Protein AF-A0A450TCJ0-F1 (afdb_monomer)

Secondary structure (DSSP, 8-state):
-HHHHHHHHHHHHHHHHHHHHTT-HHHHHHHHTTTTTT--HHHHHHHHHHHHHHHHHHHHHHHHHHHHHHHHHHHH-TT-HHHHHHHTTTTTTT--HHHHHHHHHHHHHHHHHHHHHHHHHHHHHHHHHHHHHTT-HHHHHHHTTTTTTT--HHHHHHHHHHHHHHHHHHHHHHHHHHHHHHHHHHHH-TT-HHHHHHHTTTTTTT--HHHHHHHHHHHHHHHHHHHHHHHHHHHHHHHHHHHHHTT-HHHHHHHHTTTTTT--HHHHHHHHHHHHHHHHHHHHHHHHHHHHHHHHHHHHHTT-HHHHHHHHTTTTTT--HHHHHHHHHHHHHHHHHHHHHHHHHHHHHHHHHHHHHTT-HHHHHHHHTTTTTT--HHHHHHHHHHHHHHHHHHHHHHHHHHHHHHHHHHHHHTT-HHHHHHHHTTTTTT--HHHHHHHHHHHHHHHHHHHHHHHHHHHHHHHHHHHHHTT-HHHHHHHTTTTTTTS-HHHHHHHHHHHHHHHHHHHHHHHHHHHHHHHHHHHHHTT-HHHHHHHHTTTTTTS-HHHHHHHHHHHHHHHHHHHSPPPPPPPP-------------------------SSS-------------------PPP-----------------S--EEEETTEEEE----S--HHHHHHHHHTT--S---GGGTTTS--S------PPPHHHHHHHHHHHHHHTTT-GGGTTT-EE------TT-SEEEEEEE-TTS-EEEEEEETTGGG-----------

Sequence (767 aa):
AEYQQKLREYGLAFGEALAKTWPDVNKVRNQCREKSQGLTDADITAIEQPIIAKVKAEYEKKLREYGSAFGEALAKTWSDVGEARKQCQQKSQGLTDADITAIEKPLIEEAKVAYEKKLRAYELAFGEALAKIWPDVNEARKQCRQKSQGLTDADITAIEQPIIAKVKAEYEKKLREYGSAFGEALAKTWSDVGEARKQCQQKSQGLTDADITAIEQPIIAKVKAEYEKNLREYGSAFGEALAKTWPDVGEARKQCQQKSQGLTDADITAIEQPIIAKVKAEYEKNLREYGSAFRQAMAKTWPNINEARNQCRQKSQGLTDADITAIEKPLIEEAKVAYEKKLRAYELAFGEALAKIWPDVNEARKQCRQKSQGLTDADITTIEQSIIAKVKAEYEKNLREYGSAFRQALAKTWPNVNEARNQCRQKSQGLTDADITAIEKLIIAEVKAAYKQKLGEYESVFHRALAKTWPDVDEARNQCQQESQGLMNADITAIEKPVMAKAEMAYEQKLDEYKSAFRQALEKNWPDMDVARNRCWQKSQGLGDPDIATVEKAVSTEIEKEIIPPPPLPRPDPRKKKWVKIGIGIGSLLLVAVVIDVIDAVLEEKPVTVTEELELDLLEPVPITEPISAPEPITPKCEESYCMTVDDLTFSFKWLDDSMAEVEKAYEAISVGNRHPREIASKLTDRGMKWRLPTLKEFRKIAAKALEQYKHEPHKVAGKCFYISGYAKRRDALPCAYVDKNGKVTRKEIDRQDAVYLVFAHDNDNT

Organism: NCBI:txid2126338

Structure (mmCIF, N/CA/C/O backbone):
data_AF-A0A450TCJ0-F1
#
_entry.id   AF-A0A450TCJ0-F1
#
loop_
_atom_site.group_PDB
_atom_site.id
_atom_site.type_symbol
_atom_site.label_atom_id
_atom_site.label_alt_id
_atom_site.label_comp_id
_atom_site.label_asym_id
_atom_site.label_entity_id
_atom_site.label_seq_id
_atom_site.pdbx_PDB_ins_code
_atom_site.Cartn_x
_atom_site.Cartn_y
_atom_site.Cartn_z
_atom_site.occupancy
_atom_site.B_iso_or_equiv
_atom_site.auth_seq_id
_atom_site.auth_comp_id
_atom_site.auth_asym_id
_atom_site.auth_atom_id
_atom_site.pdbx_PDB_model_num
ATOM 1 N N . ALA A 1 1 ? -92.611 -13.576 138.244 1.00 74.12 1 ALA A N 1
ATOM 2 C CA . ALA A 1 1 ? -91.397 -14.364 137.940 1.00 74.12 1 ALA A CA 1
ATOM 3 C C . ALA A 1 1 ? -91.576 -15.188 136.663 1.00 74.12 1 ALA A C 1
ATOM 5 O O . ALA A 1 1 ? -90.807 -14.987 135.734 1.00 74.12 1 ALA A O 1
ATOM 6 N N . GLU A 1 2 ? -92.624 -16.013 136.565 1.00 77.88 2 GLU A N 1
ATOM 7 C CA . GLU A 1 2 ? -92.918 -16.844 135.378 1.00 77.88 2 GLU A CA 1
ATOM 8 C C . GLU A 1 2 ? -93.046 -16.048 134.063 1.00 77.88 2 GLU A C 1
ATOM 10 O O . GLU A 1 2 ? -92.457 -16.428 133.057 1.00 77.88 2 GLU A O 1
ATOM 15 N N . TYR A 1 3 ? -93.717 -14.889 134.071 1.00 82.12 3 TYR A N 1
ATOM 16 C CA . TYR A 1 3 ? -93.829 -14.016 132.886 1.00 82.12 3 TYR A CA 1
ATOM 17 C C . TYR A 1 3 ? -92.460 -13.546 132.351 1.00 82.12 3 TYR A C 1
ATOM 19 O O . TYR A 1 3 ? -92.189 -13.584 131.155 1.00 82.12 3 TYR A O 1
ATOM 27 N N . GLN A 1 4 ? -91.547 -13.178 133.256 1.00 81.38 4 GLN A N 1
ATOM 28 C CA . GLN A 1 4 ? -90.178 -12.758 132.922 1.00 81.38 4 GLN A CA 1
ATOM 29 C C . GLN A 1 4 ? -89.292 -13.926 132.464 1.00 81.38 4 GLN A C 1
ATOM 31 O O . GLN A 1 4 ? -88.305 -13.733 131.755 1.00 81.38 4 GLN A O 1
ATOM 36 N N . GLN A 1 5 ? -89.615 -15.153 132.875 1.00 82.81 5 GLN A N 1
ATOM 37 C CA . GLN A 1 5 ? -88.963 -16.350 132.357 1.00 82.81 5 GLN A CA 1
ATOM 38 C C . GLN A 1 5 ? -89.412 -16.633 130.917 1.00 82.81 5 GLN A C 1
ATOM 40 O O . GLN A 1 5 ? -88.555 -16.788 130.052 1.00 82.81 5 GLN A O 1
ATOM 45 N N . LYS A 1 6 ? -90.720 -16.562 130.630 1.00 82.19 6 LYS A N 1
ATOM 46 C CA . LYS A 1 6 ? -91.256 -16.713 129.266 1.00 82.19 6 LYS A CA 1
ATOM 47 C C . LYS A 1 6 ? -90.704 -15.681 128.281 1.00 82.19 6 LYS A C 1
ATOM 49 O O . LYS A 1 6 ? -90.358 -16.042 127.163 1.00 82.19 6 LYS A O 1
ATOM 54 N N . LEU A 1 7 ? -90.550 -14.422 128.697 1.00 82.94 7 LEU A N 1
ATOM 55 C CA . LEU A 1 7 ? -89.921 -13.380 127.872 1.00 82.94 7 LEU A CA 1
ATOM 56 C C . LEU A 1 7 ? -88.472 -13.725 127.490 1.00 82.94 7 LEU A C 1
ATOM 58 O O . LEU A 1 7 ? -88.063 -13.523 126.347 1.00 82.94 7 LEU A O 1
ATOM 62 N N . ARG A 1 8 ? -87.699 -14.286 128.428 1.00 83.81 8 ARG A N 1
ATOM 63 C CA . ARG A 1 8 ? -86.318 -14.724 128.171 1.00 83.81 8 ARG A CA 1
ATOM 64 C C . ARG A 1 8 ? -86.261 -15.954 127.273 1.00 83.81 8 ARG A C 1
ATOM 66 O O . ARG A 1 8 ? -85.450 -15.978 126.353 1.00 83.81 8 ARG A O 1
ATOM 73 N N . GLU A 1 9 ? -87.129 -16.935 127.501 1.00 84.06 9 GLU A N 1
ATOM 74 C CA . GLU A 1 9 ? -87.239 -18.132 126.657 1.00 84.06 9 GLU A CA 1
ATOM 75 C C . GLU A 1 9 ? -87.673 -17.779 125.226 1.00 84.06 9 GLU A C 1
ATOM 77 O O . GLU A 1 9 ? -87.115 -18.316 124.266 1.00 84.06 9 GLU A O 1
ATOM 82 N N . TYR A 1 10 ? -88.603 -16.829 125.073 1.00 87.75 10 TYR A N 1
ATOM 83 C CA . TYR A 1 10 ? -89.002 -16.285 123.776 1.00 87.75 10 TYR A CA 1
ATOM 84 C C . TYR A 1 10 ? -87.847 -15.553 123.093 1.00 87.75 10 TYR A C 1
ATOM 86 O O . TYR A 1 10 ? -87.517 -15.882 121.959 1.00 87.75 10 TYR A O 1
ATOM 94 N N . GLY A 1 11 ? -87.191 -14.611 123.779 1.00 83.56 11 GLY A N 1
ATOM 95 C CA . GLY A 1 11 ? -86.062 -13.865 123.218 1.00 83.56 11 GLY A CA 1
ATOM 96 C C . GLY A 1 11 ? -84.910 -14.773 122.783 1.00 83.56 11 GLY A C 1
ATOM 97 O O . GLY A 1 11 ? -84.335 -14.572 121.716 1.00 83.56 11 GLY A O 1
ATOM 98 N N . LEU A 1 12 ? -84.607 -15.816 123.559 1.00 84.75 12 LEU A N 1
ATOM 99 C CA . LEU A 1 12 ? -83.553 -16.773 123.228 1.00 84.75 12 LEU A CA 1
ATOM 100 C C . LEU A 1 12 ? -83.934 -17.627 122.009 1.00 84.75 12 LEU A C 1
ATOM 102 O O . LEU A 1 12 ? -83.155 -17.717 121.063 1.00 84.75 12 LEU A O 1
ATOM 106 N N . ALA A 1 13 ? -85.162 -18.155 121.966 1.00 82.50 13 ALA A N 1
ATOM 107 C CA . ALA A 1 13 ? -85.660 -18.907 120.813 1.00 82.50 13 ALA A CA 1
ATOM 108 C C . ALA A 1 13 ? -85.763 -18.046 119.541 1.00 82.50 13 ALA A C 1
ATOM 110 O O . ALA A 1 13 ? -85.417 -18.511 118.455 1.00 82.50 13 ALA A O 1
ATOM 111 N N . PHE A 1 14 ? -86.207 -16.795 119.676 1.00 87.31 14 PHE A N 1
ATOM 112 C CA . PHE A 1 14 ? -86.309 -15.834 118.584 1.00 87.31 14 PHE A CA 1
ATOM 113 C C . PHE A 1 14 ? -84.926 -15.455 118.056 1.00 87.31 14 PHE A C 1
ATOM 115 O O . PHE A 1 14 ? -84.716 -15.481 116.851 1.00 87.31 14 PHE A O 1
ATOM 122 N N . GLY A 1 15 ? -83.954 -15.183 118.932 1.00 81.62 15 GLY A N 1
ATOM 123 C CA . GLY A 1 15 ? -82.574 -14.911 118.531 1.00 81.62 15 GLY A CA 1
ATOM 124 C C . GLY A 1 15 ? -81.908 -16.090 117.823 1.00 81.62 15 GLY A C 1
ATOM 125 O O . GLY A 1 15 ? -81.270 -15.895 116.790 1.00 81.62 15 GLY A O 1
ATOM 126 N N . GLU A 1 16 ? -82.098 -17.315 118.318 1.00 82.69 16 GLU A N 1
ATOM 127 C CA . GLU A 1 16 ? -81.556 -18.527 117.690 1.00 82.69 16 GLU A CA 1
ATOM 128 C C . GLU A 1 16 ? -82.182 -18.825 116.324 1.00 82.69 16 GLU A C 1
ATOM 130 O O . GLU A 1 16 ? -81.475 -19.203 115.387 1.00 82.69 16 GLU A O 1
ATOM 135 N N . ALA A 1 17 ? -83.500 -18.666 116.195 1.00 82.25 17 ALA A N 1
ATOM 136 C CA . ALA A 1 17 ? -84.194 -18.860 114.929 1.00 82.25 17 ALA A CA 1
ATOM 137 C C . ALA A 1 17 ? -83.852 -17.735 113.937 1.00 82.25 17 ALA A C 1
ATOM 139 O O . ALA A 1 17 ? -83.542 -18.013 112.779 1.00 82.25 17 ALA A O 1
ATOM 140 N N . LEU A 1 18 ? -83.786 -16.485 114.404 1.00 83.31 18 LEU A N 1
ATOM 141 C CA . LEU A 1 18 ? -83.399 -15.332 113.595 1.00 83.31 18 LEU A CA 1
ATOM 142 C C . LEU A 1 18 ? -81.971 -15.448 113.076 1.00 83.31 18 LEU A C 1
ATOM 144 O O . LEU A 1 18 ? -81.745 -15.201 111.899 1.00 83.31 18 LEU A O 1
ATOM 148 N N . ALA A 1 19 ? -81.025 -15.908 113.895 1.00 79.00 19 ALA A N 1
ATOM 149 C CA . ALA A 1 19 ? -79.657 -16.161 113.452 1.00 79.00 19 ALA A CA 1
ATOM 150 C C . ALA A 1 19 ? -79.562 -17.241 112.353 1.00 79.00 19 ALA A C 1
ATOM 152 O O . ALA A 1 19 ? -78.611 -17.233 111.574 1.00 79.00 19 ALA A O 1
ATOM 153 N N . LYS A 1 20 ? -80.537 -18.161 112.268 1.00 80.25 20 LYS A N 1
ATOM 154 C CA . LYS A 1 20 ? -80.575 -19.241 111.266 1.00 80.25 20 LYS A CA 1
ATOM 155 C C . LYS A 1 20 ? -81.308 -18.869 109.981 1.00 80.25 20 LYS A C 1
ATOM 157 O O . LYS A 1 20 ? -80.990 -19.427 108.936 1.00 80.25 20 LYS A O 1
ATOM 162 N N . THR A 1 21 ? -82.305 -17.990 110.050 1.00 78.44 21 THR A N 1
ATOM 163 C CA . THR A 1 21 ? -83.163 -17.667 108.897 1.00 78.44 21 THR A CA 1
ATOM 164 C C . THR A 1 21 ? -83.177 -16.184 108.535 1.00 78.44 21 THR A C 1
ATOM 166 O O . THR A 1 21 ? -84.047 -15.754 107.781 1.00 78.44 21 THR A O 1
ATOM 169 N N . TRP A 1 22 ? -82.231 -15.391 109.047 1.00 79.62 22 TRP A N 1
ATOM 170 C CA . TRP A 1 22 ? -82.000 -14.020 108.593 1.00 79.62 22 TRP A CA 1
ATOM 171 C C . TRP A 1 22 ? -81.776 -13.985 107.068 1.00 79.62 22 TRP A C 1
ATOM 173 O O . TRP A 1 22 ? -81.073 -14.857 106.553 1.00 79.62 22 TRP A O 1
ATOM 183 N N . PRO A 1 23 ? -82.335 -13.007 106.328 1.00 78.25 23 PRO A N 1
ATOM 184 C CA . PRO A 1 23 ? -83.068 -11.815 106.782 1.00 78.25 23 PRO A CA 1
ATOM 185 C C . PRO A 1 23 ? -84.587 -11.982 106.980 1.00 78.25 23 PRO A C 1
ATOM 187 O O . PRO A 1 23 ? -85.284 -10.989 107.184 1.00 78.25 23 PRO A O 1
ATOM 190 N N . ASP A 1 24 ? -85.135 -13.200 106.945 1.00 83.38 24 ASP A N 1
ATOM 191 C CA . ASP A 1 24 ? -86.586 -13.436 106.998 1.00 83.38 24 ASP A CA 1
ATOM 192 C C . ASP A 1 24 ? -87.146 -13.389 108.435 1.00 83.38 24 ASP A C 1
ATOM 194 O O . ASP A 1 24 ? -87.534 -14.393 109.038 1.00 83.38 24 ASP A O 1
ATOM 198 N N . VAL A 1 25 ? -87.180 -12.179 109.001 1.00 82.25 25 VAL A N 1
ATOM 199 C CA . VAL A 1 25 ? -87.687 -11.903 110.358 1.00 82.25 25 VAL A CA 1
ATOM 200 C C . VAL A 1 25 ? -89.139 -12.361 110.524 1.00 82.25 25 VAL A C 1
ATOM 202 O O . VAL A 1 25 ? -89.526 -12.849 111.584 1.00 82.25 25 VAL A O 1
ATOM 205 N N . ASN A 1 26 ? -89.952 -12.239 109.471 1.00 80.75 26 ASN A N 1
ATOM 206 C CA . ASN A 1 26 ? -91.366 -12.610 109.507 1.00 80.75 26 ASN A CA 1
ATOM 207 C C . ASN A 1 26 ? -91.546 -14.126 109.632 1.00 80.75 26 ASN A C 1
ATOM 209 O O . ASN A 1 26 ? -92.386 -14.583 110.408 1.00 80.75 26 ASN A O 1
ATOM 213 N N . LYS A 1 27 ? -90.727 -14.918 108.933 1.00 82.94 27 LYS A N 1
ATOM 214 C CA . LYS A 1 27 ? -90.703 -16.376 109.092 1.00 82.94 27 LYS A CA 1
ATOM 215 C C . LYS A 1 27 ? -90.308 -16.795 110.505 1.00 82.94 27 LYS A C 1
ATOM 217 O O . LYS A 1 27 ? -90.926 -17.706 111.048 1.00 82.94 27 LYS A O 1
ATOM 222 N N . VAL A 1 28 ? -89.358 -16.100 111.127 1.00 82.50 28 VAL A N 1
ATOM 223 C CA . VAL A 1 28 ? -88.941 -16.360 112.517 1.00 82.50 28 VAL A CA 1
ATOM 224 C C . VAL A 1 28 ? -90.054 -16.032 113.499 1.00 82.50 28 VAL A C 1
ATOM 226 O O . VAL A 1 28 ? -90.383 -16.855 114.349 1.00 82.50 28 VAL A O 1
ATOM 229 N N . ARG A 1 29 ? -90.685 -14.861 113.350 1.00 82.62 29 ARG A N 1
ATOM 230 C CA . ARG A 1 29 ? -91.859 -14.474 114.147 1.00 82.62 29 ARG A CA 1
ATOM 231 C C . ARG A 1 29 ? -92.952 -15.532 114.069 1.00 82.62 29 ARG A C 1
ATOM 233 O O . ARG A 1 29 ? -93.510 -15.922 115.090 1.00 82.62 29 ARG A O 1
ATOM 240 N N . ASN A 1 30 ? -93.208 -16.049 112.868 1.00 79.81 30 ASN A N 1
ATOM 241 C CA . ASN A 1 30 ? -94.182 -17.116 112.658 1.00 79.81 30 ASN A CA 1
ATOM 242 C C . ASN A 1 30 ? -93.765 -18.437 113.331 1.00 79.81 30 ASN A C 1
ATOM 244 O O . ASN A 1 30 ? -94.622 -19.120 113.885 1.00 79.81 30 ASN A O 1
ATOM 248 N N . GLN A 1 31 ? -92.474 -18.783 113.333 1.00 80.44 31 GLN A N 1
ATOM 249 C CA . GLN A 1 31 ? -91.944 -19.987 113.991 1.00 80.44 31 GLN A CA 1
ATOM 250 C C . GLN A 1 31 ? -91.944 -19.893 115.524 1.00 80.44 31 GLN A C 1
ATOM 252 O O . GLN A 1 31 ? -92.122 -20.899 116.205 1.00 80.44 31 GLN A O 1
ATOM 257 N N . CYS A 1 32 ? -91.765 -18.697 116.083 1.00 82.44 32 CYS A N 1
ATOM 258 C CA . CYS A 1 32 ? -91.733 -18.483 117.531 1.00 82.44 32 CYS A CA 1
ATOM 259 C C . CYS A 1 32 ? -93.114 -18.167 118.135 1.00 82.44 32 CYS A C 1
ATOM 261 O O . CYS A 1 32 ? -93.224 -18.016 119.352 1.00 82.44 32 CYS A O 1
ATOM 263 N N . ARG A 1 33 ? -94.171 -18.128 117.313 1.00 78.25 33 ARG A N 1
ATOM 264 C CA . ARG A 1 33 ? -95.539 -17.724 117.681 1.00 78.25 33 ARG A CA 1
ATOM 265 C C . ARG A 1 33 ? -96.191 -18.579 118.774 1.00 78.25 33 ARG A C 1
ATOM 267 O O . ARG A 1 33 ? -97.016 -18.089 119.536 1.00 78.25 33 ARG A O 1
ATOM 274 N N . GLU A 1 34 ? -95.828 -19.855 118.877 1.00 71.69 34 GLU A N 1
ATOM 275 C CA . GLU A 1 34 ? -96.308 -20.731 119.959 1.00 71.69 34 GLU A CA 1
ATOM 276 C C . GLU A 1 34 ? -95.661 -20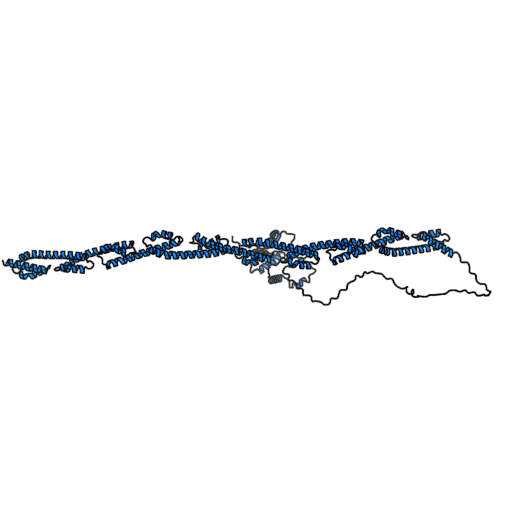.379 121.306 1.00 71.69 34 GLU A C 1
ATOM 278 O O . GLU A 1 34 ? -96.309 -20.427 122.348 1.00 71.69 34 GLU A O 1
ATOM 283 N N . LYS A 1 35 ? -94.396 -19.939 121.288 1.00 73.12 35 LYS A N 1
ATOM 284 C CA . LYS A 1 35 ? -93.641 -19.542 122.487 1.00 73.12 35 LYS A CA 1
ATOM 285 C C . LYS A 1 35 ? -93.983 -18.134 122.974 1.00 73.12 35 LYS A C 1
ATOM 287 O O . LYS A 1 35 ? -93.657 -17.795 124.108 1.00 73.12 35 LYS A O 1
ATOM 292 N N . SER A 1 36 ? -94.651 -17.324 122.151 1.00 75.06 36 SER A N 1
ATOM 293 C CA . SER A 1 36 ? -95.144 -16.001 122.540 1.00 75.06 36 SER A CA 1
ATOM 294 C C . SER A 1 36 ? -96.514 -16.034 123.229 1.00 75.06 36 SER A C 1
ATOM 296 O O . SER A 1 36 ? -97.018 -14.987 123.635 1.00 75.06 36 SER A O 1
ATOM 298 N N . GLN A 1 37 ? -97.141 -17.212 123.374 1.00 75.31 37 GLN A N 1
ATOM 299 C CA . GLN A 1 37 ? -98.466 -17.343 123.984 1.00 75.31 37 GLN A CA 1
ATOM 300 C C . GLN A 1 37 ? -98.471 -16.865 125.446 1.00 75.31 37 GLN A C 1
ATOM 302 O O . GLN A 1 37 ? -97.831 -17.439 126.335 1.00 75.31 37 GLN A O 1
ATOM 307 N N . GLY A 1 38 ? -99.247 -15.805 125.684 1.00 76.75 38 GLY A N 1
ATOM 308 C CA . GLY A 1 38 ? -99.369 -15.142 126.980 1.00 76.75 38 GLY A CA 1
ATOM 309 C C . GLY A 1 38 ? -98.425 -13.955 127.188 1.00 76.75 38 GLY A C 1
ATOM 310 O O . GLY A 1 38 ? -98.365 -13.477 128.313 1.00 76.75 38 GLY A O 1
ATOM 311 N N . LEU A 1 39 ? -97.711 -13.487 126.156 1.00 82.88 39 LEU A N 1
ATOM 312 C CA . LEU A 1 39 ? -96.930 -12.241 126.155 1.00 82.88 39 LEU A CA 1
ATOM 313 C C . LEU A 1 39 ? -97.672 -11.136 125.384 1.00 82.88 39 LEU A C 1
ATOM 315 O O . LEU A 1 39 ? -98.437 -11.435 124.467 1.00 82.88 39 LEU A O 1
ATOM 319 N N . THR A 1 40 ? -97.449 -9.866 125.733 1.00 83.00 40 THR A N 1
ATOM 320 C CA . THR A 1 40 ? -98.007 -8.734 124.969 1.00 83.00 40 THR A CA 1
ATOM 321 C C . THR A 1 40 ? -97.152 -8.401 123.742 1.00 83.00 40 THR A C 1
ATOM 323 O O . THR A 1 40 ? -95.929 -8.541 123.773 1.00 83.00 40 THR A O 1
ATOM 326 N N . ASP A 1 41 ? -97.773 -7.899 122.669 1.00 79.75 41 ASP A N 1
ATOM 327 C CA . ASP A 1 41 ? -97.065 -7.486 121.442 1.00 79.75 41 ASP A CA 1
ATOM 328 C C . ASP A 1 41 ? -96.017 -6.389 121.698 1.00 79.75 41 ASP A C 1
ATOM 330 O O . ASP A 1 41 ? -94.980 -6.338 121.030 1.00 79.75 41 ASP A O 1
ATOM 334 N N . ALA A 1 42 ? -96.264 -5.526 122.690 1.00 78.81 42 ALA A N 1
ATOM 335 C CA . ALA A 1 42 ? -95.323 -4.496 123.117 1.00 78.81 42 ALA A CA 1
ATOM 336 C C . ALA A 1 42 ? -94.053 -5.111 123.728 1.00 78.81 42 ALA A C 1
ATOM 338 O O . ALA A 1 42 ? -92.947 -4.719 123.355 1.00 78.81 42 ALA A O 1
ATOM 339 N N . ASP A 1 43 ? -94.203 -6.112 124.601 1.00 80.62 43 ASP A N 1
ATOM 340 C CA . ASP A 1 43 ? -93.073 -6.803 125.232 1.00 80.62 43 ASP A CA 1
ATOM 341 C C . ASP A 1 43 ? -92.296 -7.667 124.228 1.00 80.62 43 ASP A C 1
ATOM 343 O O . ASP A 1 43 ? -91.065 -7.690 124.241 1.00 80.62 43 ASP A O 1
ATOM 347 N N . ILE A 1 44 ? -93.009 -8.332 123.312 1.00 82.56 44 ILE A N 1
ATOM 348 C CA . ILE A 1 44 ? -92.417 -9.071 122.190 1.00 82.56 44 ILE A CA 1
ATOM 349 C C . ILE A 1 44 ? -91.574 -8.117 121.341 1.00 82.56 44 ILE A C 1
ATOM 351 O O . ILE A 1 44 ? -90.390 -8.364 121.134 1.00 82.56 44 ILE A O 1
ATOM 355 N N . THR A 1 45 ? -92.133 -6.980 120.921 1.00 83.38 45 THR A N 1
ATOM 356 C CA . THR A 1 45 ? -91.417 -5.992 120.099 1.00 83.38 45 THR A CA 1
ATOM 357 C C . THR A 1 45 ? -90.199 -5.416 120.825 1.00 83.38 45 THR A C 1
ATOM 359 O O . THR A 1 45 ? -89.135 -5.279 120.217 1.00 83.38 45 THR A O 1
ATOM 362 N N . ALA A 1 46 ? -90.322 -5.115 122.123 1.00 82.31 46 ALA A N 1
ATOM 363 C CA . ALA A 1 46 ? -89.225 -4.597 122.941 1.00 82.31 46 ALA A CA 1
ATOM 364 C C . ALA A 1 46 ? -88.047 -5.582 123.059 1.00 82.31 46 ALA A C 1
ATOM 366 O O . ALA A 1 46 ? -86.904 -5.148 123.196 1.00 82.31 46 ALA A O 1
ATOM 367 N N . ILE A 1 47 ? -88.307 -6.891 122.964 1.00 84.56 47 ILE A N 1
ATOM 368 C CA . ILE A 1 47 ? -87.283 -7.945 122.958 1.00 84.56 47 ILE A CA 1
ATOM 369 C C . ILE A 1 47 ? -86.758 -8.218 121.548 1.00 84.56 47 ILE A C 1
ATOM 371 O O . ILE A 1 47 ? -85.553 -8.364 121.351 1.00 84.56 47 ILE A O 1
ATOM 375 N N . GLU A 1 48 ? -87.634 -8.265 120.549 1.00 84.50 48 GLU A N 1
ATOM 376 C CA . GLU A 1 48 ? -87.259 -8.563 119.171 1.00 84.50 48 GLU A CA 1
ATOM 377 C C . GLU A 1 48 ? -86.388 -7.476 118.555 1.00 84.50 48 GLU A C 1
ATOM 379 O O . GLU A 1 48 ? -85.410 -7.808 117.901 1.00 84.50 48 GLU A O 1
ATOM 384 N N . GLN A 1 49 ? -86.699 -6.192 118.750 1.00 83.81 49 GLN A N 1
ATOM 385 C CA . GLN A 1 49 ? -85.958 -5.087 118.130 1.00 83.81 49 GLN A CA 1
ATOM 386 C C . GLN A 1 49 ? -84.454 -5.080 118.453 1.00 83.81 49 GLN A C 1
ATOM 388 O O . GLN A 1 49 ? -83.658 -5.028 117.513 1.00 83.81 49 GLN A O 1
ATOM 393 N N . PRO A 1 50 ? -84.010 -5.179 119.723 1.00 82.56 50 PRO A N 1
ATOM 394 C CA . PRO A 1 50 ? -82.583 -5.255 120.025 1.00 82.56 50 PRO A CA 1
ATOM 395 C C . PRO A 1 50 ? -81.936 -6.540 119.488 1.00 82.56 50 PRO A C 1
ATOM 397 O O . PRO A 1 50 ? -80.775 -6.507 119.081 1.00 82.56 50 PRO A O 1
ATOM 400 N N . ILE A 1 51 ? -82.674 -7.654 119.418 1.00 83.06 51 ILE A N 1
ATOM 401 C CA . ILE A 1 51 ? -82.185 -8.912 118.833 1.00 83.06 51 ILE A CA 1
ATOM 402 C C . ILE A 1 51 ? -82.053 -8.792 117.307 1.00 83.06 51 ILE A C 1
ATOM 404 O O . ILE A 1 51 ? -81.017 -9.154 116.761 1.00 83.06 51 ILE A O 1
ATOM 408 N N . ILE A 1 52 ? -83.049 -8.222 116.626 1.00 83.00 52 ILE A N 1
ATOM 409 C CA . ILE A 1 52 ? -83.043 -7.915 115.190 1.00 83.00 52 ILE A CA 1
ATOM 410 C C . ILE A 1 52 ? -81.890 -6.977 114.866 1.00 83.00 52 ILE A C 1
ATOM 412 O O . ILE A 1 52 ? -81.128 -7.258 113.950 1.00 83.00 52 ILE A O 1
ATOM 416 N N . ALA A 1 53 ? -81.720 -5.892 115.624 1.00 81.75 53 ALA A N 1
ATOM 417 C CA . ALA A 1 53 ? -80.626 -4.949 115.424 1.00 81.75 53 ALA A CA 1
ATOM 418 C C . ALA A 1 53 ? -79.258 -5.623 115.607 1.00 81.75 53 ALA A C 1
ATOM 420 O O . ALA A 1 53 ? -78.353 -5.394 114.805 1.00 81.75 53 ALA A O 1
ATOM 421 N N . LYS A 1 54 ? -79.117 -6.498 116.613 1.00 83.75 54 LYS A N 1
ATOM 422 C CA . LYS A 1 54 ? -77.885 -7.255 116.855 1.00 83.75 54 LYS A CA 1
ATOM 423 C C . LYS A 1 54 ? -77.589 -8.260 115.734 1.00 83.75 54 LYS A C 1
ATOM 425 O O . LYS A 1 54 ? -76.485 -8.243 115.199 1.00 83.75 54 LYS A O 1
ATOM 430 N N . VAL A 1 55 ? -78.564 -9.085 115.340 1.00 82.56 55 VAL A N 1
ATOM 431 C CA . VAL A 1 55 ? -78.405 -10.076 114.257 1.00 82.56 55 VAL A CA 1
ATOM 432 C C . VAL A 1 55 ? -78.172 -9.385 112.910 1.00 82.56 55 VAL A C 1
ATOM 434 O O . VAL A 1 55 ? -77.294 -9.798 112.157 1.00 82.56 55 VAL A O 1
ATOM 437 N N . LYS A 1 56 ? -78.871 -8.276 112.633 1.00 84.44 56 LYS A N 1
ATOM 438 C CA . LYS A 1 56 ? -78.639 -7.431 111.454 1.00 84.44 56 LYS A CA 1
ATOM 439 C C . LYS A 1 56 ? -77.218 -6.877 111.422 1.00 84.44 56 LYS A C 1
ATOM 441 O O . LYS A 1 56 ? -76.560 -6.979 110.394 1.00 84.44 56 LYS A O 1
ATOM 446 N N . ALA A 1 57 ? -76.732 -6.322 112.533 1.00 81.94 57 ALA A N 1
ATOM 447 C CA . ALA A 1 57 ? -75.379 -5.777 112.610 1.00 81.94 57 ALA A CA 1
ATOM 448 C C . ALA A 1 57 ? -74.307 -6.865 112.422 1.00 81.94 57 ALA A C 1
ATOM 450 O O . ALA A 1 57 ? -73.308 -6.625 111.743 1.00 81.94 57 ALA A O 1
ATOM 451 N N . GLU A 1 58 ? -74.515 -8.068 112.971 1.00 83.31 58 GLU A N 1
ATOM 452 C CA . GLU A 1 58 ? -73.634 -9.220 112.738 1.00 83.31 58 GLU A CA 1
ATOM 453 C C . GLU A 1 58 ? -73.669 -9.690 111.273 1.00 83.31 58 GLU A C 1
ATOM 455 O O . GLU A 1 58 ? -72.617 -9.978 110.700 1.00 83.31 58 GLU A O 1
ATOM 460 N N . TYR A 1 59 ? -74.841 -9.701 110.631 1.00 85.12 59 TYR A N 1
ATOM 461 C CA . TYR A 1 59 ? -74.991 -10.042 109.213 1.00 85.12 59 TYR A CA 1
ATOM 462 C C . TYR A 1 59 ? -74.335 -9.008 108.284 1.00 85.12 59 TYR A C 1
ATOM 464 O O . TYR A 1 59 ? -73.561 -9.364 107.399 1.00 85.12 59 TYR A O 1
ATOM 472 N N . GLU A 1 60 ? -74.561 -7.714 108.518 1.00 85.62 60 GLU A N 1
ATOM 473 C CA . GLU A 1 60 ? -73.919 -6.621 107.773 1.00 85.62 60 GLU A CA 1
ATOM 474 C C . GLU A 1 60 ? -72.399 -6.586 107.988 1.00 85.62 60 GLU A C 1
ATOM 476 O O . GLU A 1 60 ? -71.640 -6.210 107.091 1.00 85.62 60 GLU A O 1
ATOM 481 N N . LYS A 1 61 ? -71.927 -6.982 109.177 1.00 86.81 61 LYS A N 1
ATOM 482 C CA . LYS A 1 61 ? -70.499 -7.175 109.442 1.00 86.81 61 LYS A CA 1
ATOM 483 C C . LYS A 1 61 ? -69.941 -8.314 108.584 1.00 86.81 61 LYS A C 1
ATOM 485 O O . LYS A 1 61 ? -68.943 -8.095 107.904 1.00 86.81 61 LYS A O 1
ATOM 490 N N . LYS A 1 62 ? -70.616 -9.468 108.530 1.00 84.62 62 LYS A N 1
ATOM 491 C CA . LYS A 1 62 ? -70.225 -10.595 107.663 1.00 84.62 62 LYS A CA 1
ATOM 492 C C . LYS A 1 62 ? -70.248 -10.239 106.176 1.00 84.62 62 LYS A C 1
ATOM 494 O O . LYS A 1 62 ? -69.320 -10.604 105.466 1.00 84.62 62 LYS A O 1
ATOM 499 N N . LEU A 1 63 ? -71.247 -9.485 105.708 1.00 84.00 63 LEU A N 1
ATOM 500 C CA . LEU A 1 63 ? -71.302 -8.997 104.322 1.00 84.00 63 LEU A CA 1
ATOM 501 C C . LEU A 1 63 ? -70.099 -8.111 103.975 1.00 84.00 63 LEU A C 1
ATOM 503 O O . LEU A 1 63 ? -69.509 -8.271 102.910 1.00 84.00 63 LEU A O 1
ATOM 507 N N . ARG A 1 64 ? -69.694 -7.208 104.879 1.00 84.75 64 ARG A N 1
ATOM 508 C CA . ARG A 1 64 ? -68.493 -6.376 104.690 1.00 84.75 64 ARG A CA 1
ATOM 509 C C . ARG A 1 64 ? -67.204 -7.193 104.726 1.00 84.75 64 ARG A C 1
ATOM 511 O O . ARG A 1 64 ? -66.333 -6.976 103.890 1.00 84.75 64 ARG A O 1
ATOM 518 N N . GLU A 1 65 ? -67.087 -8.139 105.655 1.00 85.75 65 GLU A N 1
ATOM 519 C CA . GLU A 1 65 ? -65.935 -9.046 105.740 1.00 85.75 65 GLU A CA 1
ATOM 520 C C . GLU A 1 65 ? -65.815 -9.933 104.494 1.00 85.75 65 GLU A C 1
ATOM 522 O O . GLU A 1 65 ? -64.708 -10.143 103.994 1.00 85.75 65 GLU A O 1
ATOM 527 N N . TYR A 1 66 ? -66.946 -10.407 103.964 1.00 89.38 66 TYR A N 1
ATOM 528 C CA . TYR A 1 66 ? -67.015 -11.139 102.706 1.00 89.38 66 TYR A CA 1
ATOM 529 C C . TYR A 1 66 ? -66.637 -10.250 101.520 1.00 89.38 66 TYR A C 1
ATOM 531 O O . TYR A 1 66 ? -65.742 -10.619 100.770 1.00 89.38 66 TYR A O 1
ATOM 539 N N . GLY A 1 67 ? -67.237 -9.064 101.379 1.00 84.75 67 GLY A N 1
ATOM 540 C CA . GLY A 1 67 ? -66.917 -8.129 100.296 1.00 84.75 67 GLY A CA 1
ATOM 541 C C . GLY A 1 67 ? -65.444 -7.712 100.284 1.00 84.75 67 GLY A C 1
ATOM 542 O O . GLY A 1 67 ? -64.822 -7.701 99.227 1.00 84.75 67 GLY A O 1
ATOM 543 N N . SER A 1 68 ? -64.852 -7.457 101.457 1.00 84.94 68 SER A N 1
ATOM 544 C CA . SER A 1 68 ? -63.419 -7.160 101.585 1.00 84.94 68 SER A CA 1
ATOM 545 C C . SER A 1 68 ? -62.554 -8.357 101.188 1.00 84.94 68 SER A C 1
ATOM 547 O O . SER A 1 68 ? -61.604 -8.204 100.426 1.00 84.94 68 SER A O 1
ATOM 549 N N . ALA A 1 69 ? -62.888 -9.560 101.669 1.00 84.12 69 ALA A N 1
ATOM 550 C CA . ALA A 1 69 ? -62.138 -10.769 101.339 1.00 84.12 69 ALA A CA 1
ATOM 551 C C . ALA A 1 69 ? -62.248 -11.132 99.853 1.00 84.12 69 ALA A C 1
ATOM 553 O O . ALA A 1 69 ? -61.252 -11.510 99.242 1.00 84.12 69 ALA A O 1
ATOM 554 N N . PHE A 1 70 ? -63.439 -10.980 99.272 1.00 87.12 70 PHE A N 1
ATOM 555 C CA . PHE A 1 70 ? -63.693 -11.226 97.862 1.00 87.12 70 PHE A CA 1
ATOM 556 C C . PHE A 1 70 ? -62.975 -10.202 96.989 1.00 87.12 70 PHE A C 1
ATOM 558 O O . PHE A 1 70 ? -62.292 -10.600 96.054 1.00 87.12 70 PHE A O 1
ATOM 565 N N . GLY A 1 71 ? -63.027 -8.912 97.333 1.00 82.56 71 GLY A N 1
ATOM 566 C CA . GLY A 1 71 ? -62.253 -7.872 96.651 1.00 82.56 71 GLY A CA 1
ATOM 567 C C . GLY A 1 71 ? -60.743 -8.141 96.687 1.00 82.56 71 GLY A C 1
ATOM 568 O O . GLY A 1 71 ? -60.076 -8.044 95.659 1.00 82.56 71 GLY A O 1
ATOM 569 N N . GLU A 1 72 ? -60.200 -8.564 97.833 1.00 83.38 72 GLU A N 1
ATOM 570 C CA . GLU A 1 72 ? -58.787 -8.951 97.954 1.00 83.38 72 GLU A CA 1
ATOM 571 C C . GLU A 1 72 ? -58.432 -10.210 97.148 1.00 83.38 72 GLU A C 1
ATOM 573 O O . GLU A 1 72 ? -57.376 -10.257 96.511 1.00 83.38 72 GLU A O 1
ATOM 578 N N . ALA A 1 73 ? -59.286 -11.237 97.168 1.00 83.62 73 ALA A N 1
ATOM 579 C CA . ALA A 1 73 ? -59.080 -12.466 96.403 1.00 83.62 73 ALA A CA 1
ATOM 580 C C . ALA A 1 73 ? -59.157 -12.196 94.894 1.00 83.62 73 ALA A C 1
ATOM 582 O O . ALA A 1 73 ? -58.304 -12.650 94.130 1.00 83.62 73 ALA A O 1
ATOM 583 N N . LEU A 1 74 ? -60.118 -11.378 94.472 1.00 83.31 74 LEU A N 1
ATOM 584 C CA . LEU A 1 74 ? -60.328 -10.968 93.090 1.00 83.31 74 LEU A CA 1
ATOM 585 C C . LEU A 1 74 ? -59.182 -10.088 92.572 1.00 83.31 74 LEU A C 1
ATOM 587 O O . LEU A 1 74 ? -58.737 -10.263 91.441 1.00 83.31 74 LEU A O 1
ATOM 591 N N . ALA A 1 75 ? -58.618 -9.217 93.414 1.00 77.75 75 ALA A N 1
ATOM 592 C CA . ALA A 1 75 ? -57.414 -8.456 93.081 1.00 77.75 75 ALA A CA 1
ATOM 593 C C . ALA A 1 75 ? -56.183 -9.355 92.845 1.00 77.75 75 ALA A C 1
ATOM 595 O O . ALA A 1 75 ? -55.286 -8.983 92.086 1.00 77.75 75 ALA A O 1
ATOM 596 N N . LYS A 1 76 ? -56.136 -10.538 93.476 1.00 78.19 76 LYS A N 1
ATOM 597 C CA . LYS A 1 76 ? -55.066 -11.535 93.296 1.00 78.19 76 LYS A CA 1
ATOM 598 C C . LYS A 1 76 ? -55.322 -12.496 92.136 1.00 78.19 76 LYS A C 1
ATOM 600 O O . LYS A 1 76 ? -54.369 -12.949 91.513 1.00 78.19 76 LYS A O 1
ATOM 605 N N . THR A 1 77 ? -56.584 -12.821 91.868 1.00 75.69 77 THR A N 1
ATOM 606 C CA . THR A 1 77 ? -56.997 -13.902 90.956 1.00 75.69 77 THR A CA 1
ATOM 607 C C . THR A 1 77 ? -58.067 -13.439 89.970 1.00 75.69 77 THR A C 1
ATOM 609 O O . THR A 1 77 ? -59.026 -14.148 89.696 1.00 75.69 77 THR A O 1
ATOM 612 N N . TRP A 1 78 ? -57.900 -12.238 89.405 1.00 77.19 78 TRP A N 1
ATOM 613 C CA . TRP A 1 78 ? -58.866 -11.650 88.466 1.00 77.19 78 TRP A CA 1
ATOM 614 C C . TRP A 1 78 ? -59.235 -12.589 87.309 1.00 77.19 78 TRP A C 1
ATOM 616 O O . TRP A 1 78 ? -60.393 -12.663 86.904 1.00 77.19 78 TRP A O 1
ATOM 626 N N . SER A 1 79 ? -58.254 -13.340 86.808 1.00 69.00 79 SER A N 1
ATOM 627 C CA . SER A 1 79 ? -58.435 -14.299 85.719 1.00 69.00 79 SER A CA 1
ATOM 628 C C . SER A 1 79 ? -59.380 -15.457 86.057 1.00 69.00 79 SER A C 1
ATOM 630 O O . SER A 1 79 ? -59.792 -16.173 85.149 1.00 69.00 79 SER A O 1
ATOM 632 N N . ASP A 1 80 ? -59.711 -15.661 87.335 1.00 79.12 80 ASP A N 1
ATOM 633 C CA . ASP A 1 80 ? -60.621 -16.703 87.797 1.00 79.12 80 ASP A CA 1
ATOM 634 C C . ASP A 1 80 ? -61.501 -16.196 88.954 1.00 79.12 80 ASP A C 1
ATOM 636 O O . ASP A 1 80 ? -61.279 -16.464 90.137 1.00 79.12 80 ASP A O 1
ATOM 640 N N . VAL A 1 81 ? -62.560 -15.466 88.590 1.00 80.81 81 VAL A N 1
ATOM 641 C CA . VAL A 1 81 ? -63.613 -15.015 89.519 1.00 80.81 81 VAL A CA 1
ATOM 642 C C . VAL A 1 81 ? -64.220 -16.196 90.298 1.00 80.81 81 VAL A C 1
ATOM 644 O O . VAL A 1 81 ? -64.636 -16.041 91.448 1.00 80.81 81 VAL A O 1
ATOM 647 N N . GLY A 1 82 ? -64.255 -17.390 89.693 1.00 80.50 82 GLY A N 1
ATOM 648 C CA . GLY A 1 82 ? -64.721 -18.615 90.338 1.00 80.50 82 GLY A CA 1
ATOM 649 C C . GLY A 1 82 ? -63.796 -19.074 91.466 1.00 80.50 82 GLY A C 1
ATOM 650 O O . GLY A 1 82 ? -64.274 -19.507 92.514 1.00 80.50 82 GLY A O 1
ATOM 651 N N . GLU A 1 83 ? -62.486 -18.931 91.295 1.00 80.38 83 GLU A N 1
ATOM 652 C CA . GLU A 1 83 ? -61.485 -19.215 92.325 1.00 80.38 83 GLU A CA 1
ATOM 653 C C . GLU A 1 83 ? -61.507 -18.173 93.451 1.00 80.38 83 GLU A C 1
ATOM 655 O O . GLU A 1 83 ? -61.505 -18.546 94.626 1.00 80.38 83 GLU A O 1
ATOM 660 N N . ALA A 1 84 ? -61.659 -16.883 93.130 1.00 81.94 84 ALA A N 1
ATOM 661 C CA . ALA A 1 84 ? -61.870 -15.837 94.138 1.00 81.94 84 ALA A CA 1
ATOM 662 C C . ALA A 1 84 ? -63.121 -16.115 94.998 1.00 81.94 84 ALA A C 1
ATOM 664 O O . ALA A 1 84 ? -63.096 -15.966 96.227 1.00 81.94 84 ALA A O 1
ATOM 665 N N . ARG A 1 85 ? -64.200 -16.602 94.365 1.00 81.88 85 ARG A N 1
ATOM 666 C CA . ARG A 1 85 ? -65.416 -17.073 95.048 1.00 81.88 85 ARG A CA 1
ATOM 667 C C . ARG A 1 85 ? -65.145 -18.259 95.967 1.00 81.88 85 ARG A C 1
ATOM 669 O O . ARG A 1 85 ? -65.559 -18.226 97.126 1.00 81.88 85 ARG A O 1
ATOM 676 N N . LYS A 1 86 ? -64.434 -19.286 95.487 1.00 81.88 86 LYS A N 1
ATOM 677 C CA . LYS A 1 86 ? -64.070 -20.472 96.286 1.00 81.88 86 LYS A CA 1
ATOM 678 C C . LYS A 1 86 ? -63.225 -20.107 97.507 1.00 81.88 86 LYS A C 1
ATOM 680 O O . LYS A 1 86 ? -63.508 -20.585 98.603 1.00 81.88 86 LYS A O 1
ATOM 685 N N . GLN A 1 87 ? -62.250 -19.210 97.357 1.00 79.69 87 GLN A N 1
ATOM 686 C CA . GLN A 1 87 ? -61.403 -18.746 98.465 1.00 79.69 87 GLN A CA 1
ATOM 687 C C . GLN A 1 87 ? -62.200 -18.021 99.558 1.00 79.69 87 GLN A C 1
ATOM 689 O O . GLN A 1 87 ? -61.825 -18.049 100.731 1.00 79.69 87 GLN A O 1
ATOM 694 N N . CYS A 1 88 ? -63.335 -17.418 99.198 1.00 83.94 88 CYS A N 1
ATOM 695 C CA . CYS A 1 88 ? -64.206 -16.700 100.126 1.00 83.94 88 CYS A CA 1
ATOM 696 C C . CYS A 1 88 ? -65.415 -17.524 100.600 1.00 83.94 88 CYS A C 1
ATOM 698 O O . CYS A 1 88 ? -66.203 -17.036 101.411 1.00 83.94 88 CYS A O 1
ATOM 700 N N . GLN A 1 89 ? -65.545 -18.780 100.162 1.00 81.00 89 GLN A N 1
ATOM 701 C CA . GLN A 1 89 ? -66.712 -19.633 100.413 1.00 81.00 89 GLN A CA 1
ATOM 702 C C . GLN A 1 89 ? -66.934 -19.949 101.903 1.00 81.00 89 GLN A C 1
ATOM 704 O O . GLN A 1 89 ? -68.063 -20.145 102.344 1.00 81.00 89 GLN A O 1
ATOM 709 N N . GLN A 1 90 ? -65.874 -19.966 102.717 1.00 76.31 90 GLN A N 1
ATOM 710 C CA . GLN A 1 90 ? -66.012 -20.110 104.173 1.00 76.31 90 GLN A CA 1
ATOM 711 C C . GLN A 1 90 ? -66.608 -18.853 104.826 1.00 76.31 90 GLN A C 1
ATOM 713 O O . GLN A 1 90 ? -67.344 -18.953 105.803 1.00 76.31 90 GLN A O 1
ATOM 718 N N . LYS A 1 91 ? -66.326 -17.668 104.271 1.00 81.31 91 LYS A N 1
ATOM 719 C CA . LYS A 1 91 ? -66.807 -16.376 104.787 1.00 81.31 91 LYS A CA 1
ATOM 720 C C . LYS A 1 91 ? -68.218 -16.030 104.309 1.00 81.31 91 LYS A C 1
ATOM 722 O O . LYS A 1 91 ? -68.857 -15.177 104.914 1.00 81.31 91 LYS A O 1
ATOM 727 N N . SER A 1 92 ? -68.719 -16.704 103.273 1.00 80.06 92 SER A N 1
ATOM 728 C CA . SER A 1 92 ? -70.106 -16.572 102.817 1.00 80.06 92 SER A CA 1
ATOM 729 C C . SER A 1 92 ? -71.105 -17.415 103.619 1.00 80.06 92 SER A C 1
ATOM 731 O O . SER A 1 92 ? -72.311 -17.301 103.403 1.00 80.06 92 SER A O 1
ATOM 733 N N . GLN A 1 93 ? -70.643 -18.250 104.561 1.00 79.94 93 GLN A N 1
ATOM 734 C CA . GLN A 1 93 ? -71.521 -19.098 105.370 1.00 79.94 93 GLN A CA 1
ATOM 735 C C . GLN A 1 93 ? -72.508 -18.263 106.204 1.00 79.94 93 GLN A C 1
ATOM 737 O O . GLN A 1 93 ? -72.132 -17.522 107.120 1.00 79.94 93 GLN A O 1
ATOM 742 N N . GLY A 1 94 ? -73.797 -18.432 105.898 1.00 74.69 94 GLY A N 1
ATOM 743 C CA . GLY A 1 94 ? -74.895 -17.701 106.527 1.00 74.69 94 GLY A CA 1
ATOM 744 C C . GLY A 1 94 ? -75.275 -16.393 105.830 1.00 74.69 94 GLY A C 1
ATOM 745 O O . GLY A 1 94 ? -76.040 -15.642 106.419 1.00 74.69 94 GLY A O 1
ATOM 746 N N . LEU A 1 95 ? -74.758 -16.120 104.624 1.00 84.62 95 LEU A N 1
ATOM 747 C CA . LEU A 1 95 ? -75.219 -15.060 103.717 1.00 84.62 95 LEU A CA 1
ATOM 748 C C . LEU A 1 95 ? -76.125 -15.644 102.621 1.00 84.62 95 LEU A C 1
ATOM 750 O O . LEU A 1 95 ? -76.016 -16.825 102.292 1.00 84.62 95 LEU A O 1
ATOM 754 N N . THR A 1 96 ? -77.009 -14.827 102.042 1.00 82.00 96 THR A N 1
ATOM 755 C CA . THR A 1 96 ? -77.828 -15.240 100.889 1.00 82.00 96 THR A CA 1
ATOM 756 C C . THR A 1 96 ? -77.094 -15.020 99.560 1.00 82.00 96 THR A C 1
ATOM 758 O O . THR A 1 96 ? -76.336 -14.060 99.414 1.00 82.00 96 THR A O 1
ATOM 761 N N . ASP A 1 97 ? -77.358 -15.865 98.555 1.00 81.69 97 ASP A N 1
ATOM 762 C CA . ASP A 1 97 ? -76.752 -15.745 97.214 1.00 81.69 97 ASP A CA 1
ATOM 763 C C . ASP A 1 97 ? -77.075 -14.408 96.526 1.00 81.69 97 ASP A C 1
ATOM 765 O O . ASP A 1 97 ? -76.264 -13.879 95.760 1.00 81.69 97 ASP A O 1
ATOM 769 N N . ALA A 1 98 ? -78.251 -13.839 96.810 1.00 79.38 98 ALA A N 1
ATOM 770 C CA . ALA A 1 98 ? -78.668 -12.545 96.279 1.00 79.38 98 ALA A CA 1
ATOM 771 C C . ALA A 1 98 ? -77.805 -11.401 96.836 1.00 79.38 98 ALA A C 1
ATOM 773 O O . ALA A 1 98 ? -77.339 -10.559 96.067 1.00 79.38 98 ALA A O 1
ATOM 774 N N . ASP A 1 99 ? -77.540 -11.406 98.147 1.00 81.44 99 ASP A N 1
ATOM 775 C CA . ASP A 1 99 ? -76.704 -10.392 98.801 1.00 81.44 99 ASP A CA 1
ATOM 776 C C . ASP A 1 99 ? -75.229 -10.531 98.401 1.00 81.44 99 ASP A C 1
ATOM 778 O O . ASP A 1 99 ? -74.556 -9.531 98.150 1.00 81.44 99 ASP A O 1
ATOM 782 N N . ILE A 1 100 ? -74.742 -11.771 98.273 1.00 84.00 100 ILE A N 1
ATOM 783 C CA . ILE A 1 100 ? -73.408 -12.072 97.739 1.00 84.00 100 ILE A CA 1
ATOM 784 C C . ILE A 1 100 ? -73.272 -11.485 96.330 1.00 84.00 100 ILE A C 1
ATOM 786 O O . ILE A 1 100 ? -72.390 -10.665 96.087 1.00 84.00 100 ILE A O 1
ATOM 790 N N . THR A 1 101 ? -74.200 -11.808 95.425 1.00 84.12 101 THR A N 1
ATOM 791 C CA . THR A 1 101 ? -74.168 -11.321 94.037 1.00 84.12 101 THR A CA 1
ATOM 792 C C . THR A 1 101 ? -74.228 -9.791 93.959 1.00 84.12 101 THR A C 1
ATOM 794 O O . THR A 1 101 ? -73.542 -9.185 93.132 1.00 84.12 101 THR A O 1
ATOM 797 N N . ALA A 1 102 ? -75.028 -9.149 94.818 1.00 83.12 102 ALA A N 1
ATOM 798 C CA . ALA A 1 102 ? -75.152 -7.694 94.871 1.00 83.12 102 ALA A CA 1
ATOM 799 C C . ALA A 1 102 ? -73.842 -6.996 95.282 1.00 83.12 102 ALA A C 1
ATOM 801 O O . ALA A 1 102 ? -73.562 -5.904 94.786 1.00 83.12 102 ALA A O 1
ATOM 802 N N . ILE A 1 103 ? -73.029 -7.630 96.135 1.00 85.56 103 ILE A N 1
ATOM 803 C CA . ILE A 1 103 ? -71.708 -7.133 96.551 1.00 85.56 103 ILE A CA 1
ATOM 804 C C . ILE A 1 103 ? -70.628 -7.463 95.518 1.00 85.56 103 ILE A C 1
ATOM 806 O O . ILE A 1 103 ? -69.783 -6.623 95.217 1.00 85.56 103 ILE A O 1
ATOM 810 N N . GLU A 1 104 ? -70.644 -8.667 94.949 1.00 87.12 104 GLU A N 1
ATOM 811 C CA . GLU A 1 104 ? -69.627 -9.099 93.990 1.00 87.12 104 GLU A CA 1
ATOM 812 C C . GLU A 1 104 ? -69.698 -8.326 92.675 1.00 87.12 104 GLU A C 1
ATOM 814 O O . GLU A 1 104 ? -68.661 -7.987 92.118 1.00 87.12 104 GLU A O 1
ATOM 819 N N . LYS A 1 105 ? -70.900 -8.026 92.170 1.00 85.38 105 LYS A N 1
ATOM 820 C CA . LYS A 1 105 ? -71.085 -7.363 90.871 1.00 85.38 105 LYS A CA 1
ATOM 821 C C . LYS A 1 105 ? -70.296 -6.046 90.725 1.00 85.38 105 LYS A C 1
ATOM 823 O O . LYS A 1 105 ? -69.568 -5.932 89.740 1.00 85.38 105 LYS A O 1
ATOM 828 N N . PRO A 1 106 ? -70.395 -5.058 91.640 1.00 82.69 106 PRO A N 1
ATOM 829 C CA . PRO A 1 106 ? -69.600 -3.834 91.535 1.00 82.69 106 PRO A CA 1
ATOM 830 C C . PRO A 1 106 ? -68.094 -4.086 91.698 1.00 82.69 106 PRO A C 1
ATOM 832 O O . PRO A 1 106 ? -67.310 -3.451 91.000 1.00 82.69 106 PRO A O 1
ATOM 835 N N . LEU A 1 107 ? -67.687 -5.043 92.543 1.00 83.75 107 LEU A N 1
ATOM 836 C CA . LEU A 1 107 ? -66.275 -5.404 92.731 1.00 83.75 107 LEU A CA 1
ATOM 837 C C . LEU A 1 107 ? -65.677 -6.078 91.486 1.00 83.75 107 LEU A C 1
ATOM 839 O O . LEU A 1 107 ? -64.530 -5.817 91.130 1.00 83.75 107 LEU A O 1
ATOM 843 N N . ILE A 1 108 ? -66.464 -6.908 90.794 1.00 83.81 108 ILE A N 1
ATOM 844 C CA . ILE A 1 108 ? -66.101 -7.514 89.510 1.00 83.81 108 ILE A CA 1
ATOM 845 C C . ILE A 1 108 ? -65.949 -6.438 88.442 1.00 83.81 108 ILE A C 1
ATOM 847 O O . ILE A 1 108 ? -64.952 -6.439 87.728 1.00 83.81 108 ILE A O 1
ATOM 851 N N . GLU A 1 109 ? -66.882 -5.493 88.344 1.00 83.62 109 GLU A N 1
ATOM 852 C CA . GLU A 1 109 ? -66.779 -4.428 87.342 1.00 83.62 109 GLU A CA 1
ATOM 853 C C . GLU A 1 109 ? -65.575 -3.505 87.609 1.00 83.62 109 GLU A C 1
ATOM 855 O O . GLU A 1 109 ? -64.839 -3.159 86.685 1.00 83.62 109 GLU A O 1
ATOM 860 N N . GLU A 1 110 ? -65.306 -3.166 88.873 1.00 83.62 110 GLU A N 1
ATOM 861 C CA . GLU A 1 110 ? -64.135 -2.371 89.261 1.00 83.62 110 GLU A CA 1
ATOM 862 C C . GLU A 1 110 ? -62.817 -3.092 88.934 1.00 83.62 110 GLU A C 1
ATOM 864 O O . GLU A 1 110 ? -61.912 -2.510 88.323 1.00 83.62 110 GLU A O 1
ATOM 869 N N . ALA A 1 111 ? -62.716 -4.378 89.274 1.00 82.38 111 ALA A N 1
ATOM 870 C CA . ALA A 1 111 ? -61.529 -5.173 88.987 1.00 82.38 111 ALA A CA 1
ATOM 871 C C . ALA A 1 111 ? -61.345 -5.429 87.475 1.00 82.38 111 ALA A C 1
ATOM 873 O O . ALA A 1 111 ? -60.206 -5.422 86.998 1.00 82.38 111 ALA A O 1
ATOM 874 N N . LYS A 1 112 ? -62.433 -5.515 86.695 1.00 84.12 112 LYS A N 1
ATOM 875 C CA . LYS A 1 112 ? -62.394 -5.562 85.223 1.00 84.12 112 LYS A CA 1
ATOM 876 C C . LYS A 1 112 ? -61.790 -4.302 84.629 1.00 84.12 112 LYS A C 1
ATOM 878 O O . LYS A 1 112 ? -60.857 -4.389 83.833 1.00 84.12 112 LYS A O 1
ATOM 883 N N . VAL A 1 113 ? -62.274 -3.131 85.045 1.00 83.31 113 VAL A N 1
ATOM 884 C CA . VAL A 1 113 ? -61.751 -1.840 84.574 1.00 83.31 113 VAL A CA 1
ATOM 885 C C . VAL A 1 113 ? -60.272 -1.691 84.943 1.00 83.31 113 VAL A C 1
ATOM 887 O O . VAL A 1 113 ? -59.465 -1.234 84.127 1.00 83.31 113 VAL A O 1
ATOM 890 N N . ALA A 1 114 ? -59.880 -2.120 86.147 1.00 82.81 114 ALA A N 1
ATOM 891 C CA . ALA A 1 114 ? -58.482 -2.121 86.568 1.00 82.81 114 ALA A CA 1
ATOM 892 C C . ALA A 1 114 ? -57.612 -3.065 85.714 1.00 82.81 114 ALA A C 1
ATOM 894 O O . ALA A 1 114 ? -56.488 -2.699 85.354 1.00 82.81 114 ALA A O 1
ATOM 895 N N . TYR A 1 115 ? -58.124 -4.245 85.357 1.00 84.94 115 TYR A N 1
ATOM 896 C CA . TYR A 1 115 ? -57.438 -5.207 84.495 1.00 84.94 115 TYR A CA 1
ATOM 897 C C . TYR A 1 115 ? -57.278 -4.691 83.060 1.00 84.94 115 TYR A C 1
ATOM 899 O O . TYR A 1 115 ? -56.162 -4.659 82.545 1.00 84.94 115 TYR A O 1
ATOM 907 N N . GLU A 1 116 ? -58.347 -4.184 82.440 1.00 86.12 116 GLU A N 1
ATOM 908 C CA . GLU A 1 116 ? -58.305 -3.592 81.093 1.00 86.12 116 GLU A CA 1
ATOM 909 C C . GLU A 1 116 ? -57.330 -2.406 81.016 1.00 86.12 116 GLU A C 1
ATOM 911 O O . GLU A 1 116 ? -56.601 -2.242 80.034 1.00 86.12 116 GLU A O 1
ATOM 916 N N . LYS A 1 117 ? -57.251 -1.594 82.080 1.00 87.25 117 LYS A N 1
ATOM 917 C CA . LYS A 1 117 ? -56.278 -0.499 82.175 1.00 87.25 117 LYS A CA 1
ATOM 918 C C . LYS A 1 117 ? -54.833 -1.009 82.186 1.00 87.25 117 LYS A C 1
ATOM 920 O O . LYS A 1 117 ? -53.982 -0.402 81.534 1.00 87.25 117 LYS A O 1
ATOM 925 N N . LYS A 1 118 ? -54.543 -2.110 82.892 1.00 86.25 118 LYS A N 1
ATOM 926 C CA . LYS A 1 118 ? -53.215 -2.756 82.866 1.00 86.25 118 LYS A CA 1
ATOM 927 C C . LYS A 1 118 ? -52.898 -3.324 81.486 1.00 86.25 118 LYS A C 1
ATOM 929 O O . LYS A 1 118 ? -51.787 -3.138 81.001 1.00 86.25 118 LYS A O 1
ATOM 934 N N . LEU A 1 119 ? -53.891 -3.933 80.844 1.00 86.81 119 LEU A N 1
ATOM 935 C CA . LEU A 1 119 ? -53.793 -4.512 79.507 1.00 86.81 119 LEU A CA 1
ATOM 936 C C . LEU A 1 119 ? -53.372 -3.454 78.470 1.00 86.81 119 LEU A C 1
ATOM 938 O O . LEU A 1 119 ? -52.373 -3.631 77.778 1.00 86.81 119 LEU A O 1
ATOM 942 N N . ARG A 1 120 ? -54.036 -2.288 78.465 1.00 86.62 120 ARG A N 1
ATOM 943 C CA . ARG A 1 120 ? -53.665 -1.144 77.606 1.00 86.62 120 ARG A CA 1
ATOM 944 C C . ARG A 1 120 ? -52.304 -0.540 77.953 1.00 86.62 120 ARG A C 1
ATOM 946 O O . ARG A 1 120 ? -51.559 -0.130 77.067 1.00 86.62 120 ARG A O 1
ATOM 953 N N . ALA A 1 121 ? -51.967 -0.458 79.242 1.00 86.31 121 ALA A N 1
ATOM 954 C CA . ALA A 1 121 ? -50.665 0.051 79.672 1.00 86.31 121 ALA A CA 1
ATOM 955 C C . ALA A 1 121 ? -49.513 -0.865 79.225 1.00 86.31 121 ALA A C 1
ATOM 957 O O . ALA A 1 121 ? -48.421 -0.371 78.929 1.00 86.31 121 ALA A O 1
ATOM 958 N N . TYR A 1 122 ? -49.757 -2.177 79.179 1.00 90.81 122 TYR A N 1
ATOM 959 C CA . TYR A 1 122 ? -48.834 -3.159 78.629 1.00 90.81 122 TYR A CA 1
ATOM 960 C C . TYR A 1 122 ? -48.758 -3.074 77.100 1.00 90.81 122 TYR A C 1
ATOM 962 O O . TYR A 1 122 ? -47.653 -2.965 76.581 1.00 90.81 122 TYR A O 1
ATOM 970 N N . GLU A 1 123 ? -49.896 -3.028 76.399 1.00 90.19 123 GLU A N 1
ATOM 971 C CA . GLU A 1 123 ? -49.982 -2.854 74.938 1.00 90.19 123 GLU A CA 1
ATOM 972 C C . GLU A 1 123 ? -49.128 -1.675 74.451 1.00 90.19 123 GLU A C 1
ATOM 974 O O . GLU A 1 123 ? -48.262 -1.836 73.589 1.00 90.19 123 GLU A O 1
ATOM 979 N N . LEU A 1 124 ? -49.312 -0.501 75.066 1.00 88.19 124 LEU A N 1
ATOM 980 C CA . LEU A 1 124 ? -48.564 0.705 74.719 1.00 88.19 124 LEU A CA 1
ATOM 981 C C . LEU A 1 124 ? -47.063 0.540 74.993 1.00 88.19 124 LEU A C 1
ATOM 983 O O . LEU A 1 124 ? -46.237 0.846 74.138 1.00 88.19 124 LEU A O 1
ATOM 987 N N . ALA A 1 125 ? -46.703 0.028 76.173 1.00 87.38 125 ALA A N 1
ATOM 988 C CA . ALA A 1 125 ? -45.305 -0.126 76.562 1.00 87.38 125 ALA A CA 1
ATOM 989 C C . ALA A 1 125 ? -44.565 -1.149 75.693 1.00 87.38 125 ALA A C 1
ATOM 991 O O . ALA A 1 125 ? -43.425 -0.906 75.301 1.00 87.38 125 ALA A O 1
ATOM 992 N N . PHE A 1 126 ? -45.215 -2.271 75.380 1.00 90.56 126 PHE A N 1
ATOM 993 C CA . PHE A 1 126 ? -44.655 -3.308 74.527 1.00 90.56 126 PHE A CA 1
ATOM 994 C C . PHE A 1 126 ? -44.498 -2.810 73.091 1.00 90.56 126 PHE A C 1
ATOM 996 O O . PHE A 1 126 ? -43.436 -3.005 72.507 1.00 90.56 126 PHE A O 1
ATOM 1003 N N . GLY A 1 127 ? -45.492 -2.097 72.549 1.00 86.88 127 GLY A N 1
ATOM 1004 C CA . GLY A 1 127 ? -45.386 -1.458 71.236 1.00 86.88 127 GLY A CA 1
ATOM 1005 C C . GLY A 1 127 ? -44.235 -0.454 71.150 1.00 86.88 127 GLY A C 1
ATOM 1006 O O . GLY A 1 127 ? -43.446 -0.505 70.208 1.00 86.88 127 GLY A O 1
ATOM 1007 N N . GLU A 1 128 ? -44.085 0.415 72.154 1.00 87.25 128 GLU A N 1
ATOM 1008 C CA . GLU A 1 128 ? -42.987 1.389 72.218 1.00 87.25 128 GLU A CA 1
ATOM 1009 C C . GLU A 1 128 ? -41.610 0.733 72.378 1.00 87.25 128 GLU A C 1
ATOM 1011 O O . GLU A 1 128 ? -40.645 1.170 71.747 1.00 87.25 128 GLU A O 1
ATOM 1016 N N . ALA A 1 129 ? -41.501 -0.298 73.221 1.00 87.06 129 ALA A N 1
ATOM 1017 C CA . ALA A 1 129 ? -40.260 -1.039 73.404 1.00 87.06 129 ALA A CA 1
ATOM 1018 C C . ALA A 1 129 ? -39.890 -1.773 72.112 1.00 87.06 129 ALA A C 1
ATOM 1020 O O . ALA A 1 129 ? -38.793 -1.592 71.589 1.00 87.06 129 ALA A O 1
ATOM 1021 N N . LEU A 1 130 ? -40.827 -2.528 71.537 1.00 87.94 130 LEU A N 1
ATOM 1022 C CA . LEU A 1 130 ? -40.585 -3.310 70.332 1.00 87.94 130 LEU A CA 1
ATOM 1023 C C . LEU A 1 130 ? -40.213 -2.428 69.135 1.00 87.94 130 LEU A C 1
ATOM 1025 O O . LEU A 1 130 ? -39.305 -2.780 68.391 1.00 87.94 130 LEU A O 1
ATOM 1029 N N . ALA A 1 131 ? -40.825 -1.251 68.984 1.00 84.00 131 ALA A N 1
ATOM 1030 C CA . ALA A 1 131 ? -40.453 -0.297 67.938 1.00 84.00 131 ALA A CA 1
ATOM 1031 C C . ALA A 1 131 ? -39.003 0.220 68.059 1.00 84.00 131 ALA A C 1
ATOM 1033 O O . ALA A 1 131 ? -38.416 0.624 67.057 1.00 84.00 131 ALA A O 1
ATOM 1034 N N . LYS A 1 132 ? -38.415 0.213 69.266 1.00 83.25 132 LYS A N 1
ATOM 1035 C CA . LYS A 1 132 ? -37.035 0.669 69.511 1.00 83.25 132 LYS A CA 1
ATOM 1036 C C . LYS A 1 132 ? -35.987 -0.422 69.330 1.00 83.25 132 LYS A C 1
ATOM 1038 O O . LYS A 1 132 ? -34.870 -0.105 68.938 1.00 83.25 132 LYS A O 1
ATOM 1043 N N . ILE A 1 133 ? -36.321 -1.666 69.667 1.00 84.06 133 ILE A N 1
ATOM 1044 C CA . ILE A 1 133 ? -35.356 -2.777 69.731 1.00 84.06 133 ILE A CA 1
ATOM 1045 C C . ILE A 1 133 ? -35.703 -3.946 68.807 1.00 84.06 133 ILE A C 1
ATOM 1047 O O . ILE A 1 133 ? -35.145 -5.031 68.949 1.00 84.06 133 ILE A O 1
ATOM 1051 N N . TRP A 1 134 ? -36.602 -3.742 67.841 1.00 83.69 134 TRP A N 1
ATOM 1052 C CA . TRP A 1 134 ? -36.842 -4.712 66.774 1.00 83.69 134 TRP A CA 1
ATOM 1053 C C . TRP A 1 134 ? -35.514 -5.125 66.109 1.00 83.69 134 TRP A C 1
ATOM 1055 O O . TRP A 1 134 ? -34.701 -4.246 65.809 1.00 83.69 134 TRP A O 1
ATOM 1065 N N . PRO A 1 135 ? -35.279 -6.424 65.839 1.00 83.56 135 PRO A N 1
ATOM 1066 C CA . PRO A 1 135 ? -36.206 -7.562 65.944 1.00 83.56 135 PRO A CA 1
ATOM 1067 C C . PRO A 1 135 ? -36.237 -8.311 67.293 1.00 83.56 135 PRO A C 1
ATOM 1069 O O . PRO A 1 135 ? -36.817 -9.396 67.366 1.00 83.56 135 PRO A O 1
ATOM 1072 N N . ASP A 1 136 ? -35.655 -7.779 68.372 1.00 87.19 136 ASP A N 1
ATOM 1073 C CA . ASP A 1 136 ? -35.558 -8.486 69.658 1.00 87.19 136 ASP A CA 1
ATOM 1074 C C . ASP A 1 136 ? -36.854 -8.417 70.493 1.00 87.19 136 ASP A C 1
ATOM 1076 O O . ASP A 1 136 ? -37.003 -7.662 71.459 1.00 87.19 136 ASP A O 1
ATOM 1080 N N . VAL A 1 137 ? -37.821 -9.260 70.118 1.00 86.31 137 VAL A N 1
ATOM 1081 C CA . VAL A 1 137 ? -39.107 -9.417 70.820 1.00 86.31 137 VAL A CA 1
ATOM 1082 C C . VAL A 1 137 ? -38.913 -9.819 72.287 1.00 86.31 137 VAL A C 1
ATOM 1084 O O . VAL A 1 137 ? -39.680 -9.402 73.158 1.00 86.31 137 VAL A O 1
ATOM 1087 N N . ASN A 1 138 ? -37.889 -10.620 72.589 1.00 86.00 138 ASN A N 1
ATOM 1088 C CA . ASN A 1 138 ? -37.661 -11.134 73.938 1.00 86.00 138 ASN A CA 1
ATOM 1089 C C . ASN A 1 138 ? -37.121 -10.051 74.875 1.00 86.00 138 ASN A C 1
ATOM 1091 O O . ASN A 1 138 ? -37.534 -9.985 76.037 1.00 86.00 138 ASN A O 1
ATOM 1095 N N . GLU A 1 139 ? -36.253 -9.174 74.380 1.00 86.06 139 GLU A N 1
ATOM 1096 C CA . GLU A 1 139 ? -35.789 -8.023 75.150 1.00 86.06 139 GLU A CA 1
ATOM 1097 C C . GLU A 1 139 ? -36.916 -6.986 75.333 1.00 86.06 139 GLU A C 1
ATOM 1099 O O . GLU A 1 139 ? -37.059 -6.434 76.425 1.00 86.06 139 GLU A O 1
ATOM 1104 N N . ALA A 1 140 ? -37.820 -6.809 74.356 1.00 86.94 140 ALA A N 1
ATOM 1105 C CA . ALA A 1 140 ? -39.002 -5.943 74.506 1.00 86.94 140 ALA A CA 1
ATOM 1106 C C . ALA A 1 140 ? -39.962 -6.472 75.578 1.00 86.94 140 ALA A C 1
ATOM 1108 O O . ALA A 1 140 ? -40.414 -5.726 76.456 1.00 86.94 140 ALA A O 1
ATOM 1109 N N . ARG A 1 141 ? -40.189 -7.792 75.581 1.00 87.25 141 ARG A N 1
ATOM 1110 C CA . ARG A 1 141 ? -40.906 -8.495 76.654 1.00 87.25 141 ARG A CA 1
ATOM 1111 C C . ARG A 1 141 ? -40.255 -8.260 78.008 1.00 87.25 141 ARG A C 1
ATOM 1113 O O . ARG A 1 141 ? -40.942 -7.950 78.978 1.00 87.25 141 ARG A O 1
ATOM 1120 N N . LYS A 1 142 ? -38.929 -8.388 78.087 1.00 85.38 142 LYS A N 1
ATOM 1121 C CA . LYS A 1 142 ? -38.160 -8.208 79.323 1.00 85.38 142 LYS A CA 1
ATOM 1122 C C . LYS A 1 142 ? -38.280 -6.787 79.876 1.00 85.38 142 LYS A C 1
ATOM 1124 O O . LYS A 1 142 ? -38.522 -6.646 81.073 1.00 85.38 142 LYS A O 1
ATOM 1129 N N . GLN A 1 143 ? -38.199 -5.764 79.023 1.00 84.25 143 GLN A N 1
ATOM 1130 C CA . GLN A 1 143 ? -38.389 -4.357 79.408 1.00 84.25 143 GLN A CA 1
ATOM 1131 C C . GLN A 1 143 ? -39.807 -4.073 79.926 1.00 84.25 143 GLN A C 1
ATOM 1133 O O . GLN A 1 143 ? -39.998 -3.203 80.774 1.00 84.25 143 GLN A O 1
ATOM 1138 N N . CYS A 1 144 ? -40.797 -4.850 79.480 1.00 86.88 144 CYS A N 1
ATOM 1139 C CA . CYS A 1 144 ? -42.199 -4.683 79.862 1.00 86.88 144 CYS A CA 1
ATOM 1140 C C . CYS A 1 144 ? -42.679 -5.645 80.967 1.00 86.88 144 CYS A C 1
ATOM 1142 O O . CYS A 1 144 ? -43.841 -5.566 81.368 1.00 86.88 144 CYS A O 1
ATOM 1144 N N . ARG A 1 145 ? -41.800 -6.497 81.527 1.00 82.00 145 ARG A N 1
ATOM 1145 C CA . ARG A 1 145 ? -42.143 -7.522 82.545 1.00 82.00 145 ARG A CA 1
ATOM 1146 C C . ARG A 1 145 ? -42.859 -6.985 83.781 1.00 82.00 145 ARG A C 1
ATOM 1148 O O . ARG A 1 145 ? -43.669 -7.688 84.370 1.00 82.00 145 ARG A O 1
ATOM 1155 N N . GLN A 1 146 ? -42.555 -5.761 84.209 1.00 77.94 146 GLN A N 1
ATOM 1156 C CA . GLN A 1 146 ? -43.227 -5.161 85.368 1.00 77.94 146 GLN A CA 1
ATOM 1157 C C . GLN A 1 146 ? -44.686 -4.799 85.060 1.00 77.94 146 GLN A C 1
ATOM 1159 O O . GLN A 1 146 ? -45.540 -4.892 85.934 1.00 77.94 146 GLN A O 1
ATOM 1164 N N . LYS A 1 147 ? -44.989 -4.426 83.811 1.00 81.50 147 LYS A N 1
ATOM 1165 C CA . LYS A 1 147 ? -46.337 -4.035 83.373 1.00 81.50 147 LYS A CA 1
ATOM 1166 C C . LYS A 1 147 ? -47.221 -5.231 83.015 1.00 81.50 147 LYS A C 1
ATOM 1168 O O . LYS A 1 147 ? -48.436 -5.082 83.002 1.00 81.50 147 LYS A O 1
ATOM 1173 N N . SER A 1 148 ? -46.632 -6.405 82.777 1.00 80.12 148 SER A N 1
ATOM 1174 C CA . SER A 1 148 ? -47.366 -7.657 82.560 1.00 80.12 148 SER A CA 1
ATOM 1175 C C . SER A 1 148 ? -47.764 -8.376 83.856 1.00 80.12 148 SER A C 1
ATOM 1177 O O . SER A 1 148 ? -48.463 -9.384 83.802 1.00 80.12 148 SER A O 1
ATOM 1179 N N . GLN A 1 149 ? -47.329 -7.894 85.029 1.00 81.19 149 GLN A N 1
ATOM 1180 C CA . GLN A 1 149 ? -47.653 -8.530 86.308 1.00 81.19 149 GLN A CA 1
ATOM 1181 C C . GLN A 1 149 ? -49.165 -8.520 86.577 1.00 81.19 149 GLN A C 1
ATOM 1183 O O . GLN A 1 149 ? -49.795 -7.467 86.712 1.00 81.19 149 GLN A O 1
ATOM 1188 N N . GLY A 1 150 ? -49.730 -9.722 86.699 1.00 76.31 150 GLY A N 1
ATOM 1189 C CA . GLY A 1 150 ? -51.156 -9.938 86.927 1.00 76.31 150 GLY A CA 1
ATOM 1190 C C . GLY A 1 150 ? -52.008 -9.982 85.658 1.00 76.31 150 GLY A C 1
ATOM 1191 O O . GLY A 1 150 ? -53.222 -9.987 85.800 1.00 76.31 150 GLY A O 1
ATOM 1192 N N . LEU A 1 151 ? -51.405 -10.005 84.462 1.00 83.56 151 LEU A N 1
ATOM 1193 C CA . LEU A 1 151 ? -52.065 -10.373 83.202 1.00 83.56 151 LEU A CA 1
ATOM 1194 C C . LEU A 1 151 ? -51.883 -11.873 82.925 1.00 83.56 151 LEU A C 1
ATOM 1196 O O . LEU A 1 151 ? -50.917 -12.475 83.396 1.00 83.56 151 LEU A O 1
ATOM 1200 N N . THR A 1 152 ? -52.788 -12.470 82.151 1.00 82.62 152 THR A N 1
ATOM 1201 C CA . THR A 1 152 ? -52.633 -13.858 81.688 1.00 82.62 152 THR A CA 1
ATOM 1202 C C . THR A 1 152 ? -51.731 -13.942 80.453 1.00 82.62 152 THR A C 1
ATOM 1204 O O . THR A 1 152 ? -51.717 -13.034 79.620 1.00 82.62 152 THR A O 1
ATOM 1207 N N . ASP A 1 153 ? -51.014 -15.058 80.286 1.00 82.50 153 ASP A N 1
ATOM 1208 C CA . ASP A 1 153 ? -50.164 -15.293 79.106 1.00 82.50 153 ASP A CA 1
ATOM 1209 C C . ASP A 1 153 ? -50.963 -15.296 77.791 1.00 82.50 153 ASP A C 1
ATOM 1211 O O . ASP A 1 153 ? -50.451 -14.891 76.744 1.00 82.50 153 ASP A O 1
ATOM 1215 N N . ALA A 1 154 ? -52.231 -15.721 77.841 1.00 81.94 154 ALA A N 1
ATOM 1216 C CA . ALA A 1 154 ? -53.131 -15.714 76.691 1.00 81.94 154 ALA A CA 1
ATOM 1217 C C . ALA A 1 154 ? -53.446 -14.282 76.230 1.00 81.94 154 ALA A C 1
ATOM 1219 O O . ALA A 1 154 ? -53.331 -13.984 75.041 1.00 81.94 154 ALA A O 1
ATOM 1220 N N . ASP A 1 155 ? -53.766 -13.387 77.170 1.00 83.62 155 ASP A N 1
ATOM 1221 C CA . ASP A 1 155 ? -54.042 -11.979 76.871 1.00 83.62 155 ASP A CA 1
ATOM 1222 C C . ASP A 1 155 ? -52.786 -11.246 76.392 1.00 83.62 155 ASP A C 1
ATOM 1224 O O . ASP A 1 155 ? -52.838 -10.495 75.418 1.00 83.62 155 ASP A O 1
ATOM 1228 N N . ILE A 1 156 ? -51.639 -11.508 77.030 1.00 85.69 156 ILE A N 1
ATOM 1229 C CA . ILE A 1 156 ? -50.339 -10.981 76.596 1.00 85.69 156 ILE A CA 1
ATOM 1230 C C . ILE A 1 156 ? -50.079 -11.393 75.145 1.00 85.69 156 ILE A C 1
ATOM 1232 O O . ILE A 1 156 ? -49.824 -10.541 74.297 1.00 85.69 156 ILE A O 1
ATOM 1236 N N . THR A 1 157 ? -50.228 -12.679 74.824 1.00 85.50 157 THR A N 1
ATOM 1237 C CA . THR A 1 157 ? -50.001 -13.185 73.464 1.00 85.50 157 THR A CA 1
ATOM 1238 C C . THR A 1 157 ? -50.960 -12.554 72.450 1.00 85.50 157 THR A C 1
ATOM 1240 O O . THR A 1 157 ? -50.534 -12.181 71.355 1.00 85.50 157 THR A O 1
ATOM 1243 N N . ALA A 1 158 ? -52.242 -12.401 72.803 1.00 85.25 158 ALA A N 1
ATOM 1244 C CA . ALA A 1 158 ? -53.253 -11.799 71.932 1.00 85.25 158 ALA A CA 1
ATOM 1245 C C . ALA A 1 158 ? -52.950 -10.327 71.589 1.00 85.25 158 ALA A C 1
ATOM 1247 O O . ALA A 1 158 ? -53.259 -9.884 70.484 1.00 85.25 158 ALA A O 1
ATOM 1248 N N . ILE A 1 159 ? -52.308 -9.592 72.503 1.00 87.94 159 ILE A N 1
ATOM 1249 C CA . ILE A 1 159 ? -51.863 -8.205 72.300 1.00 87.94 159 ILE A CA 1
ATOM 1250 C C . ILE A 1 159 ? -50.550 -8.138 71.518 1.00 87.94 159 ILE A C 1
ATOM 1252 O O . ILE A 1 159 ? -50.397 -7.321 70.610 1.00 87.94 159 ILE A O 1
ATOM 1256 N N . GLU A 1 160 ? -49.579 -8.984 71.861 1.00 89.75 160 GLU A N 1
ATOM 1257 C CA . GLU A 1 160 ? -48.243 -8.929 71.271 1.00 89.75 160 GLU A CA 1
ATOM 1258 C C . GLU A 1 160 ? -48.254 -9.264 69.776 1.00 89.75 160 GLU A C 1
ATOM 1260 O O . GLU A 1 160 ? -47.566 -8.602 69.005 1.00 89.75 160 GLU A O 1
ATOM 1265 N N . GLN A 1 161 ? -49.031 -10.262 69.344 1.00 88.69 161 GLN A N 1
ATOM 1266 C CA . GLN A 1 161 ? -49.058 -10.718 67.947 1.00 88.69 161 GLN A CA 1
ATOM 1267 C C . GLN A 1 161 ? -49.400 -9.616 66.924 1.00 88.69 161 GLN A C 1
ATOM 1269 O O . GLN A 1 161 ? -48.620 -9.429 65.985 1.00 88.69 161 GLN A O 1
ATOM 1274 N N . PRO A 1 162 ? -50.502 -8.850 67.063 1.00 86.75 162 PRO A N 1
ATOM 1275 C CA . PRO A 1 162 ? -50.806 -7.767 66.130 1.00 86.75 162 PRO A CA 1
ATOM 1276 C C . PRO A 1 162 ? -49.760 -6.642 66.168 1.00 86.75 162 PRO A C 1
ATOM 1278 O O . PRO A 1 162 ? -49.453 -6.068 65.121 1.00 86.75 162 PRO A O 1
ATOM 1281 N N . ILE A 1 163 ? -49.158 -6.359 67.330 1.00 88.06 163 ILE A N 1
ATOM 1282 C CA . ILE A 1 163 ? -48.069 -5.376 67.455 1.00 88.06 163 ILE A CA 1
ATOM 1283 C C . ILE A 1 163 ? -46.817 -5.862 66.718 1.00 88.06 163 ILE A C 1
ATOM 1285 O O . ILE A 1 163 ? -46.258 -5.120 65.913 1.00 88.06 163 ILE A O 1
ATOM 1289 N N . ILE A 1 164 ? -46.403 -7.111 66.950 1.00 87.38 164 ILE A N 1
ATOM 1290 C CA . ILE A 1 164 ? -45.265 -7.750 66.277 1.00 87.38 164 ILE A CA 1
ATOM 1291 C C . ILE A 1 164 ? -45.476 -7.725 64.765 1.00 87.38 164 ILE A C 1
ATOM 1293 O O . ILE A 1 164 ? -44.577 -7.317 64.036 1.00 87.38 164 ILE A O 1
ATOM 1297 N N . ALA A 1 165 ? -46.664 -8.104 64.284 1.00 87.12 165 ALA A N 1
ATOM 1298 C CA . ALA A 1 165 ? -46.985 -8.085 62.861 1.00 87.12 165 ALA A CA 1
ATOM 1299 C C . ALA A 1 165 ? -46.891 -6.669 62.267 1.00 87.12 165 ALA A C 1
ATOM 1301 O O . ALA A 1 165 ? -46.315 -6.493 61.191 1.00 87.12 165 ALA A O 1
ATOM 1302 N N . LYS A 1 166 ? -47.402 -5.655 62.978 1.00 88.88 166 LYS A N 1
ATOM 1303 C CA . LYS A 1 166 ? -47.341 -4.256 62.541 1.00 88.88 166 LYS A CA 1
ATOM 1304 C C . LYS A 1 166 ? -45.903 -3.727 62.492 1.00 88.88 166 LYS A C 1
ATOM 1306 O O . LYS A 1 166 ? -45.496 -3.198 61.460 1.00 88.88 166 LYS A O 1
ATOM 1311 N N . VAL A 1 167 ? -45.124 -3.909 63.564 1.00 86.56 167 VAL A N 1
ATOM 1312 C CA . VAL A 1 167 ? -43.720 -3.458 63.635 1.00 86.56 167 VAL A CA 1
ATOM 1313 C C . VAL A 1 167 ? -42.863 -4.187 62.597 1.00 86.56 167 VAL A C 1
ATOM 1315 O O . VAL A 1 167 ? -42.078 -3.551 61.895 1.00 86.56 167 VAL A O 1
ATOM 1318 N N . LYS A 1 168 ? -43.070 -5.499 62.416 1.00 87.88 168 LYS A N 1
ATOM 1319 C CA . LYS A 1 168 ? -42.410 -6.287 61.367 1.00 87.88 168 LYS A CA 1
ATOM 1320 C C . LYS A 1 168 ? -42.703 -5.741 59.970 1.00 87.88 168 LYS A C 1
ATOM 1322 O O . LYS A 1 168 ? -41.775 -5.561 59.187 1.00 87.88 168 LYS A O 1
ATOM 1327 N N . ALA A 1 169 ? -43.966 -5.450 59.657 1.00 85.50 169 ALA A N 1
ATOM 1328 C CA . ALA A 1 169 ? -44.351 -4.927 58.347 1.00 85.50 169 ALA A CA 1
ATOM 1329 C C . ALA A 1 169 ? -43.740 -3.541 58.067 1.00 85.50 169 ALA A C 1
ATOM 1331 O O . ALA A 1 169 ? -43.290 -3.277 56.950 1.00 85.50 169 ALA A O 1
ATOM 1332 N N . GLU A 1 170 ? -43.682 -2.662 59.073 1.00 87.00 170 GLU A N 1
ATOM 1333 C CA . GLU A 1 170 ? -43.008 -1.362 58.962 1.00 87.00 170 GLU A CA 1
ATOM 1334 C C . GLU A 1 170 ? -41.491 -1.518 58.763 1.00 87.00 170 GLU A C 1
ATOM 1336 O O . GLU A 1 170 ? -40.904 -0.818 57.935 1.00 87.00 170 GLU A O 1
ATOM 1341 N N . TYR A 1 171 ? -40.862 -2.474 59.452 1.00 87.31 171 TYR A N 1
ATOM 1342 C CA . TYR A 1 171 ? -39.445 -2.794 59.280 1.00 87.31 171 TYR A CA 1
ATOM 1343 C C . TYR A 1 171 ? -39.135 -3.340 57.877 1.00 87.31 171 TYR A C 1
ATOM 1345 O O . TYR A 1 171 ? -38.242 -2.841 57.195 1.00 87.31 171 TYR A O 1
ATOM 1353 N N . GLU A 1 172 ? -39.920 -4.302 57.384 1.00 88.56 172 GLU A N 1
ATOM 1354 C CA . GLU A 1 172 ? -39.789 -4.849 56.025 1.00 88.56 172 GLU A CA 1
ATOM 1355 C C . GLU A 1 172 ? -40.036 -3.793 54.938 1.00 88.56 172 GLU A C 1
ATOM 1357 O O . GLU A 1 172 ? -39.433 -3.832 53.859 1.00 88.56 172 GLU A O 1
ATOM 1362 N N . LYS A 1 173 ? -40.923 -2.827 55.200 1.00 89.50 173 LYS A N 1
ATOM 1363 C CA . LYS A 1 173 ? -41.116 -1.670 54.323 1.00 89.50 173 LYS A CA 1
ATOM 1364 C C . LYS A 1 173 ? -39.850 -0.808 54.271 1.00 89.50 173 LYS A C 1
ATOM 1366 O O . LYS A 1 173 ? -39.387 -0.519 53.169 1.00 89.50 173 LYS A O 1
ATOM 1371 N N . LYS A 1 174 ? -39.251 -0.476 55.421 1.00 88.88 174 LYS A N 1
ATOM 1372 C CA . LYS A 1 174 ? -37.984 0.277 55.483 1.00 88.88 174 LYS A CA 1
ATOM 1373 C C . LYS A 1 174 ? -36.837 -0.450 54.782 1.00 88.88 174 LYS A C 1
ATOM 1375 O O . LYS A 1 174 ? -36.102 0.181 54.031 1.00 88.88 174 LYS A O 1
ATOM 1380 N N . LEU A 1 175 ? -36.722 -1.769 54.959 1.00 87.38 175 LEU A N 1
ATOM 1381 C CA . LEU A 1 175 ? -35.729 -2.590 54.256 1.00 87.38 175 LEU A CA 1
ATOM 1382 C C . LEU A 1 175 ? -35.860 -2.461 52.730 1.00 87.38 175 LEU A C 1
ATOM 1384 O O . LEU A 1 175 ? -34.865 -2.249 52.038 1.00 87.38 175 LEU A O 1
ATOM 1388 N N . ARG A 1 176 ? -37.087 -2.528 52.193 1.00 87.50 176 ARG A N 1
ATOM 1389 C CA . ARG A 1 176 ? -37.337 -2.352 50.750 1.00 87.50 176 ARG A CA 1
ATOM 1390 C C . ARG A 1 176 ? -37.029 -0.938 50.264 1.00 87.50 176 ARG A C 1
ATOM 1392 O O . ARG A 1 176 ? -36.410 -0.783 49.214 1.00 87.50 176 ARG A O 1
ATOM 1399 N N . GLU A 1 177 ? -37.437 0.082 51.015 1.00 88.75 177 GLU A N 1
ATOM 1400 C CA . GLU A 1 177 ? -37.161 1.486 50.681 1.00 88.75 177 GLU A CA 1
ATOM 1401 C C . GLU A 1 177 ? -35.660 1.796 50.693 1.00 88.75 177 GLU A C 1
ATOM 1403 O O . GLU A 1 177 ? -35.172 2.505 49.809 1.00 88.75 177 GLU A O 1
ATOM 1408 N N . TYR A 1 178 ? -34.929 1.239 51.662 1.00 92.25 178 TYR A N 1
ATOM 1409 C CA . TYR A 1 178 ? -33.477 1.316 51.728 1.00 92.25 178 TYR A CA 1
ATOM 1410 C C . TYR A 1 178 ? -32.828 0.599 50.541 1.00 92.25 178 TYR A C 1
ATOM 1412 O O . TYR A 1 178 ? -32.041 1.217 49.831 1.00 92.25 178 TYR A O 1
ATOM 1420 N N . GLY A 1 179 ? -33.204 -0.655 50.264 1.00 88.75 179 GLY A N 1
ATOM 1421 C CA . GLY A 1 179 ? -32.661 -1.416 49.136 1.00 88.75 179 GLY A CA 1
ATOM 1422 C C . GLY A 1 179 ? -32.882 -0.727 47.786 1.00 88.75 179 GLY A C 1
ATOM 1423 O O . GLY A 1 179 ? -31.955 -0.635 46.985 1.00 88.75 179 GLY A O 1
ATOM 1424 N N . SER A 1 180 ? -34.075 -0.166 47.550 1.00 88.06 180 SER A N 1
ATOM 1425 C CA . SER A 1 180 ? -34.359 0.602 46.328 1.00 88.06 180 SER A CA 1
ATOM 1426 C C . SER A 1 180 ? -33.489 1.858 46.230 1.00 88.06 180 SER A C 1
ATOM 1428 O O . SER A 1 180 ? -32.885 2.107 45.191 1.00 88.06 180 SER A O 1
ATOM 1430 N N . ALA A 1 181 ? -33.383 2.629 47.318 1.00 88.25 181 ALA A N 1
ATOM 1431 C CA . ALA A 1 181 ? -32.585 3.853 47.340 1.00 88.25 181 ALA A CA 1
ATOM 1432 C C . ALA A 1 181 ? -31.087 3.575 47.162 1.00 88.25 181 ALA A C 1
ATOM 1434 O O . ALA A 1 181 ? -30.417 4.282 46.414 1.00 88.25 181 ALA A O 1
ATOM 1435 N N . PHE A 1 182 ? -30.579 2.527 47.813 1.00 90.25 182 PHE A N 1
ATOM 1436 C CA . PHE A 1 182 ? -29.189 2.112 47.698 1.00 90.25 182 PHE A CA 1
ATOM 1437 C C . PHE A 1 182 ? -28.869 1.631 46.283 1.00 90.25 182 PHE A C 1
ATOM 1439 O O . PHE A 1 182 ? -27.855 2.039 45.728 1.00 90.25 182 PHE A O 1
ATOM 1446 N N . GLY A 1 183 ? -29.751 0.841 45.661 1.00 86.88 183 GLY A N 1
ATOM 1447 C CA . GLY A 1 183 ? -29.598 0.436 44.262 1.00 86.88 183 GLY A CA 1
ATOM 1448 C C . GLY A 1 183 ? -29.555 1.621 43.297 1.00 86.88 183 GLY A C 1
ATOM 1449 O O . GLY A 1 183 ? -28.687 1.667 42.429 1.00 86.88 183 GLY A O 1
ATOM 1450 N N . GLU A 1 184 ? -30.433 2.610 43.477 1.00 86.25 184 GLU A N 1
ATOM 1451 C CA . GLU A 1 184 ? -30.433 3.835 42.666 1.00 86.25 184 GLU A CA 1
ATOM 1452 C C . GLU A 1 184 ? -29.184 4.700 42.883 1.00 86.25 184 GLU A C 1
ATOM 1454 O O . GLU A 1 184 ? -28.630 5.228 41.918 1.00 86.25 184 GLU A O 1
ATOM 1459 N N . ALA A 1 185 ? -28.735 4.859 44.131 1.00 87.12 185 ALA A N 1
ATOM 1460 C CA . ALA A 1 185 ? -27.524 5.612 44.451 1.00 87.12 185 ALA A CA 1
ATOM 1461 C C . ALA A 1 185 ? -26.282 4.915 43.879 1.00 87.12 185 ALA A C 1
ATOM 1463 O O . ALA A 1 185 ? -25.471 5.540 43.199 1.00 87.12 185 ALA A O 1
ATOM 1464 N N . LEU A 1 186 ? -26.182 3.599 44.066 1.00 86.19 186 LEU A N 1
ATOM 1465 C CA . LEU A 1 186 ? -25.063 2.796 43.590 1.00 86.19 186 LEU A CA 1
ATOM 1466 C C . LEU A 1 186 ? -24.993 2.736 42.059 1.00 86.19 186 LEU A C 1
ATOM 1468 O O . LEU A 1 186 ? -23.900 2.742 41.505 1.00 86.19 186 LEU A O 1
ATOM 1472 N N . ALA A 1 187 ? -26.132 2.745 41.363 1.00 82.31 187 ALA A N 1
ATOM 1473 C CA . ALA A 1 187 ? -26.159 2.858 39.904 1.00 82.31 187 ALA A CA 1
ATOM 1474 C C . ALA A 1 187 ? -25.602 4.204 39.399 1.00 82.31 187 ALA A C 1
ATOM 1476 O O . ALA A 1 187 ? -25.073 4.270 38.292 1.00 82.31 187 ALA A O 1
ATOM 1477 N N . LYS A 1 188 ? -25.692 5.275 40.201 1.00 81.62 188 LYS A N 1
ATOM 1478 C CA . LYS A 1 188 ? -25.131 6.596 39.867 1.00 81.62 188 LYS A CA 1
ATOM 1479 C C . LYS A 1 188 ? -23.655 6.719 40.227 1.00 81.62 188 LYS A C 1
ATOM 1481 O O . LYS A 1 188 ? -22.916 7.397 39.522 1.00 81.62 188 LYS A O 1
ATOM 1486 N N . THR A 1 189 ? -23.234 6.100 41.327 1.00 78.31 189 THR A N 1
ATOM 1487 C CA . THR A 1 189 ? -21.879 6.224 41.880 1.00 78.31 189 THR A CA 1
ATOM 1488 C C . THR A 1 189 ? -21.236 4.854 42.053 1.00 78.31 189 THR A C 1
ATOM 1490 O O . THR A 1 189 ? -20.740 4.528 43.129 1.00 78.31 189 THR A O 1
ATOM 1493 N N . TRP A 1 190 ? -21.254 4.032 40.999 1.00 78.00 190 TRP A N 1
ATOM 1494 C CA . TRP A 1 190 ? -20.750 2.654 41.053 1.00 78.00 190 TRP A CA 1
ATOM 1495 C C . TRP A 1 190 ? -19.316 2.565 41.598 1.00 78.00 190 TRP A C 1
ATOM 1497 O O . TRP A 1 190 ? -18.982 1.654 42.354 1.00 78.00 190 TRP A O 1
ATOM 1507 N N . SER A 1 191 ? -18.483 3.551 41.267 1.00 72.19 191 SER A N 1
ATOM 1508 C CA . SER A 1 191 ? -17.096 3.637 41.723 1.00 72.19 191 SER A CA 1
ATOM 1509 C C . SER A 1 191 ? -16.937 3.867 43.234 1.00 72.19 191 SER A C 1
ATOM 1511 O O . SER A 1 191 ? -15.829 3.712 43.740 1.00 72.19 191 SER A O 1
ATOM 1513 N N . ASP A 1 192 ? -18.001 4.232 43.960 1.00 82.38 192 ASP A N 1
ATOM 1514 C CA . ASP A 1 192 ? -17.955 4.528 45.394 1.00 82.38 192 ASP A CA 1
ATOM 1515 C C . ASP A 1 192 ? -19.200 4.008 46.143 1.00 82.38 192 ASP A C 1
ATOM 1517 O O . ASP A 1 192 ? -20.192 4.708 46.374 1.00 82.38 192 ASP A O 1
ATOM 1521 N N . VAL A 1 193 ? -19.118 2.745 46.576 1.00 83.31 193 VAL A N 1
ATOM 1522 C CA . VAL A 1 193 ? -20.116 2.094 47.446 1.00 83.31 193 VAL A CA 1
ATOM 1523 C C . VAL A 1 193 ? -20.291 2.858 48.768 1.00 83.31 193 VAL A C 1
ATOM 1525 O O . VAL A 1 193 ? -21.385 2.888 49.336 1.00 83.31 193 VAL A O 1
ATOM 1528 N N . GLY A 1 194 ? -19.223 3.490 49.266 1.00 83.56 194 GLY A N 1
ATOM 1529 C CA . GLY A 1 194 ? -19.249 4.281 50.493 1.00 83.56 194 GLY A CA 1
ATOM 1530 C C . GLY A 1 194 ? -20.091 5.546 50.343 1.00 83.56 194 GLY A C 1
ATOM 1531 O O . GLY A 1 194 ? -20.853 5.888 51.247 1.00 83.56 194 GLY A O 1
ATOM 1532 N N . GLU A 1 195 ? -20.015 6.204 49.191 1.00 83.75 195 GLU A N 1
ATOM 1533 C CA . GLU A 1 195 ? -20.833 7.374 48.870 1.00 83.75 195 GLU A CA 1
ATOM 1534 C C . GLU A 1 195 ? -22.309 7.004 48.672 1.00 83.75 195 GLU A C 1
ATOM 1536 O O . GLU A 1 195 ? -23.185 7.665 49.234 1.00 83.75 195 GLU A O 1
ATOM 1541 N N . ALA A 1 196 ? -22.606 5.887 47.995 1.00 86.00 196 ALA A N 1
ATOM 1542 C CA . ALA A 1 196 ? -23.976 5.368 47.893 1.00 86.00 196 ALA A CA 1
ATOM 1543 C C . ALA A 1 196 ? -24.579 5.055 49.279 1.00 86.00 196 ALA A C 1
ATOM 1545 O O . ALA A 1 196 ? -25.740 5.381 49.555 1.00 86.00 196 ALA A O 1
ATOM 1546 N N . ARG A 1 197 ? -23.766 4.496 50.191 1.00 84.94 197 ARG A N 1
ATOM 1547 C CA . ARG A 1 197 ? -24.133 4.290 51.601 1.00 84.94 197 ARG A CA 1
ATOM 1548 C C . ARG A 1 197 ? -24.427 5.602 52.323 1.00 84.94 197 ARG A C 1
ATOM 1550 O O . ARG A 1 197 ? -25.458 5.696 52.986 1.00 84.94 197 ARG A O 1
ATOM 1557 N N . LYS A 1 198 ? -23.569 6.619 52.183 1.00 85.75 198 LYS A N 1
ATOM 1558 C CA . LYS A 1 198 ? -23.783 7.945 52.796 1.00 85.75 198 LYS A CA 1
ATOM 1559 C C . LYS A 1 198 ? -25.075 8.596 52.306 1.00 85.75 198 LYS A C 1
ATOM 1561 O O . LYS A 1 198 ? -25.848 9.093 53.121 1.00 85.75 198 LYS A O 1
ATOM 1566 N N . GLN A 1 199 ? -25.357 8.529 51.004 1.00 83.12 199 GLN A N 1
ATOM 1567 C CA . GLN A 1 199 ? -26.596 9.064 50.424 1.00 83.12 199 GLN A CA 1
ATOM 1568 C C . GLN A 1 199 ? -27.852 8.381 50.985 1.00 83.12 199 GLN A C 1
ATOM 1570 O O . GLN A 1 199 ? -28.907 9.005 51.091 1.00 83.12 199 GLN A O 1
ATOM 1575 N N . CYS A 1 200 ? -27.736 7.118 51.402 1.00 86.44 200 CYS A N 1
ATOM 1576 C CA . CYS A 1 200 ? -28.841 6.333 51.951 1.00 86.44 200 CYS A CA 1
ATOM 1577 C C . CYS A 1 200 ? -28.859 6.263 53.487 1.00 86.44 200 CYS A C 1
ATOM 1579 O O . CYS A 1 200 ? -29.752 5.628 54.051 1.00 86.44 200 CYS A O 1
ATOM 1581 N N . GLN A 1 201 ? -27.938 6.943 54.177 1.00 85.06 201 GLN A N 1
ATOM 1582 C CA . GLN A 1 201 ? -27.757 6.846 55.631 1.00 85.06 201 GLN A CA 1
ATOM 1583 C C . GLN A 1 201 ? -28.993 7.294 56.432 1.00 85.06 201 GLN A C 1
ATOM 1585 O O . GLN A 1 201 ? -29.258 6.791 57.521 1.00 85.06 201 GLN A O 1
ATOM 1590 N N . GLN A 1 202 ? -29.795 8.218 55.895 1.00 81.50 202 GLN A N 1
ATOM 1591 C CA . GLN A 1 202 ? -31.060 8.613 56.529 1.00 81.50 202 GLN A CA 1
ATOM 1592 C C . GLN A 1 202 ? -32.112 7.494 56.472 1.00 81.50 202 GLN A C 1
ATOM 1594 O O . GLN A 1 202 ? -32.893 7.336 57.406 1.00 81.50 202 GLN A O 1
ATOM 1599 N N . LYS A 1 203 ? -32.117 6.690 55.401 1.00 83.62 203 LYS A N 1
ATOM 1600 C CA . LYS A 1 203 ? -33.073 5.589 55.200 1.00 83.62 203 LYS A CA 1
ATOM 1601 C C . LYS A 1 203 ? -32.677 4.306 55.932 1.00 83.62 203 LYS A C 1
ATOM 1603 O O . LYS A 1 203 ? -33.527 3.443 56.120 1.00 83.62 203 LYS A O 1
ATOM 1608 N N . SER A 1 204 ? -31.424 4.190 56.375 1.00 83.31 204 SER A N 1
ATOM 1609 C CA . SER A 1 204 ? -30.956 3.065 57.190 1.00 83.31 204 SER A CA 1
ATOM 1610 C C . SER A 1 204 ? -31.251 3.222 58.688 1.00 83.31 204 SER A C 1
ATOM 1612 O O . SER A 1 204 ? -30.984 2.306 59.463 1.00 83.31 204 SER A O 1
ATOM 1614 N N . GLN A 1 205 ? -31.807 4.362 59.124 1.00 83.62 205 GLN A N 1
ATOM 1615 C CA . GLN A 1 205 ? -32.119 4.600 60.534 1.00 83.62 205 GLN A CA 1
ATOM 1616 C C . GLN A 1 205 ? -33.146 3.590 61.073 1.00 83.62 205 GLN A C 1
ATOM 1618 O O . GLN A 1 205 ? -34.302 3.534 60.639 1.00 83.62 205 GLN A O 1
ATOM 1623 N N . GLY A 1 206 ? -32.716 2.824 62.078 1.00 79.75 206 GLY A N 1
ATOM 1624 C CA . GLY A 1 206 ? -33.518 1.781 62.713 1.00 79.75 206 GLY A CA 1
ATOM 1625 C C . GLY A 1 206 ? -33.475 0.430 62.000 1.00 79.75 206 GLY A C 1
ATOM 1626 O O . GLY A 1 206 ? -34.299 -0.409 62.334 1.00 79.75 206 GLY A O 1
ATOM 1627 N N . LEU A 1 207 ? -32.563 0.225 61.042 1.00 86.44 207 LEU A N 1
ATOM 1628 C CA . LEU A 1 207 ? -32.194 -1.090 60.507 1.00 86.44 207 LEU A CA 1
ATOM 1629 C C . LEU A 1 207 ? -30.915 -1.593 61.189 1.00 86.44 207 LEU A C 1
ATOM 1631 O O . LEU A 1 207 ? -30.097 -0.791 61.642 1.00 86.44 207 LEU A O 1
ATOM 1635 N N . THR A 1 208 ? -30.725 -2.910 61.248 1.00 84.81 208 THR A N 1
ATOM 1636 C CA . THR A 1 208 ? -29.471 -3.498 61.742 1.00 84.81 208 THR A CA 1
ATOM 1637 C C . THR A 1 208 ? -28.403 -3.543 60.644 1.00 84.81 208 THR A C 1
ATOM 1639 O O . THR A 1 208 ? -28.720 -3.723 59.467 1.00 84.81 208 THR A O 1
ATOM 1642 N N . ASP A 1 209 ? -27.122 -3.448 61.018 1.00 85.31 209 ASP A N 1
ATOM 1643 C CA . ASP A 1 209 ? -25.999 -3.546 60.067 1.00 85.31 209 ASP A CA 1
ATOM 1644 C C . ASP A 1 209 ? -25.973 -4.888 59.316 1.00 85.31 209 ASP A C 1
ATOM 1646 O O . ASP A 1 209 ? -25.566 -4.956 58.151 1.00 85.31 209 ASP A O 1
ATOM 1650 N N . ALA A 1 210 ? -26.434 -5.961 59.968 1.00 83.88 210 ALA A N 1
ATOM 1651 C CA . ALA A 1 210 ? -26.543 -7.286 59.367 1.00 83.88 210 ALA A CA 1
ATOM 1652 C C . ALA A 1 210 ? -27.585 -7.307 58.237 1.00 83.88 210 ALA A C 1
ATOM 1654 O O . ALA A 1 210 ? -27.290 -7.797 57.146 1.00 83.88 210 ALA A O 1
ATOM 1655 N N . ASP A 1 211 ? -28.765 -6.723 58.467 1.00 85.75 211 ASP A N 1
ATOM 1656 C CA . ASP A 1 211 ? -29.829 -6.655 57.461 1.00 85.75 211 ASP A CA 1
ATOM 1657 C C . ASP A 1 211 ? -29.463 -5.715 56.307 1.00 85.75 211 ASP A C 1
ATOM 1659 O O . ASP A 1 211 ? -29.711 -6.033 55.143 1.00 85.75 211 ASP A O 1
ATOM 1663 N N . ILE A 1 212 ? -28.816 -4.585 56.617 1.00 86.88 212 ILE A N 1
ATOM 1664 C CA . ILE A 1 212 ? -28.259 -3.670 55.614 1.00 86.88 212 ILE A CA 1
ATOM 1665 C C . ILE A 1 212 ? -27.290 -4.434 54.709 1.00 86.88 212 ILE A C 1
ATOM 1667 O O . ILE A 1 212 ? -27.467 -4.458 53.492 1.00 86.88 212 ILE A O 1
ATOM 1671 N N . THR A 1 213 ? -26.321 -5.138 55.299 1.00 87.12 213 THR A N 1
ATOM 1672 C CA . THR A 1 213 ? -25.328 -5.908 54.539 1.00 87.12 213 THR A CA 1
ATOM 1673 C C . THR A 1 213 ? -25.988 -6.995 53.685 1.00 87.12 213 THR A C 1
ATOM 1675 O O . THR A 1 213 ? -25.616 -7.171 52.523 1.00 87.12 213 THR A O 1
ATOM 1678 N N . ALA A 1 214 ? -26.988 -7.703 54.222 1.00 87.31 214 ALA A N 1
ATOM 1679 C CA . ALA A 1 214 ? -27.717 -8.743 53.496 1.00 87.31 214 ALA A CA 1
ATOM 1680 C C . ALA A 1 214 ? -28.465 -8.204 52.260 1.00 87.31 214 ALA A C 1
ATOM 1682 O O . ALA A 1 214 ? -28.589 -8.918 51.264 1.00 87.31 214 ALA A O 1
ATOM 1683 N N . ILE A 1 215 ? -28.925 -6.949 52.298 1.00 89.19 215 ILE A N 1
ATOM 1684 C CA . ILE A 1 215 ? -29.582 -6.276 51.167 1.00 89.19 215 ILE A CA 1
ATOM 1685 C C . ILE A 1 215 ? -28.568 -5.714 50.169 1.00 89.19 215 ILE A C 1
ATOM 1687 O O . ILE A 1 215 ? -28.763 -5.831 48.960 1.00 89.19 215 ILE A O 1
ATOM 1691 N N . GLU A 1 216 ? -27.485 -5.105 50.646 1.00 90.50 216 GLU A N 1
ATOM 1692 C CA . GLU A 1 216 ? -26.511 -4.444 49.779 1.00 90.50 216 GLU A CA 1
ATOM 1693 C C . GLU A 1 216 ? -25.724 -5.430 48.916 1.00 90.50 216 GLU A C 1
ATOM 1695 O O . GLU A 1 216 ? -25.523 -5.163 47.736 1.00 90.50 216 GLU A O 1
ATOM 1700 N N . GLN A 1 217 ? -25.298 -6.575 49.459 1.00 89.44 217 GLN A N 1
ATOM 1701 C CA . GLN A 1 217 ? -24.472 -7.549 48.728 1.00 89.44 217 GLN A CA 1
ATOM 1702 C C . GLN A 1 217 ? -25.066 -7.996 47.377 1.00 89.44 217 GLN A C 1
ATOM 1704 O O . GLN A 1 217 ? -24.368 -7.889 46.364 1.00 89.44 217 GLN A O 1
ATOM 1709 N N . PRO A 1 218 ? -26.334 -8.452 47.290 1.00 87.56 218 PRO A N 1
ATOM 1710 C CA . PRO A 1 218 ? -26.923 -8.822 46.004 1.00 87.56 218 PRO A CA 1
ATOM 1711 C C . PRO A 1 218 ? -27.094 -7.624 45.058 1.00 87.56 218 PRO A C 1
ATOM 1713 O O . PRO A 1 218 ? -26.965 -7.790 43.844 1.00 87.56 218 PRO A O 1
ATOM 1716 N N . ILE A 1 219 ? -27.336 -6.415 45.582 1.00 88.88 219 ILE A N 1
ATOM 1717 C CA . ILE A 1 219 ? -27.421 -5.187 44.777 1.00 88.88 219 ILE A CA 1
ATOM 1718 C C . ILE A 1 219 ? -26.045 -4.836 44.200 1.00 88.88 219 ILE A C 1
ATOM 1720 O O . ILE A 1 219 ? -25.932 -4.629 42.994 1.00 88.88 219 ILE A O 1
ATOM 1724 N N . ILE A 1 220 ? -24.996 -4.842 45.027 1.00 86.56 220 ILE A N 1
ATOM 1725 C CA . ILE A 1 220 ? -23.606 -4.608 44.615 1.00 86.56 220 ILE A CA 1
ATOM 1726 C C . ILE A 1 220 ? -23.208 -5.615 43.539 1.00 86.56 220 ILE A C 1
ATOM 1728 O O . ILE A 1 220 ? -22.698 -5.216 42.497 1.00 86.56 220 ILE A O 1
ATOM 1732 N N . ALA A 1 221 ? -23.476 -6.907 43.746 1.00 86.75 221 ALA A N 1
ATOM 1733 C CA . ALA A 1 221 ? -23.158 -7.941 42.764 1.00 86.75 221 ALA A CA 1
ATOM 1734 C C . ALA A 1 221 ? -23.876 -7.710 41.423 1.00 86.75 221 ALA A C 1
ATOM 1736 O O . ALA A 1 221 ? -23.262 -7.850 40.364 1.00 86.75 221 ALA A O 1
ATOM 1737 N N . LYS A 1 222 ? -25.157 -7.318 41.460 1.00 88.88 222 LYS A N 1
ATOM 1738 C CA . LYS A 1 222 ? -25.943 -7.033 40.255 1.00 88.88 222 LYS A CA 1
ATOM 1739 C C . LYS A 1 222 ? -25.412 -5.813 39.498 1.00 88.88 222 LYS A C 1
ATOM 1741 O O . LYS A 1 222 ? -25.163 -5.923 38.300 1.00 88.88 222 LYS A O 1
ATOM 1746 N N . VAL A 1 223 ? -25.205 -4.685 40.183 1.00 86.19 223 VAL A N 1
ATOM 1747 C CA . VAL A 1 223 ? -24.701 -3.453 39.549 1.00 86.19 223 VAL A CA 1
ATOM 1748 C C . VAL A 1 223 ? -23.263 -3.653 39.049 1.00 86.19 223 VAL A C 1
ATOM 1750 O O . VAL A 1 223 ? -22.942 -3.208 37.951 1.00 86.19 223 VAL A O 1
ATOM 1753 N N . LYS A 1 224 ? -22.429 -4.432 39.760 1.00 87.19 224 LYS A N 1
ATOM 1754 C CA . LYS A 1 224 ? -21.089 -4.829 39.290 1.00 87.19 224 LYS A CA 1
ATOM 1755 C C . LYS A 1 224 ? -21.133 -5.560 37.961 1.00 87.19 224 LYS A C 1
ATOM 1757 O O . LYS A 1 224 ? -20.395 -5.217 37.044 1.00 87.19 224 LYS A O 1
ATOM 1762 N N . ALA A 1 225 ? -21.978 -6.585 37.872 1.00 85.75 225 ALA A N 1
ATOM 1763 C CA . ALA A 1 225 ? -22.083 -7.404 36.674 1.00 85.75 225 ALA A CA 1
ATOM 1764 C C . ALA A 1 225 ? -22.560 -6.576 35.469 1.00 85.75 225 ALA A C 1
ATOM 1766 O O . ALA A 1 225 ? -22.077 -6.773 34.354 1.00 85.75 225 ALA A O 1
ATOM 1767 N N . GLU A 1 226 ? -23.476 -5.631 35.695 1.00 87.56 226 GLU A N 1
ATOM 1768 C CA . GLU A 1 226 ? -23.953 -4.699 34.671 1.00 87.56 226 GLU A CA 1
ATOM 1769 C C . GLU A 1 226 ? -22.859 -3.707 34.246 1.00 87.56 226 GLU A C 1
ATOM 1771 O O . GLU A 1 226 ? -22.640 -3.508 33.052 1.00 87.56 226 GLU A O 1
ATOM 1776 N N . TYR A 1 227 ? -22.077 -3.186 35.195 1.00 86.31 227 TYR A N 1
ATOM 1777 C CA . TYR A 1 227 ? -20.920 -2.338 34.906 1.00 86.31 227 TYR A CA 1
ATOM 1778 C C . TYR A 1 227 ? -19.850 -3.060 34.071 1.00 86.31 227 TYR A C 1
ATOM 1780 O O . TYR A 1 227 ? -19.410 -2.562 33.037 1.00 86.31 227 TYR A O 1
ATOM 1788 N N . GLU A 1 228 ? -19.465 -4.277 34.465 1.00 89.12 228 GLU A N 1
ATOM 1789 C CA . GLU A 1 228 ? -18.499 -5.108 33.730 1.00 89.12 228 GLU A CA 1
ATOM 1790 C C . GLU A 1 228 ? -18.999 -5.509 32.336 1.00 89.12 228 GLU A C 1
ATOM 1792 O O . GLU A 1 228 ? -18.211 -5.719 31.406 1.00 89.12 228 GLU A O 1
ATOM 1797 N N . LYS A 1 229 ? -20.318 -5.648 32.174 1.00 89.31 229 LYS A N 1
ATOM 1798 C CA . LYS A 1 229 ? -20.940 -5.841 30.866 1.00 89.31 229 LYS A CA 1
ATOM 1799 C C . LYS A 1 229 ? -20.787 -4.580 30.009 1.00 89.31 229 LYS A C 1
ATOM 1801 O O . LYS A 1 229 ? -20.295 -4.699 28.889 1.00 89.31 229 LYS A O 1
ATOM 1806 N N . ASN A 1 230 ? -21.093 -3.398 30.547 1.00 89.38 230 ASN A N 1
ATOM 1807 C CA . ASN A 1 230 ? -20.949 -2.123 29.833 1.00 89.38 230 ASN A CA 1
ATOM 1808 C C . ASN A 1 230 ? -19.493 -1.851 29.420 1.00 89.38 230 ASN A C 1
ATOM 1810 O O . ASN A 1 230 ? -19.247 -1.468 28.279 1.00 89.38 230 ASN A O 1
ATOM 1814 N N . LEU A 1 231 ? -18.516 -2.139 30.291 1.00 89.50 231 LEU A N 1
ATOM 1815 C CA . LEU A 1 231 ? -17.085 -2.044 29.963 1.00 89.50 231 LEU A CA 1
ATOM 1816 C C . LEU A 1 231 ? -16.714 -2.906 28.744 1.00 89.50 231 LEU A C 1
ATOM 1818 O O . LEU A 1 231 ? -16.022 -2.446 27.834 1.00 89.50 231 LEU A O 1
ATOM 1822 N N . ARG A 1 232 ? -17.190 -4.159 28.696 1.00 90.44 232 ARG A N 1
ATOM 1823 C CA . ARG A 1 232 ? -16.933 -5.070 27.567 1.00 90.44 232 ARG A CA 1
ATOM 1824 C C . ARG A 1 232 ? -17.619 -4.617 26.285 1.00 90.44 232 ARG A C 1
ATOM 1826 O O . ARG A 1 232 ? -17.001 -4.657 25.222 1.00 90.44 232 ARG A O 1
ATOM 1833 N N . GLU A 1 233 ? -18.873 -4.186 26.375 1.00 91.00 233 GLU A N 1
ATOM 1834 C CA . GLU A 1 233 ? -19.631 -3.695 25.221 1.00 91.00 233 GLU A CA 1
ATOM 1835 C C . GLU A 1 233 ? -19.023 -2.415 24.641 1.00 91.00 233 GLU A C 1
ATOM 1837 O O . GLU A 1 233 ? -18.936 -2.290 23.416 1.00 91.00 233 GLU A O 1
ATOM 1842 N N . TYR A 1 234 ? -18.550 -1.506 25.502 1.00 94.56 234 TYR A N 1
ATOM 1843 C CA . TYR A 1 234 ? -17.797 -0.324 25.092 1.00 94.56 234 TYR A CA 1
ATOM 1844 C C . TYR A 1 234 ? -16.490 -0.713 24.400 1.00 94.56 234 TYR A C 1
ATOM 1846 O O . TYR A 1 234 ? -16.259 -0.292 23.271 1.00 94.56 234 TYR A O 1
ATOM 1854 N N . GLY A 1 235 ? -15.670 -1.566 25.025 1.00 93.19 235 GLY A N 1
ATOM 1855 C CA . GLY A 1 235 ? -14.395 -1.997 24.450 1.00 93.19 235 GLY A CA 1
ATOM 1856 C C . GLY A 1 235 ? -14.542 -2.667 23.083 1.00 93.19 235 GLY A C 1
ATOM 1857 O O . GLY A 1 235 ? -13.793 -2.349 22.161 1.00 93.19 235 GLY A O 1
ATOM 1858 N N . SER A 1 236 ? -15.541 -3.540 22.914 1.00 92.06 236 SER A N 1
ATOM 1859 C CA . SER A 1 236 ? -15.822 -4.171 21.617 1.00 92.06 236 SER A CA 1
ATOM 1860 C C . SER A 1 236 ? -16.241 -3.143 20.566 1.00 92.06 236 SER A C 1
ATOM 1862 O O . SER A 1 236 ? -15.691 -3.128 19.467 1.00 92.06 236 SER A O 1
ATOM 1864 N N . ALA A 1 237 ? -17.178 -2.251 20.907 1.00 92.62 237 ALA A N 1
ATOM 1865 C CA . ALA A 1 237 ? -17.669 -1.236 19.979 1.00 92.62 237 ALA A CA 1
ATOM 1866 C C . ALA A 1 237 ? -16.575 -0.239 19.578 1.00 92.62 237 ALA A C 1
ATOM 1868 O O . ALA A 1 237 ? -16.445 0.085 18.400 1.00 92.62 237 ALA A O 1
ATOM 1869 N N . PHE A 1 238 ? -15.761 0.198 20.542 1.00 94.81 238 PHE A N 1
ATOM 1870 C CA . PHE A 1 238 ? -14.645 1.100 20.297 1.00 94.81 238 PHE A CA 1
ATOM 1871 C C . PHE A 1 238 ? -13.589 0.451 19.402 1.00 94.81 238 PHE A C 1
ATOM 1873 O O . PHE A 1 238 ? -13.135 1.085 18.456 1.00 94.81 238 PHE A O 1
ATOM 1880 N N . GLY A 1 239 ? -13.241 -0.820 19.634 1.00 92.12 239 GLY A N 1
ATOM 1881 C CA . GLY A 1 239 ? -12.316 -1.549 18.764 1.00 92.12 239 GLY A CA 1
ATOM 1882 C C . GLY A 1 239 ? -12.813 -1.672 17.323 1.00 92.12 239 GLY A C 1
ATOM 1883 O O . GLY A 1 239 ? -12.046 -1.443 16.390 1.00 92.12 239 GLY A O 1
ATOM 1884 N N . GLU A 1 240 ? -14.099 -1.973 17.132 1.00 91.56 240 GLU A N 1
ATOM 1885 C CA . GLU A 1 240 ? -14.714 -2.044 15.801 1.00 91.56 240 GLU A CA 1
ATOM 1886 C C . GLU A 1 240 ? -14.788 -0.682 15.102 1.00 91.56 240 GLU A C 1
ATOM 1888 O O . GLU A 1 240 ? -14.520 -0.595 13.902 1.00 91.56 240 GLU A O 1
ATOM 1893 N N . ALA A 1 241 ? -15.156 0.378 15.829 1.00 91.75 241 ALA A N 1
ATOM 1894 C CA . ALA A 1 241 ? -15.200 1.735 15.293 1.00 91.75 241 ALA A CA 1
ATOM 1895 C C . ALA A 1 241 ? -13.793 2.213 14.917 1.00 91.75 241 ALA A C 1
ATOM 1897 O O . ALA A 1 241 ? -13.571 2.668 13.796 1.00 91.75 241 ALA A O 1
ATOM 1898 N N . LEU A 1 242 ? -12.819 2.008 15.808 1.00 92.75 242 LEU A N 1
ATOM 1899 C CA . LEU A 1 242 ? -11.437 2.414 15.593 1.00 92.75 242 LEU A CA 1
ATOM 1900 C C . LEU A 1 242 ? -10.803 1.689 14.405 1.00 92.75 242 LEU A C 1
ATOM 1902 O O . LEU A 1 242 ? -10.103 2.322 13.625 1.00 92.75 242 LEU A O 1
ATOM 1906 N N . ALA A 1 243 ? -11.083 0.398 14.207 1.00 88.88 243 ALA A N 1
ATOM 1907 C CA . ALA A 1 243 ? -10.603 -0.335 13.034 1.00 88.88 243 ALA A CA 1
ATOM 1908 C C . ALA A 1 243 ? -11.121 0.244 11.700 1.00 88.88 243 ALA A C 1
ATOM 1910 O O . ALA A 1 243 ? -10.478 0.063 10.669 1.00 88.88 243 ALA A O 1
ATOM 1911 N N . LYS A 1 244 ? -12.267 0.940 11.708 1.00 87.19 244 LYS A N 1
ATOM 1912 C CA . LYS A 1 244 ? -12.856 1.577 10.518 1.00 87.19 244 LYS A CA 1
ATOM 1913 C C . LYS A 1 244 ? -12.391 3.014 10.314 1.00 87.19 244 LYS A C 1
ATOM 1915 O O . LYS A 1 244 ? -12.291 3.447 9.171 1.00 87.19 244 LYS A O 1
ATOM 1920 N N . THR A 1 245 ? -12.168 3.757 11.396 1.00 89.44 245 THR A N 1
ATOM 1921 C CA . THR A 1 245 ? -11.867 5.196 11.340 1.00 89.44 245 THR A CA 1
ATOM 1922 C C . THR A 1 245 ? -10.400 5.521 11.578 1.00 89.44 245 THR A C 1
ATOM 1924 O O . THR A 1 245 ? -10.041 6.696 11.551 1.00 89.44 245 THR A O 1
ATOM 1927 N N . TRP A 1 246 ? -9.544 4.523 11.828 1.00 89.31 246 TRP A N 1
ATOM 1928 C CA . TRP A 1 246 ? -8.117 4.742 12.056 1.00 89.31 246 TRP A CA 1
ATOM 1929 C C . TRP A 1 246 ? -7.502 5.616 10.945 1.00 89.31 246 TRP A C 1
ATOM 1931 O O . TRP A 1 246 ? -7.755 5.355 9.767 1.00 89.31 246 TRP A O 1
ATOM 1941 N N . PRO A 1 247 ? -6.678 6.628 11.283 1.00 87.31 247 PRO A N 1
ATOM 1942 C CA . PRO A 1 247 ? -6.134 6.960 12.609 1.00 87.31 247 PRO A CA 1
ATOM 1943 C C . PRO A 1 247 ? -6.995 7.883 13.494 1.00 87.31 247 PRO A C 1
ATOM 1945 O O . PRO A 1 247 ? -6.524 8.326 14.544 1.00 87.31 247 PRO A O 1
ATOM 1948 N N . ASP A 1 248 ? -8.239 8.186 13.121 1.00 91.62 248 ASP A N 1
ATOM 1949 C CA . ASP A 1 248 ? -9.105 9.096 13.877 1.00 91.62 248 ASP A CA 1
ATOM 1950 C C . ASP A 1 248 ? -9.755 8.412 15.096 1.00 91.62 248 ASP A C 1
ATOM 1952 O O . ASP A 1 248 ? -10.859 7.857 15.049 1.00 91.62 248 ASP A O 1
ATOM 1956 N N . VAL A 1 249 ? -9.042 8.477 16.224 1.00 90.69 249 VAL A N 1
ATOM 1957 C CA . VAL A 1 249 ? -9.518 8.027 17.543 1.00 90.69 249 VAL A CA 1
ATOM 1958 C C . VAL A 1 249 ? -10.714 8.858 18.027 1.00 90.69 249 VAL A C 1
ATOM 1960 O O . VAL A 1 249 ? -11.591 8.337 18.718 1.00 90.69 249 VAL A O 1
ATOM 1963 N N . GLY A 1 250 ? -10.764 10.148 17.681 1.00 90.50 250 GLY A N 1
ATOM 1964 C CA . GLY A 1 250 ? -11.833 11.049 18.108 1.00 90.50 250 GLY A CA 1
ATOM 1965 C C . GLY A 1 250 ? -13.175 10.672 17.487 1.00 90.50 250 GLY A C 1
ATOM 1966 O O . GLY A 1 250 ? -14.192 10.651 18.180 1.00 90.50 250 GLY A O 1
ATOM 1967 N N . GLU A 1 251 ? -13.169 10.313 16.206 1.00 90.56 251 GLU A N 1
ATOM 1968 C CA . GLU A 1 251 ? -14.353 9.830 15.498 1.00 90.56 251 GLU A CA 1
ATOM 1969 C C . GLU A 1 251 ? -14.823 8.464 16.023 1.00 90.56 251 GLU A C 1
ATOM 1971 O O . GLU A 1 251 ? -16.014 8.285 16.285 1.00 90.56 251 GLU A O 1
ATOM 1976 N N . ALA A 1 252 ? -13.900 7.536 16.309 1.00 92.25 252 ALA A N 1
ATOM 1977 C CA . ALA A 1 252 ? -14.240 6.259 16.949 1.00 92.25 252 ALA A CA 1
ATOM 1978 C C . ALA A 1 252 ? -14.928 6.458 18.314 1.00 92.25 252 ALA A C 1
ATOM 1980 O O . ALA A 1 252 ? -15.933 5.804 18.615 1.00 92.25 252 ALA A O 1
ATOM 1981 N N . ARG A 1 253 ? -14.428 7.404 19.125 1.00 91.38 253 ARG A N 1
ATOM 1982 C CA . ARG A 1 253 ? -15.047 7.781 20.407 1.00 91.38 253 ARG A CA 1
ATOM 1983 C C . ARG A 1 253 ? -16.449 8.352 20.222 1.00 91.38 253 ARG A C 1
ATOM 1985 O O . ARG A 1 253 ? -17.360 7.941 20.937 1.00 91.38 253 ARG A O 1
ATOM 1992 N N . LYS A 1 254 ? -16.650 9.258 19.256 1.00 90.31 254 LYS A N 1
ATOM 1993 C CA . LYS A 1 254 ? -17.979 9.826 18.957 1.00 90.31 254 LYS A CA 1
ATOM 1994 C C . LYS A 1 254 ? -18.990 8.739 18.597 1.00 90.31 254 LYS A C 1
ATOM 1996 O O . LYS A 1 254 ? -20.100 8.749 19.123 1.00 90.31 254 LYS A O 1
ATOM 2001 N N . GLN A 1 255 ? -18.597 7.763 17.777 1.00 89.56 255 GLN A N 1
ATOM 2002 C CA . GLN A 1 255 ? -19.466 6.640 17.399 1.00 89.56 255 GLN A CA 1
ATOM 2003 C C . GLN A 1 255 ? -19.847 5.748 18.591 1.00 89.56 255 GLN A C 1
ATOM 2005 O O . GLN A 1 255 ? -20.905 5.119 18.579 1.00 89.56 255 GLN A O 1
ATOM 2010 N N . CYS A 1 256 ? -19.023 5.721 19.642 1.00 90.94 256 CYS A N 1
ATOM 2011 C CA . CYS A 1 256 ? -19.234 4.889 20.827 1.00 90.94 256 CYS A CA 1
ATOM 2012 C C . CYS A 1 256 ? -19.770 5.654 22.047 1.00 90.94 256 CYS A C 1
ATOM 2014 O O . CYS A 1 256 ? -19.990 5.042 23.092 1.00 90.94 256 CYS A O 1
ATOM 2016 N N . GLN A 1 257 ? -20.041 6.957 21.927 1.00 89.38 257 GLN A N 1
ATOM 2017 C CA . GLN A 1 257 ? -20.394 7.830 23.054 1.00 89.38 257 GLN A CA 1
ATOM 2018 C C . GLN A 1 257 ? -21.667 7.394 23.803 1.00 89.38 257 GLN A C 1
ATOM 2020 O O . GLN A 1 257 ? -21.793 7.605 25.006 1.00 89.38 257 GLN A O 1
ATOM 2025 N N . GLN A 1 258 ? -22.621 6.751 23.124 1.00 85.25 258 GLN A N 1
ATOM 2026 C CA . GLN A 1 258 ? -23.808 6.200 23.793 1.00 85.25 258 GLN A CA 1
ATOM 2027 C C . GLN A 1 258 ? -23.465 5.007 24.697 1.00 85.25 258 GLN A C 1
ATOM 2029 O O . GLN A 1 258 ? -24.081 4.837 25.744 1.00 85.25 258 GLN A O 1
ATOM 2034 N N . LYS A 1 259 ? -22.464 4.201 24.322 1.00 85.69 259 LYS A N 1
ATOM 2035 C CA . LYS A 1 259 ? -22.039 3.008 25.070 1.00 85.69 259 LYS A CA 1
ATOM 2036 C C . LYS A 1 259 ? -21.074 3.321 26.212 1.00 85.69 259 LYS A C 1
ATOM 2038 O O . LYS A 1 259 ? -20.847 2.461 27.052 1.00 85.69 259 LYS A O 1
ATOM 2043 N N . SER A 1 260 ? -20.521 4.533 26.261 1.00 84.75 260 SER A N 1
ATOM 2044 C CA . SER A 1 260 ? -19.705 4.995 27.387 1.00 84.75 260 SER A CA 1
ATOM 2045 C C . SER A 1 260 ? -20.538 5.557 28.545 1.00 84.75 260 SER A C 1
ATOM 2047 O O . SER A 1 260 ? -19.971 5.956 29.560 1.00 84.75 260 SER A O 1
ATOM 2049 N N . GLN A 1 261 ? -21.871 5.622 28.418 1.00 84.12 261 GLN A N 1
ATOM 2050 C CA . GLN A 1 261 ? -22.737 6.130 29.483 1.00 84.12 261 GLN A CA 1
ATOM 2051 C C . GLN A 1 261 ? -22.587 5.293 30.759 1.00 84.12 261 GLN A C 1
ATOM 2053 O O . GLN A 1 261 ? -22.760 4.076 30.751 1.00 84.12 261 GLN A O 1
ATOM 2058 N N . GLY A 1 262 ? -22.270 5.970 31.864 1.00 81.12 262 GLY A N 1
ATOM 2059 C CA . GLY A 1 262 ? -22.057 5.346 33.168 1.00 81.12 262 GLY A CA 1
ATOM 2060 C C . GLY A 1 262 ? -20.635 4.842 33.418 1.00 81.12 262 GLY A C 1
ATOM 2061 O O . GLY A 1 262 ? -20.364 4.441 34.542 1.00 81.12 262 GLY A O 1
ATOM 2062 N N . LEU A 1 263 ? -19.728 4.893 32.434 1.00 86.44 263 LEU A N 1
ATOM 2063 C CA . LEU A 1 263 ? -18.305 4.595 32.626 1.00 86.44 263 LEU A CA 1
ATOM 2064 C C . LEU A 1 263 ? -17.538 5.849 33.059 1.00 86.44 263 LEU A C 1
ATOM 2066 O O . LEU A 1 263 ? -17.881 6.964 32.664 1.00 86.44 263 LEU A O 1
ATOM 2070 N N . THR A 1 264 ? -16.477 5.669 33.845 1.00 86.69 264 THR A N 1
ATOM 2071 C CA . THR A 1 264 ? -15.569 6.772 34.188 1.00 86.69 264 THR A CA 1
ATOM 2072 C C . THR A 1 264 ? -14.538 7.007 33.080 1.00 86.69 264 THR A C 1
ATOM 2074 O O . THR A 1 264 ? -14.155 6.076 32.370 1.00 86.69 264 THR A O 1
ATOM 2077 N N . ASP A 1 265 ? -14.016 8.232 32.963 1.00 87.00 265 ASP A N 1
ATOM 2078 C CA . ASP A 1 265 ? -12.951 8.556 31.997 1.00 87.00 265 ASP A CA 1
ATOM 2079 C C . ASP A 1 265 ? -11.688 7.699 32.199 1.00 87.00 265 ASP A C 1
ATOM 2081 O O . ASP A 1 265 ? -10.983 7.373 31.238 1.00 87.00 265 ASP A O 1
ATOM 2085 N N . ALA A 1 266 ? -11.407 7.306 33.446 1.00 87.19 266 ALA A N 1
ATOM 2086 C CA . ALA A 1 266 ? -10.290 6.428 33.781 1.00 87.19 266 ALA A CA 1
ATOM 2087 C C . ALA A 1 266 ? -10.495 5.016 33.212 1.00 87.19 266 ALA A C 1
ATOM 2089 O O . ALA A 1 266 ? -9.576 4.464 32.606 1.00 87.19 266 ALA A O 1
ATOM 2090 N N . ASP A 1 267 ? -11.704 4.464 33.341 1.00 88.44 267 ASP A N 1
ATOM 2091 C CA . ASP A 1 267 ? -12.044 3.143 32.805 1.00 88.44 267 ASP A CA 1
ATOM 2092 C C . ASP A 1 267 ? -12.070 3.139 31.274 1.00 88.44 267 ASP A C 1
ATOM 2094 O O . ASP A 1 267 ? -11.528 2.228 30.644 1.00 88.44 267 ASP A O 1
ATOM 2098 N N . ILE A 1 268 ? -12.629 4.195 30.672 1.00 90.56 268 ILE A N 1
ATOM 2099 C CA . ILE A 1 268 ? -12.587 4.417 29.222 1.00 90.56 268 ILE A CA 1
ATOM 2100 C C . ILE A 1 268 ? -11.130 4.417 28.753 1.00 90.56 268 ILE A C 1
ATOM 2102 O O . ILE A 1 268 ? -10.763 3.651 27.864 1.00 90.56 268 ILE A O 1
ATOM 2106 N N . THR A 1 269 ? -10.269 5.204 29.400 1.00 91.00 269 THR A N 1
ATOM 2107 C CA . THR A 1 269 ? -8.846 5.279 29.046 1.00 91.00 269 THR A CA 1
ATOM 2108 C C . THR A 1 269 ? -8.146 3.924 29.193 1.00 91.00 269 THR A C 1
ATOM 2110 O O . THR A 1 269 ? -7.380 3.534 28.309 1.00 91.00 269 THR A O 1
ATOM 2113 N N . ALA A 1 270 ? -8.417 3.183 30.272 1.00 91.38 270 ALA A N 1
ATOM 2114 C CA . ALA A 1 270 ? -7.829 1.867 30.516 1.00 91.38 270 ALA A CA 1
ATOM 2115 C C . ALA A 1 270 ? -8.220 0.829 29.447 1.00 91.38 270 ALA A C 1
ATOM 2117 O O . ALA A 1 270 ? -7.404 -0.028 29.105 1.00 91.38 270 ALA A O 1
ATOM 2118 N N . ILE A 1 271 ? -9.433 0.922 28.891 1.00 92.88 271 ILE A N 1
ATOM 2119 C CA . ILE A 1 271 ? -9.899 0.059 27.797 1.00 92.88 271 ILE A CA 1
ATOM 2120 C C . ILE A 1 271 ? -9.321 0.495 26.446 1.00 92.88 271 ILE A C 1
ATOM 2122 O O . ILE A 1 271 ? -8.885 -0.343 25.656 1.00 92.88 271 ILE A O 1
ATOM 2126 N N . GLU A 1 272 ? -9.319 1.794 26.155 1.00 95.00 272 GLU A N 1
ATOM 2127 C CA . GLU A 1 272 ? -8.952 2.298 24.832 1.00 95.00 272 GLU A CA 1
ATOM 2128 C C . GLU A 1 272 ? -7.463 2.149 24.524 1.00 95.00 272 GLU A C 1
ATOM 2130 O O . GLU A 1 272 ? -7.114 1.784 23.405 1.00 95.00 272 GLU A O 1
ATOM 2135 N N . GLN A 1 273 ? -6.578 2.401 25.493 1.00 94.00 273 GLN A N 1
ATOM 2136 C CA . GLN A 1 273 ? -5.123 2.355 25.287 1.00 94.00 273 GLN A CA 1
ATOM 2137 C C . GLN A 1 273 ? -4.617 1.035 24.671 1.00 94.00 273 GLN A C 1
ATOM 2139 O O . GLN A 1 273 ? -3.938 1.088 23.640 1.00 94.00 273 GLN A O 1
ATOM 2144 N N . PRO A 1 274 ? -4.940 -0.157 25.218 1.00 92.94 274 PRO A N 1
ATOM 2145 C CA . PRO A 1 274 ? -4.501 -1.415 24.616 1.00 92.94 274 PRO A CA 1
ATOM 2146 C C . PRO A 1 274 ? -5.129 -1.666 23.235 1.00 92.94 274 PRO A C 1
ATOM 2148 O O . PRO A 1 274 ? -4.475 -2.249 22.369 1.00 92.94 274 PRO A O 1
ATOM 2151 N N . ILE A 1 275 ? -6.362 -1.204 22.997 1.00 93.81 275 ILE A N 1
ATOM 2152 C CA . ILE A 1 275 ? -7.036 -1.322 21.694 1.00 93.81 275 ILE A CA 1
ATOM 2153 C C . ILE A 1 275 ? -6.345 -0.435 20.652 1.00 93.81 275 ILE A C 1
ATOM 2155 O O . ILE A 1 275 ? -6.007 -0.919 19.573 1.00 93.81 275 ILE A O 1
ATOM 2159 N N . ILE A 1 276 ? -6.065 0.827 20.992 1.00 93.00 276 ILE A N 1
ATOM 2160 C CA . ILE A 1 276 ? -5.324 1.775 20.150 1.00 93.00 276 ILE A CA 1
ATOM 2161 C C . ILE A 1 276 ? -3.952 1.205 19.799 1.00 93.00 276 ILE A C 1
ATOM 2163 O O . ILE A 1 276 ? -3.579 1.191 18.628 1.00 93.00 276 ILE A O 1
ATOM 2167 N N . ALA A 1 277 ? -3.211 0.692 20.786 1.00 92.44 277 ALA A N 1
ATOM 2168 C CA . ALA A 1 277 ? -1.899 0.096 20.554 1.00 92.44 277 ALA A CA 1
ATOM 2169 C C . ALA A 1 277 ? -1.971 -1.100 19.589 1.00 92.44 277 ALA A C 1
ATOM 2171 O O . ALA A 1 277 ? -1.141 -1.212 18.684 1.00 92.44 277 ALA A O 1
ATOM 2172 N N . LYS A 1 278 ? -2.983 -1.965 19.742 1.00 93.31 278 LYS A N 1
ATOM 2173 C CA . LYS A 1 278 ? -3.196 -3.123 18.866 1.00 93.31 278 LYS A CA 1
ATOM 2174 C C . LYS A 1 278 ? -3.546 -2.706 17.433 1.00 93.31 278 LYS A C 1
ATOM 2176 O O . LYS A 1 278 ? -2.893 -3.179 16.506 1.00 93.31 278 LYS A O 1
ATOM 2181 N N . VAL A 1 279 ? -4.524 -1.812 17.252 1.00 91.88 279 VAL A N 1
ATOM 2182 C CA . VAL A 1 279 ? -4.948 -1.325 15.924 1.00 91.88 279 VAL A CA 1
ATOM 2183 C C . VAL A 1 279 ? -3.804 -0.584 15.230 1.00 91.88 279 VAL A C 1
ATOM 2185 O O . VAL A 1 279 ? -3.535 -0.836 14.058 1.00 91.88 279 VAL A O 1
ATOM 2188 N N . LYS A 1 280 ? -3.055 0.249 15.963 1.00 92.38 280 LYS A N 1
ATOM 2189 C CA . LYS A 1 280 ? -1.859 0.923 15.443 1.00 92.38 280 LYS A CA 1
ATOM 2190 C C . LYS A 1 280 ? -0.807 -0.069 14.942 1.00 92.38 280 LYS A C 1
ATOM 2192 O O . LYS A 1 280 ? -0.287 0.101 13.843 1.00 92.38 280 LYS A O 1
ATOM 2197 N N . ALA A 1 281 ? -0.491 -1.099 15.728 1.00 90.69 281 ALA A N 1
ATOM 2198 C CA . ALA A 1 281 ? 0.506 -2.096 15.345 1.00 90.69 281 ALA A CA 1
ATOM 2199 C C . ALA A 1 281 ? 0.088 -2.886 14.090 1.00 90.69 281 ALA A C 1
ATOM 2201 O O . ALA A 1 281 ? 0.924 -3.186 13.235 1.00 90.69 281 ALA A O 1
ATOM 2202 N N . GLU A 1 282 ? -1.203 -3.201 13.961 1.00 91.88 282 GLU A N 1
ATOM 2203 C CA . GLU A 1 282 ? -1.764 -3.855 12.776 1.00 91.88 282 GLU A CA 1
ATOM 2204 C C . GLU A 1 282 ? -1.732 -2.933 11.548 1.00 91.88 282 GLU A C 1
ATOM 2206 O O . GLU A 1 282 ? -1.303 -3.352 10.473 1.00 91.88 282 GLU A O 1
ATOM 2211 N N . TYR A 1 283 ? -2.044 -1.648 11.723 1.00 90.75 283 TYR A N 1
ATOM 2212 C CA . TYR A 1 283 ? -1.912 -0.634 10.678 1.00 90.75 283 TYR A CA 1
ATOM 2213 C C . TYR A 1 283 ? -0.470 -0.499 10.162 1.00 90.75 283 TYR A C 1
ATOM 2215 O O . TYR A 1 283 ? -0.212 -0.571 8.962 1.00 90.75 283 TYR A O 1
ATOM 2223 N N . GLU A 1 284 ? 0.507 -0.376 11.066 1.00 91.81 284 GLU A N 1
ATOM 2224 C CA . GLU A 1 284 ? 1.934 -0.294 10.719 1.00 91.81 284 GLU A CA 1
ATOM 2225 C C . GLU A 1 284 ? 2.453 -1.569 10.038 1.00 91.81 284 GLU A C 1
ATOM 2227 O O . GLU A 1 284 ? 3.360 -1.527 9.198 1.00 91.81 284 GLU A O 1
ATOM 2232 N N . LYS A 1 285 ? 1.896 -2.730 10.393 1.00 91.88 285 LYS A N 1
ATOM 2233 C CA . LYS A 1 285 ? 2.160 -3.985 9.688 1.00 91.88 285 LYS A CA 1
ATOM 2234 C C . LYS A 1 285 ? 1.620 -3.919 8.255 1.00 91.88 285 LYS A C 1
ATOM 2236 O O . LYS A 1 285 ? 2.386 -4.204 7.334 1.00 91.88 285 LYS A O 1
ATOM 2241 N N . ASN A 1 286 ? 0.380 -3.470 8.058 1.00 91.94 286 ASN A N 1
ATOM 2242 C CA . ASN A 1 286 ? -0.227 -3.333 6.729 1.00 91.94 286 ASN A CA 1
ATOM 2243 C C . ASN A 1 286 ? 0.550 -2.351 5.838 1.00 91.94 286 ASN A C 1
ATOM 2245 O O . ASN A 1 286 ? 0.827 -2.672 4.684 1.00 91.94 286 ASN A O 1
ATOM 2249 N N . LEU A 1 287 ? 1.011 -1.216 6.382 1.00 92.38 287 LEU A N 1
ATOM 2250 C CA . LEU A 1 287 ? 1.883 -0.273 5.664 1.00 92.38 287 LEU A CA 1
ATOM 2251 C C . LEU A 1 287 ? 3.164 -0.951 5.146 1.00 92.38 287 LEU A C 1
ATOM 2253 O O . LEU A 1 287 ? 3.539 -0.793 3.982 1.00 92.38 287 LEU A O 1
ATOM 2257 N N . ARG A 1 288 ? 3.838 -1.744 5.991 1.00 92.62 288 ARG A N 1
ATOM 2258 C CA . ARG A 1 288 ? 5.064 -2.466 5.603 1.00 92.62 288 ARG A CA 1
ATOM 2259 C C . ARG A 1 288 ? 4.799 -3.545 4.559 1.00 92.62 288 ARG A C 1
ATOM 2261 O O . ARG A 1 288 ? 5.576 -3.685 3.613 1.00 92.62 288 ARG A O 1
ATOM 2268 N N . GLU A 1 289 ? 3.720 -4.304 4.719 1.00 92.94 289 GLU A N 1
ATOM 2269 C CA . GLU A 1 289 ? 3.339 -5.351 3.771 1.00 92.94 289 GLU A CA 1
ATOM 2270 C C . GLU A 1 289 ? 2.941 -4.780 2.409 1.00 92.94 289 GLU A C 1
ATOM 2272 O O . GLU A 1 289 ? 3.340 -5.342 1.384 1.00 92.94 289 GLU A O 1
ATOM 2277 N N . TYR A 1 290 ? 2.220 -3.653 2.396 1.00 96.19 290 TYR A N 1
ATOM 2278 C CA . TYR A 1 290 ? 1.905 -2.907 1.183 1.00 96.19 290 TYR A CA 1
ATOM 2279 C C . TYR A 1 290 ? 3.181 -2.419 0.498 1.00 96.19 290 TYR A C 1
ATOM 2281 O O . TYR A 1 290 ? 3.407 -2.748 -0.663 1.00 96.19 290 TYR A O 1
ATOM 2289 N N . GLY A 1 291 ? 4.070 -1.725 1.219 1.00 94.31 291 GLY A N 1
ATOM 2290 C CA . GLY A 1 291 ? 5.323 -1.222 0.649 1.00 94.31 291 GLY A CA 1
ATOM 2291 C C . GLY A 1 291 ? 6.224 -2.324 0.083 1.00 94.31 291 GLY A C 1
ATOM 2292 O O . GLY A 1 291 ? 6.807 -2.161 -0.990 1.00 94.31 291 GLY A O 1
ATOM 2293 N N . SER A 1 292 ? 6.303 -3.477 0.755 1.00 93.00 292 SER A N 1
ATOM 2294 C CA . SER A 1 292 ? 7.046 -4.641 0.254 1.00 93.00 292 SER A CA 1
ATOM 2295 C C . SER A 1 292 ? 6.421 -5.221 -1.019 1.00 93.00 292 SER A C 1
ATOM 2297 O O . SER A 1 292 ? 7.132 -5.470 -1.995 1.00 93.00 292 SER A O 1
ATOM 2299 N N . ALA A 1 293 ? 5.096 -5.399 -1.039 1.00 93.69 293 ALA A N 1
ATOM 2300 C CA . ALA A 1 293 ? 4.385 -5.917 -2.204 1.00 93.69 293 ALA A CA 1
ATOM 2301 C C . ALA A 1 293 ? 4.469 -4.961 -3.398 1.00 93.69 293 ALA A C 1
ATOM 2303 O O . ALA A 1 293 ? 4.785 -5.399 -4.502 1.00 93.69 293 ALA A O 1
ATOM 2304 N N . PHE A 1 294 ? 4.286 -3.662 -3.161 1.00 95.81 294 PHE A N 1
ATOM 2305 C CA . PHE A 1 294 ? 4.370 -2.636 -4.192 1.00 95.81 294 PHE A CA 1
ATOM 2306 C C . PHE A 1 294 ? 5.764 -2.589 -4.814 1.00 95.81 294 PHE A C 1
ATOM 2308 O O . PHE A 1 294 ? 5.891 -2.606 -6.034 1.00 95.81 294 PHE A O 1
ATOM 2315 N N . ARG A 1 295 ? 6.827 -2.653 -4.000 1.00 94.69 295 ARG A N 1
ATOM 2316 C CA . ARG A 1 295 ? 8.206 -2.753 -4.503 1.00 94.69 295 ARG A CA 1
ATOM 2317 C C . ARG A 1 295 ? 8.409 -3.975 -5.407 1.00 94.69 295 ARG A C 1
ATOM 2319 O O . ARG A 1 295 ? 9.036 -3.862 -6.457 1.00 94.69 295 ARG A O 1
ATOM 2326 N N . GLN A 1 296 ? 7.889 -5.138 -5.013 1.00 92.56 296 GLN A N 1
ATOM 2327 C CA . GLN A 1 296 ? 7.998 -6.362 -5.817 1.00 92.56 296 GLN A CA 1
ATOM 2328 C C . GLN A 1 296 ? 7.197 -6.281 -7.120 1.00 92.56 296 GLN A C 1
ATOM 2330 O O . GLN A 1 296 ? 7.682 -6.739 -8.154 1.00 92.56 296 GLN A O 1
ATOM 2335 N N . ALA A 1 297 ? 5.993 -5.708 -7.079 1.00 92.94 297 ALA A N 1
ATOM 2336 C CA . ALA A 1 297 ? 5.164 -5.501 -8.261 1.00 92.94 297 ALA A CA 1
ATOM 2337 C C . ALA A 1 297 ? 5.849 -4.532 -9.236 1.00 92.94 297 ALA A C 1
ATOM 2339 O O . ALA A 1 297 ? 6.038 -4.860 -10.403 1.00 92.94 297 ALA A O 1
ATOM 2340 N N . MET A 1 298 ? 6.366 -3.412 -8.726 1.00 92.56 298 MET A N 1
ATOM 2341 C CA . MET A 1 298 ? 7.138 -2.434 -9.494 1.00 92.56 298 MET A CA 1
ATOM 2342 C C . MET A 1 298 ? 8.359 -3.054 -10.173 1.00 92.56 298 MET A C 1
ATOM 2344 O O . MET A 1 298 ? 8.588 -2.814 -11.353 1.00 92.56 298 MET A O 1
ATOM 2348 N N . ALA A 1 299 ? 9.107 -3.919 -9.484 1.00 88.62 299 ALA A N 1
ATOM 2349 C CA . ALA A 1 299 ? 10.243 -4.616 -10.088 1.00 88.62 299 ALA A CA 1
ATOM 2350 C C . ALA A 1 299 ? 9.859 -5.494 -11.299 1.00 88.62 299 ALA A C 1
ATOM 2352 O O . ALA A 1 299 ? 10.718 -5.779 -12.134 1.00 88.62 299 ALA A O 1
ATOM 2353 N N . LYS A 1 300 ? 8.594 -5.926 -11.394 1.00 87.94 300 LYS A N 1
ATOM 2354 C CA . LYS A 1 300 ? 8.074 -6.762 -12.486 1.00 87.94 300 LYS A CA 1
ATOM 2355 C C . LYS A 1 300 ? 7.393 -5.961 -13.590 1.00 87.94 300 LYS A C 1
ATOM 2357 O O . LYS A 1 300 ? 7.511 -6.336 -14.750 1.00 87.94 300 LYS A O 1
ATOM 2362 N N . THR A 1 301 ? 6.649 -4.916 -13.234 1.00 89.50 301 THR A N 1
ATOM 2363 C CA . THR A 1 301 ? 5.715 -4.245 -14.153 1.00 89.50 301 THR A CA 1
ATOM 2364 C C . THR A 1 301 ? 6.146 -2.841 -14.539 1.00 89.50 301 THR A C 1
ATOM 2366 O O . THR A 1 301 ? 5.452 -2.199 -15.326 1.00 89.50 301 THR A O 1
ATOM 2369 N N . TRP A 1 302 ? 7.260 -2.335 -14.002 1.00 90.00 302 TRP A N 1
ATOM 2370 C CA . TRP A 1 302 ? 7.783 -1.029 -14.385 1.00 90.00 302 TRP A CA 1
ATOM 2371 C C . TRP A 1 302 ? 7.967 -0.934 -15.911 1.00 90.00 302 TRP A C 1
ATOM 2373 O O . TRP A 1 302 ? 8.494 -1.874 -16.511 1.00 90.00 302 TRP A O 1
ATOM 2383 N N . PRO A 1 303 ? 7.568 0.184 -16.551 1.00 88.94 303 PRO A N 1
ATOM 2384 C CA . PRO A 1 303 ? 7.119 1.460 -15.968 1.00 88.94 303 PRO A CA 1
ATOM 2385 C C . PRO A 1 303 ? 5.618 1.582 -15.648 1.00 88.94 303 PRO A C 1
ATOM 2387 O O . PRO A 1 303 ? 5.150 2.665 -15.298 1.00 88.94 303 PRO A O 1
ATOM 2390 N N . ASN A 1 304 ? 4.835 0.505 -15.734 1.00 91.56 304 ASN A N 1
ATOM 2391 C CA . ASN A 1 304 ? 3.395 0.547 -15.485 1.00 91.56 304 ASN A CA 1
ATOM 2392 C C . ASN A 1 304 ? 3.062 0.542 -13.977 1.00 91.56 304 ASN A C 1
ATOM 2394 O O . ASN A 1 304 ? 2.838 -0.505 -13.360 1.00 91.56 304 ASN A O 1
ATOM 2398 N N . ILE A 1 305 ? 3.004 1.743 -13.394 1.00 91.81 305 ILE A N 1
ATOM 2399 C CA . ILE A 1 305 ? 2.654 1.974 -11.981 1.00 91.81 305 ILE A CA 1
ATOM 2400 C C . ILE A 1 305 ? 1.226 1.508 -11.667 1.00 91.81 305 ILE A C 1
ATOM 2402 O O . ILE A 1 305 ? 0.985 0.943 -10.603 1.00 91.81 305 ILE A O 1
ATOM 2406 N N . ASN A 1 306 ? 0.274 1.714 -12.582 1.00 91.81 306 ASN A N 1
ATOM 2407 C CA . ASN A 1 306 ? -1.123 1.337 -12.351 1.00 91.81 306 ASN A CA 1
ATOM 2408 C C . ASN A 1 306 ? -1.287 -0.182 -12.250 1.00 91.81 306 ASN A C 1
ATOM 2410 O O . ASN A 1 306 ? -2.026 -0.660 -11.395 1.00 91.81 306 ASN A O 1
ATOM 2414 N N . GLU A 1 307 ? -0.548 -0.941 -13.058 1.00 91.38 307 GLU A N 1
ATOM 2415 C CA . GLU A 1 307 ? -0.514 -2.398 -12.945 1.00 91.38 307 GLU A CA 1
ATOM 2416 C C . GLU A 1 307 ? 0.096 -2.847 -11.606 1.00 91.38 307 GLU A C 1
ATOM 2418 O O . GLU A 1 307 ? -0.468 -3.707 -10.928 1.00 91.38 307 GLU A O 1
ATOM 2423 N N . ALA A 1 308 ? 1.180 -2.203 -11.150 1.00 92.56 308 ALA A N 1
ATOM 2424 C CA . ALA A 1 308 ? 1.755 -2.486 -9.832 1.00 92.56 308 ALA A CA 1
ATOM 2425 C C . ALA A 1 308 ? 0.763 -2.201 -8.687 1.00 92.56 308 ALA A C 1
ATOM 2427 O O . ALA A 1 308 ? 0.640 -3.000 -7.753 1.00 92.56 308 ALA A O 1
ATOM 2428 N N . ARG A 1 309 ? 0.012 -1.093 -8.781 1.00 92.75 309 ARG A N 1
ATOM 2429 C CA . ARG A 1 309 ? -1.071 -0.747 -7.845 1.00 92.75 309 ARG A CA 1
ATOM 2430 C C . ARG A 1 309 ? -2.183 -1.790 -7.863 1.00 92.75 309 ARG A C 1
ATOM 2432 O O . ARG A 1 309 ? -2.597 -2.253 -6.802 1.00 92.75 309 ARG A O 1
ATOM 2439 N N . ASN A 1 310 ? -2.629 -2.209 -9.047 1.00 91.12 310 ASN A N 1
ATOM 2440 C CA . ASN A 1 310 ? -3.675 -3.220 -9.203 1.00 91.12 310 ASN A CA 1
ATOM 2441 C C . ASN A 1 310 ? -3.285 -4.546 -8.536 1.00 91.12 310 ASN A C 1
ATOM 2443 O O . ASN A 1 310 ? -4.098 -5.128 -7.815 1.00 91.12 310 ASN A O 1
ATOM 2447 N N . GLN A 1 311 ? -2.029 -4.977 -8.682 1.00 90.69 311 GLN A N 1
ATOM 2448 C CA . GLN A 1 311 ? -1.506 -6.183 -8.027 1.00 90.69 311 GLN A CA 1
ATOM 2449 C C . GLN A 1 311 ? -1.460 -6.068 -6.495 1.00 90.69 311 GLN A C 1
ATOM 2451 O O . GLN A 1 311 ? -1.528 -7.079 -5.796 1.00 90.69 311 GLN A O 1
ATOM 2456 N N . CYS A 1 312 ? -1.388 -4.847 -5.958 1.00 92.69 312 CYS A N 1
ATOM 2457 C CA . CYS A 1 312 ? -1.308 -4.588 -4.520 1.00 92.69 312 CYS A CA 1
ATOM 2458 C C . CYS A 1 312 ? -2.645 -4.173 -3.885 1.00 92.69 312 CYS A C 1
ATOM 2460 O O . CYS A 1 312 ? -2.704 -3.991 -2.669 1.00 92.69 312 CYS A O 1
ATOM 2462 N N . ARG A 1 313 ? -3.732 -4.083 -4.664 1.00 89.19 313 ARG A N 1
ATOM 2463 C CA . ARG A 1 313 ? -5.038 -3.558 -4.223 1.00 89.19 313 ARG A CA 1
ATOM 2464 C C . ARG A 1 313 ? -5.653 -4.302 -3.035 1.00 89.19 313 ARG A C 1
ATOM 2466 O O . ARG A 1 313 ? -6.363 -3.712 -2.232 1.00 89.19 313 ARG A O 1
ATOM 2473 N N . GLN A 1 314 ? -5.393 -5.602 -2.893 1.00 85.88 314 GLN A N 1
ATOM 2474 C CA . GLN A 1 314 ? -5.864 -6.350 -1.719 1.00 85.88 314 GLN A CA 1
ATOM 2475 C C . GLN A 1 314 ? -5.126 -5.933 -0.441 1.00 85.88 314 GLN A C 1
ATOM 2477 O O . GLN A 1 314 ? -5.726 -5.882 0.626 1.00 85.88 314 GLN A O 1
ATOM 2482 N N . LYS A 1 315 ? -3.839 -5.587 -0.550 1.00 87.94 315 LYS A N 1
ATOM 2483 C CA . LYS A 1 315 ? -2.999 -5.179 0.584 1.00 87.94 315 LYS A CA 1
ATOM 2484 C C . LYS A 1 315 ? -3.149 -3.706 0.959 1.00 87.94 315 LYS A C 1
ATOM 2486 O O . LYS A 1 315 ? -2.625 -3.299 1.987 1.00 87.94 315 LYS A O 1
ATOM 2491 N N . SER A 1 316 ? -3.849 -2.918 0.144 1.00 86.62 316 SER A N 1
ATOM 2492 C CA . SER A 1 316 ? -4.200 -1.536 0.473 1.00 86.62 316 SER A CA 1
ATOM 2493 C C . SER A 1 316 ? -5.474 -1.427 1.317 1.00 86.62 316 SER A C 1
ATOM 2495 O O . SER A 1 316 ? -5.846 -0.324 1.709 1.00 86.62 316 SER A O 1
ATOM 2497 N N . GLN A 1 317 ? -6.172 -2.540 1.589 1.00 86.62 317 GLN A N 1
ATOM 2498 C CA . GLN A 1 317 ? -7.376 -2.525 2.418 1.00 86.62 317 GLN A CA 1
ATOM 2499 C C . GLN A 1 317 ? -7.055 -2.008 3.824 1.00 86.62 317 GLN A C 1
ATOM 2501 O O . GLN A 1 317 ? -6.195 -2.545 4.519 1.00 86.62 317 GLN A O 1
ATOM 2506 N N . GLY A 1 318 ? -7.764 -0.955 4.229 1.00 84.94 318 GLY A N 1
ATOM 2507 C CA . GLY A 1 318 ? -7.576 -0.309 5.524 1.00 84.94 318 GLY A CA 1
ATOM 2508 C C . GLY A 1 318 ? -6.431 0.700 5.579 1.00 84.94 318 GLY A C 1
ATOM 2509 O O . GLY A 1 318 ? -6.184 1.203 6.663 1.00 84.94 318 GLY A O 1
ATOM 2510 N N . LEU A 1 319 ? -5.752 1.011 4.466 1.00 90.94 319 LEU A N 1
ATOM 2511 C CA . LEU A 1 319 ? -4.806 2.130 4.365 1.00 90.94 319 LEU A CA 1
ATOM 2512 C C . LEU A 1 319 ? -5.481 3.350 3.730 1.00 90.94 319 LEU A C 1
ATOM 2514 O O . LEU A 1 319 ? -6.367 3.203 2.887 1.00 90.94 319 LEU A O 1
ATOM 2518 N N . THR A 1 320 ? -5.042 4.553 4.100 1.00 89.56 320 THR A N 1
ATOM 2519 C CA . THR A 1 320 ? -5.510 5.784 3.446 1.00 89.56 320 THR A CA 1
ATOM 2520 C C . THR A 1 320 ? -4.751 6.050 2.143 1.00 89.56 320 THR A C 1
ATOM 2522 O O . THR A 1 320 ? -3.585 5.672 2.002 1.00 89.56 320 THR A O 1
ATOM 2525 N N . ASP A 1 321 ? -5.369 6.770 1.202 1.00 90.00 321 ASP A N 1
ATOM 2526 C CA . ASP A 1 321 ? -4.711 7.177 -0.052 1.00 90.00 321 ASP A CA 1
ATOM 2527 C C . ASP A 1 321 ? -3.455 8.030 0.194 1.00 90.00 321 ASP A C 1
ATOM 2529 O O . ASP A 1 321 ? -2.479 7.950 -0.559 1.00 90.00 321 ASP A O 1
ATOM 2533 N N . ALA A 1 322 ? -3.453 8.828 1.267 1.00 89.38 322 ALA A N 1
ATOM 2534 C CA . ALA A 1 322 ? -2.304 9.635 1.664 1.00 89.38 322 ALA A CA 1
ATOM 2535 C C . ALA A 1 322 ? -1.119 8.754 2.091 1.00 89.38 322 ALA A C 1
ATOM 2537 O O . ALA A 1 322 ? 0.009 8.987 1.652 1.00 89.38 322 ALA A O 1
ATOM 2538 N N . ASP A 1 323 ? -1.377 7.712 2.885 1.00 91.56 323 ASP A N 1
ATOM 2539 C CA . ASP A 1 323 ? -0.346 6.775 3.338 1.00 91.56 323 ASP A CA 1
ATOM 2540 C C . ASP A 1 323 ? 0.184 5.907 2.195 1.00 91.56 323 ASP A C 1
ATOM 2542 O O . ASP A 1 323 ? 1.397 5.720 2.062 1.00 91.56 323 ASP A O 1
ATOM 2546 N N . ILE A 1 324 ? -0.710 5.440 1.318 1.00 92.75 324 ILE A N 1
ATOM 2547 C CA . ILE A 1 324 ? -0.341 4.744 0.081 1.00 92.75 324 ILE A CA 1
ATOM 2548 C C . ILE A 1 324 ? 0.587 5.636 -0.749 1.00 92.75 324 ILE A C 1
ATOM 2550 O O . ILE A 1 324 ? 1.687 5.222 -1.107 1.00 92.75 324 ILE A O 1
ATOM 2554 N N . THR A 1 325 ? 0.201 6.892 -0.979 1.00 93.00 325 THR A N 1
ATOM 2555 C CA . THR A 1 325 ? 1.006 7.852 -1.750 1.00 93.00 325 THR A CA 1
ATOM 2556 C C . THR A 1 325 ? 2.372 8.105 -1.106 1.00 93.00 325 THR A C 1
ATOM 2558 O O . THR A 1 325 ? 3.385 8.168 -1.810 1.00 93.00 325 THR A O 1
ATOM 2561 N N . ALA A 1 326 ? 2.428 8.225 0.224 1.00 93.56 326 ALA A N 1
ATOM 2562 C CA . ALA A 1 326 ? 3.670 8.431 0.965 1.00 93.56 326 ALA A CA 1
ATOM 2563 C C . ALA A 1 326 ? 4.643 7.246 0.826 1.00 93.56 326 ALA A C 1
ATOM 2565 O O . ALA A 1 326 ? 5.854 7.463 0.743 1.00 93.56 326 ALA A O 1
ATOM 2566 N N . ILE A 1 327 ? 4.128 6.014 0.748 1.00 94.75 327 ILE A N 1
ATOM 2567 C CA . ILE A 1 327 ? 4.922 4.800 0.503 1.00 94.75 327 ILE A CA 1
ATOM 2568 C C . ILE A 1 327 ? 5.349 4.694 -0.964 1.00 94.75 327 ILE A C 1
ATOM 2570 O O . ILE A 1 327 ? 6.504 4.382 -1.255 1.00 94.75 327 ILE A O 1
ATOM 2574 N N . GLU A 1 328 ? 4.430 4.926 -1.898 1.00 96.00 328 GLU A N 1
ATOM 2575 C CA . GLU A 1 328 ? 4.674 4.715 -3.326 1.00 96.00 328 GLU A CA 1
ATOM 2576 C C . GLU A 1 328 ? 5.690 5.700 -3.897 1.00 96.00 328 GLU A C 1
ATOM 2578 O O . GLU A 1 328 ? 6.551 5.298 -4.675 1.00 96.00 328 GLU A O 1
ATOM 2583 N N . LYS A 1 329 ? 5.622 6.977 -3.503 1.00 95.25 329 LYS A N 1
ATOM 2584 C CA . LYS A 1 329 ? 6.469 8.042 -4.058 1.00 95.25 329 LYS A CA 1
ATOM 2585 C C . LYS A 1 329 ? 7.975 7.715 -4.035 1.00 95.25 329 LYS A C 1
ATOM 2587 O O . LYS A 1 329 ? 8.587 7.777 -5.102 1.00 95.25 329 LYS A O 1
ATOM 2592 N N . PRO A 1 330 ? 8.601 7.357 -2.895 1.00 94.25 330 PRO A N 1
ATOM 2593 C CA . PRO A 1 330 ? 10.021 7.004 -2.883 1.00 94.25 330 PRO A CA 1
ATOM 2594 C C . PRO A 1 330 ? 10.326 5.713 -3.658 1.00 94.25 330 PRO A C 1
ATOM 2596 O O . PRO A 1 330 ? 11.386 5.619 -4.271 1.00 94.25 330 PRO A O 1
ATOM 2599 N N . LEU A 1 331 ? 9.409 4.738 -3.679 1.00 94.44 331 LEU A N 1
ATOM 2600 C CA . LEU A 1 331 ? 9.595 3.474 -4.404 1.00 94.44 331 LEU A CA 1
ATOM 2601 C C . LEU A 1 331 ? 9.518 3.655 -5.927 1.00 94.44 331 LEU A C 1
ATOM 2603 O O . LEU A 1 331 ? 10.252 3.001 -6.663 1.00 94.44 331 LEU A O 1
ATOM 2607 N N . ILE A 1 332 ? 8.649 4.552 -6.399 1.00 93.62 332 ILE A N 1
ATOM 2608 C CA . ILE A 1 332 ? 8.565 4.956 -7.807 1.00 93.62 332 ILE A CA 1
ATOM 2609 C C . ILE A 1 332 ? 9.872 5.623 -8.238 1.00 93.62 332 ILE A C 1
ATOM 2611 O O . ILE A 1 332 ? 10.406 5.277 -9.289 1.00 93.62 332 ILE A O 1
ATOM 2615 N N . GLU A 1 333 ? 10.416 6.531 -7.424 1.00 92.88 333 GLU A N 1
ATOM 2616 C CA . GLU A 1 333 ? 11.683 7.199 -7.742 1.00 92.88 333 GLU A CA 1
ATOM 2617 C C . GLU A 1 333 ? 12.862 6.209 -7.748 1.00 92.88 333 GLU A C 1
ATOM 2619 O O . GLU A 1 333 ? 13.680 6.225 -8.665 1.00 92.88 333 GLU A O 1
ATOM 2624 N N . GLU A 1 334 ? 12.912 5.280 -6.785 1.00 92.88 334 GLU A N 1
ATOM 2625 C CA . GLU A 1 334 ? 13.903 4.194 -6.758 1.00 92.88 334 GLU A CA 1
ATOM 2626 C C . GLU A 1 334 ? 13.827 3.326 -8.029 1.00 92.88 334 GLU A C 1
ATOM 2628 O O . GLU A 1 334 ? 14.849 3.070 -8.676 1.00 92.88 334 GLU A O 1
ATOM 2633 N N . ALA A 1 335 ? 12.617 2.911 -8.428 1.00 92.19 335 ALA A N 1
ATOM 2634 C CA . ALA A 1 335 ? 12.393 2.115 -9.634 1.00 92.19 335 ALA A CA 1
ATOM 2635 C C . ALA A 1 335 ? 12.786 2.875 -10.910 1.00 92.19 335 ALA A C 1
ATOM 2637 O O . ALA A 1 335 ? 13.427 2.304 -11.796 1.00 92.19 335 ALA A O 1
ATOM 2638 N N . LYS A 1 336 ? 12.477 4.174 -10.975 1.00 92.12 336 LYS A N 1
ATOM 2639 C CA . LYS A 1 336 ? 12.859 5.053 -12.081 1.00 92.12 336 LYS A CA 1
ATOM 2640 C C . LYS A 1 336 ? 14.373 5.150 -12.235 1.00 92.12 336 LYS A C 1
ATOM 2642 O O . LYS A 1 336 ? 14.883 4.908 -13.327 1.00 92.12 336 LYS A O 1
ATOM 2647 N N . VAL A 1 337 ? 15.104 5.420 -11.152 1.00 92.88 337 VAL A N 1
ATOM 2648 C CA . VAL A 1 337 ? 16.576 5.492 -11.176 1.00 92.88 337 VAL A CA 1
ATOM 2649 C C . VAL A 1 337 ? 17.187 4.154 -11.608 1.00 92.88 337 VAL A C 1
ATOM 2651 O O . VAL A 1 337 ? 18.120 4.119 -12.417 1.00 92.88 337 VAL A O 1
ATOM 2654 N N . ALA A 1 338 ? 16.654 3.033 -11.113 1.00 91.44 338 ALA A N 1
ATOM 2655 C CA . ALA A 1 338 ? 17.105 1.703 -11.518 1.00 91.44 338 ALA A CA 1
ATOM 2656 C C . ALA A 1 338 ? 16.856 1.434 -13.014 1.00 91.44 338 ALA A C 1
ATOM 2658 O O . ALA A 1 338 ? 17.716 0.865 -13.692 1.00 91.44 338 ALA A O 1
ATOM 2659 N N . TYR A 1 339 ? 15.709 1.870 -13.536 1.00 92.62 339 TYR A N 1
ATOM 2660 C CA . TYR A 1 339 ? 15.355 1.746 -14.946 1.00 92.62 339 TYR A CA 1
ATOM 2661 C C . TYR A 1 339 ? 16.238 2.607 -15.854 1.00 92.62 339 TYR A C 1
ATOM 2663 O O . TYR A 1 339 ? 16.797 2.098 -16.823 1.00 92.62 339 TYR A O 1
ATOM 2671 N N . GLU A 1 340 ? 16.462 3.874 -15.503 1.00 93.19 340 GLU A N 1
ATOM 2672 C CA . GLU A 1 340 ? 17.366 4.770 -16.238 1.00 93.19 340 GLU A CA 1
ATOM 2673 C C . GLU A 1 340 ? 18.795 4.217 -16.299 1.00 93.19 340 GLU A C 1
ATOM 2675 O O . GLU A 1 340 ? 19.461 4.286 -17.335 1.00 93.19 340 GLU A O 1
ATOM 2680 N N . LYS A 1 341 ? 19.268 3.598 -15.210 1.00 93.44 341 LYS A N 1
ATOM 2681 C CA . LYS A 1 341 ? 20.567 2.918 -15.193 1.00 93.44 341 LYS A CA 1
ATOM 2682 C C . LYS A 1 341 ? 20.613 1.748 -16.183 1.00 93.44 341 LYS A C 1
ATOM 2684 O O . LYS A 1 341 ? 21.631 1.578 -16.856 1.00 93.44 341 LYS A O 1
ATOM 2689 N N . LYS A 1 342 ? 19.540 0.955 -16.290 1.00 93.06 342 LYS A N 1
ATOM 2690 C CA . LYS A 1 342 ? 19.440 -0.132 -17.280 1.00 93.06 342 LYS A CA 1
ATOM 2691 C C . LYS A 1 342 ? 19.399 0.404 -18.709 1.00 93.06 342 LYS A C 1
ATOM 2693 O O . LYS A 1 342 ? 20.117 -0.132 -19.548 1.00 93.06 342 LYS A O 1
ATOM 2698 N N . LEU A 1 343 ? 18.641 1.474 -18.966 1.00 93.25 343 LEU A N 1
ATOM 2699 C CA . LEU A 1 343 ? 18.600 2.133 -20.276 1.00 93.25 343 LEU A CA 1
ATOM 2700 C C . LEU A 1 343 ? 20.002 2.554 -20.723 1.00 93.25 343 LEU A C 1
ATOM 2702 O O . LEU A 1 343 ? 20.429 2.175 -21.808 1.00 93.25 343 LEU A O 1
ATOM 2706 N N . ARG A 1 344 ? 20.765 3.238 -19.859 1.00 93.69 344 ARG A N 1
ATOM 2707 C CA . ARG A 1 344 ? 22.151 3.640 -20.166 1.00 93.69 344 ARG A CA 1
ATOM 2708 C C . ARG A 1 344 ? 23.081 2.449 -20.393 1.00 93.69 344 ARG A C 1
ATOM 2710 O O . ARG A 1 344 ? 23.936 2.489 -21.271 1.00 93.69 344 ARG A O 1
ATOM 2717 N N . ALA A 1 345 ? 22.934 1.386 -19.600 1.00 93.56 345 ALA A N 1
ATOM 2718 C CA . ALA A 1 345 ? 23.738 0.176 -19.761 1.00 93.56 345 ALA A CA 1
ATOM 2719 C C . ALA A 1 345 ? 23.444 -0.545 -21.088 1.00 93.56 345 ALA A C 1
ATOM 2721 O O . ALA A 1 345 ? 24.360 -1.110 -21.689 1.00 93.56 345 ALA A O 1
ATOM 2722 N N . TYR A 1 346 ? 22.185 -0.526 -21.531 1.00 96.38 346 TYR A N 1
ATOM 2723 C CA . TYR A 1 346 ? 21.777 -1.040 -22.832 1.00 96.38 346 TYR A CA 1
ATOM 2724 C C . TYR A 1 346 ? 22.269 -0.141 -23.973 1.00 96.38 346 TYR A C 1
ATOM 2726 O O . TYR A 1 346 ? 22.883 -0.658 -24.899 1.00 96.38 346 TYR A O 1
ATOM 2734 N N . GLU A 1 347 ? 22.094 1.182 -23.871 1.00 95.75 347 GLU A N 1
ATOM 2735 C CA . GLU A 1 347 ? 22.590 2.171 -24.840 1.00 95.75 347 GLU A CA 1
ATOM 2736 C C . GLU A 1 347 ? 24.091 1.989 -25.106 1.00 95.75 347 GLU A C 1
ATOM 2738 O O . GLU A 1 347 ? 24.504 1.827 -26.254 1.00 95.75 347 GLU A O 1
ATOM 2743 N N . LEU A 1 348 ? 24.905 1.919 -24.047 1.00 95.19 348 LEU A N 1
ATOM 2744 C CA . LEU A 1 348 ? 26.348 1.709 -24.172 1.00 95.19 348 LEU A CA 1
ATOM 2745 C C . LEU A 1 348 ? 26.672 0.370 -24.850 1.00 95.19 348 LEU A C 1
ATOM 2747 O O . LEU A 1 348 ? 27.449 0.327 -25.799 1.00 95.19 348 LEU A O 1
ATOM 2751 N N . ALA A 1 349 ? 26.048 -0.719 -24.393 1.00 94.62 349 ALA A N 1
ATOM 2752 C CA . ALA A 1 349 ? 26.320 -2.054 -24.919 1.00 94.62 349 ALA A CA 1
ATOM 2753 C C . ALA A 1 349 ? 25.907 -2.214 -26.384 1.00 94.62 349 ALA A C 1
ATOM 2755 O O . ALA A 1 349 ? 26.633 -2.829 -27.163 1.00 94.62 349 ALA A O 1
ATOM 2756 N N . PHE A 1 350 ? 24.750 -1.663 -26.752 1.00 96.81 350 PHE A N 1
ATOM 2757 C CA . PHE A 1 350 ? 24.252 -1.701 -28.118 1.00 96.81 350 PHE A CA 1
ATOM 2758 C C . PHE A 1 350 ? 25.119 -0.843 -29.038 1.00 96.81 350 PHE A C 1
ATOM 2760 O O . PHE A 1 350 ? 25.451 -1.289 -30.131 1.00 96.81 350 PHE A O 1
ATOM 2767 N N . GLY A 1 351 ? 25.554 0.337 -28.582 1.00 94.31 351 GLY A N 1
ATOM 2768 C CA . GLY A 1 351 ? 26.493 1.185 -29.317 1.00 94.31 351 GLY A CA 1
ATOM 2769 C C . GLY A 1 351 ? 27.831 0.499 -29.585 1.00 94.31 351 GLY A C 1
ATOM 2770 O O . GLY A 1 351 ? 28.288 0.481 -30.726 1.00 94.31 351 GLY A O 1
ATOM 2771 N N . GLU A 1 352 ? 28.428 -0.116 -28.562 1.00 94.06 352 GLU A N 1
ATOM 2772 C CA . GLU A 1 352 ? 29.684 -0.866 -28.686 1.00 94.06 352 GLU A CA 1
ATOM 2773 C C . GLU A 1 352 ? 29.548 -2.081 -29.611 1.00 94.06 352 GLU A C 1
ATOM 2775 O O . GLU A 1 352 ? 30.396 -2.293 -30.481 1.00 94.06 352 GLU A O 1
ATOM 2780 N N . ALA A 1 353 ? 28.478 -2.868 -29.448 1.00 93.88 353 ALA A N 1
ATOM 2781 C CA . ALA A 1 353 ? 28.211 -4.013 -30.307 1.00 93.88 353 ALA A CA 1
ATOM 2782 C C . ALA A 1 353 ? 28.036 -3.552 -31.757 1.00 93.88 353 ALA A C 1
ATOM 2784 O O . ALA A 1 353 ? 28.756 -4.017 -32.636 1.00 93.88 353 ALA A O 1
ATOM 2785 N N . LEU A 1 354 ? 27.152 -2.583 -32.002 1.00 94.62 354 LEU A N 1
ATOM 2786 C CA . LEU A 1 354 ? 26.841 -2.115 -33.347 1.00 94.62 354 LEU A CA 1
ATOM 2787 C C . LEU A 1 354 ? 28.056 -1.498 -34.051 1.00 94.62 354 LEU A C 1
ATOM 2789 O O . LEU A 1 354 ? 28.260 -1.770 -35.228 1.00 94.62 354 LEU A O 1
ATOM 2793 N N . ALA A 1 355 ? 28.901 -0.739 -33.347 1.00 91.56 355 ALA A N 1
ATOM 2794 C CA . ALA A 1 355 ? 30.131 -0.189 -33.920 1.00 91.56 355 ALA A CA 1
ATOM 2795 C C . ALA A 1 355 ? 31.111 -1.278 -34.399 1.00 91.56 355 ALA A C 1
ATOM 2797 O O . ALA A 1 355 ? 31.886 -1.044 -35.324 1.00 91.56 355 ALA A O 1
ATOM 2798 N N . LYS A 1 356 ? 31.077 -2.472 -33.793 1.00 90.31 356 LYS A N 1
ATOM 2799 C CA . LYS A 1 356 ? 31.964 -3.591 -34.1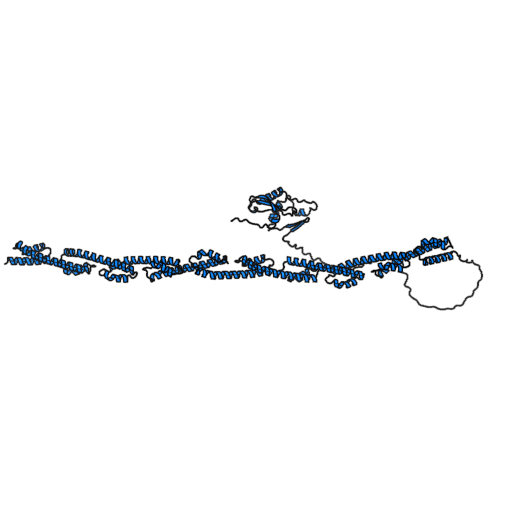39 1.00 90.31 356 LYS A CA 1
ATOM 2800 C C . LYS A 1 356 ? 31.478 -4.408 -35.338 1.00 90.31 356 LYS A C 1
ATOM 2802 O O . LYS A 1 356 ? 32.308 -4.943 -36.068 1.00 90.31 356 LYS A O 1
ATOM 2807 N N . ILE A 1 357 ? 30.164 -4.559 -35.501 1.00 91.94 357 ILE A N 1
ATOM 2808 C CA . ILE A 1 357 ? 29.559 -5.471 -36.491 1.00 91.94 357 ILE A CA 1
ATOM 2809 C C . ILE A 1 357 ? 28.650 -4.762 -37.497 1.00 91.94 357 ILE A C 1
ATOM 2811 O O . ILE A 1 357 ? 27.853 -5.409 -38.173 1.00 91.94 357 ILE A O 1
ATOM 2815 N N . TRP A 1 358 ? 28.750 -3.437 -37.602 1.00 92.12 358 TRP A N 1
ATOM 2816 C CA . TRP A 1 358 ? 28.024 -2.672 -38.609 1.00 92.12 358 TRP A CA 1
ATOM 2817 C C . TRP A 1 358 ? 28.260 -3.262 -40.013 1.00 92.12 358 TRP A C 1
ATOM 2819 O O . TRP A 1 358 ? 29.409 -3.555 -40.353 1.00 92.12 358 TRP A O 1
ATOM 2829 N N . PRO A 1 359 ? 27.213 -3.427 -40.846 1.00 90.25 359 PRO A N 1
ATOM 2830 C CA . PRO A 1 359 ? 25.831 -2.950 -40.684 1.00 90.25 359 PRO A CA 1
ATOM 2831 C C . PRO A 1 359 ? 24.836 -3.935 -40.033 1.00 90.25 359 PRO A C 1
ATOM 2833 O O . PRO A 1 359 ? 23.627 -3.701 -40.104 1.00 90.25 359 PRO A O 1
ATOM 2836 N N . ASP A 1 360 ? 25.281 -5.024 -39.397 1.00 92.75 360 ASP A N 1
ATOM 2837 C CA . ASP A 1 360 ? 24.379 -6.051 -38.851 1.00 92.75 360 ASP A CA 1
ATOM 2838 C C . ASP A 1 360 ? 23.735 -5.646 -37.510 1.00 92.75 360 ASP A C 1
ATOM 2840 O O . ASP A 1 360 ? 24.158 -6.017 -36.410 1.00 92.75 360 ASP A O 1
ATOM 2844 N N . VAL A 1 361 ? 22.646 -4.881 -37.609 1.00 93.75 361 VAL A N 1
ATOM 2845 C CA . VAL A 1 361 ? 21.830 -4.448 -36.465 1.00 93.75 361 VAL A CA 1
ATOM 2846 C C . VAL A 1 361 ? 21.232 -5.636 -35.702 1.00 93.75 361 VAL A C 1
ATOM 2848 O O . VAL A 1 361 ? 21.109 -5.588 -34.477 1.00 93.75 361 VAL A O 1
ATOM 2851 N N . ASN A 1 362 ? 20.846 -6.711 -36.394 1.00 94.06 362 ASN A N 1
ATOM 2852 C CA . ASN A 1 362 ? 20.145 -7.833 -35.768 1.00 94.06 362 ASN A CA 1
ATOM 2853 C C . ASN A 1 362 ? 21.081 -8.674 -34.900 1.00 94.06 362 ASN A C 1
ATOM 2855 O O . ASN A 1 362 ? 20.691 -9.096 -33.806 1.00 94.06 362 ASN A O 1
ATOM 2859 N N . GLU A 1 363 ? 22.320 -8.876 -35.340 1.00 93.19 363 GLU A N 1
ATOM 2860 C CA . GLU A 1 363 ? 23.331 -9.538 -34.523 1.00 93.19 363 GLU A CA 1
ATOM 2861 C C . GLU A 1 363 ? 23.740 -8.656 -33.325 1.00 93.19 363 GLU A C 1
ATOM 2863 O O . GLU A 1 363 ? 23.866 -9.168 -32.209 1.00 93.19 363 GLU A O 1
ATOM 2868 N N . ALA A 1 364 ? 23.799 -7.323 -33.476 1.00 93.38 364 ALA A N 1
ATOM 2869 C CA . ALA A 1 364 ? 24.046 -6.407 -32.351 1.00 93.38 364 ALA A CA 1
ATOM 2870 C C . ALA A 1 364 ? 22.923 -6.473 -31.304 1.00 93.38 364 ALA A C 1
ATOM 2872 O O . ALA A 1 364 ? 23.180 -6.573 -30.097 1.00 93.38 364 ALA A O 1
ATOM 2873 N N . ARG A 1 365 ? 21.664 -6.523 -31.763 1.00 93.44 365 ARG A N 1
ATOM 2874 C CA . ARG A 1 365 ? 20.495 -6.772 -30.907 1.00 93.44 365 ARG A CA 1
ATOM 2875 C C . ARG A 1 365 ? 20.618 -8.095 -30.168 1.00 93.44 365 ARG A C 1
ATOM 2877 O O . ARG A 1 365 ? 20.388 -8.144 -28.961 1.00 93.44 365 ARG A O 1
ATOM 2884 N N . LYS A 1 366 ? 20.991 -9.170 -30.870 1.00 92.56 366 LYS A N 1
ATOM 2885 C CA . LYS A 1 366 ? 21.153 -10.512 -30.294 1.00 92.56 366 LYS A CA 1
ATOM 2886 C C . LYS A 1 366 ? 22.196 -10.527 -29.175 1.00 92.56 366 LYS A C 1
ATOM 2888 O O . LYS A 1 366 ? 21.909 -11.083 -28.115 1.00 92.56 366 LYS A O 1
ATOM 2893 N N . GLN A 1 367 ? 23.334 -9.857 -29.365 1.00 91.69 367 GLN A N 1
ATOM 2894 C CA . GLN A 1 367 ? 24.378 -9.719 -28.342 1.00 91.69 367 GLN A CA 1
ATOM 2895 C C . GLN A 1 367 ? 23.903 -8.932 -27.109 1.00 91.69 367 GLN A C 1
ATOM 2897 O O . GLN A 1 367 ? 24.349 -9.199 -25.993 1.00 91.69 367 GLN A O 1
ATOM 2902 N N . CYS A 1 368 ? 22.946 -8.015 -27.277 1.00 92.88 368 CYS A N 1
ATOM 2903 C CA . CYS A 1 368 ? 22.445 -7.158 -26.199 1.00 92.88 368 CYS A CA 1
ATOM 2904 C C . CYS A 1 368 ? 21.145 -7.648 -25.531 1.00 92.88 368 CYS A C 1
ATOM 2906 O O . CYS A 1 368 ? 20.683 -7.009 -24.584 1.00 92.88 368 CYS A O 1
ATOM 2908 N N . ARG A 1 369 ? 20.579 -8.796 -25.942 1.00 89.25 369 ARG A N 1
ATOM 2909 C CA . ARG A 1 369 ? 19.287 -9.321 -25.434 1.00 89.25 369 ARG A CA 1
ATOM 2910 C C . ARG A 1 369 ? 19.206 -9.476 -23.916 1.00 89.25 369 ARG A C 1
ATOM 2912 O O . ARG A 1 369 ? 18.138 -9.329 -23.337 1.00 89.25 369 ARG A O 1
ATOM 2919 N N . GLN A 1 370 ? 20.312 -9.804 -23.250 1.00 86.06 370 GLN A N 1
ATOM 2920 C CA . GLN A 1 370 ? 20.312 -9.924 -21.787 1.00 86.06 370 GLN A CA 1
ATOM 2921 C C . GLN A 1 370 ? 20.197 -8.555 -21.105 1.00 86.06 370 GLN A C 1
ATOM 2923 O O . GLN A 1 370 ? 19.538 -8.429 -20.077 1.00 86.06 370 GLN A O 1
ATOM 2928 N N . LYS A 1 371 ? 20.801 -7.515 -21.692 1.00 87.75 371 LYS A N 1
ATOM 2929 C CA . LYS A 1 371 ? 20.791 -6.152 -21.145 1.00 87.75 371 LYS A CA 1
ATOM 2930 C C . LYS A 1 371 ? 19.475 -5.416 -21.406 1.00 87.75 371 LYS A C 1
ATOM 2932 O O . LYS A 1 371 ? 19.186 -4.460 -20.696 1.00 87.75 371 LYS A O 1
ATOM 2937 N N . SER A 1 372 ? 18.668 -5.879 -22.363 1.00 86.25 372 SER A N 1
ATOM 2938 C CA . SER A 1 372 ? 17.323 -5.352 -22.611 1.00 86.25 372 SER A CA 1
ATOM 2939 C C . SER A 1 372 ? 16.252 -5.908 -21.662 1.00 86.25 372 SER A C 1
ATOM 2941 O O . SER A 1 372 ? 15.109 -5.461 -21.704 1.00 86.25 372 SER A O 1
ATOM 2943 N N . GLN A 1 373 ? 16.584 -6.869 -20.788 1.00 88.19 373 GLN A N 1
ATOM 2944 C CA . GLN A 1 373 ? 15.610 -7.469 -19.872 1.00 88.19 373 GLN A CA 1
ATOM 2945 C C . GLN A 1 373 ? 15.041 -6.446 -18.873 1.00 88.19 373 GLN A C 1
ATOM 2947 O O . GLN A 1 373 ? 15.740 -5.906 -18.002 1.00 88.19 373 GLN A O 1
ATOM 2952 N N . GLY A 1 374 ? 13.727 -6.233 -18.969 1.00 85.75 374 GLY A N 1
ATOM 2953 C CA . GLY A 1 374 ? 12.989 -5.266 -18.157 1.00 85.75 374 GLY A CA 1
ATOM 2954 C C . GLY A 1 374 ? 13.073 -3.827 -18.670 1.00 85.75 374 GLY A C 1
ATOM 2955 O O . GLY A 1 374 ? 12.853 -2.919 -17.877 1.00 85.75 374 GLY A O 1
ATOM 2956 N N . LEU A 1 375 ? 13.427 -3.625 -19.943 1.00 91.81 375 LEU A N 1
ATOM 2957 C CA . LEU A 1 375 ? 13.207 -2.385 -20.690 1.00 91.81 375 LEU A CA 1
ATOM 2958 C C . LEU A 1 375 ? 11.964 -2.531 -21.576 1.00 91.81 375 LEU A C 1
ATOM 2960 O O . LEU A 1 375 ? 11.618 -3.644 -21.970 1.00 91.81 375 LEU A O 1
ATOM 2964 N N . THR A 1 376 ? 11.294 -1.422 -21.888 1.00 91.25 376 THR A N 1
ATOM 2965 C CA . THR A 1 376 ? 10.175 -1.432 -22.840 1.00 91.25 376 THR A CA 1
ATOM 2966 C C . THR A 1 376 ? 10.677 -1.435 -24.283 1.00 91.25 376 THR A C 1
ATOM 2968 O O . THR A 1 376 ? 11.699 -0.819 -24.594 1.00 91.25 376 THR A O 1
ATOM 2971 N N . ASP A 1 377 ? 9.929 -2.070 -25.188 1.00 91.44 377 ASP A N 1
ATOM 2972 C CA . ASP A 1 377 ? 10.270 -2.104 -26.618 1.00 91.44 377 ASP A CA 1
ATOM 2973 C C . ASP A 1 377 ? 10.318 -0.702 -27.245 1.00 91.44 377 ASP A C 1
ATOM 2975 O O . ASP A 1 377 ? 11.123 -0.446 -28.141 1.00 91.44 377 ASP A O 1
ATOM 2979 N N . ALA A 1 378 ? 9.496 0.231 -26.750 1.00 90.31 378 ALA A N 1
ATOM 2980 C CA . ALA A 1 378 ? 9.485 1.619 -27.205 1.00 90.31 378 ALA A CA 1
ATOM 2981 C C . ALA A 1 378 ? 10.791 2.354 -26.853 1.00 90.31 378 ALA A C 1
ATOM 2983 O O . ALA A 1 378 ? 11.382 3.016 -27.714 1.00 90.31 378 ALA A O 1
ATOM 2984 N N . ASP A 1 379 ? 11.276 2.199 -25.617 1.00 92.69 379 ASP A N 1
ATOM 2985 C CA . ASP A 1 379 ? 12.536 2.812 -25.185 1.00 92.69 379 ASP A CA 1
ATOM 2986 C C . ASP A 1 379 ? 13.737 2.170 -25.887 1.00 92.69 379 ASP A C 1
ATOM 2988 O O . ASP A 1 379 ? 14.629 2.881 -26.354 1.00 92.69 379 ASP A O 1
ATOM 2992 N N . ILE A 1 380 ? 13.731 0.836 -26.026 1.00 93.88 380 ILE A N 1
ATOM 2993 C CA . ILE A 1 380 ? 14.738 0.095 -26.797 1.00 93.88 380 ILE A CA 1
ATOM 2994 C C . ILE A 1 380 ? 14.793 0.637 -28.227 1.00 93.88 380 ILE A C 1
ATOM 2996 O O . ILE A 1 380 ? 15.853 1.059 -28.677 1.00 93.88 380 ILE A O 1
ATOM 3000 N N . THR A 1 381 ? 13.651 0.704 -28.915 1.00 92.94 381 THR A N 1
ATOM 3001 C CA . THR A 1 381 ? 13.572 1.182 -30.304 1.00 92.94 381 THR A CA 1
ATOM 3002 C C . THR A 1 381 ? 14.101 2.610 -30.439 1.00 92.94 381 THR A C 1
ATOM 3004 O O . THR A 1 381 ? 14.841 2.909 -31.375 1.00 92.94 381 THR A O 1
ATOM 3007 N N . THR A 1 382 ? 13.767 3.488 -29.491 1.00 94.69 382 THR A N 1
ATOM 3008 C CA . THR A 1 382 ? 14.228 4.885 -29.490 1.00 94.69 382 THR A CA 1
ATOM 3009 C C . THR A 1 382 ? 15.750 4.977 -29.340 1.00 94.69 382 THR A C 1
ATOM 3011 O O . THR A 1 382 ? 16.411 5.697 -30.095 1.00 94.69 382 THR A O 1
ATOM 3014 N N . ILE A 1 383 ? 16.323 4.218 -28.398 1.00 94.56 383 ILE A N 1
ATOM 3015 C CA . ILE A 1 383 ? 17.775 4.131 -28.188 1.00 94.56 383 ILE A CA 1
ATOM 3016 C C . ILE A 1 383 ? 18.467 3.578 -29.438 1.00 94.56 383 ILE A C 1
ATOM 3018 O O . ILE A 1 383 ? 19.427 4.173 -29.934 1.00 94.56 383 ILE A O 1
ATOM 3022 N N . GLU A 1 384 ? 17.962 2.467 -29.971 1.00 96.12 384 GLU A N 1
ATOM 3023 C CA . GLU A 1 384 ? 18.526 1.810 -31.144 1.00 96.12 384 GLU A CA 1
ATOM 3024 C C . GLU A 1 384 ? 18.527 2.738 -32.360 1.00 96.12 384 GLU A C 1
ATOM 3026 O O . GLU A 1 384 ? 19.558 2.868 -33.012 1.00 96.12 384 GLU A O 1
ATOM 3031 N N . GLN A 1 385 ? 17.421 3.432 -32.649 1.00 94.06 385 GLN A N 1
ATOM 3032 C CA . GLN A 1 385 ? 17.335 4.377 -33.769 1.00 94.06 385 GLN A CA 1
ATOM 3033 C C . GLN A 1 385 ? 18.372 5.502 -33.658 1.00 94.06 385 GLN A C 1
ATOM 3035 O O . GLN A 1 385 ? 19.045 5.821 -34.641 1.00 94.06 385 GLN A O 1
ATOM 3040 N N . SER A 1 386 ? 18.533 6.073 -32.461 1.00 95.25 386 SER A N 1
ATOM 3041 C CA . SER A 1 386 ? 19.524 7.122 -32.192 1.00 95.25 386 SER A CA 1
ATOM 3042 C C . SER A 1 386 ? 20.957 6.625 -32.417 1.00 95.25 386 SER A C 1
ATOM 3044 O O . SER A 1 386 ? 21.756 7.294 -33.078 1.00 95.25 386 SER A O 1
ATOM 3046 N N . ILE A 1 387 ? 21.285 5.426 -31.924 1.00 95.50 387 ILE A N 1
ATOM 3047 C CA . ILE A 1 387 ? 22.611 4.815 -32.091 1.00 95.50 387 ILE A CA 1
ATOM 3048 C C . ILE A 1 387 ? 22.865 4.432 -33.551 1.00 95.50 387 ILE A C 1
ATOM 3050 O O . ILE A 1 387 ? 23.926 4.757 -34.080 1.00 95.50 387 ILE A O 1
ATOM 3054 N N . ILE A 1 388 ? 21.899 3.794 -34.219 1.00 94.62 388 ILE A N 1
ATOM 3055 C CA . ILE A 1 388 ? 21.988 3.410 -35.634 1.00 94.62 388 ILE A CA 1
ATOM 3056 C C . ILE A 1 388 ? 22.272 4.642 -36.491 1.00 94.62 388 ILE A C 1
ATOM 3058 O O . ILE A 1 388 ? 23.167 4.599 -37.329 1.00 94.62 388 ILE A O 1
ATOM 3062 N N . ALA A 1 389 ? 21.567 5.754 -36.261 1.00 93.81 389 ALA A N 1
ATOM 3063 C CA . ALA A 1 389 ? 21.800 6.993 -36.997 1.00 93.81 389 ALA A CA 1
ATOM 3064 C C . ALA A 1 389 ? 23.230 7.530 -36.799 1.00 93.81 389 ALA A C 1
ATOM 3066 O O . ALA A 1 389 ? 23.879 7.908 -37.775 1.00 93.81 389 ALA A O 1
ATOM 3067 N N . LYS A 1 390 ? 23.744 7.518 -35.559 1.00 94.75 390 LYS A N 1
ATOM 3068 C CA . LYS A 1 390 ? 25.116 7.957 -35.245 1.00 94.75 390 LYS A CA 1
ATOM 3069 C C . LYS A 1 390 ? 26.175 7.058 -35.892 1.00 94.75 390 LYS A C 1
ATOM 3071 O O . LYS A 1 390 ? 27.075 7.572 -36.550 1.00 94.75 390 LYS A O 1
ATOM 3076 N N . VAL A 1 391 ? 26.060 5.736 -35.737 1.00 93.50 391 VAL A N 1
ATOM 3077 C CA . VAL A 1 391 ? 27.021 4.765 -36.296 1.00 93.50 391 VAL A CA 1
ATOM 3078 C C . VAL A 1 391 ? 26.992 4.795 -37.824 1.00 93.50 391 VAL A C 1
ATOM 3080 O O . VAL A 1 391 ? 28.048 4.837 -38.450 1.00 93.50 391 VAL A O 1
ATOM 3083 N N . LYS A 1 392 ? 25.801 4.871 -38.431 1.00 93.38 392 LYS A N 1
ATOM 3084 C CA . LYS A 1 392 ? 25.643 5.018 -39.882 1.00 93.38 392 LYS A CA 1
ATOM 3085 C C . LYS A 1 392 ? 26.331 6.277 -40.410 1.00 93.38 392 LYS A C 1
ATOM 3087 O O . LYS A 1 392 ? 27.036 6.202 -41.410 1.00 93.38 392 LYS A O 1
ATOM 3092 N N . ALA A 1 393 ? 26.146 7.418 -39.745 1.00 92.75 393 ALA A N 1
ATOM 3093 C CA . ALA A 1 393 ? 26.755 8.676 -40.170 1.00 92.75 393 ALA A CA 1
ATOM 3094 C C . ALA A 1 393 ? 28.292 8.626 -40.123 1.00 92.75 393 ALA A C 1
ATOM 3096 O O . ALA A 1 393 ? 28.945 9.103 -41.055 1.00 92.75 393 ALA A O 1
ATOM 3097 N N . GLU A 1 394 ? 28.871 8.022 -39.078 1.00 93.56 394 GLU A N 1
ATOM 3098 C CA . GLU A 1 394 ? 30.325 7.835 -38.985 1.00 93.56 394 GLU A CA 1
ATOM 3099 C C . GLU A 1 394 ? 30.831 6.845 -40.046 1.00 93.56 394 GLU A C 1
ATOM 3101 O O . GLU A 1 394 ? 31.836 7.107 -40.703 1.00 93.56 394 GLU A O 1
ATOM 3106 N N . TYR A 1 395 ? 30.099 5.756 -40.296 1.00 93.00 395 TYR A N 1
ATOM 3107 C CA . TYR A 1 395 ? 30.428 4.795 -41.350 1.00 93.00 395 TYR A CA 1
ATOM 3108 C C . TYR A 1 395 ? 30.434 5.438 -42.746 1.00 93.00 395 TYR A C 1
ATOM 3110 O O . TYR A 1 395 ? 31.397 5.301 -43.497 1.00 93.00 395 TYR A O 1
ATOM 3118 N N . GLU A 1 396 ? 29.392 6.201 -43.091 1.00 93.00 396 GLU A N 1
ATOM 3119 C CA . GLU A 1 396 ? 29.306 6.921 -44.368 1.00 93.00 396 GLU A CA 1
ATOM 3120 C C . GLU A 1 396 ? 30.415 7.969 -44.517 1.00 93.00 396 GLU A C 1
ATOM 3122 O O . GLU A 1 396 ? 30.940 8.185 -45.612 1.00 93.00 396 GLU A O 1
ATOM 3127 N N . LYS A 1 397 ? 30.791 8.633 -43.420 1.00 93.31 397 LYS A N 1
ATOM 3128 C CA . LYS A 1 397 ? 31.932 9.549 -43.393 1.00 93.31 397 LYS A CA 1
ATOM 3129 C C . LYS A 1 397 ? 33.238 8.805 -43.685 1.00 93.31 397 LYS A C 1
ATOM 3131 O O . LYS A 1 397 ? 33.954 9.234 -44.589 1.00 93.31 397 LYS A O 1
ATOM 3136 N N . ASN A 1 398 ? 33.497 7.676 -43.025 1.00 92.69 398 ASN A N 1
ATOM 3137 C CA . ASN A 1 398 ? 34.680 6.847 -43.280 1.00 92.69 398 ASN A CA 1
ATOM 3138 C C . ASN A 1 398 ? 34.718 6.341 -44.728 1.00 92.69 398 ASN A C 1
ATOM 3140 O O . ASN A 1 398 ? 35.766 6.384 -45.370 1.00 92.69 398 ASN A O 1
ATOM 3144 N N . LEU A 1 399 ? 33.569 5.946 -45.287 1.00 93.12 399 LEU A N 1
ATOM 3145 C CA . LEU A 1 399 ? 33.463 5.514 -46.681 1.00 93.12 399 LEU A CA 1
ATOM 3146 C C . LEU A 1 399 ? 33.819 6.650 -47.656 1.00 93.12 399 LEU A C 1
ATOM 3148 O O . LEU A 1 399 ? 34.553 6.432 -48.620 1.00 93.12 399 LEU A O 1
ATOM 3152 N N . ARG A 1 400 ? 33.371 7.886 -47.385 1.00 93.06 400 ARG A N 1
ATOM 3153 C CA . ARG A 1 400 ? 33.761 9.075 -48.168 1.00 93.06 400 ARG A CA 1
ATOM 3154 C C . ARG A 1 400 ? 35.252 9.388 -48.052 1.00 93.06 400 ARG A C 1
ATOM 3156 O O . ARG A 1 400 ? 35.887 9.707 -49.058 1.00 93.06 400 ARG A O 1
ATOM 3163 N N . GLU A 1 401 ? 35.816 9.307 -46.849 1.00 93.44 401 GLU A N 1
ATOM 3164 C CA . GLU A 1 401 ? 37.244 9.550 -46.611 1.00 93.44 401 GLU A CA 1
ATOM 3165 C C . GLU A 1 401 ? 38.125 8.508 -47.309 1.00 93.44 401 GLU A C 1
ATOM 3167 O O . GLU A 1 401 ? 39.126 8.871 -47.939 1.00 93.44 401 GLU A O 1
ATOM 3172 N N . TYR A 1 402 ? 37.724 7.234 -47.258 1.00 96.19 402 TYR A N 1
ATOM 3173 C CA . TYR A 1 402 ? 38.350 6.153 -48.008 1.00 96.19 402 TYR A CA 1
ATOM 3174 C C . TYR A 1 402 ? 38.256 6.403 -49.515 1.00 96.19 402 TYR A C 1
ATOM 3176 O O . TYR A 1 402 ? 39.283 6.410 -50.189 1.00 96.19 402 TYR A O 1
ATOM 3184 N N . GLY A 1 403 ? 37.062 6.701 -50.042 1.00 93.75 403 GLY A N 1
ATOM 3185 C CA . GLY A 1 403 ? 36.869 6.981 -51.466 1.00 93.75 403 GLY A CA 1
ATOM 3186 C C . GLY A 1 403 ? 37.713 8.160 -51.967 1.00 93.75 403 GLY A C 1
ATOM 3187 O O . GLY A 1 403 ? 38.329 8.083 -53.029 1.00 93.75 403 GLY A O 1
ATOM 3188 N N . SER A 1 404 ? 37.817 9.238 -51.185 1.00 93.75 404 SER A N 1
ATOM 3189 C CA . SER A 1 404 ? 38.688 10.377 -51.508 1.00 93.75 404 SER A CA 1
ATOM 3190 C C . SER A 1 404 ? 40.170 9.983 -51.532 1.00 93.75 404 SER A C 1
ATOM 3192 O O . SER A 1 404 ? 40.888 10.320 -52.476 1.00 93.75 404 SER A O 1
ATOM 3194 N N . ALA A 1 405 ? 40.630 9.220 -50.535 1.00 93.94 405 ALA A N 1
ATOM 3195 C CA . ALA A 1 405 ? 42.010 8.744 -50.475 1.00 93.94 405 ALA A CA 1
ATOM 3196 C C . ALA A 1 405 ? 42.344 7.783 -51.626 1.00 93.94 405 ALA A C 1
ATOM 3198 O O . ALA A 1 405 ? 43.374 7.949 -52.278 1.00 93.94 405 ALA A O 1
ATOM 3199 N N . PHE A 1 406 ? 41.449 6.837 -51.916 1.00 96.75 406 PHE A N 1
ATOM 3200 C CA . PHE A 1 406 ? 41.609 5.866 -52.992 1.00 96.75 406 PHE A CA 1
ATOM 3201 C C . PHE A 1 406 ? 41.658 6.544 -54.357 1.00 96.75 406 PHE A C 1
ATOM 3203 O O . PHE A 1 406 ? 42.541 6.250 -55.153 1.00 96.75 406 PHE A O 1
ATOM 3210 N N . ARG A 1 407 ? 40.790 7.532 -54.601 1.00 95.69 407 ARG A N 1
ATOM 3211 C CA . ARG A 1 407 ? 40.831 8.361 -55.813 1.00 95.69 407 ARG A CA 1
ATOM 3212 C C . ARG A 1 407 ? 42.179 9.058 -55.991 1.00 95.69 407 ARG A C 1
ATOM 3214 O O . ARG A 1 407 ? 42.727 9.047 -57.089 1.00 95.69 407 ARG A O 1
ATOM 3221 N N . GLN A 1 408 ? 42.720 9.649 -54.926 1.00 93.88 408 GLN A N 1
ATOM 3222 C CA . GLN A 1 408 ? 44.019 10.326 -54.975 1.00 93.88 408 GLN A CA 1
ATOM 3223 C C . GLN A 1 408 ? 45.180 9.353 -55.204 1.00 93.88 408 GLN A C 1
ATOM 3225 O O . GLN A 1 408 ? 46.095 9.675 -55.959 1.00 93.88 408 GLN A O 1
ATOM 3230 N N . ALA A 1 409 ? 45.155 8.184 -54.560 1.00 93.62 409 ALA A N 1
ATOM 3231 C CA . ALA A 1 409 ? 46.163 7.147 -54.754 1.00 93.62 409 ALA A CA 1
ATOM 3232 C C . ALA A 1 409 ? 46.106 6.599 -56.187 1.00 93.62 409 ALA A C 1
ATOM 3234 O O . ALA A 1 409 ? 47.116 6.586 -56.886 1.00 93.62 409 ALA A O 1
ATOM 3235 N N . LEU A 1 410 ? 44.905 6.270 -56.669 1.00 94.12 410 LEU A N 1
ATOM 3236 C CA . LEU A 1 410 ? 44.693 5.724 -58.004 1.00 94.12 410 LEU A CA 1
ATOM 3237 C C . LEU A 1 410 ? 45.082 6.711 -59.105 1.00 94.12 410 LEU A C 1
ATOM 3239 O O . LEU A 1 410 ? 45.702 6.305 -60.078 1.00 94.12 410 LEU A O 1
ATOM 3243 N N . ALA A 1 411 ? 44.803 8.007 -58.944 1.00 90.38 411 ALA A N 1
ATOM 3244 C CA . ALA A 1 411 ? 45.242 9.025 -59.899 1.00 90.38 411 ALA A CA 1
ATOM 3245 C C . ALA A 1 411 ? 46.776 9.108 -60.039 1.00 90.38 411 ALA A C 1
ATOM 3247 O O . ALA A 1 411 ? 47.267 9.529 -61.083 1.00 90.38 411 ALA A O 1
ATOM 3248 N N . LYS A 1 412 ? 47.535 8.714 -59.006 1.00 89.31 412 LYS A N 1
ATOM 3249 C CA . LYS A 1 412 ? 49.008 8.694 -59.028 1.00 89.31 412 LYS A CA 1
ATOM 3250 C C . LYS A 1 412 ? 49.580 7.390 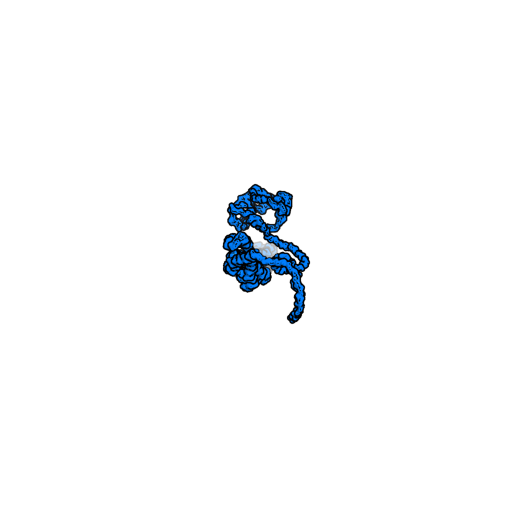-59.572 1.00 89.31 412 LYS A C 1
ATOM 3252 O O . LYS A 1 412 ? 50.660 7.408 -60.150 1.00 89.31 412 LYS A O 1
ATOM 3257 N N . THR A 1 413 ? 48.901 6.271 -59.338 1.00 90.88 413 THR A N 1
ATOM 3258 C CA . THR A 1 413 ? 49.422 4.930 -59.641 1.00 90.88 413 THR A CA 1
ATOM 3259 C C . THR A 1 413 ? 48.726 4.270 -60.822 1.00 90.88 413 THR A C 1
ATOM 3261 O O . THR A 1 413 ? 49.016 3.110 -61.108 1.00 90.88 413 THR A O 1
ATOM 3264 N N . TRP A 1 414 ? 47.797 4.962 -61.488 1.00 91.88 414 TRP A N 1
ATOM 3265 C CA . TRP A 1 414 ? 47.039 4.426 -62.615 1.00 91.88 414 TRP A CA 1
ATOM 3266 C C . TRP A 1 414 ? 47.974 3.819 -63.672 1.00 91.88 414 TRP A C 1
ATOM 3268 O O . TRP A 1 414 ? 48.952 4.475 -64.028 1.00 91.88 414 TRP A O 1
ATOM 3278 N N . PRO A 1 415 ? 47.693 2.599 -64.180 1.00 89.31 415 PRO A N 1
ATOM 3279 C CA . PRO A 1 415 ? 46.512 1.757 -63.958 1.00 89.31 415 PRO A CA 1
ATOM 3280 C C . PRO A 1 415 ? 46.648 0.731 -62.818 1.00 89.31 415 PRO A C 1
ATOM 3282 O O . PRO A 1 415 ? 45.819 -0.169 -62.698 1.00 89.31 415 PRO A O 1
ATOM 3285 N N . ASN A 1 416 ? 47.667 0.831 -61.960 1.00 92.25 416 ASN A N 1
ATOM 3286 C CA . ASN A 1 416 ? 47.884 -0.115 -60.867 1.00 92.25 416 ASN A CA 1
ATOM 3287 C C . ASN A 1 416 ? 46.906 0.121 -59.697 1.00 92.25 416 ASN A C 1
ATOM 3289 O O . ASN A 1 416 ? 47.197 0.837 -58.733 1.00 92.25 416 ASN A O 1
ATOM 3293 N N . VAL A 1 417 ? 45.736 -0.517 -59.792 1.00 93.31 417 VAL A N 1
ATOM 3294 C CA . VAL A 1 417 ? 44.663 -0.492 -58.784 1.00 93.31 417 VAL A CA 1
ATOM 3295 C C . VAL A 1 417 ? 45.105 -1.117 -57.457 1.00 93.31 417 VAL A C 1
ATOM 3297 O O . VAL A 1 417 ? 44.768 -0.604 -56.391 1.00 93.31 417 VAL A O 1
ATOM 3300 N N . ASN A 1 418 ? 45.886 -2.199 -57.507 1.00 93.38 418 ASN A N 1
ATOM 3301 C CA . ASN A 1 418 ? 46.332 -2.909 -56.306 1.00 93.38 418 ASN A CA 1
ATOM 3302 C C . ASN A 1 418 ? 47.262 -2.044 -55.448 1.00 93.38 418 ASN A C 1
ATOM 3304 O O . ASN A 1 418 ? 47.147 -2.045 -54.224 1.00 93.38 418 ASN A O 1
ATOM 3308 N N . GLU A 1 419 ? 48.135 -1.261 -56.083 1.00 92.06 419 GLU A N 1
ATOM 3309 C CA . GLU A 1 419 ? 48.996 -0.306 -55.386 1.00 92.06 419 GLU A CA 1
ATOM 3310 C C . GLU A 1 419 ? 48.175 0.798 -54.699 1.00 92.06 419 GLU A C 1
ATOM 3312 O O . GLU A 1 419 ? 48.368 1.066 -53.512 1.00 92.06 419 GLU A O 1
ATOM 3317 N N . ALA A 1 420 ? 47.181 1.372 -55.388 1.00 92.81 420 ALA A N 1
ATOM 3318 C CA . ALA A 1 420 ? 46.274 2.357 -54.793 1.00 92.81 420 ALA A CA 1
ATOM 3319 C C . ALA A 1 420 ? 45.494 1.790 -53.593 1.00 92.81 420 ALA A C 1
ATOM 3321 O O . ALA A 1 420 ? 45.353 2.454 -52.558 1.00 92.81 420 ALA A O 1
ATOM 3322 N N . ARG A 1 421 ? 45.025 0.540 -53.707 1.00 92.56 421 ARG A N 1
ATOM 3323 C CA . ARG A 1 421 ? 44.329 -0.176 -52.630 1.00 92.56 421 ARG A CA 1
ATOM 3324 C C . ARG A 1 421 ? 45.248 -0.390 -51.426 1.00 92.56 421 ARG A C 1
ATOM 3326 O O . ARG A 1 421 ? 44.847 -0.109 -50.297 1.00 92.56 421 ARG A O 1
ATOM 3333 N N . ASN A 1 422 ? 46.494 -0.810 -51.657 1.00 91.75 422 ASN A N 1
ATOM 3334 C CA . ASN A 1 422 ? 47.494 -0.993 -50.602 1.00 91.75 422 ASN A CA 1
ATOM 3335 C C . ASN A 1 422 ? 47.791 0.314 -49.854 1.00 91.75 422 ASN A C 1
ATOM 3337 O O . ASN A 1 422 ? 47.835 0.311 -48.622 1.00 91.75 422 ASN A O 1
ATOM 3341 N N . GLN A 1 423 ? 47.903 1.438 -50.568 1.00 91.56 423 GLN A N 1
ATOM 3342 C CA . GLN A 1 423 ? 48.115 2.761 -49.965 1.00 91.56 423 GLN A CA 1
ATOM 3343 C C . GLN A 1 423 ? 46.936 3.220 -49.089 1.00 91.56 423 GLN A C 1
ATOM 3345 O O . GLN A 1 423 ? 47.126 3.998 -48.154 1.00 91.56 423 GLN A O 1
ATOM 3350 N N . CYS A 1 424 ? 45.725 2.714 -49.341 1.00 93.00 424 CYS A N 1
ATOM 3351 C CA . CYS A 1 424 ? 44.514 3.103 -48.613 1.00 93.00 424 CYS A CA 1
ATOM 3352 C C . CYS A 1 424 ? 44.074 2.100 -47.535 1.00 93.00 424 CYS A C 1
ATOM 3354 O O . CYS A 1 424 ? 43.092 2.354 -46.837 1.00 93.00 424 CYS A O 1
ATOM 3356 N N . ARG A 1 425 ? 44.807 0.996 -47.337 1.00 88.69 425 ARG A N 1
ATOM 3357 C CA . ARG A 1 425 ? 44.424 -0.114 -46.442 1.00 88.69 425 ARG A CA 1
ATOM 3358 C C . ARG A 1 425 ? 44.232 0.285 -44.974 1.00 88.69 425 ARG A C 1
ATOM 3360 O O . ARG A 1 425 ? 43.476 -0.352 -44.253 1.00 88.69 425 ARG A O 1
ATOM 3367 N N . GLN A 1 426 ? 44.898 1.338 -44.502 1.00 85.94 426 GLN A N 1
ATOM 3368 C CA . GLN A 1 426 ? 44.670 1.842 -43.140 1.00 85.94 426 GLN A CA 1
ATOM 3369 C C . GLN A 1 426 ? 43.321 2.562 -43.004 1.00 85.94 426 GLN A C 1
ATOM 3371 O O . GLN A 1 426 ? 42.687 2.480 -41.959 1.00 85.94 426 GLN A O 1
ATOM 3376 N N . LYS A 1 427 ? 42.854 3.225 -44.069 1.00 87.19 427 LYS A N 1
ATOM 3377 C CA . LYS A 1 427 ? 41.581 3.961 -44.085 1.00 87.19 427 LYS A CA 1
ATOM 3378 C C . LYS A 1 427 ? 40.366 3.067 -44.331 1.00 87.19 427 LYS A C 1
ATOM 3380 O O . LYS A 1 427 ? 39.245 3.537 -44.209 1.00 87.19 427 LYS A O 1
ATOM 3385 N N . SER A 1 428 ? 40.579 1.796 -44.672 1.00 85.88 428 SER A N 1
ATOM 3386 C CA . SER A 1 428 ? 39.502 0.815 -44.825 1.00 85.88 428 SER A CA 1
ATOM 3387 C C . SER A 1 428 ? 39.090 0.156 -43.504 1.00 85.88 428 SER A C 1
ATOM 3389 O O . SER A 1 428 ? 38.189 -0.680 -43.496 1.00 85.88 428 SER A O 1
ATOM 3391 N N . GLN A 1 429 ? 39.741 0.487 -42.380 1.00 87.00 429 GLN A N 1
ATOM 3392 C CA . GLN A 1 429 ? 39.385 -0.069 -41.075 1.00 87.00 429 GLN A CA 1
ATOM 3393 C C . GLN A 1 429 ? 37.942 0.301 -40.702 1.00 87.00 429 GLN A C 1
ATOM 3395 O O . GLN A 1 429 ? 37.588 1.475 -40.647 1.00 87.00 429 GLN A O 1
ATOM 3400 N N . GLY A 1 430 ? 37.118 -0.716 -40.435 1.00 85.19 430 GLY A N 1
ATOM 3401 C CA . GLY A 1 430 ? 35.707 -0.545 -40.081 1.00 85.19 430 GLY A CA 1
ATOM 3402 C C . GLY A 1 430 ? 34.751 -0.394 -41.270 1.00 85.19 430 GLY A C 1
ATOM 3403 O O . GLY A 1 430 ? 33.570 -0.161 -41.039 1.00 85.19 430 GLY A O 1
ATOM 3404 N N . LEU A 1 431 ? 35.231 -0.535 -42.511 1.00 91.94 431 LEU A N 1
ATOM 3405 C CA . LEU A 1 431 ? 34.402 -0.630 -43.717 1.00 91.94 431 LEU A CA 1
ATOM 3406 C C . LEU A 1 431 ? 34.255 -2.093 -44.155 1.00 91.94 431 LEU A C 1
ATOM 3408 O O . LEU A 1 431 ? 35.151 -2.905 -43.923 1.00 91.94 431 LEU A O 1
ATOM 3412 N N . THR A 1 432 ? 33.135 -2.433 -44.794 1.00 91.50 432 THR A N 1
ATOM 3413 C CA . THR A 1 432 ? 32.943 -3.772 -45.369 1.00 91.50 432 THR A CA 1
ATOM 3414 C C . THR A 1 432 ? 33.618 -3.885 -46.736 1.00 91.50 432 THR A C 1
ATOM 3416 O O . THR A 1 432 ? 33.627 -2.931 -47.516 1.00 91.50 432 THR A O 1
ATOM 3419 N N . ASP A 1 433 ? 34.139 -5.071 -47.067 1.00 91.12 433 ASP A N 1
ATOM 3420 C CA . ASP A 1 433 ? 34.775 -5.323 -48.369 1.00 91.12 433 ASP A CA 1
ATOM 3421 C C . ASP A 1 433 ? 33.814 -5.091 -49.544 1.00 91.12 433 ASP A C 1
ATOM 3423 O O . ASP A 1 433 ? 34.233 -4.640 -50.611 1.00 91.12 433 ASP A O 1
ATOM 3427 N N . ALA A 1 434 ? 32.517 -5.352 -49.349 1.00 90.69 434 ALA A N 1
ATOM 3428 C CA . ALA A 1 434 ? 31.487 -5.108 -50.355 1.00 90.69 434 ALA A CA 1
ATOM 3429 C C . ALA A 1 434 ? 31.341 -3.609 -50.671 1.00 90.69 434 ALA A C 1
ATOM 3431 O O . ALA A 1 434 ? 31.363 -3.227 -51.843 1.00 90.69 434 ALA A O 1
ATOM 3432 N N . ASP A 1 435 ? 31.257 -2.758 -49.643 1.00 92.31 435 ASP A N 1
ATOM 3433 C CA . ASP A 1 435 ? 31.132 -1.306 -49.822 1.00 92.31 435 ASP A CA 1
ATOM 3434 C C . ASP A 1 435 ? 32.422 -0.687 -50.370 1.00 92.31 435 ASP A C 1
ATOM 3436 O O . ASP A 1 435 ? 32.367 0.181 -51.246 1.00 92.31 435 ASP A O 1
ATOM 3440 N N . ILE A 1 436 ? 33.584 -1.170 -49.910 1.00 93.44 436 ILE A N 1
ATOM 3441 C CA . ILE A 1 436 ? 34.894 -0.811 -50.468 1.00 93.44 436 ILE A CA 1
ATOM 3442 C C . ILE A 1 436 ? 34.929 -1.143 -51.962 1.00 93.44 436 ILE A C 1
ATOM 3444 O O . ILE A 1 436 ? 35.211 -0.277 -52.785 1.00 93.44 436 ILE A O 1
ATOM 3448 N N . THR A 1 437 ? 34.574 -2.371 -52.335 1.00 92.62 437 THR A N 1
ATOM 3449 C CA . THR A 1 437 ? 34.590 -2.808 -53.737 1.00 92.62 437 THR A CA 1
ATOM 3450 C C . THR A 1 437 ? 33.636 -1.973 -54.592 1.00 92.62 437 THR A C 1
ATOM 3452 O O . THR A 1 437 ? 33.977 -1.586 -55.713 1.00 92.62 437 THR A O 1
ATOM 3455 N N . ALA A 1 438 ? 32.449 -1.651 -54.069 1.00 93.25 438 ALA A N 1
ATOM 3456 C CA . ALA A 1 438 ? 31.474 -0.822 -54.765 1.00 93.25 438 ALA A CA 1
ATOM 3457 C C . ALA A 1 438 ? 32.010 0.596 -55.033 1.00 93.25 438 ALA A C 1
ATOM 3459 O O . ALA A 1 438 ? 31.921 1.077 -56.167 1.00 93.25 438 ALA A O 1
ATOM 3460 N N . ILE A 1 439 ? 32.607 1.254 -54.029 1.00 94.62 439 ILE A N 1
ATOM 3461 C CA . ILE A 1 439 ? 33.155 2.608 -54.201 1.00 94.62 439 ILE A CA 1
ATOM 3462 C C . ILE A 1 439 ? 34.420 2.617 -55.067 1.00 94.62 439 ILE A C 1
ATOM 3464 O O . ILE A 1 439 ? 34.571 3.498 -55.916 1.00 94.62 439 ILE A O 1
ATOM 3468 N N . GLU A 1 440 ? 35.294 1.617 -54.929 1.00 95.81 440 GLU A N 1
ATOM 3469 C CA . GLU A 1 440 ? 36.472 1.453 -55.782 1.00 95.81 440 GLU A CA 1
ATOM 3470 C C . GLU A 1 440 ? 36.067 1.287 -57.249 1.00 95.81 440 GLU A C 1
ATOM 3472 O O . GLU A 1 440 ? 36.635 1.958 -58.106 1.00 95.81 440 GLU A O 1
ATOM 3477 N N . LYS A 1 441 ? 35.053 0.464 -57.553 1.00 94.62 441 LYS A N 1
ATOM 3478 C CA . LYS A 1 441 ? 34.563 0.257 -58.927 1.00 94.62 441 LYS A CA 1
ATOM 3479 C C . LYS A 1 441 ? 34.104 1.565 -59.576 1.00 94.62 441 LYS A C 1
ATOM 3481 O O . LYS A 1 441 ? 34.439 1.818 -60.734 1.00 94.62 441 LYS A O 1
ATOM 3486 N N . LEU A 1 442 ? 33.376 2.402 -58.832 1.00 94.81 442 LEU A N 1
ATOM 3487 C CA . LEU A 1 442 ? 32.944 3.722 -59.303 1.00 94.81 442 LEU A CA 1
ATOM 3488 C C . LEU A 1 442 ? 34.142 4.644 -59.573 1.00 94.81 442 LEU A C 1
ATOM 3490 O O . LEU A 1 442 ? 34.214 5.268 -60.630 1.00 94.81 442 LEU A O 1
ATOM 3494 N N . ILE A 1 443 ? 35.109 4.689 -58.652 1.00 95.06 443 ILE A N 1
ATOM 3495 C CA . ILE A 1 443 ? 36.308 5.528 -58.783 1.00 95.06 443 ILE A CA 1
ATOM 3496 C C . ILE A 1 443 ? 37.210 5.048 -59.928 1.00 95.06 443 ILE A C 1
ATOM 3498 O O . ILE A 1 443 ? 37.721 5.873 -60.679 1.00 95.06 443 ILE A O 1
ATOM 3502 N N . ILE A 1 444 ? 37.390 3.737 -60.100 1.00 93.88 444 ILE A N 1
ATOM 3503 C CA . ILE A 1 444 ? 38.161 3.150 -61.204 1.00 93.88 444 ILE A CA 1
ATOM 3504 C C . ILE A 1 444 ? 37.542 3.546 -62.542 1.00 93.88 444 ILE A C 1
ATOM 3506 O O . ILE A 1 444 ? 38.269 3.961 -63.442 1.00 93.88 444 ILE A O 1
ATOM 3510 N N . ALA A 1 445 ? 36.216 3.448 -62.679 1.00 92.50 445 ALA A N 1
ATOM 3511 C CA . ALA A 1 445 ? 35.526 3.857 -63.899 1.00 92.50 445 ALA A CA 1
ATOM 3512 C C . ALA A 1 445 ? 35.737 5.351 -64.198 1.00 92.50 445 ALA A C 1
ATOM 3514 O O . ALA A 1 445 ? 36.038 5.710 -65.337 1.00 92.50 445 ALA A O 1
ATOM 3515 N N . GLU A 1 446 ? 35.648 6.203 -63.175 1.00 93.75 446 GLU A N 1
ATOM 3516 C CA . GLU A 1 446 ? 35.871 7.645 -63.297 1.00 93.75 446 GLU A CA 1
ATOM 3517 C C . GLU A 1 446 ? 37.319 7.988 -63.687 1.00 93.75 446 GLU A C 1
ATOM 3519 O O . GLU A 1 446 ? 37.542 8.707 -64.662 1.00 93.75 446 GLU A O 1
ATOM 3524 N N . VAL A 1 447 ? 38.313 7.438 -62.979 1.00 92.75 447 VAL A N 1
ATOM 3525 C CA . VAL A 1 447 ? 39.738 7.681 -63.265 1.00 92.75 447 VAL A CA 1
ATOM 3526 C C . VAL A 1 447 ? 40.118 7.128 -64.640 1.00 92.75 447 VAL A C 1
ATOM 3528 O O . VAL A 1 447 ? 40.819 7.804 -65.391 1.00 92.75 447 VAL A O 1
ATOM 3531 N N . LYS A 1 448 ? 39.598 5.955 -65.028 1.00 92.56 448 LYS A N 1
ATOM 3532 C CA . LYS A 1 448 ? 39.788 5.382 -66.370 1.00 92.56 448 LYS A CA 1
ATOM 3533 C C . LYS A 1 448 ? 39.221 6.290 -67.460 1.00 92.56 448 LYS A C 1
ATOM 3535 O O . LYS A 1 448 ? 39.863 6.459 -68.495 1.00 92.56 448 LYS A O 1
ATOM 3540 N N . ALA A 1 449 ? 38.033 6.860 -67.253 1.00 91.75 449 ALA A N 1
ATOM 3541 C CA . ALA A 1 449 ? 37.423 7.785 -68.206 1.00 91.75 449 ALA A CA 1
ATOM 3542 C C . ALA A 1 449 ? 38.254 9.070 -68.352 1.00 91.75 449 ALA A C 1
ATOM 3544 O O . ALA A 1 449 ? 38.564 9.463 -69.476 1.00 91.75 449 ALA A O 1
ATOM 3545 N N . ALA A 1 450 ? 38.694 9.661 -67.236 1.00 90.88 450 ALA A N 1
ATOM 3546 C CA . ALA A 1 450 ? 39.570 10.833 -67.244 1.00 90.88 450 ALA A CA 1
ATOM 3547 C C . ALA A 1 450 ? 40.925 10.546 -67.921 1.00 90.88 450 ALA A C 1
ATOM 3549 O O . ALA A 1 450 ? 41.428 11.369 -68.682 1.00 90.88 450 ALA A O 1
ATOM 3550 N N . TYR A 1 451 ? 41.499 9.360 -67.698 1.00 91.69 451 TYR A N 1
ATOM 3551 C CA . TYR A 1 451 ? 42.736 8.931 -68.353 1.00 91.69 451 TYR A CA 1
ATOM 3552 C C . TYR A 1 451 ? 42.565 8.778 -69.870 1.00 91.69 451 TYR A C 1
ATOM 3554 O O . TYR A 1 451 ? 43.366 9.303 -70.638 1.00 91.69 451 TYR A O 1
ATOM 3562 N N . LYS A 1 452 ? 41.482 8.126 -70.318 1.00 92.19 452 LYS A N 1
ATOM 3563 C CA . LYS A 1 452 ? 41.147 8.015 -71.749 1.00 92.19 452 LYS A CA 1
ATOM 3564 C C . LYS A 1 452 ? 40.951 9.380 -72.405 1.00 92.19 452 LYS A C 1
ATOM 3566 O O . LYS A 1 452 ? 41.390 9.574 -73.534 1.00 92.19 452 LYS A O 1
ATOM 3571 N N . GLN A 1 453 ? 40.316 10.319 -71.704 1.00 91.94 453 GLN A N 1
ATOM 3572 C CA . GLN A 1 453 ? 40.172 11.686 -72.191 1.00 91.94 453 GLN A CA 1
ATOM 3573 C C . GLN A 1 453 ? 41.543 12.345 -72.399 1.00 91.94 453 GLN A C 1
ATOM 3575 O O . GLN A 1 453 ? 41.794 12.870 -73.480 1.00 91.94 453 GLN A O 1
ATOM 3580 N N . LYS A 1 454 ? 42.451 12.246 -71.417 1.00 91.81 454 LYS A N 1
ATOM 3581 C CA . LYS A 1 454 ? 43.821 12.769 -71.545 1.00 91.81 454 LYS A CA 1
ATOM 3582 C C . LYS A 1 454 ? 44.599 12.136 -72.697 1.00 91.81 454 LYS A C 1
ATOM 3584 O O . LYS A 1 454 ? 45.309 12.847 -73.397 1.00 91.81 454 LYS A O 1
ATOM 3589 N N . LEU A 1 455 ? 44.448 10.828 -72.922 1.00 91.56 455 LEU A N 1
ATOM 3590 C CA . LEU A 1 455 ? 45.043 10.156 -74.082 1.00 91.56 455 LEU A CA 1
ATOM 3591 C C . LEU A 1 455 ? 44.545 10.764 -75.403 1.00 91.56 455 LEU A C 1
ATOM 3593 O O . LEU A 1 455 ? 45.354 11.049 -76.281 1.00 91.56 455 LEU A O 1
ATOM 3597 N N . GLY A 1 456 ? 43.239 11.020 -75.530 1.00 90.50 456 GLY A N 1
ATOM 3598 C CA . GLY A 1 456 ? 42.669 11.658 -76.723 1.00 90.50 456 GLY A CA 1
ATOM 3599 C C . GLY A 1 456 ? 43.099 13.121 -76.904 1.00 90.50 456 GLY A C 1
ATOM 3600 O O . GLY A 1 456 ? 43.335 13.570 -78.029 1.00 90.50 456 GLY A O 1
ATOM 3601 N N . GLU A 1 457 ? 43.240 13.868 -75.805 1.00 91.56 457 GLU A N 1
ATOM 3602 C CA . GLU A 1 457 ? 43.795 15.228 -75.815 1.00 91.56 457 GLU A CA 1
ATOM 3603 C C . GLU A 1 457 ? 45.257 15.218 -76.281 1.00 91.56 457 GLU A C 1
ATOM 3605 O O . GLU A 1 457 ? 45.607 15.969 -77.195 1.00 91.56 457 GLU A O 1
ATOM 3610 N N . TYR A 1 458 ? 46.079 14.316 -75.735 1.00 94.38 458 TYR A N 1
ATOM 3611 C CA . TYR A 1 458 ? 47.466 14.121 -76.151 1.00 94.38 458 TYR A CA 1
ATOM 3612 C C . TYR A 1 458 ? 47.566 13.735 -77.631 1.00 94.38 458 TYR A C 1
ATOM 3614 O O . TYR A 1 458 ? 48.289 14.394 -78.370 1.00 94.38 458 TYR A O 1
ATOM 3622 N N . GLU A 1 459 ? 46.793 12.752 -78.106 1.00 93.88 459 GLU A N 1
ATOM 3623 C CA . GLU A 1 459 ? 46.764 12.355 -79.524 1.00 93.88 459 GLU A CA 1
ATOM 3624 C C . GLU A 1 459 ? 46.447 13.542 -80.447 1.00 93.88 459 GLU A C 1
ATOM 3626 O O . GLU A 1 459 ? 47.068 13.710 -81.501 1.00 93.88 459 GLU A O 1
ATOM 3631 N N . SER A 1 460 ? 45.495 14.387 -80.043 1.00 91.88 460 SER A N 1
ATOM 3632 C CA . SER A 1 460 ? 45.070 15.564 -80.808 1.00 91.88 460 SER A CA 1
ATOM 3633 C C . SER A 1 460 ? 46.121 16.678 -80.817 1.00 91.88 460 SER A C 1
ATOM 3635 O O . SER A 1 460 ? 46.265 17.400 -81.809 1.00 91.88 460 SER A O 1
ATOM 3637 N N . VAL A 1 461 ? 46.843 16.873 -79.710 1.00 92.31 461 VAL A N 1
ATOM 3638 C CA . VAL A 1 461 ? 47.951 17.837 -79.631 1.00 92.31 461 VAL A CA 1
ATOM 3639 C C . VAL A 1 461 ? 49.159 17.312 -80.406 1.00 92.31 461 VAL A C 1
ATOM 3641 O O . VAL A 1 461 ? 49.690 18.050 -81.234 1.00 92.31 461 VAL A O 1
ATOM 3644 N N . PHE A 1 462 ? 49.495 16.029 -80.258 1.00 94.19 462 PHE A N 1
ATOM 3645 C CA . PHE A 1 462 ? 50.589 15.373 -80.966 1.00 94.19 462 PHE A CA 1
ATOM 3646 C C . PHE A 1 462 ? 50.388 15.381 -82.479 1.00 94.19 462 PHE A C 1
ATOM 3648 O O . PHE A 1 462 ? 51.284 15.816 -83.193 1.00 94.19 462 PHE A O 1
ATOM 3655 N N . HIS A 1 463 ? 49.196 15.045 -82.987 1.00 91.69 463 HIS A N 1
ATOM 3656 C CA . HIS A 1 463 ? 48.881 15.199 -84.415 1.00 91.69 463 HIS A CA 1
ATOM 3657 C C . HIS A 1 463 ? 49.151 16.621 -84.926 1.00 91.69 463 HIS A C 1
ATOM 3659 O O . HIS A 1 463 ? 49.699 16.798 -86.014 1.00 91.69 463 HIS A O 1
ATOM 3665 N N . ARG A 1 464 ? 48.753 17.648 -84.162 1.00 91.25 464 ARG A N 1
ATOM 3666 C CA . ARG A 1 464 ? 48.928 19.054 -84.560 1.00 91.25 464 ARG A CA 1
ATOM 3667 C C . ARG A 1 464 ? 50.382 19.507 -84.492 1.00 91.25 464 ARG A C 1
ATOM 3669 O O . ARG A 1 464 ? 50.782 20.299 -85.342 1.00 91.25 464 ARG A O 1
ATOM 3676 N N . ALA A 1 465 ? 51.135 19.060 -83.490 1.00 91.12 465 ALA A N 1
ATOM 3677 C CA . ALA A 1 465 ? 52.561 19.343 -83.368 1.00 91.12 465 ALA A CA 1
ATOM 3678 C C . ALA A 1 465 ? 53.330 18.658 -84.504 1.00 91.12 465 ALA A C 1
ATOM 3680 O O . ALA A 1 465 ? 54.031 19.322 -85.262 1.00 91.12 465 ALA A O 1
ATOM 3681 N N . LEU A 1 466 ? 53.065 17.368 -84.719 1.00 90.88 466 LEU A N 1
ATOM 3682 C CA . LEU A 1 466 ? 53.690 16.569 -85.764 1.00 90.88 466 LEU A CA 1
ATOM 3683 C C . LEU A 1 466 ? 53.420 17.137 -87.161 1.00 90.88 466 LEU A C 1
ATOM 3685 O O . LEU A 1 466 ? 54.346 17.288 -87.946 1.00 90.88 466 LEU A O 1
ATOM 3689 N N . ALA A 1 467 ? 52.187 17.558 -87.457 1.00 88.12 467 ALA A N 1
ATOM 3690 C CA . ALA A 1 467 ? 51.860 18.195 -88.736 1.00 88.12 467 ALA A CA 1
ATOM 3691 C C . ALA A 1 467 ? 52.638 19.501 -89.006 1.00 88.12 467 ALA A C 1
ATOM 3693 O O . ALA A 1 467 ? 52.734 19.917 -90.161 1.00 88.12 467 ALA A O 1
ATOM 3694 N N . LYS A 1 468 ? 53.162 20.168 -87.967 1.00 86.88 468 LYS A N 1
ATOM 3695 C CA . LYS A 1 468 ? 53.964 21.395 -88.095 1.00 86.88 468 LYS A CA 1
ATOM 3696 C C . LYS A 1 468 ? 55.459 21.124 -88.199 1.00 86.88 468 LYS A C 1
ATOM 3698 O O . LYS A 1 468 ? 56.146 21.902 -88.852 1.00 86.88 468 LYS A O 1
ATOM 3703 N N . THR A 1 469 ? 55.953 20.100 -87.512 1.00 87.75 469 THR A N 1
ATOM 3704 C CA . THR A 1 469 ? 57.394 19.871 -87.336 1.00 87.75 469 THR A CA 1
ATOM 3705 C C . THR A 1 469 ? 57.918 18.715 -88.175 1.00 87.75 469 THR A C 1
ATOM 3707 O O . THR A 1 469 ? 59.129 18.548 -88.248 1.00 87.75 469 THR A O 1
ATOM 3710 N N . TRP A 1 470 ? 57.045 17.936 -88.827 1.00 86.19 470 TRP A N 1
ATOM 3711 C CA . TRP A 1 470 ? 57.449 16.796 -89.650 1.00 86.19 470 TRP A CA 1
ATOM 3712 C C . TRP A 1 470 ? 58.545 17.179 -90.665 1.00 86.19 470 TRP A C 1
ATOM 3714 O O . TRP A 1 470 ? 58.388 18.185 -91.363 1.00 86.19 470 TRP A O 1
ATOM 3724 N N . PRO A 1 471 ? 59.629 16.387 -90.789 1.00 84.75 471 PRO A N 1
ATOM 3725 C CA . PRO A 1 471 ? 59.848 15.054 -90.202 1.00 84.75 471 PRO A CA 1
ATOM 3726 C C . PRO A 1 471 ? 60.430 15.022 -88.773 1.00 84.75 471 PRO A C 1
ATOM 3728 O O . PRO A 1 471 ? 60.750 13.945 -88.274 1.00 84.75 471 PRO A O 1
ATOM 3731 N N . ASP A 1 472 ? 60.563 16.159 -88.085 1.00 88.00 472 ASP A N 1
ATOM 3732 C CA . ASP A 1 472 ? 61.107 16.230 -86.723 1.00 88.00 472 ASP A CA 1
ATOM 3733 C C . ASP A 1 472 ? 60.071 15.801 -85.662 1.00 88.00 472 ASP A C 1
ATOM 3735 O O . ASP A 1 472 ? 59.270 16.592 -85.144 1.00 88.00 472 ASP A O 1
ATOM 3739 N N . VAL A 1 473 ? 60.069 14.496 -85.374 1.00 89.12 473 VAL A N 1
ATOM 3740 C CA . VAL A 1 473 ? 59.216 13.850 -84.364 1.00 89.12 473 VAL A CA 1
ATOM 3741 C C . VAL A 1 473 ? 59.588 14.284 -82.948 1.00 89.12 473 VAL A C 1
ATOM 3743 O O . VAL A 1 473 ? 58.705 14.426 -82.100 1.00 89.12 473 VAL A O 1
ATOM 3746 N N . ASP A 1 474 ? 60.874 14.489 -82.668 1.00 90.25 474 ASP A N 1
ATOM 3747 C CA . ASP A 1 474 ? 61.328 14.807 -81.315 1.00 90.25 474 ASP A CA 1
ATOM 3748 C C . ASP A 1 474 ? 60.911 16.231 -80.924 1.00 90.25 474 ASP A C 1
ATOM 3750 O O . ASP A 1 474 ? 60.473 16.454 -79.794 1.00 90.25 474 ASP A O 1
ATOM 3754 N N . GLU A 1 475 ? 60.908 17.171 -81.872 1.00 88.50 475 GLU A N 1
ATOM 3755 C CA . GLU A 1 475 ? 60.326 18.500 -81.670 1.00 88.50 475 GLU A CA 1
ATOM 3756 C C . GLU A 1 475 ? 58.804 18.434 -81.425 1.00 88.50 475 GLU A C 1
ATOM 3758 O O . GLU A 1 475 ? 58.292 19.108 -80.526 1.00 88.50 475 GLU A O 1
ATOM 3763 N N . ALA A 1 476 ? 58.069 17.562 -82.132 1.00 88.75 476 ALA A N 1
ATOM 3764 C CA . ALA A 1 476 ? 56.642 17.340 -81.862 1.00 88.75 476 ALA A CA 1
ATOM 3765 C C . ALA A 1 476 ? 56.402 16.774 -80.453 1.00 88.75 476 ALA A C 1
ATOM 3767 O O . ALA A 1 476 ? 55.486 17.213 -79.752 1.00 88.75 476 ALA A O 1
ATOM 3768 N N . ARG A 1 477 ? 57.239 15.824 -80.016 1.00 90.19 477 ARG A N 1
ATOM 3769 C CA . ARG A 1 477 ? 57.193 15.258 -78.659 1.00 90.19 477 ARG A CA 1
ATOM 3770 C C . ARG A 1 477 ? 57.472 16.310 -77.596 1.00 90.19 477 ARG A C 1
ATOM 3772 O O . ARG A 1 477 ? 56.731 16.383 -76.616 1.00 90.19 477 ARG A O 1
ATOM 3779 N N . ASN A 1 478 ? 58.490 17.146 -77.804 1.00 89.19 478 ASN A N 1
ATOM 3780 C CA . ASN A 1 478 ? 58.840 18.233 -76.889 1.00 89.19 478 ASN A CA 1
ATOM 3781 C C . ASN A 1 478 ? 57.683 19.232 -76.736 1.00 89.19 478 ASN A C 1
ATOM 3783 O O . ASN A 1 478 ? 57.374 19.649 -75.619 1.00 89.19 478 ASN A O 1
ATOM 3787 N N . GLN A 1 479 ? 56.979 19.554 -77.826 1.00 88.25 479 GLN A N 1
ATOM 3788 C CA . GLN A 1 479 ? 55.802 20.430 -77.787 1.00 88.25 479 GLN A CA 1
ATOM 3789 C C . GLN A 1 479 ? 54.609 19.827 -77.031 1.00 88.25 479 GLN A C 1
ATOM 3791 O O . GLN A 1 479 ? 53.781 20.583 -76.532 1.00 88.25 479 GLN A O 1
ATOM 3796 N N . CYS A 1 480 ? 54.538 18.498 -76.904 1.00 89.12 480 CYS A N 1
ATOM 3797 C CA . CYS A 1 480 ? 53.462 17.781 -76.205 1.00 89.12 480 CYS A CA 1
ATOM 3798 C C . CYS A 1 480 ? 53.854 17.325 -74.788 1.00 89.12 480 CYS A C 1
ATOM 3800 O O . CYS A 1 480 ? 53.154 16.516 -74.171 1.00 89.12 480 CYS A O 1
ATOM 3802 N N . GLN A 1 481 ? 54.995 17.790 -74.262 1.00 86.12 481 GLN A N 1
ATOM 3803 C CA . GLN A 1 481 ? 55.527 17.338 -72.974 1.00 86.12 481 GLN A CA 1
ATOM 3804 C C . GLN A 1 481 ? 54.624 17.715 -71.785 1.00 86.12 481 GLN A C 1
ATOM 3806 O O . GLN A 1 481 ? 54.687 17.081 -70.732 1.00 86.12 481 GLN A O 1
ATOM 3811 N N . GLN A 1 482 ? 53.788 18.749 -71.916 1.00 82.38 482 GLN A N 1
ATOM 3812 C CA . GLN A 1 482 ? 52.836 19.117 -70.864 1.00 82.38 482 GLN A CA 1
ATOM 3813 C C . GLN A 1 482 ? 51.640 18.159 -70.843 1.00 82.38 482 GLN A C 1
ATOM 3815 O O . GLN A 1 482 ? 51.225 17.709 -69.777 1.00 82.38 482 GLN A O 1
ATOM 3820 N N . GLU A 1 483 ? 51.125 17.794 -72.012 1.00 85.69 483 GLU A N 1
ATOM 3821 C CA . GLU A 1 483 ? 49.987 16.894 -72.187 1.00 85.69 483 GLU A CA 1
ATOM 3822 C C . GLU A 1 483 ? 50.347 15.431 -71.914 1.00 85.69 483 GLU A C 1
ATOM 3824 O O . GLU A 1 483 ? 49.476 14.641 -71.552 1.00 85.69 483 GLU A O 1
ATOM 3829 N N . SER A 1 484 ? 51.632 15.073 -72.012 1.00 84.38 484 SER A N 1
ATOM 3830 C CA . SER A 1 484 ? 52.127 13.755 -71.606 1.00 84.38 484 SER A CA 1
ATOM 3831 C C . SER A 1 484 ? 52.182 13.564 -70.083 1.00 84.38 484 SER A C 1
ATOM 3833 O O . SER A 1 484 ? 52.340 12.435 -69.609 1.00 84.38 484 SER A O 1
ATOM 3835 N N . GLN A 1 485 ? 52.023 14.629 -69.281 1.00 85.50 485 GLN A N 1
ATOM 3836 C CA . GLN A 1 485 ? 52.108 14.531 -67.822 1.00 85.50 485 GLN A CA 1
ATOM 3837 C C . GLN A 1 485 ? 50.993 13.649 -67.239 1.00 85.50 485 GLN A C 1
ATOM 3839 O O . GLN A 1 485 ? 49.802 13.982 -67.242 1.00 85.50 485 GLN A O 1
ATOM 3844 N N . GLY A 1 486 ? 51.411 12.525 -66.653 1.00 82.56 486 GLY A N 1
ATOM 3845 C CA . GLY A 1 486 ? 50.519 11.538 -66.045 1.00 82.56 486 GLY A CA 1
ATOM 3846 C C . GLY A 1 486 ? 49.965 10.500 -67.024 1.00 82.56 486 GLY A C 1
ATOM 3847 O O . GLY A 1 486 ? 49.087 9.738 -66.630 1.00 82.56 486 GLY A O 1
ATOM 3848 N N . LEU A 1 487 ? 50.464 10.459 -68.262 1.00 89.75 487 LEU A N 1
ATOM 3849 C CA . LEU A 1 487 ? 50.262 9.352 -69.194 1.00 89.75 487 LEU A CA 1
ATOM 3850 C C . LEU A 1 487 ? 51.438 8.370 -69.103 1.00 89.75 487 LEU A C 1
ATOM 3852 O O . LEU A 1 487 ? 52.573 8.758 -68.822 1.00 89.75 487 LEU A O 1
ATOM 3856 N N . MET A 1 488 ? 51.180 7.083 -69.325 1.00 88.31 488 MET A N 1
ATOM 3857 C CA . MET A 1 488 ? 52.243 6.084 -69.395 1.00 88.31 488 MET A CA 1
ATOM 3858 C C . MET A 1 488 ? 52.966 6.147 -70.738 1.00 88.31 488 MET A C 1
ATOM 3860 O O . MET A 1 488 ? 52.333 6.217 -71.788 1.00 88.31 488 MET A O 1
ATOM 3864 N N . ASN A 1 489 ? 54.295 6.010 -70.719 1.00 88.69 489 ASN A N 1
ATOM 3865 C CA . ASN A 1 489 ? 55.109 5.991 -71.941 1.00 88.69 489 ASN A CA 1
ATOM 3866 C C . ASN A 1 489 ? 54.674 4.901 -72.931 1.00 88.69 489 ASN A C 1
ATOM 3868 O O . ASN A 1 489 ? 54.767 5.108 -74.137 1.00 88.69 489 ASN A O 1
ATOM 3872 N N . ALA A 1 490 ? 54.194 3.753 -72.440 1.00 89.25 490 ALA A N 1
ATOM 3873 C CA . ALA A 1 490 ? 53.683 2.681 -73.292 1.00 89.25 490 ALA A CA 1
ATOM 3874 C C . ALA A 1 490 ? 52.443 3.127 -74.087 1.00 89.25 490 ALA A C 1
ATOM 3876 O O . ALA A 1 490 ? 52.397 2.923 -75.298 1.00 89.25 490 ALA A O 1
ATOM 3877 N N . ASP A 1 491 ? 51.492 3.798 -73.429 1.00 91.19 491 ASP A N 1
ATOM 3878 C CA . ASP A 1 491 ? 50.273 4.305 -74.070 1.00 91.19 491 ASP A CA 1
ATOM 3879 C C . ASP A 1 491 ? 50.577 5.473 -75.013 1.00 91.19 491 ASP A C 1
ATOM 3881 O O . ASP A 1 491 ? 50.056 5.519 -76.125 1.00 91.19 491 ASP A O 1
ATOM 3885 N N . ILE A 1 492 ? 51.479 6.376 -74.607 1.00 91.75 492 ILE A N 1
ATOM 3886 C CA . ILE A 1 492 ? 52.002 7.438 -75.477 1.00 91.75 492 ILE A CA 1
ATOM 3887 C C . ILE A 1 492 ? 52.599 6.817 -76.742 1.00 91.75 492 ILE A C 1
ATOM 3889 O O . ILE A 1 492 ? 52.200 7.174 -77.842 1.00 91.75 492 ILE A O 1
ATOM 3893 N N . THR A 1 493 ? 53.485 5.828 -76.603 1.00 89.94 493 THR A N 1
ATOM 3894 C CA . THR A 1 493 ? 54.119 5.151 -77.747 1.00 89.94 493 THR A CA 1
ATOM 3895 C C . THR A 1 493 ? 53.083 4.469 -78.647 1.00 89.94 493 THR A C 1
ATOM 3897 O O . THR A 1 493 ? 53.203 4.509 -79.874 1.00 89.94 493 THR A O 1
ATOM 3900 N N . ALA A 1 494 ? 52.053 3.855 -78.055 1.00 91.19 494 ALA A N 1
ATOM 3901 C CA . ALA A 1 494 ? 50.965 3.212 -78.785 1.00 91.19 494 ALA A CA 1
ATOM 3902 C C . ALA A 1 494 ? 50.117 4.211 -79.592 1.00 91.19 494 ALA A C 1
ATOM 3904 O O . ALA A 1 494 ? 49.616 3.842 -80.652 1.00 91.19 494 ALA A O 1
ATOM 3905 N N . ILE A 1 495 ? 49.998 5.461 -79.128 1.00 92.06 495 ILE A N 1
ATOM 3906 C CA . ILE A 1 495 ? 49.362 6.568 -79.856 1.00 92.06 495 ILE A CA 1
ATOM 3907 C C . ILE A 1 495 ? 50.310 7.151 -80.904 1.00 92.06 495 ILE A C 1
ATOM 3909 O O . ILE A 1 495 ? 49.934 7.292 -82.061 1.00 92.06 495 ILE A O 1
ATOM 3913 N N . GLU A 1 496 ? 51.547 7.479 -80.539 1.00 92.88 496 GLU A N 1
ATOM 3914 C CA . GLU A 1 496 ? 52.496 8.129 -81.444 1.00 92.88 496 GLU A CA 1
ATOM 3915 C C . GLU A 1 496 ? 52.765 7.276 -82.688 1.00 92.88 496 GLU A C 1
ATOM 3917 O O . GLU A 1 496 ? 52.782 7.801 -83.796 1.00 92.88 496 GLU A O 1
ATOM 3922 N N . LYS A 1 497 ? 52.939 5.956 -82.534 1.00 91.69 497 LYS A N 1
ATOM 3923 C CA . LYS A 1 497 ? 53.289 5.042 -83.634 1.00 91.69 497 LYS A CA 1
ATOM 3924 C C . LYS A 1 497 ? 52.324 5.109 -84.834 1.00 91.69 497 LYS A C 1
ATOM 3926 O O . LYS A 1 497 ? 52.805 5.337 -85.944 1.00 91.69 497 LYS A O 1
ATOM 3931 N N . PRO A 1 498 ? 50.997 4.926 -84.684 1.00 90.44 498 PRO A N 1
ATOM 3932 C CA . PRO A 1 498 ? 50.064 5.050 -85.803 1.00 90.44 498 PRO A CA 1
ATOM 3933 C C . PRO A 1 498 ? 49.951 6.485 -86.333 1.00 90.44 498 PRO A C 1
ATOM 3935 O O . PRO A 1 498 ? 49.708 6.662 -87.526 1.00 90.44 498 PRO A O 1
ATOM 3938 N N . VAL A 1 499 ? 50.130 7.504 -85.485 1.00 90.62 499 VAL A N 1
ATOM 3939 C CA . VAL A 1 499 ? 50.100 8.914 -85.909 1.00 90.62 499 VAL A CA 1
ATOM 3940 C C . VAL A 1 499 ? 51.307 9.251 -86.783 1.00 90.62 499 VAL A C 1
ATOM 3942 O O . VAL A 1 499 ? 51.139 9.827 -87.856 1.00 90.62 499 VAL A O 1
ATOM 3945 N N . MET A 1 500 ? 52.499 8.811 -86.379 1.00 89.62 500 MET A N 1
ATOM 3946 C CA . MET A 1 500 ? 53.725 8.923 -87.167 1.00 89.62 500 MET A CA 1
ATOM 3947 C C . MET A 1 500 ? 53.618 8.155 -88.479 1.00 89.62 500 MET A C 1
ATOM 3949 O O . MET A 1 500 ? 53.888 8.736 -89.518 1.00 89.62 500 MET A O 1
ATOM 3953 N N . ALA A 1 501 ? 53.139 6.906 -88.465 1.00 88.94 501 ALA A N 1
ATOM 3954 C CA . ALA A 1 501 ? 52.969 6.125 -89.693 1.00 88.94 501 ALA A CA 1
ATOM 3955 C C . ALA A 1 501 ? 52.011 6.804 -90.691 1.00 88.94 501 ALA A C 1
ATOM 3957 O O . ALA A 1 501 ? 52.250 6.804 -91.896 1.00 88.94 501 ALA A O 1
ATOM 3958 N N . LYS A 1 502 ? 50.925 7.426 -90.206 1.00 89.44 502 LYS A N 1
ATOM 3959 C CA . LYS A 1 502 ? 50.022 8.220 -91.057 1.00 89.44 502 LYS A CA 1
ATOM 3960 C C . LYS A 1 502 ? 50.690 9.484 -91.597 1.00 89.44 502 LYS A C 1
ATOM 3962 O O . LYS A 1 502 ? 50.469 9.819 -92.759 1.00 89.44 502 LYS A O 1
ATOM 3967 N N . ALA A 1 503 ? 51.465 10.187 -90.772 1.00 87.69 503 ALA A N 1
ATOM 3968 C CA . ALA A 1 503 ? 52.200 11.377 -91.190 1.00 87.69 503 ALA A CA 1
ATOM 3969 C C . ALA A 1 503 ? 53.282 11.039 -92.228 1.00 87.69 503 ALA A C 1
ATOM 3971 O O . ALA A 1 503 ? 53.396 11.744 -93.225 1.00 87.69 503 ALA A O 1
ATOM 3972 N N . GLU A 1 504 ? 53.992 9.927 -92.040 1.00 88.88 504 GLU A N 1
ATOM 3973 C CA . GLU A 1 504 ? 54.991 9.388 -92.963 1.00 88.88 504 GLU A CA 1
ATOM 3974 C C . GLU A 1 504 ? 54.367 9.047 -94.316 1.00 88.88 504 GLU A C 1
ATOM 3976 O O . GLU A 1 504 ? 54.790 9.603 -95.324 1.00 88.88 504 GLU A O 1
ATOM 3981 N N . MET A 1 505 ? 53.280 8.266 -94.345 1.00 86.75 505 MET A N 1
ATOM 3982 C CA . MET A 1 505 ? 52.559 7.977 -95.594 1.00 86.75 505 MET A CA 1
ATOM 3983 C C . MET A 1 505 ? 52.065 9.253 -96.295 1.00 86.75 505 MET A C 1
ATOM 3985 O O . MET A 1 505 ? 52.159 9.370 -97.515 1.00 86.75 505 MET A O 1
ATOM 3989 N N . ALA A 1 506 ? 51.539 10.229 -95.544 1.00 86.06 506 ALA A N 1
ATOM 3990 C CA . ALA A 1 506 ? 51.092 11.501 -96.114 1.00 86.06 506 ALA A CA 1
ATOM 3991 C C . ALA A 1 506 ? 52.262 12.338 -96.667 1.00 86.06 506 ALA A C 1
ATOM 3993 O O . ALA A 1 506 ? 52.098 13.060 -97.652 1.00 86.06 506 ALA A O 1
ATOM 3994 N N . TYR A 1 507 ? 53.437 12.247 -96.043 1.00 86.81 507 TYR A N 1
ATOM 3995 C CA . TYR A 1 507 ? 54.659 12.904 -96.492 1.00 86.81 507 TYR A CA 1
ATOM 3996 C C . TYR A 1 507 ? 55.238 12.246 -97.746 1.00 86.81 507 TYR A C 1
ATOM 3998 O O . TYR A 1 507 ? 55.539 12.947 -98.710 1.00 86.81 507 TYR A O 1
ATOM 4006 N N . GLU A 1 508 ? 55.321 10.915 -97.776 1.00 85.94 508 GLU A N 1
ATOM 4007 C CA . GLU A 1 508 ? 55.726 10.139 -98.954 1.00 85.94 508 GLU A CA 1
ATOM 4008 C C . GLU A 1 508 ? 54.806 10.419 -100.144 1.00 85.94 508 GLU A C 1
ATOM 4010 O O . GLU A 1 508 ? 55.283 10.714 -101.238 1.00 85.94 508 GLU A O 1
ATOM 4015 N N . GLN A 1 509 ? 53.487 10.452 -99.920 1.00 87.31 509 GLN A N 1
ATOM 4016 C CA . GLN A 1 509 ? 52.531 10.821 -100.961 1.00 87.31 509 GLN A CA 1
ATOM 4017 C C . GLN A 1 509 ? 52.808 12.232 -101.509 1.00 87.31 509 GLN A C 1
ATOM 4019 O O . GLN A 1 509 ? 52.801 12.435 -102.724 1.00 87.31 509 GLN A O 1
ATOM 4024 N N . LYS A 1 510 ? 53.091 13.215 -100.642 1.00 86.44 510 LYS A N 1
ATOM 4025 C CA . LYS A 1 510 ? 53.473 14.568 -101.082 1.00 86.44 510 LYS A CA 1
ATOM 4026 C C . LYS A 1 510 ? 54.799 14.585 -101.841 1.00 86.44 510 LYS A C 1
ATOM 4028 O O . LYS A 1 510 ? 54.912 15.320 -102.822 1.00 86.44 510 LYS A O 1
ATOM 4033 N N . LEU A 1 511 ? 55.786 13.794 -101.416 1.00 85.19 511 LEU A N 1
ATOM 4034 C CA . LEU A 1 511 ? 57.051 13.633 -102.135 1.00 85.19 511 LEU A CA 1
ATOM 4035 C C . LEU A 1 511 ? 56.816 13.064 -103.533 1.00 85.19 511 LEU A C 1
ATOM 4037 O O . LEU A 1 511 ? 57.379 13.589 -104.490 1.00 85.19 511 LEU A O 1
ATOM 4041 N N . ASP A 1 512 ? 55.951 12.062 -103.678 1.00 86.00 512 ASP A N 1
ATOM 4042 C CA . ASP A 1 512 ? 55.595 11.473 -104.971 1.00 86.00 512 ASP A CA 1
ATOM 4043 C C . ASP A 1 512 ? 54.803 12.443 -105.861 1.00 86.00 512 ASP A C 1
ATOM 4045 O O . ASP A 1 512 ? 55.059 12.541 -107.069 1.00 86.00 512 ASP A O 1
ATOM 4049 N N . GLU A 1 513 ? 53.880 13.216 -105.283 1.00 86.06 513 GLU A N 1
ATOM 4050 C CA . GLU A 1 513 ? 53.148 14.277 -105.982 1.00 86.06 513 GLU A CA 1
ATOM 4051 C C . GLU A 1 513 ? 54.088 15.391 -106.466 1.00 86.06 513 GLU A C 1
ATOM 4053 O O . GLU A 1 513 ? 53.947 15.874 -107.599 1.00 86.06 513 GLU A O 1
ATOM 4058 N N . TYR A 1 514 ? 55.061 15.783 -105.637 1.00 89.62 514 TYR A N 1
ATOM 4059 C CA . TYR A 1 514 ? 56.100 16.745 -105.993 1.00 89.62 514 TYR A CA 1
ATOM 4060 C C . TYR A 1 514 ? 57.036 16.175 -107.061 1.00 89.62 514 TYR A C 1
ATOM 4062 O O . TYR A 1 514 ? 57.228 16.821 -108.086 1.00 89.62 514 TYR A O 1
ATOM 4070 N N . LYS A 1 515 ? 57.536 14.946 -106.891 1.00 87.38 515 LYS A N 1
ATOM 4071 C CA . LYS A 1 515 ? 58.380 14.224 -107.856 1.00 87.38 515 LYS A CA 1
ATOM 4072 C C . LYS A 1 515 ? 57.722 14.146 -109.228 1.00 87.38 515 LYS A C 1
ATOM 4074 O O . LYS A 1 515 ? 58.347 14.476 -110.234 1.00 87.38 515 LYS A O 1
ATOM 4079 N N . SER A 1 516 ? 56.448 13.759 -109.268 1.00 84.69 516 SER A N 1
ATOM 4080 C CA . SER A 1 516 ? 55.666 13.652 -110.503 1.00 84.69 516 SER A CA 1
ATOM 4081 C C . SER A 1 516 ? 55.457 15.018 -111.159 1.00 84.69 516 SER A C 1
ATOM 4083 O O . SER A 1 516 ? 55.619 15.161 -112.370 1.00 84.69 516 SER A O 1
ATOM 4085 N N . ALA A 1 517 ? 55.134 16.046 -110.370 1.00 85.88 517 ALA A N 1
ATOM 4086 C CA . ALA A 1 517 ? 54.962 17.402 -110.879 1.00 85.88 517 ALA A CA 1
ATOM 4087 C C . ALA A 1 517 ? 56.277 18.021 -111.370 1.00 85.88 517 ALA A C 1
ATOM 4089 O O . ALA A 1 517 ? 56.285 18.679 -112.409 1.00 85.88 517 ALA A O 1
ATOM 4090 N N . PHE A 1 518 ? 57.373 17.797 -110.646 1.00 88.25 518 PHE A N 1
ATOM 4091 C CA . PHE A 1 518 ? 58.705 18.281 -110.987 1.00 88.25 518 PHE A CA 1
ATOM 4092 C C . PHE A 1 518 ? 59.221 17.601 -112.255 1.00 88.25 518 PHE A C 1
ATOM 4094 O O . PHE A 1 518 ? 59.696 18.290 -113.154 1.00 88.25 518 PHE A O 1
ATOM 4101 N N . ARG A 1 519 ? 59.009 16.284 -112.399 1.00 86.19 519 ARG A N 1
ATOM 4102 C CA . ARG A 1 519 ? 59.271 15.545 -113.645 1.00 86.19 519 ARG A CA 1
ATOM 4103 C C . ARG A 1 519 ? 58.515 16.152 -114.828 1.00 86.19 519 ARG A C 1
ATOM 4105 O O . ARG A 1 519 ? 59.146 16.523 -115.811 1.00 86.19 519 ARG A O 1
ATOM 4112 N N . GLN A 1 520 ? 57.199 16.350 -114.711 1.00 85.06 520 GLN A N 1
ATOM 4113 C CA . GLN A 1 520 ? 56.395 16.982 -115.770 1.00 85.06 520 GLN A CA 1
ATOM 4114 C C . GLN A 1 520 ? 56.861 18.409 -116.100 1.00 85.06 520 GLN A C 1
ATOM 4116 O O . GLN A 1 520 ? 56.837 18.840 -117.257 1.00 85.06 520 GLN A O 1
ATOM 4121 N N . ALA A 1 521 ? 57.264 19.180 -115.086 1.00 85.56 521 ALA A N 1
ATOM 4122 C CA . ALA A 1 521 ? 57.763 20.533 -115.280 1.00 85.56 521 ALA A CA 1
ATOM 4123 C C . ALA A 1 521 ? 59.134 20.548 -115.976 1.00 85.56 521 ALA A C 1
ATOM 4125 O O . ALA A 1 521 ? 59.356 21.416 -116.825 1.00 85.56 521 ALA A O 1
ATOM 4126 N N . LEU A 1 522 ? 60.011 19.587 -115.668 1.00 83.69 522 LEU A N 1
ATOM 4127 C CA . LEU A 1 522 ? 61.294 19.396 -116.341 1.00 83.69 522 LEU A CA 1
ATOM 4128 C C . LEU A 1 522 ? 61.123 18.907 -117.778 1.00 83.69 522 LEU A C 1
ATOM 4130 O O . LEU A 1 522 ? 61.682 19.528 -118.671 1.00 83.69 522 LEU A O 1
ATOM 4134 N N . GLU A 1 523 ? 60.296 17.893 -118.041 1.00 83.06 523 GLU A N 1
ATOM 4135 C CA . GLU A 1 523 ? 60.004 17.410 -119.405 1.00 83.06 523 GLU A CA 1
ATOM 4136 C C . GLU A 1 523 ? 59.543 18.543 -120.337 1.00 83.06 523 GLU A C 1
ATOM 4138 O O . GLU A 1 523 ? 59.866 18.566 -121.524 1.00 83.06 523 GLU A O 1
ATOM 4143 N N . LYS A 1 524 ? 58.813 19.525 -119.794 1.00 81.00 524 LYS A N 1
ATOM 4144 C CA . LYS A 1 524 ? 58.293 20.664 -120.556 1.00 81.00 524 LYS A CA 1
ATOM 4145 C C . LYS A 1 524 ? 59.302 21.799 -120.770 1.00 81.00 524 LYS A C 1
ATOM 4147 O O . LYS A 1 524 ? 59.143 22.546 -121.733 1.00 81.00 524 LYS 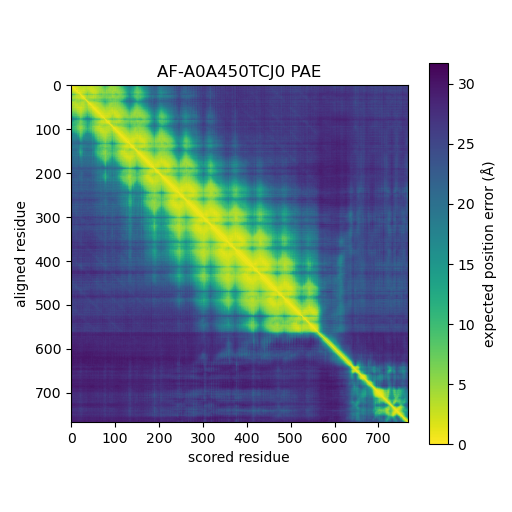A O 1
ATOM 4152 N N . ASN A 1 525 ? 60.269 21.993 -119.870 1.00 78.56 525 ASN A N 1
ATOM 4153 C CA . ASN A 1 525 ? 61.169 23.158 -119.898 1.00 78.56 525 ASN A CA 1
ATOM 4154 C C . ASN A 1 525 ? 62.657 22.788 -119.755 1.00 78.56 525 ASN A C 1
ATOM 4156 O O . ASN A 1 525 ? 63.463 23.638 -119.381 1.00 78.56 525 ASN A O 1
ATOM 4160 N N . TRP A 1 526 ? 63.034 21.540 -120.045 1.00 73.25 526 TRP A N 1
ATOM 4161 C CA . TRP A 1 526 ? 64.427 21.103 -120.026 1.00 73.25 526 TRP A CA 1
ATOM 4162 C C . TRP A 1 526 ? 65.277 21.986 -120.957 1.00 73.25 526 TRP A C 1
ATOM 4164 O O . TRP A 1 526 ? 64.860 22.223 -122.096 1.00 73.25 526 TRP A O 1
ATOM 4174 N N . PRO A 1 527 ? 66.461 22.471 -120.531 1.00 66.00 527 PRO A N 1
ATOM 4175 C CA . PRO A 1 527 ? 67.220 22.109 -119.324 1.00 66.00 527 PRO A CA 1
ATOM 4176 C C . PRO A 1 527 ? 67.066 23.061 -118.111 1.00 66.00 527 PRO A C 1
ATOM 4178 O O . PRO A 1 527 ? 67.901 23.033 -117.209 1.00 66.00 527 PRO A O 1
ATOM 4181 N N . ASP A 1 528 ? 66.048 23.924 -118.060 1.00 81.88 528 ASP A N 1
ATOM 4182 C CA . ASP A 1 528 ? 65.924 24.955 -117.016 1.00 81.88 528 ASP A CA 1
ATOM 4183 C C . ASP A 1 528 ? 65.289 24.411 -115.716 1.00 81.88 528 ASP A C 1
ATOM 4185 O O . ASP A 1 528 ? 64.064 24.399 -115.535 1.00 81.88 528 ASP A O 1
ATOM 4189 N N . MET A 1 529 ? 66.142 23.937 -114.799 1.00 78.19 529 MET A N 1
ATOM 4190 C CA . MET A 1 529 ? 65.718 23.399 -113.499 1.00 78.19 529 MET A CA 1
ATOM 4191 C C . MET A 1 529 ? 65.059 24.445 -112.594 1.00 78.19 529 MET A C 1
ATOM 4193 O O . MET A 1 529 ? 64.147 24.099 -111.841 1.00 78.19 529 MET A O 1
ATOM 4197 N N . ASP A 1 530 ? 65.459 25.715 -112.675 1.00 80.81 530 ASP A N 1
ATOM 4198 C CA . ASP A 1 530 ? 64.916 26.763 -111.807 1.00 80.81 530 ASP A CA 1
ATOM 4199 C C . ASP A 1 530 ? 63.471 27.109 -112.194 1.00 80.81 530 ASP A C 1
ATOM 4201 O O . ASP A 1 530 ? 62.622 27.343 -111.327 1.00 80.81 530 ASP A O 1
ATOM 4205 N N . VAL A 1 531 ? 63.137 27.060 -113.490 1.00 79.69 531 VAL A N 1
ATOM 4206 C CA . VAL A 1 531 ? 61.752 27.209 -113.968 1.00 79.69 531 VAL A CA 1
ATOM 4207 C C . VAL A 1 531 ? 60.875 26.029 -113.535 1.00 79.69 531 VAL A C 1
ATOM 4209 O O . VAL A 1 531 ? 59.719 26.240 -113.150 1.00 79.69 531 VAL A O 1
ATOM 4212 N N . ALA A 1 532 ? 61.401 24.800 -113.558 1.00 78.94 532 ALA A N 1
ATOM 4213 C CA . ALA A 1 532 ? 60.682 23.623 -113.070 1.00 78.94 532 ALA A CA 1
ATOM 4214 C C . ALA A 1 532 ? 60.453 23.682 -111.550 1.00 78.94 532 ALA A C 1
ATOM 4216 O O . ALA A 1 532 ? 59.323 23.491 -111.090 1.00 78.94 532 ALA A O 1
ATOM 4217 N N . ARG A 1 533 ? 61.484 24.064 -110.784 1.00 80.81 533 ARG A N 1
ATOM 4218 C CA . ARG A 1 533 ? 61.414 24.257 -109.328 1.00 80.81 533 ARG A CA 1
ATOM 4219 C C . ARG A 1 533 ? 60.383 25.322 -108.959 1.00 80.81 533 ARG A C 1
ATOM 4221 O O . ARG A 1 533 ? 59.499 25.058 -108.146 1.00 80.81 533 ARG A O 1
ATOM 4228 N N . ASN A 1 534 ? 60.411 26.482 -109.618 1.00 81.56 534 ASN A N 1
ATOM 4229 C CA . ASN A 1 534 ? 59.460 27.569 -109.361 1.00 81.56 534 ASN A CA 1
AT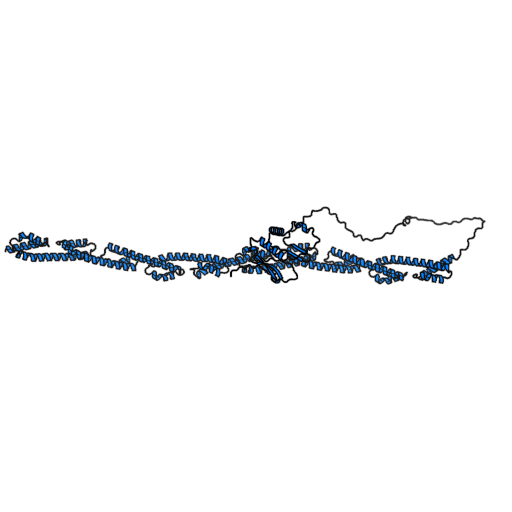OM 4230 C C . ASN A 1 534 ? 58.004 27.183 -109.669 1.00 81.56 534 ASN A C 1
ATOM 4232 O O . ASN A 1 534 ? 57.095 27.590 -108.946 1.00 81.56 534 ASN A O 1
ATOM 4236 N N . ARG A 1 535 ? 57.751 26.369 -110.706 1.00 78.25 535 ARG A N 1
ATOM 4237 C CA . ARG A 1 535 ? 56.390 25.880 -111.011 1.00 78.25 535 ARG A CA 1
ATOM 4238 C C . ARG A 1 535 ? 55.883 24.854 -110.002 1.00 78.25 535 ARG A C 1
ATOM 4240 O O . ARG A 1 535 ? 54.677 24.774 -109.777 1.00 78.25 535 ARG A O 1
ATOM 4247 N N . CYS A 1 536 ? 56.781 24.091 -109.394 1.00 81.56 536 CYS A N 1
ATOM 4248 C CA . CYS A 1 536 ? 56.443 23.072 -108.406 1.00 81.56 536 CYS A CA 1
ATOM 4249 C C . CYS A 1 536 ? 56.521 23.581 -106.963 1.00 81.56 536 CYS A C 1
ATOM 4251 O O . CYS A 1 536 ? 56.136 22.848 -106.056 1.00 81.56 536 CYS A O 1
ATOM 4253 N N . TRP A 1 537 ? 56.917 24.840 -106.750 1.00 79.44 537 TRP A N 1
ATOM 4254 C CA . TRP A 1 537 ? 57.067 25.456 -105.428 1.00 79.44 537 TRP A CA 1
ATOM 4255 C C . TRP A 1 537 ? 55.797 25.401 -104.566 1.00 79.44 537 TRP A C 1
ATOM 4257 O O . TRP A 1 537 ? 55.848 25.239 -103.352 1.00 79.44 537 TRP A O 1
ATOM 4267 N N . GLN A 1 538 ? 54.612 25.487 -105.177 1.00 74.00 538 GLN A N 1
ATOM 4268 C CA . GLN A 1 538 ? 53.362 25.322 -104.424 1.00 74.00 538 GLN A CA 1
ATOM 4269 C C . GLN A 1 538 ? 53.165 23.886 -103.915 1.00 74.00 538 GLN A C 1
ATOM 4271 O O . GLN A 1 538 ? 52.558 23.692 -102.867 1.00 74.00 538 GLN A O 1
ATOM 4276 N N . LYS A 1 539 ? 53.697 22.886 -104.628 1.00 79.38 539 LYS A N 1
ATOM 4277 C CA . LYS A 1 539 ? 53.635 21.470 -104.241 1.00 79.38 539 LYS A CA 1
ATOM 4278 C C . LYS A 1 539 ? 54.765 21.050 -103.300 1.00 79.38 539 LYS A C 1
ATOM 4280 O O . LYS A 1 539 ? 54.654 19.998 -102.687 1.00 79.38 539 LYS A O 1
ATOM 4285 N N . SER A 1 540 ? 55.813 21.863 -103.153 1.00 75.25 540 SER A N 1
ATOM 4286 C CA . SER A 1 540 ? 56.863 21.640 -102.154 1.00 75.25 540 SER A CA 1
ATOM 4287 C C . SER A 1 540 ? 56.497 22.154 -100.758 1.00 75.25 540 SER A C 1
ATOM 4289 O O . SER A 1 540 ? 57.263 21.960 -99.818 1.00 75.25 540 SER A O 1
ATOM 4291 N N . GLN A 1 541 ? 55.331 22.792 -100.581 1.00 76.69 541 GLN A N 1
ATOM 4292 C CA . GLN A 1 541 ? 54.894 23.273 -99.268 1.00 76.69 541 GLN A CA 1
ATOM 4293 C C . GLN A 1 541 ? 54.712 22.112 -98.273 1.00 76.69 541 GLN A C 1
ATOM 4295 O O . GLN A 1 541 ? 53.789 21.297 -98.380 1.00 76.69 541 GLN A O 1
ATOM 4300 N N . GLY A 1 542 ? 55.593 22.077 -97.270 1.00 73.25 542 GLY A N 1
ATOM 4301 C CA . GLY A 1 542 ? 55.641 21.037 -96.241 1.00 73.25 542 GLY A CA 1
ATOM 4302 C C . GLY A 1 542 ? 56.570 19.862 -96.560 1.00 73.25 542 GLY A C 1
ATOM 4303 O O . GLY A 1 542 ? 56.492 18.864 -95.855 1.00 73.25 542 GLY A O 1
ATOM 4304 N N . LEU A 1 543 ? 57.409 19.964 -97.597 1.00 83.00 543 LEU A N 1
ATOM 4305 C CA . LEU A 1 543 ? 58.558 19.084 -97.821 1.00 83.00 543 LEU A CA 1
ATOM 4306 C C . LEU A 1 543 ? 59.833 19.770 -97.316 1.00 83.00 543 LEU A C 1
ATOM 4308 O O . LEU A 1 543 ? 59.978 20.983 -97.463 1.00 83.00 543 LEU A O 1
ATOM 4312 N N . GLY A 1 544 ? 60.753 19.010 -96.724 1.00 82.38 544 GLY A N 1
ATOM 4313 C CA . GLY A 1 544 ? 62.054 19.537 -96.323 1.00 82.38 544 GLY A CA 1
ATOM 4314 C C . GLY A 1 544 ? 62.938 19.826 -97.538 1.00 82.38 544 GLY A C 1
ATOM 4315 O O . GLY A 1 544 ? 63.006 19.015 -98.462 1.00 82.38 544 GLY A O 1
ATOM 4316 N N . ASP A 1 545 ? 63.677 20.939 -97.518 1.00 82.44 545 ASP A N 1
ATOM 4317 C CA . ASP A 1 545 ? 64.662 21.285 -98.557 1.00 82.44 545 ASP A CA 1
ATOM 4318 C C . ASP A 1 545 ? 65.637 20.138 -98.916 1.00 82.44 545 ASP A C 1
ATOM 4320 O O . ASP A 1 545 ? 65.932 19.970 -100.103 1.00 82.44 545 ASP A O 1
ATOM 4324 N N . PRO A 1 546 ? 66.120 19.303 -97.964 1.00 83.19 546 PRO A N 1
ATOM 4325 C CA . PRO A 1 546 ? 66.981 18.163 -98.288 1.00 83.19 546 PRO A CA 1
ATOM 4326 C C . PRO A 1 546 ? 66.278 17.092 -99.131 1.00 83.19 546 PRO A C 1
ATOM 4328 O O . PRO A 1 546 ? 66.884 16.524 -100.045 1.00 83.19 546 PRO A O 1
ATOM 4331 N N . ASP A 1 547 ? 65.001 16.828 -98.854 1.00 83.94 547 ASP A N 1
ATOM 4332 C CA . ASP A 1 547 ? 64.218 15.810 -99.557 1.00 83.94 547 ASP A CA 1
ATOM 4333 C C . ASP A 1 547 ? 63.792 16.313 -100.933 1.00 83.94 547 ASP A C 1
ATOM 4335 O O . ASP A 1 547 ? 63.906 15.583 -101.917 1.00 83.94 547 ASP A O 1
ATOM 4339 N N . ILE A 1 548 ? 63.410 17.592 -101.025 1.00 85.75 548 ILE A N 1
ATOM 4340 C CA . ILE A 1 548 ? 63.189 18.285 -102.298 1.00 85.75 548 ILE A CA 1
ATOM 4341 C C . ILE A 1 548 ? 64.444 18.168 -103.163 1.00 85.75 548 ILE A C 1
ATOM 4343 O O . ILE A 1 548 ? 64.367 17.652 -104.274 1.00 85.75 548 ILE A O 1
ATOM 4347 N N . ALA A 1 549 ? 65.614 18.551 -102.644 1.00 84.56 549 ALA A N 1
ATOM 4348 C CA . ALA A 1 549 ? 66.872 18.468 -103.384 1.00 84.56 549 ALA A CA 1
ATOM 4349 C C . ALA A 1 549 ? 67.211 17.027 -103.808 1.00 84.56 549 ALA A C 1
ATOM 4351 O O . ALA A 1 549 ? 67.745 16.805 -104.898 1.00 84.56 549 ALA A O 1
ATOM 4352 N N . THR A 1 550 ? 66.884 16.040 -102.969 1.00 87.00 550 THR A N 1
ATOM 4353 C CA . THR A 1 550 ? 67.073 14.615 -103.274 1.00 87.00 550 THR A CA 1
ATOM 4354 C C . THR A 1 550 ? 66.163 14.163 -104.415 1.00 87.00 550 THR A C 1
ATOM 4356 O O . THR A 1 550 ? 66.642 13.538 -105.365 1.00 87.00 550 THR A O 1
ATOM 4359 N N . VAL A 1 551 ? 64.876 14.520 -104.368 1.00 86.88 551 VAL A N 1
ATOM 4360 C CA . VAL A 1 551 ? 63.901 14.237 -105.428 1.00 86.88 551 VAL A CA 1
ATOM 4361 C C . VAL A 1 551 ? 64.287 14.940 -106.726 1.00 86.88 551 VAL A C 1
ATOM 4363 O O . VAL A 1 551 ? 64.331 14.294 -107.770 1.00 86.88 551 VAL A O 1
ATOM 4366 N N . GLU A 1 552 ? 64.618 16.229 -106.677 1.00 87.88 552 GLU A N 1
ATOM 4367 C CA . GLU A 1 552 ? 65.012 17.008 -107.851 1.00 87.88 552 GLU A CA 1
ATOM 4368 C C . GLU A 1 552 ? 66.254 16.414 -108.520 1.00 87.88 552 GLU A C 1
ATOM 4370 O O . GLU A 1 552 ? 66.259 16.180 -109.727 1.00 87.88 552 GLU A O 1
ATOM 4375 N N . LYS A 1 553 ? 67.286 16.081 -107.734 1.00 86.56 553 LYS A N 1
ATOM 4376 C CA . LYS A 1 553 ? 68.499 15.422 -108.233 1.00 86.56 553 LYS A CA 1
ATOM 4377 C C . LYS A 1 553 ? 68.187 14.066 -108.864 1.00 86.56 553 LYS A C 1
ATOM 4379 O O . LYS A 1 553 ? 68.727 13.757 -109.929 1.00 86.56 553 LYS A O 1
ATOM 4384 N N . ALA A 1 554 ? 67.339 13.258 -108.225 1.00 85.38 554 ALA A N 1
ATOM 4385 C CA . ALA A 1 554 ? 66.948 11.949 -108.736 1.00 85.38 554 ALA A CA 1
ATOM 4386 C C . ALA A 1 554 ? 66.194 12.067 -110.070 1.00 85.38 554 ALA A C 1
ATOM 4388 O O . ALA A 1 554 ? 66.570 11.403 -111.033 1.00 85.38 554 ALA A O 1
ATOM 4389 N N . VAL A 1 555 ? 65.200 12.958 -110.151 1.00 86.31 555 VAL A N 1
ATOM 4390 C CA . VAL A 1 555 ? 64.403 13.191 -111.366 1.00 86.31 555 VAL A CA 1
ATOM 4391 C C . VAL A 1 555 ? 65.256 13.771 -112.495 1.00 86.31 555 VAL A C 1
ATOM 4393 O O . VAL A 1 555 ? 65.170 13.281 -113.618 1.00 86.31 555 VAL A O 1
ATOM 4396 N N . SER A 1 556 ? 66.121 14.753 -112.220 1.00 82.12 556 SER A N 1
ATOM 4397 C CA . SER A 1 556 ? 67.023 15.323 -113.232 1.00 82.12 556 SER A CA 1
ATOM 4398 C C . SER A 1 556 ? 67.991 14.280 -113.791 1.00 82.12 556 SER A C 1
ATOM 4400 O O . SER A 1 556 ? 68.186 14.219 -115.000 1.00 82.12 556 SER A O 1
ATOM 4402 N N . THR A 1 557 ? 68.540 13.410 -112.935 1.00 81.62 557 THR A N 1
ATOM 4403 C CA . THR A 1 557 ? 69.422 12.307 -113.364 1.00 81.62 557 THR A CA 1
ATOM 4404 C C . THR A 1 557 ? 68.675 11.276 -114.220 1.00 81.62 557 THR A C 1
ATOM 4406 O O . THR A 1 557 ? 69.255 10.663 -115.114 1.00 81.62 557 THR A O 1
ATOM 4409 N N . GLU A 1 558 ? 67.397 11.035 -113.927 1.00 83.12 558 GLU A N 1
ATOM 4410 C CA . GLU A 1 558 ? 66.555 10.086 -114.660 1.00 83.12 558 GLU A CA 1
ATOM 4411 C C . GLU A 1 558 ? 66.199 10.617 -116.057 1.00 83.12 558 GLU A C 1
ATOM 4413 O O . GLU A 1 558 ? 66.402 9.911 -117.042 1.00 83.12 558 GLU A O 1
ATOM 4418 N N . ILE A 1 559 ? 65.802 11.890 -116.157 1.00 78.19 559 ILE A N 1
ATOM 4419 C CA . ILE A 1 559 ? 65.537 12.569 -117.435 1.00 78.19 559 ILE A CA 1
ATOM 4420 C C . ILE A 1 559 ? 66.823 12.698 -118.272 1.00 78.19 559 ILE A C 1
ATOM 4422 O O . ILE A 1 559 ? 66.803 12.461 -119.479 1.00 78.19 559 ILE A O 1
ATOM 4426 N N . GLU A 1 560 ? 67.969 13.003 -117.655 1.00 73.88 560 GLU A N 1
ATOM 4427 C CA . GLU A 1 560 ? 69.264 13.067 -118.350 1.00 73.88 560 GLU A CA 1
ATOM 4428 C C . GLU A 1 560 ? 69.648 11.715 -118.981 1.00 73.88 560 GLU A C 1
ATOM 4430 O O . GLU A 1 560 ? 70.183 11.672 -120.091 1.00 73.88 560 GLU A O 1
ATOM 4435 N N . LYS A 1 561 ? 69.304 10.597 -118.327 1.00 72.12 561 LYS A N 1
ATOM 4436 C CA . LYS A 1 561 ? 69.479 9.245 -118.882 1.00 72.12 561 LYS A CA 1
ATOM 4437 C C . LYS A 1 561 ? 68.487 8.909 -119.999 1.00 72.12 561 LYS A C 1
ATOM 4439 O O . LYS A 1 561 ? 68.852 8.141 -120.883 1.00 72.12 561 LYS A O 1
ATOM 4444 N N . GLU A 1 562 ? 67.270 9.454 -119.981 1.00 69.62 562 GLU A N 1
ATOM 4445 C CA . GLU A 1 562 ? 66.274 9.244 -121.047 1.00 69.62 562 GLU A CA 1
ATOM 4446 C C . GLU A 1 562 ? 66.560 10.072 -122.315 1.00 69.62 562 GLU A C 1
ATOM 4448 O O . GLU A 1 562 ? 66.226 9.637 -123.417 1.00 69.62 562 GLU A O 1
ATOM 4453 N N . ILE A 1 563 ? 67.215 11.235 -122.191 1.00 63.19 563 ILE A N 1
ATOM 4454 C CA . ILE A 1 563 ? 67.521 12.132 -123.323 1.00 63.19 563 ILE A CA 1
ATOM 4455 C C . ILE A 1 563 ? 68.801 11.714 -124.078 1.00 63.19 563 ILE A C 1
ATOM 4457 O O . ILE A 1 563 ? 68.956 12.050 -125.255 1.00 63.19 563 ILE A O 1
ATOM 4461 N N . ILE A 1 564 ? 69.708 10.948 -123.458 1.00 51.09 564 ILE A N 1
ATOM 4462 C CA . ILE A 1 564 ? 70.913 10.415 -124.118 1.00 51.09 564 ILE A CA 1
ATOM 4463 C C . ILE A 1 564 ? 70.585 9.044 -124.749 1.00 51.09 564 ILE A C 1
ATOM 4465 O O . ILE A 1 564 ? 70.453 8.057 -124.023 1.00 51.09 564 ILE A O 1
ATOM 4469 N N . PRO A 1 565 ? 70.476 8.919 -126.088 1.00 43.34 565 PRO A N 1
ATOM 4470 C CA . PRO A 1 565 ? 70.168 7.638 -126.717 1.00 43.34 565 PRO A CA 1
ATOM 4471 C C . PRO A 1 565 ? 71.317 6.630 -126.525 1.00 43.34 565 PRO A C 1
ATOM 4473 O O . PRO A 1 565 ? 72.487 6.996 -126.683 1.00 43.34 565 PRO A O 1
ATOM 4476 N N . PRO A 1 566 ? 71.027 5.344 -126.249 1.00 47.25 566 PRO A N 1
ATOM 4477 C CA . PRO A 1 566 ? 72.052 4.307 -126.241 1.00 47.25 566 PRO A CA 1
ATOM 4478 C C . PRO A 1 566 ? 72.667 4.153 -127.648 1.00 47.25 566 PRO A C 1
ATOM 4480 O O . PRO A 1 566 ? 71.933 4.154 -128.642 1.00 47.25 566 PRO A O 1
ATOM 4483 N N . PRO A 1 567 ? 74.000 4.008 -127.775 1.00 41.16 567 PRO A N 1
ATOM 4484 C CA . PRO A 1 567 ? 74.645 3.815 -129.070 1.00 41.16 567 PRO A CA 1
ATOM 4485 C C . PRO A 1 567 ? 74.218 2.486 -129.738 1.00 41.16 567 PRO A C 1
ATOM 4487 O O . PRO A 1 567 ? 73.918 1.510 -129.046 1.00 41.16 567 PRO A O 1
ATOM 4490 N N . PRO A 1 568 ? 74.172 2.424 -131.084 1.00 39.94 568 PRO A N 1
ATOM 4491 C CA . PRO A 1 568 ? 73.433 1.400 -131.818 1.00 39.94 568 PRO A CA 1
ATOM 4492 C C . PRO A 1 568 ? 74.153 0.048 -131.900 1.00 39.94 568 PRO A C 1
ATOM 4494 O O . PRO A 1 568 ? 75.343 -0.031 -132.202 1.00 39.94 568 PRO A O 1
ATOM 4497 N N . LEU A 1 569 ? 73.385 -1.032 -131.726 1.00 40.81 569 LEU A N 1
ATOM 4498 C CA . LEU A 1 569 ? 73.794 -2.407 -132.026 1.00 40.81 569 LEU A CA 1
ATOM 4499 C C . LEU A 1 569 ? 74.005 -2.607 -133.546 1.00 40.81 569 LEU A C 1
ATOM 4501 O O . LEU A 1 569 ? 73.093 -2.312 -134.325 1.00 40.81 569 LEU A O 1
ATOM 4505 N N . PRO A 1 570 ? 75.146 -3.170 -133.991 1.00 40.22 570 PRO A N 1
ATOM 4506 C CA . PRO A 1 570 ? 75.370 -3.534 -135.388 1.00 40.22 570 PRO A CA 1
ATOM 4507 C C . PRO A 1 570 ? 74.770 -4.911 -135.742 1.00 40.22 570 PRO A C 1
ATOM 4509 O O . PRO A 1 570 ? 74.844 -5.871 -134.976 1.00 40.22 570 PRO A O 1
ATOM 4512 N N . ARG A 1 571 ? 74.179 -4.998 -136.942 1.00 37.69 571 ARG A N 1
ATOM 4513 C CA . ARG A 1 571 ? 73.700 -6.226 -137.617 1.00 37.69 571 ARG A CA 1
ATOM 4514 C C . ARG A 1 571 ? 74.854 -6.962 -138.352 1.00 37.69 571 ARG A C 1
ATOM 4516 O O . ARG A 1 571 ? 75.923 -6.382 -138.503 1.00 37.69 571 ARG A O 1
ATOM 4523 N N . PRO A 1 572 ? 74.666 -8.235 -138.771 1.00 44.53 572 PRO A N 1
ATOM 4524 C CA . PRO A 1 572 ? 75.699 -9.279 -138.815 1.00 44.53 572 PRO A CA 1
ATOM 4525 C C . PRO A 1 572 ? 76.479 -9.362 -140.138 1.00 44.53 572 PRO A C 1
ATOM 4527 O O . PRO A 1 572 ? 75.920 -9.092 -141.197 1.00 44.53 572 PRO A O 1
ATOM 4530 N N . ASP A 1 573 ? 77.720 -9.862 -140.080 1.00 35.06 573 ASP A N 1
ATOM 4531 C CA . ASP A 1 573 ? 78.518 -10.275 -141.250 1.00 35.06 573 ASP A CA 1
ATOM 4532 C C . ASP A 1 573 ? 79.125 -11.688 -141.015 1.00 35.06 573 ASP A C 1
ATOM 4534 O O . ASP A 1 573 ? 79.529 -11.998 -139.886 1.00 35.06 573 ASP A O 1
ATOM 4538 N N . PRO A 1 574 ? 79.148 -12.603 -142.013 1.00 44.72 574 PRO A N 1
ATOM 4539 C CA . PRO A 1 574 ? 79.428 -14.020 -141.832 1.00 44.72 574 PRO A CA 1
ATOM 4540 C C . PRO A 1 574 ? 80.874 -14.406 -142.203 1.00 44.72 574 PRO A C 1
ATOM 4542 O O . PRO A 1 574 ? 81.510 -13.786 -143.045 1.00 44.72 574 PRO A O 1
ATOM 4545 N N . ARG A 1 575 ? 81.295 -15.582 -141.705 1.00 34.34 575 ARG A N 1
ATOM 4546 C CA . ARG A 1 575 ? 82.433 -16.443 -142.135 1.00 34.34 575 ARG A CA 1
ATOM 4547 C C . ARG A 1 575 ? 83.714 -16.399 -141.278 1.00 34.34 575 ARG A C 1
ATOM 4549 O O . ARG A 1 575 ? 84.528 -15.495 -141.395 1.00 34.34 575 ARG A O 1
ATOM 4556 N N . LYS A 1 576 ? 83.935 -17.553 -140.613 1.00 36.50 576 LYS A N 1
ATOM 4557 C CA . LYS A 1 576 ? 85.181 -18.304 -140.266 1.00 36.50 576 LYS A CA 1
ATOM 4558 C C . LYS A 1 576 ? 85.212 -18.629 -138.759 1.00 36.50 576 LYS A C 1
ATOM 4560 O O . LYS A 1 576 ? 85.538 -17.783 -137.950 1.00 36.50 576 LYS A O 1
ATOM 4565 N N . LYS A 1 577 ? 84.684 -19.772 -138.294 1.00 33.22 577 LYS A N 1
ATOM 4566 C CA . LYS A 1 577 ? 85.293 -21.130 -138.247 1.00 33.22 577 LYS A CA 1
ATOM 4567 C C . LYS A 1 577 ? 86.777 -21.164 -137.827 1.00 33.22 577 LYS A C 1
ATOM 4569 O O . LYS A 1 577 ? 87.630 -21.057 -138.701 1.00 33.22 577 LYS A O 1
ATOM 4574 N N . LYS A 1 578 ? 87.041 -21.476 -136.548 1.00 34.25 578 LYS A N 1
ATOM 4575 C CA . LYS A 1 578 ? 87.845 -22.612 -136.000 1.00 34.25 578 LYS A CA 1
ATOM 4576 C C . LYS A 1 578 ? 88.285 -22.278 -134.560 1.00 34.25 578 LYS A C 1
ATOM 4578 O O . LYS A 1 578 ? 88.837 -21.217 -134.341 1.00 34.25 578 LYS A O 1
ATOM 4583 N N . TRP A 1 579 ? 87.803 -23.010 -133.550 1.00 33.69 579 TRP A N 1
ATOM 4584 C CA . TRP A 1 579 ? 88.359 -24.249 -132.955 1.00 33.69 579 TRP A CA 1
ATOM 4585 C C . TRP A 1 579 ? 89.631 -24.050 -132.111 1.00 33.69 579 TRP A C 1
ATOM 4587 O O . TRP A 1 579 ? 90.620 -23.562 -132.641 1.00 33.69 579 TRP A O 1
ATOM 4597 N N . VAL A 1 580 ? 89.552 -24.553 -130.860 1.00 34.59 580 VAL A N 1
ATOM 4598 C CA . VAL A 1 580 ? 90.566 -25.048 -129.876 1.00 34.59 580 VAL A CA 1
ATOM 4599 C C . VAL A 1 580 ? 90.207 -24.434 -128.504 1.00 34.59 580 VAL A C 1
ATOM 4601 O O . VAL A 1 580 ? 90.365 -23.238 -128.331 1.00 34.59 580 VAL A O 1
ATOM 4604 N N . LYS A 1 581 ? 89.477 -25.055 -127.563 1.00 38.72 581 LYS A N 1
ATOM 4605 C CA . LYS A 1 581 ? 89.572 -26.326 -126.803 1.00 38.72 581 LYS A CA 1
ATOM 4606 C C . LYS A 1 581 ? 90.770 -26.440 -125.826 1.00 38.72 581 LYS A C 1
ATOM 4608 O O . LYS A 1 581 ? 91.878 -26.724 -126.254 1.00 38.72 581 LYS A O 1
ATOM 4613 N N . ILE A 1 582 ? 90.400 -26.428 -124.533 1.00 36.56 582 ILE A N 1
ATOM 4614 C CA . ILE A 1 582 ? 90.887 -27.222 -123.374 1.00 36.56 582 ILE A CA 1
ATOM 4615 C C . ILE A 1 582 ? 91.844 -26.558 -122.362 1.00 36.56 582 ILE A C 1
ATOM 4617 O O . ILE A 1 582 ? 92.936 -26.123 -122.703 1.00 36.56 582 ILE A O 1
ATOM 4621 N N . GLY A 1 583 ? 91.419 -26.659 -121.089 1.00 32.38 583 GLY A N 1
ATOM 4622 C CA . GLY A 1 583 ? 92.210 -26.626 -119.845 1.00 32.38 583 GLY A CA 1
ATOM 4623 C C . GLY A 1 583 ? 91.435 -25.919 -118.720 1.00 32.38 583 GLY A C 1
ATOM 4624 O O . GLY A 1 583 ? 91.532 -24.708 -118.616 1.00 32.38 583 GLY A O 1
ATOM 4625 N N . ILE A 1 584 ? 90.419 -26.511 -118.074 1.00 35.91 584 ILE A N 1
ATOM 4626 C CA . ILE A 1 584 ? 90.435 -27.440 -116.912 1.00 35.91 584 ILE A CA 1
ATOM 4627 C C . ILE A 1 584 ? 91.296 -26.980 -115.718 1.00 35.91 584 ILE A C 1
ATOM 4629 O O . ILE A 1 584 ? 92.510 -26.868 -115.833 1.00 35.91 584 ILE A O 1
ATOM 4633 N N . GLY A 1 585 ? 90.630 -26.873 -114.558 1.00 30.05 585 GLY A N 1
ATOM 4634 C CA . GLY A 1 585 ? 91.176 -26.851 -113.191 1.00 30.05 585 GLY A CA 1
ATOM 4635 C C . GLY A 1 585 ? 90.146 -26.230 -112.229 1.00 30.05 585 GLY A C 1
ATOM 4636 O O . GLY A 1 585 ? 90.105 -25.014 -112.120 1.00 30.05 585 GLY A O 1
ATOM 4637 N N . ILE A 1 586 ? 89.100 -26.942 -111.777 1.00 34.31 586 ILE A N 1
ATOM 4638 C CA . ILE A 1 586 ? 89.042 -27.822 -110.577 1.00 34.31 586 ILE A CA 1
ATOM 4639 C C . ILE A 1 586 ? 89.405 -27.039 -109.299 1.00 34.31 586 ILE A C 1
ATOM 4641 O O . ILE A 1 586 ? 90.560 -26.688 -109.109 1.00 34.31 586 ILE A O 1
ATOM 4645 N N . GLY A 1 587 ? 88.427 -26.652 -108.474 1.00 32.72 587 GLY A N 1
ATOM 4646 C CA . GLY A 1 587 ? 87.964 -27.360 -107.258 1.00 32.72 587 GLY A CA 1
ATOM 4647 C C . GLY A 1 587 ? 87.409 -26.295 -106.286 1.00 32.72 587 GLY A C 1
ATOM 4648 O O . GLY A 1 587 ? 87.872 -25.162 -106.347 1.00 32.72 587 GLY A O 1
ATOM 4649 N N . SER A 1 588 ? 86.403 -26.477 -105.427 1.00 37.19 588 SER A N 1
ATOM 4650 C CA . SER A 1 588 ? 85.728 -27.641 -104.823 1.00 37.19 588 SER A CA 1
ATOM 4651 C C . SER A 1 588 ? 84.329 -27.138 -104.345 1.00 37.19 588 SER A C 1
ATOM 4653 O O . SER A 1 588 ? 84.227 -25.970 -103.984 1.00 37.19 588 SER A O 1
ATOM 4655 N N . LEU A 1 589 ? 83.171 -27.825 -104.440 1.00 36.09 589 LEU A N 1
ATOM 4656 C CA . LEU A 1 589 ? 82.732 -29.052 -103.729 1.00 36.09 589 LEU A CA 1
ATOM 4657 C C . LEU A 1 589 ? 83.094 -28.958 -102.225 1.00 36.09 589 LEU A C 1
ATOM 4659 O O . LEU A 1 589 ? 84.268 -28.944 -101.897 1.00 36.09 589 LEU A O 1
ATOM 4663 N N . LEU A 1 590 ? 82.189 -28.847 -101.247 1.00 36.53 590 LEU A N 1
ATOM 4664 C CA . LEU A 1 590 ? 81.027 -29.691 -100.952 1.00 36.53 590 LEU A CA 1
ATOM 4665 C C . LEU A 1 590 ? 80.326 -29.200 -99.660 1.00 36.53 590 LEU A C 1
ATOM 4667 O O . LEU A 1 590 ? 81.019 -28.730 -98.765 1.00 36.53 590 LEU A O 1
ATOM 4671 N N . LEU A 1 591 ? 79.025 -29.537 -99.549 1.00 34.50 591 LEU A N 1
ATOM 4672 C CA . LEU A 1 591 ? 78.322 -30.038 -98.337 1.00 34.50 591 LEU A CA 1
ATOM 4673 C C . LEU A 1 591 ? 78.089 -29.034 -97.180 1.00 34.50 591 LEU A C 1
ATOM 4675 O O . LEU A 1 591 ? 78.988 -28.307 -96.797 1.00 34.50 591 LEU A O 1
ATOM 4679 N N . VAL A 1 592 ? 76.927 -28.921 -96.521 1.00 36.19 592 VAL A N 1
ATOM 4680 C CA . VAL A 1 592 ? 75.810 -29.839 -96.191 1.00 36.19 592 VAL A CA 1
ATOM 4681 C C . VAL A 1 592 ? 74.570 -28.942 -95.947 1.00 36.19 592 VAL A C 1
ATOM 4683 O O . VAL A 1 592 ? 74.693 -27.934 -95.262 1.00 36.19 592 VAL A O 1
ATOM 4686 N N . ALA A 1 593 ? 73.447 -29.111 -96.656 1.00 32.19 593 ALA A N 1
ATOM 4687 C CA . ALA A 1 593 ? 72.233 -29.819 -96.201 1.00 32.19 593 ALA A CA 1
ATOM 4688 C C . ALA A 1 593 ? 71.639 -29.265 -94.877 1.00 32.19 593 ALA A C 1
ATOM 4690 O O . ALA A 1 593 ? 72.273 -29.342 -93.834 1.00 32.19 593 ALA A O 1
ATOM 4691 N N . VAL A 1 594 ? 70.467 -28.612 -94.902 1.00 34.50 594 VAL A N 1
ATOM 4692 C CA . VAL A 1 594 ? 69.119 -29.138 -94.526 1.00 34.50 594 VAL A CA 1
ATOM 4693 C C . VAL A 1 594 ? 68.568 -28.065 -93.562 1.00 34.50 594 VAL A C 1
ATOM 4695 O O . VAL A 1 594 ? 69.266 -27.690 -92.633 1.00 34.50 594 VAL A O 1
ATOM 4698 N N . VAL A 1 595 ? 67.468 -27.352 -93.810 1.00 36.22 595 VAL A N 1
ATOM 4699 C CA . VAL A 1 595 ? 66.074 -27.811 -93.829 1.00 36.22 595 VAL A CA 1
ATOM 4700 C C . VAL A 1 595 ? 65.248 -26.820 -94.660 1.00 36.22 595 VAL A C 1
ATOM 4702 O O . VAL A 1 595 ? 65.210 -25.625 -94.378 1.00 36.22 595 VAL A O 1
ATOM 4705 N N . ILE A 1 596 ? 64.590 -27.366 -95.677 1.00 42.62 596 ILE A N 1
ATOM 4706 C CA . ILE A 1 596 ? 63.343 -26.882 -96.271 1.00 42.62 596 ILE A CA 1
ATOM 4707 C C . ILE A 1 596 ? 62.248 -27.137 -95.228 1.00 42.62 596 ILE A C 1
ATOM 4709 O O . ILE A 1 596 ? 62.118 -28.294 -94.849 1.00 42.62 596 ILE A O 1
ATOM 4713 N N . ASP A 1 597 ? 61.555 -26.094 -94.742 1.00 36.69 597 ASP A N 1
ATOM 4714 C CA . ASP A 1 597 ? 60.184 -26.178 -94.169 1.00 36.69 597 ASP A CA 1
ATOM 4715 C C . ASP A 1 597 ? 59.576 -24.833 -93.693 1.00 36.69 597 ASP A C 1
ATOM 4717 O O . ASP A 1 597 ? 58.636 -24.813 -92.901 1.00 36.69 597 ASP A O 1
ATOM 4721 N N . VAL A 1 598 ? 60.039 -23.667 -94.164 1.00 39.97 598 VAL A N 1
ATOM 4722 C CA . VAL A 1 598 ? 59.373 -22.391 -93.833 1.00 39.97 598 VAL A CA 1
ATOM 4723 C C . VAL A 1 598 ? 59.354 -21.484 -95.060 1.00 39.97 598 VAL A C 1
ATOM 4725 O O . VAL A 1 598 ? 60.382 -21.312 -95.708 1.00 39.97 598 VAL A O 1
ATOM 4728 N N . ILE A 1 599 ? 58.197 -20.860 -95.300 1.00 36.22 599 ILE A N 1
ATOM 4729 C CA . ILE A 1 599 ? 57.833 -19.918 -96.378 1.00 36.22 599 ILE A CA 1
ATOM 4730 C C . ILE A 1 599 ? 57.100 -20.574 -97.564 1.00 36.22 599 ILE A C 1
ATOM 4732 O O . ILE A 1 599 ? 57.531 -20.475 -98.704 1.00 36.22 599 ILE A O 1
ATOM 4736 N N . ASP A 1 600 ? 55.940 -21.185 -97.293 1.00 36.72 600 ASP A N 1
ATOM 4737 C CA . ASP A 1 600 ? 54.878 -21.314 -98.312 1.00 36.72 600 ASP A CA 1
ATOM 4738 C C . ASP A 1 600 ? 53.447 -21.185 -97.737 1.00 36.72 600 ASP A C 1
ATOM 4740 O O . ASP A 1 600 ? 52.486 -21.733 -98.266 1.00 36.72 600 ASP A O 1
ATOM 4744 N N . ALA A 1 601 ? 53.267 -20.451 -96.630 1.00 37.66 601 ALA A N 1
ATOM 4745 C CA . ALA A 1 601 ? 51.941 -20.294 -96.020 1.00 37.66 601 ALA A CA 1
ATOM 4746 C C . ALA A 1 601 ? 51.756 -18.982 -95.242 1.00 37.66 601 ALA A C 1
ATOM 4748 O O . ALA A 1 601 ? 51.533 -19.039 -94.042 1.00 37.66 601 ALA A O 1
ATOM 4749 N N . VAL A 1 602 ? 51.825 -17.808 -95.887 1.00 36.69 602 VAL A N 1
ATOM 4750 C CA . VAL A 1 602 ? 51.175 -16.579 -95.371 1.00 36.69 602 VAL A CA 1
ATOM 4751 C C . VAL A 1 602 ? 50.886 -15.614 -96.528 1.00 36.69 602 VAL A C 1
ATOM 4753 O O . VAL A 1 602 ? 51.720 -14.775 -96.840 1.00 36.69 602 VAL A O 1
ATOM 4756 N N . LEU A 1 603 ? 49.712 -15.709 -97.154 1.00 40.25 603 LEU A N 1
ATOM 4757 C CA . LEU A 1 603 ? 49.016 -14.573 -97.782 1.00 40.25 603 LEU A CA 1
ATOM 4758 C C . LEU A 1 603 ? 47.543 -14.956 -97.989 1.00 40.25 603 LEU A C 1
ATOM 4760 O O . LEU A 1 603 ? 47.128 -15.289 -99.089 1.00 40.25 603 LEU A O 1
ATOM 4764 N N . GLU A 1 604 ? 46.775 -14.943 -96.904 1.00 44.91 604 GLU A N 1
ATOM 4765 C CA . GLU A 1 604 ? 45.337 -14.649 -96.883 1.00 44.91 604 GLU A CA 1
ATOM 4766 C C . GLU A 1 604 ? 44.892 -14.676 -95.419 1.00 44.91 604 GLU A C 1
ATOM 4768 O O . GLU A 1 604 ? 44.861 -15.743 -94.823 1.00 44.91 604 GLU A O 1
ATOM 4773 N N . GLU A 1 605 ? 44.589 -13.518 -94.822 1.00 35.50 605 GLU A N 1
ATOM 4774 C CA . GLU A 1 605 ? 43.399 -13.376 -93.976 1.00 35.50 605 GLU A CA 1
ATOM 4775 C C . GLU A 1 605 ? 43.099 -11.923 -93.575 1.00 35.50 605 GLU A C 1
ATOM 4777 O O . GLU A 1 605 ? 43.937 -11.024 -93.586 1.00 35.50 605 GLU A O 1
ATOM 4782 N N . LYS A 1 606 ? 41.805 -11.737 -93.325 1.00 35.53 606 LYS A N 1
ATOM 4783 C CA . LYS A 1 606 ? 40.989 -10.526 -93.198 1.00 35.53 606 LYS A CA 1
ATOM 4784 C C . LYS A 1 606 ? 41.211 -9.765 -91.876 1.00 35.53 606 LYS A C 1
ATOM 4786 O O . LYS A 1 606 ? 41.798 -10.306 -90.946 1.00 35.53 606 LYS A O 1
ATOM 4791 N N . PRO A 1 607 ? 40.715 -8.514 -91.763 1.00 37.97 607 PRO A N 1
ATOM 4792 C CA . PRO A 1 607 ? 40.967 -7.662 -90.602 1.00 37.97 607 PRO A CA 1
ATOM 4793 C C . PRO A 1 607 ? 40.242 -8.161 -89.346 1.00 37.97 607 PRO A C 1
ATOM 4795 O O . PRO A 1 607 ? 39.020 -8.304 -89.340 1.00 37.97 607 PRO A O 1
ATOM 4798 N N . VAL A 1 608 ? 41.001 -8.359 -88.267 1.00 33.50 608 VAL A N 1
ATOM 4799 C CA . VAL A 1 608 ? 40.480 -8.587 -86.914 1.00 33.50 608 VAL A CA 1
ATOM 4800 C C . VAL A 1 608 ? 40.379 -7.246 -86.188 1.00 33.50 608 VAL A C 1
ATOM 4802 O O . VAL A 1 608 ? 41.378 -6.600 -85.877 1.00 33.50 608 VAL A O 1
ATOM 4805 N N . THR A 1 609 ? 39.146 -6.828 -85.913 1.00 37.94 609 THR A N 1
ATOM 4806 C CA . THR A 1 609 ? 38.799 -5.863 -84.867 1.00 37.94 609 THR A CA 1
ATOM 4807 C C . THR A 1 609 ? 39.095 -6.480 -83.504 1.00 37.94 609 THR A C 1
ATOM 4809 O O . THR A 1 609 ? 38.439 -7.442 -83.112 1.00 37.94 609 THR A O 1
ATOM 4812 N N . VAL A 1 610 ? 40.060 -5.923 -82.773 1.00 32.31 610 VAL A N 1
ATOM 4813 C CA . VAL A 1 610 ? 40.294 -6.267 -81.365 1.00 32.31 610 VAL A CA 1
ATOM 4814 C C . VAL A 1 610 ? 39.428 -5.354 -80.498 1.00 32.31 610 VAL A C 1
ATOM 4816 O O . VAL A 1 610 ? 39.787 -4.219 -80.191 1.00 32.31 610 VAL A O 1
ATOM 4819 N N . THR A 1 611 ? 38.250 -5.852 -80.137 1.00 35.53 611 THR A N 1
ATOM 4820 C CA . THR A 1 611 ? 37.522 -5.460 -78.927 1.00 35.53 611 THR A CA 1
ATOM 4821 C C . THR A 1 611 ? 38.158 -6.213 -77.765 1.00 35.53 611 THR A C 1
ATOM 4823 O O . THR A 1 611 ? 37.945 -7.409 -77.613 1.00 35.53 611 THR A O 1
ATOM 4826 N N . GLU A 1 612 ? 38.964 -5.528 -76.958 1.00 34.31 612 GLU A N 1
ATOM 4827 C CA . GLU A 1 612 ? 39.394 -6.035 -75.652 1.00 34.31 612 GLU A CA 1
ATOM 4828 C C . GLU A 1 612 ? 38.244 -5.810 -74.653 1.00 34.31 612 GLU A C 1
ATOM 4830 O O . GLU A 1 612 ? 38.159 -4.795 -73.953 1.00 34.31 612 GLU A O 1
ATOM 4835 N N . GLU A 1 613 ? 37.290 -6.742 -74.649 1.00 34.12 613 GLU A N 1
ATOM 4836 C CA . GLU A 1 613 ? 36.447 -6.981 -73.483 1.00 34.12 613 GLU A CA 1
ATOM 4837 C C . GLU A 1 613 ? 37.315 -7.657 -72.418 1.00 34.12 613 GLU A C 1
ATOM 4839 O O . GLU A 1 613 ? 37.832 -8.754 -72.608 1.00 34.12 613 GLU A O 1
ATOM 4844 N N . LEU A 1 614 ? 37.500 -6.973 -71.289 1.00 34.94 614 LEU A N 1
ATOM 4845 C CA . LEU A 1 614 ? 37.922 -7.619 -70.054 1.00 34.94 614 LEU A CA 1
ATOM 4846 C C . LEU A 1 614 ? 36.786 -8.561 -69.631 1.00 34.94 614 LEU A C 1
ATOM 4848 O O . LEU A 1 614 ? 35.778 -8.099 -69.088 1.00 34.94 614 LEU A O 1
ATOM 4852 N N . GLU A 1 615 ? 36.957 -9.859 -69.875 1.00 33.88 615 GLU A N 1
ATOM 4853 C CA . GLU A 1 615 ? 36.214 -10.909 -69.183 1.00 33.88 615 GLU A CA 1
ATOM 4854 C C . GLU A 1 615 ? 36.469 -10.762 -67.676 1.00 33.88 615 GLU A C 1
ATOM 4856 O O . GLU A 1 615 ? 37.546 -11.042 -67.151 1.00 33.88 615 GLU A O 1
ATOM 4861 N N . LEU A 1 616 ? 35.462 -10.238 -66.977 1.00 33.69 616 LEU A N 1
ATOM 4862 C CA . LEU A 1 616 ? 35.260 -10.528 -65.568 1.00 33.69 616 LEU A CA 1
ATOM 4863 C C . LEU A 1 616 ? 34.769 -11.975 -65.500 1.00 33.69 616 LEU A C 1
ATOM 4865 O O . LEU A 1 616 ? 33.721 -12.270 -66.076 1.00 33.69 616 LEU A O 1
ATOM 4869 N N . ASP A 1 617 ? 35.472 -12.826 -64.755 1.00 31.30 617 ASP A N 1
ATOM 4870 C CA . ASP A 1 617 ? 34.956 -14.115 -64.296 1.00 31.30 617 ASP A CA 1
ATOM 4871 C C . ASP A 1 617 ? 33.608 -13.902 -63.585 1.00 31.30 617 ASP A C 1
ATOM 4873 O O . ASP A 1 617 ? 33.521 -13.527 -62.410 1.00 31.30 617 ASP A O 1
ATOM 4877 N N . LEU A 1 618 ? 32.531 -14.113 -64.335 1.00 35.19 618 LEU A N 1
ATOM 4878 C CA . LEU A 1 618 ? 31.201 -14.370 -63.820 1.00 35.19 618 LEU A CA 1
ATOM 4879 C C . LEU A 1 618 ? 31.211 -15.806 -63.303 1.00 35.19 618 LEU A C 1
ATOM 4881 O O . LEU A 1 618 ? 31.120 -16.758 -64.071 1.00 35.19 618 LEU A O 1
ATOM 4885 N N . LEU A 1 619 ? 31.314 -15.951 -61.983 1.00 36.00 619 LEU A N 1
ATOM 4886 C CA . LEU A 1 619 ? 30.914 -17.177 -61.304 1.00 36.00 619 LEU A CA 1
ATOM 4887 C C . LEU A 1 619 ? 29.465 -17.493 -61.694 1.00 36.00 619 LEU A C 1
ATOM 4889 O O . LEU A 1 619 ? 28.545 -16.738 -61.366 1.00 36.00 619 LEU A O 1
ATOM 4893 N N . GLU A 1 620 ? 29.276 -18.606 -62.399 1.00 35.44 620 GLU A N 1
ATOM 4894 C CA . GLU A 1 620 ? 27.960 -19.190 -62.628 1.00 35.44 620 GLU A CA 1
ATOM 4895 C C . GLU A 1 620 ? 27.252 -19.438 -61.282 1.00 35.44 620 GLU A C 1
ATOM 4897 O O . GLU A 1 620 ? 27.875 -19.896 -60.315 1.00 35.44 620 GLU A O 1
ATOM 4902 N N . PRO A 1 621 ? 25.943 -19.157 -61.180 1.00 37.09 621 PRO A N 1
ATOM 4903 C CA . PRO A 1 621 ? 25.170 -19.516 -60.006 1.00 37.09 621 PRO A CA 1
ATOM 4904 C C . PRO A 1 621 ? 25.015 -21.039 -59.932 1.00 37.09 621 PRO A C 1
ATOM 4906 O O . PRO A 1 621 ? 24.479 -21.679 -60.836 1.00 37.09 621 PRO A O 1
ATOM 4909 N N . VAL A 1 622 ? 25.451 -21.607 -58.809 1.00 38.31 622 VAL A N 1
ATOM 4910 C CA . VAL A 1 622 ? 25.177 -22.992 -58.411 1.00 38.31 622 VAL A CA 1
ATOM 4911 C C . VAL A 1 622 ? 23.662 -23.261 -58.486 1.00 38.31 622 VAL A C 1
ATOM 4913 O O . VAL A 1 622 ? 22.888 -22.499 -57.898 1.00 38.31 622 VAL A O 1
ATOM 4916 N N . PRO A 1 623 ? 23.206 -24.342 -59.148 1.00 40.66 623 PRO A N 1
ATOM 4917 C CA . PRO A 1 623 ? 21.801 -24.714 -59.150 1.00 40.66 623 PRO A CA 1
ATOM 4918 C C . PRO A 1 623 ? 21.451 -25.338 -57.796 1.00 40.66 623 PRO A C 1
ATOM 4920 O O . PRO A 1 623 ? 21.848 -26.463 -57.497 1.00 40.66 623 PRO A O 1
ATOM 4923 N N . ILE A 1 624 ? 20.698 -24.613 -56.967 1.00 39.25 624 ILE A N 1
ATOM 4924 C CA . ILE A 1 624 ? 20.023 -25.211 -55.813 1.00 39.25 624 ILE A CA 1
ATOM 4925 C C . ILE A 1 624 ? 18.663 -25.721 -56.284 1.00 39.25 624 ILE A C 1
ATOM 4927 O O . ILE A 1 624 ? 17.747 -24.960 -56.591 1.00 39.25 624 ILE A O 1
ATOM 4931 N N . THR A 1 625 ? 18.578 -27.041 -56.359 1.00 33.66 625 THR A N 1
ATOM 4932 C CA . THR A 1 625 ? 17.363 -27.842 -56.464 1.00 33.66 625 THR A CA 1
ATOM 4933 C C . THR A 1 625 ? 16.470 -27.703 -55.224 1.00 33.66 625 THR A C 1
ATOM 4935 O O . THR A 1 625 ? 16.948 -27.735 -54.095 1.00 33.66 625 THR A O 1
ATOM 4938 N N . GLU A 1 626 ? 15.168 -27.675 -55.514 1.00 38.12 626 GLU A N 1
ATOM 4939 C CA . GLU A 1 626 ? 13.975 -27.911 -54.683 1.00 38.12 626 GLU A CA 1
ATOM 4940 C C . GLU A 1 626 ? 13.320 -26.750 -53.894 1.00 38.12 626 GLU A C 1
ATOM 4942 O O . GLU A 1 626 ? 13.958 -26.064 -53.093 1.00 38.12 626 GLU A O 1
ATOM 4947 N N . PRO A 1 627 ? 11.994 -26.547 -54.088 1.00 35.91 627 PRO A N 1
ATOM 4948 C CA . PRO A 1 627 ? 11.218 -25.528 -53.402 1.00 35.91 627 PRO A CA 1
ATOM 4949 C C . PRO A 1 627 ? 10.767 -26.048 -52.035 1.00 35.91 627 PRO A C 1
ATOM 4951 O O . PRO A 1 627 ? 9.898 -26.913 -51.933 1.00 35.91 627 PRO A O 1
ATOM 4954 N N . ILE A 1 628 ? 11.302 -25.472 -50.963 1.00 33.28 628 ILE A N 1
ATOM 4955 C CA . ILE A 1 628 ? 10.669 -25.586 -49.650 1.00 33.28 628 ILE A CA 1
ATOM 4956 C C . ILE A 1 628 ? 9.469 -24.638 -49.654 1.00 33.28 628 ILE A C 1
ATOM 4958 O O . ILE A 1 628 ? 9.611 -23.432 -49.862 1.00 33.28 628 ILE A O 1
ATOM 4962 N N . SER A 1 629 ? 8.281 -25.217 -49.479 1.00 36.34 629 SER A N 1
ATOM 4963 C CA . SER A 1 629 ? 7.002 -24.524 -49.368 1.00 36.34 629 SER A CA 1
ATOM 4964 C C . SER A 1 629 ? 7.092 -23.298 -48.462 1.00 36.34 629 SER A C 1
ATOM 4966 O O . SER A 1 629 ? 7.568 -23.372 -47.329 1.00 36.34 629 SER A O 1
ATOM 4968 N N . ALA A 1 630 ? 6.585 -22.178 -48.974 1.00 32.81 630 ALA A N 1
ATOM 4969 C CA . ALA A 1 630 ? 6.337 -20.979 -48.196 1.00 32.81 630 ALA A CA 1
ATOM 4970 C C . ALA A 1 630 ? 5.500 -21.330 -46.951 1.00 32.81 630 ALA A C 1
ATOM 4972 O O . ALA A 1 630 ? 4.441 -21.946 -47.100 1.00 32.81 630 ALA A O 1
ATOM 4973 N N . PRO A 1 631 ? 5.909 -20.932 -45.735 1.00 35.44 631 PRO A N 1
ATOM 4974 C CA . PRO A 1 631 ? 4.946 -20.787 -44.665 1.00 35.44 631 PRO A CA 1
ATOM 4975 C C . PRO A 1 631 ? 4.011 -19.638 -45.052 1.00 35.44 631 PRO A C 1
ATOM 4977 O O . PRO A 1 631 ? 4.456 -18.563 -45.460 1.00 35.44 631 PRO A O 1
ATOM 4980 N N . GLU A 1 632 ? 2.711 -19.908 -44.975 1.00 38.31 632 GLU A N 1
ATOM 4981 C CA . GLU A 1 632 ? 1.643 -18.928 -45.144 1.00 38.31 632 GLU A CA 1
ATOM 4982 C C . GLU A 1 632 ? 1.967 -17.625 -44.393 1.00 38.31 632 GLU A C 1
ATOM 4984 O O . GLU A 1 632 ? 2.521 -17.671 -43.287 1.00 38.31 632 GLU A O 1
ATOM 4989 N N . PRO A 1 633 ? 1.608 -16.448 -44.934 1.00 28.09 633 PRO A N 1
ATOM 4990 C CA . PRO A 1 633 ? 1.691 -15.219 -44.170 1.00 28.09 633 PRO A CA 1
ATOM 4991 C C . PRO A 1 633 ? 0.702 -15.308 -43.004 1.00 28.09 633 PRO A C 1
ATOM 4993 O O . PRO A 1 633 ? -0.496 -15.078 -43.160 1.00 28.09 633 PRO A O 1
ATOM 4996 N N . ILE A 1 634 ? 1.215 -15.607 -41.811 1.00 32.06 634 ILE A N 1
ATOM 4997 C CA . ILE A 1 634 ? 0.530 -15.270 -40.568 1.00 32.06 634 ILE A CA 1
ATOM 4998 C C . ILE A 1 634 ? 0.519 -13.743 -40.515 1.00 32.06 634 ILE A C 1
ATOM 5000 O O . ILE A 1 634 ? 1.491 -13.099 -40.126 1.00 32.06 634 ILE A O 1
ATOM 5004 N N . THR A 1 635 ? -0.588 -13.159 -40.962 1.00 26.28 635 THR A N 1
ATOM 5005 C CA . THR A 1 635 ? -0.931 -11.768 -40.688 1.00 26.28 635 THR A CA 1
ATOM 5006 C C . THR A 1 635 ? -0.917 -11.563 -39.173 1.00 26.28 635 THR A C 1
ATOM 5008 O O . THR A 1 635 ? -1.685 -12.240 -38.478 1.00 26.28 635 THR A O 1
ATOM 5011 N N . PRO A 1 636 ? -0.109 -10.641 -38.625 1.00 25.78 636 PRO A N 1
ATOM 5012 C CA . PRO A 1 636 ? -0.355 -10.176 -37.278 1.00 25.78 636 PRO A CA 1
ATOM 5013 C C . PRO A 1 636 ? -1.717 -9.479 -37.283 1.00 25.78 636 PRO A C 1
ATOM 5015 O O . PRO A 1 636 ? -1.969 -8.584 -38.092 1.00 25.78 636 PRO A O 1
ATOM 5018 N N . LYS A 1 637 ? -2.614 -9.908 -36.391 1.00 27.62 637 LYS A N 1
ATOM 5019 C CA . LYS A 1 637 ? -3.749 -9.084 -35.976 1.00 27.62 637 LYS A CA 1
ATOM 5020 C C . LYS A 1 637 ? -3.167 -7.784 -35.415 1.00 27.62 637 LYS A C 1
ATOM 5022 O O . LYS A 1 637 ? -2.673 -7.767 -34.294 1.00 27.62 637 LYS A O 1
ATOM 5027 N N . CYS A 1 638 ? -3.177 -6.721 -36.214 1.00 24.55 638 CYS A N 1
ATOM 5028 C CA . CYS A 1 638 ? -3.036 -5.366 -35.705 1.00 24.55 638 CYS A CA 1
ATOM 5029 C C . CYS A 1 638 ? -4.320 -5.028 -34.951 1.00 24.55 638 CYS A C 1
ATOM 5031 O O . CYS A 1 638 ? -5.356 -4.764 -35.562 1.00 24.55 638 CYS A O 1
ATOM 5033 N N . GLU A 1 639 ? -4.244 -5.053 -33.628 1.00 33.06 639 GLU A N 1
ATOM 5034 C CA . GLU A 1 639 ? -5.178 -4.317 -32.791 1.00 33.06 639 GLU A CA 1
ATOM 5035 C C . GLU A 1 639 ? -4.861 -2.815 -32.918 1.00 33.06 639 GLU A C 1
ATOM 5037 O O . GLU A 1 639 ? -3.758 -2.351 -32.640 1.00 33.06 639 GLU A O 1
ATOM 5042 N N . GLU A 1 640 ? -5.865 -2.098 -33.426 1.00 43.72 640 GLU A N 1
ATOM 5043 C CA . GLU A 1 640 ? -6.195 -0.697 -33.146 1.00 43.72 640 GLU A CA 1
ATOM 5044 C C . GLU A 1 640 ? -5.224 0.414 -33.578 1.00 43.72 640 GLU A C 1
ATOM 5046 O O . GLU A 1 640 ? -4.634 1.135 -32.777 1.00 43.72 640 GLU A O 1
ATOM 5051 N N . SER A 1 641 ? -5.176 0.675 -34.885 1.00 31.66 641 SER A N 1
ATOM 5052 C CA . SER A 1 641 ? -5.425 2.018 -35.452 1.00 31.66 641 SER A CA 1
ATOM 5053 C C . SER A 1 641 ? -5.289 1.988 -36.976 1.0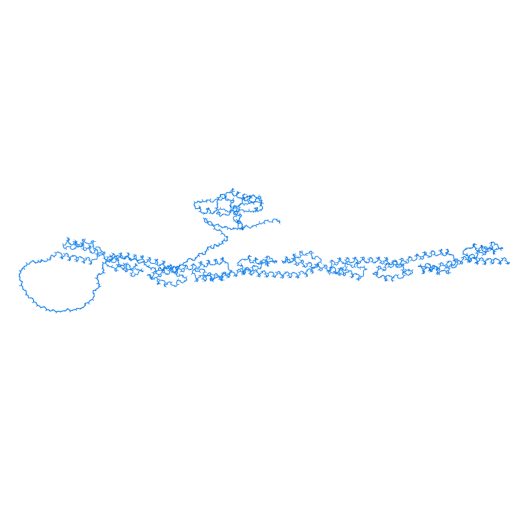0 31.66 641 SER A C 1
ATOM 5055 O O . SER A 1 641 ? -4.387 1.359 -37.521 1.00 31.66 641 SER A O 1
ATOM 5057 N N . TYR A 1 642 ? -6.197 2.670 -37.679 1.00 32.69 642 TYR A N 1
ATOM 5058 C CA . TYR A 1 642 ? -6.071 2.923 -39.117 1.00 32.69 642 TYR A CA 1
ATOM 5059 C C . TYR A 1 642 ? -5.667 4.381 -39.328 1.00 32.69 642 TYR A C 1
ATOM 5061 O O . TYR A 1 642 ? -6.363 5.294 -38.876 1.00 32.69 642 TYR A O 1
ATOM 5069 N N . CYS A 1 643 ? -4.565 4.587 -40.046 1.00 28.95 643 CYS A N 1
ATOM 5070 C CA . CYS A 1 643 ? -4.150 5.892 -40.545 1.00 28.95 643 CYS A CA 1
ATOM 5071 C C . CYS A 1 643 ? -4.331 5.905 -42.062 1.00 28.95 643 CYS A C 1
ATOM 5073 O O . CYS A 1 643 ? -3.814 5.031 -42.756 1.00 28.95 643 CYS A O 1
ATOM 5075 N N . MET A 1 644 ? -5.069 6.892 -42.570 1.00 29.88 644 MET A N 1
ATOM 5076 C CA . MET A 1 644 ? -5.232 7.112 -44.006 1.00 29.88 644 MET A CA 1
ATOM 5077 C C . MET A 1 644 ? -4.768 8.521 -44.359 1.00 29.88 644 MET A C 1
ATOM 5079 O O . MET A 1 644 ? -5.106 9.487 -43.666 1.00 29.88 644 MET A O 1
ATOM 5083 N N . THR A 1 645 ? -4.007 8.618 -45.446 1.00 28.31 645 THR A N 1
ATOM 5084 C CA . THR A 1 645 ? -3.440 9.864 -45.964 1.00 28.31 645 THR A CA 1
ATOM 5085 C C . THR A 1 645 ? -3.957 10.108 -47.374 1.00 28.31 645 THR A C 1
ATOM 5087 O O . THR A 1 645 ? -3.797 9.255 -48.244 1.00 28.31 645 THR A O 1
ATOM 5090 N N . VAL A 1 646 ? -4.578 11.267 -47.600 1.00 30.73 646 VAL A N 1
ATOM 5091 C CA . VAL A 1 646 ? -5.008 11.733 -48.929 1.00 30.73 646 VAL A CA 1
ATOM 5092 C C . VAL A 1 646 ? -4.761 13.237 -49.000 1.00 30.73 646 VAL A C 1
ATOM 5094 O O . VAL A 1 646 ? -5.196 13.959 -48.104 1.00 30.73 646 VAL A O 1
ATOM 5097 N N . ASP A 1 647 ? -4.054 13.686 -50.040 1.00 28.75 647 ASP A N 1
ATOM 5098 C CA . ASP A 1 647 ? -3.738 15.094 -50.325 1.00 28.75 647 ASP A CA 1
ATOM 5099 C C . ASP A 1 647 ? -3.266 15.891 -49.087 1.00 28.75 647 ASP A C 1
ATOM 5101 O O . ASP A 1 647 ? -3.912 16.842 -48.643 1.00 28.75 647 ASP A O 1
ATOM 5105 N N . ASP A 1 648 ? -2.132 15.474 -48.510 1.00 32.06 648 ASP A N 1
ATOM 5106 C CA . ASP A 1 648 ? -1.439 16.117 -47.376 1.00 32.06 648 ASP A CA 1
ATOM 5107 C C . ASP A 1 648 ? -2.232 16.221 -46.056 1.00 32.06 648 ASP A C 1
ATOM 5109 O O . ASP A 1 648 ? -1.871 16.983 -45.153 1.00 32.06 648 ASP A O 1
ATOM 5113 N N . LEU A 1 649 ? -3.295 15.426 -45.898 1.00 28.89 649 LEU A N 1
ATOM 5114 C CA . LEU A 1 649 ? -4.057 15.312 -44.653 1.00 28.89 649 LEU A CA 1
ATOM 5115 C C . LEU A 1 649 ? -4.003 13.882 -44.107 1.00 28.89 649 LEU A C 1
ATOM 5117 O O . LEU A 1 649 ? -4.409 12.932 -44.776 1.00 28.89 649 LEU A O 1
ATOM 5121 N N . THR A 1 650 ? -3.535 13.747 -42.864 1.00 31.27 650 THR A N 1
ATOM 5122 C CA . THR A 1 650 ? -3.504 12.481 -42.119 1.00 31.27 650 THR A CA 1
ATOM 5123 C C . THR A 1 650 ? -4.672 12.431 -41.145 1.00 31.27 650 THR A C 1
ATOM 5125 O O . THR A 1 650 ? -4.814 13.311 -40.294 1.00 31.27 650 THR A O 1
ATOM 5128 N N . PHE A 1 651 ? -5.491 11.387 -41.241 1.00 33.28 651 PHE A N 1
ATOM 5129 C CA . PHE A 1 651 ? -6.596 11.142 -40.316 1.00 33.28 651 PHE A CA 1
ATOM 5130 C C . PHE A 1 651 ? -6.258 9.957 -39.412 1.00 33.28 651 PHE A C 1
ATOM 5132 O O . PHE A 1 651 ? -5.844 8.908 -39.908 1.00 33.28 651 PHE A O 1
ATOM 5139 N N . SER A 1 652 ? -6.451 10.118 -38.101 1.00 29.14 652 SER A N 1
ATOM 5140 C CA . SER A 1 652 ? -6.331 9.046 -37.112 1.00 29.14 652 SER A CA 1
ATOM 5141 C C . SER A 1 652 ? -7.654 8.870 -36.369 1.00 29.14 652 SER A C 1
ATOM 5143 O O . SER A 1 652 ? -8.275 9.837 -35.926 1.00 29.14 652 SER A O 1
ATOM 5145 N N . PHE A 1 653 ? -8.099 7.621 -36.249 1.00 32.38 653 PHE A N 1
ATOM 5146 C CA . PHE A 1 653 ? -9.324 7.258 -35.539 1.00 32.38 653 PHE A CA 1
ATOM 5147 C C . PHE A 1 653 ? -8.962 6.414 -34.318 1.00 32.38 653 PHE A C 1
ATOM 5149 O O . PHE A 1 653 ? -8.198 5.456 -34.436 1.00 32.38 653 PHE A O 1
ATOM 5156 N N . LYS A 1 654 ? -9.518 6.764 -33.153 1.00 30.25 654 LYS A N 1
ATOM 5157 C CA . LYS A 1 654 ? -9.413 5.978 -31.919 1.00 30.25 654 LYS A CA 1
ATOM 5158 C C . LYS A 1 654 ? -10.822 5.720 -31.393 1.00 30.25 654 LYS A C 1
ATOM 5160 O O . LYS A 1 654 ? -11.580 6.672 -31.213 1.00 30.25 654 LYS A O 1
ATOM 5165 N N . TRP A 1 655 ? -11.177 4.451 -31.219 1.00 36.00 655 TRP A N 1
ATOM 5166 C CA . TRP A 1 655 ? -12.517 4.025 -30.815 1.00 36.00 655 TRP A CA 1
ATOM 5167 C C . TRP A 1 655 ? -12.588 3.815 -29.298 1.00 36.00 655 TRP A C 1
ATOM 5169 O O . TRP A 1 655 ? -11.575 3.536 -28.662 1.00 36.00 655 TRP A O 1
ATOM 5179 N N . LEU A 1 656 ? -13.779 3.999 -28.728 1.00 30.12 656 LEU A N 1
ATOM 5180 C CA . LEU A 1 656 ? -14.112 3.663 -27.343 1.00 30.12 656 LEU A CA 1
ATOM 5181 C C . LEU A 1 656 ? -15.203 2.581 -27.385 1.00 30.12 656 LEU A C 1
ATOM 5183 O O . LEU A 1 656 ? -16.321 2.867 -27.808 1.00 30.12 656 LEU A O 1
ATOM 5187 N N . ASP A 1 657 ? -14.811 1.385 -26.947 1.00 31.83 657 ASP A N 1
ATOM 5188 C CA . ASP A 1 657 ? -15.568 0.166 -26.621 1.00 31.83 657 ASP A CA 1
ATOM 5189 C C . ASP A 1 657 ? -16.316 -0.646 -27.703 1.00 31.83 657 ASP A C 1
ATOM 5191 O O . ASP A 1 657 ? -16.901 -0.155 -28.672 1.00 31.83 657 ASP A O 1
ATOM 5195 N N . ASP A 1 658 ? -16.282 -1.960 -27.448 1.00 37.56 658 ASP A N 1
ATOM 5196 C CA . ASP A 1 658 ? -16.721 -3.100 -28.251 1.00 37.56 658 ASP A CA 1
ATOM 5197 C C . ASP A 1 658 ? -18.242 -3.169 -28.483 1.00 37.56 658 ASP A C 1
ATOM 5199 O O . ASP A 1 658 ? -18.997 -3.676 -27.654 1.00 37.56 658 ASP A O 1
ATOM 5203 N N . SER A 1 659 ? -18.717 -2.756 -29.664 1.00 40.09 659 SER A N 1
ATOM 5204 C CA . SER A 1 659 ? -19.955 -3.303 -30.260 1.00 40.09 659 SER A CA 1
ATOM 5205 C C . SER A 1 659 ? -20.041 -3.057 -31.777 1.00 40.09 659 SER A C 1
ATOM 5207 O O . SER A 1 659 ? -20.833 -2.264 -32.284 1.00 40.09 659 SER A O 1
ATOM 5209 N N . MET A 1 660 ? -19.243 -3.800 -32.551 1.00 34.91 660 MET A N 1
ATOM 5210 C CA . MET A 1 660 ? -19.267 -3.781 -34.029 1.00 34.91 660 MET A CA 1
ATOM 5211 C C . MET A 1 660 ? -20.665 -4.025 -34.641 1.00 34.91 660 MET A C 1
ATOM 5213 O O . MET A 1 660 ? -20.989 -3.475 -35.691 1.00 34.91 660 MET A O 1
ATOM 5217 N N . ALA A 1 661 ? -21.526 -4.796 -33.969 1.00 39.88 661 ALA A N 1
ATOM 5218 C CA . ALA A 1 661 ? -22.811 -5.237 -34.518 1.00 39.88 661 ALA A CA 1
ATOM 5219 C C . ALA A 1 661 ? -23.894 -4.138 -34.605 1.00 39.88 661 ALA A C 1
ATOM 5221 O O . ALA A 1 661 ? -24.840 -4.262 -35.387 1.00 39.88 661 ALA A O 1
ATOM 5222 N N . GLU A 1 662 ? -23.789 -3.061 -33.821 1.00 40.75 662 GLU A N 1
ATOM 5223 C CA . GLU A 1 662 ? -24.792 -1.982 -33.810 1.00 40.75 662 GLU A CA 1
ATOM 5224 C C . GLU A 1 662 ? -24.432 -0.838 -34.769 1.00 40.75 662 GLU A C 1
ATOM 5226 O O . GLU A 1 662 ? -25.318 -0.205 -35.354 1.00 40.75 662 GLU A O 1
ATOM 5231 N N . VAL A 1 663 ? -23.134 -0.634 -35.016 1.00 38.12 663 VAL A N 1
ATOM 5232 C CA . VAL A 1 663 ? -22.625 0.360 -35.970 1.00 38.12 663 VAL A CA 1
ATOM 5233 C C . VAL A 1 663 ? -22.825 -0.100 -37.413 1.00 38.12 663 VAL A C 1
ATOM 5235 O O . VAL A 1 663 ? -23.229 0.716 -38.240 1.00 38.12 663 VAL A O 1
ATOM 5238 N N . GLU A 1 664 ? -22.656 -1.393 -37.721 1.00 40.84 664 GLU A N 1
ATOM 5239 C CA . GLU A 1 664 ? -22.974 -1.935 -39.055 1.00 40.84 664 GLU A CA 1
ATOM 5240 C C . GLU A 1 664 ? -24.455 -1.722 -39.417 1.00 40.84 664 GLU A C 1
ATOM 5242 O O . GLU A 1 664 ? -24.759 -1.252 -40.515 1.00 40.84 664 GLU A O 1
ATOM 5247 N N . LYS A 1 665 ? -25.376 -1.914 -38.460 1.00 41.25 665 LYS A N 1
ATOM 5248 C CA . LYS A 1 665 ? -26.813 -1.631 -38.644 1.00 41.25 665 LYS A CA 1
ATOM 5249 C C . LYS A 1 665 ? -27.123 -0.145 -38.840 1.00 41.25 665 LYS A C 1
ATOM 5251 O O . LYS A 1 665 ? -28.006 0.205 -39.626 1.00 41.25 665 LYS A O 1
ATOM 5256 N N . ALA A 1 666 ? -26.420 0.742 -38.136 1.00 37.53 666 ALA A N 1
ATOM 5257 C CA . ALA A 1 666 ? -26.584 2.185 -38.302 1.00 37.53 666 ALA A CA 1
ATOM 5258 C C . ALA A 1 666 ? -26.016 2.678 -39.646 1.00 37.53 666 ALA A C 1
ATOM 5260 O O . ALA A 1 666 ? -26.595 3.573 -40.265 1.00 37.53 666 ALA A O 1
ATOM 5261 N N . TYR A 1 667 ? -24.927 2.071 -40.126 1.00 36.47 667 TYR A N 1
ATOM 5262 C CA . TYR A 1 667 ? -24.295 2.413 -41.400 1.00 36.47 667 TYR A CA 1
ATOM 5263 C C . TYR A 1 667 ? -25.118 1.919 -42.603 1.00 36.47 667 TYR A C 1
ATOM 5265 O O . TYR A 1 667 ? -25.313 2.670 -43.563 1.00 36.47 667 TYR A O 1
ATOM 5273 N N . GLU A 1 668 ? -25.709 0.720 -42.520 1.00 40.41 668 GLU A N 1
ATOM 5274 C CA . GLU A 1 668 ? -26.656 0.212 -43.526 1.00 40.41 668 GLU A CA 1
ATOM 5275 C C . GLU A 1 668 ? -27.897 1.112 -43.661 1.00 40.41 668 GLU A C 1
ATOM 5277 O O . GLU A 1 668 ? -28.315 1.421 -44.779 1.00 40.41 668 GLU A O 1
ATOM 5282 N N . ALA A 1 669 ? -28.427 1.639 -42.550 1.00 38.84 669 ALA A N 1
ATOM 5283 C CA . ALA A 1 669 ? -29.606 2.516 -42.539 1.00 38.84 669 ALA A CA 1
ATOM 5284 C C . ALA A 1 669 ? -29.367 3.937 -43.105 1.00 38.84 669 ALA A C 1
ATOM 5286 O O . ALA A 1 669 ? -30.324 4.687 -43.355 1.00 38.84 669 ALA A O 1
ATOM 5287 N N . ILE A 1 670 ? -28.103 4.334 -43.292 1.00 36.22 670 ILE A N 1
ATOM 5288 C CA . ILE A 1 670 ? -27.703 5.640 -43.847 1.00 36.22 670 ILE A CA 1
ATOM 5289 C C . ILE A 1 670 ? -27.330 5.522 -45.337 1.00 36.22 670 ILE A C 1
ATOM 5291 O O . ILE A 1 670 ? -27.366 6.525 -46.056 1.00 36.22 670 ILE A O 1
ATOM 5295 N N . SER A 1 671 ? -27.072 4.310 -45.843 1.00 35.38 671 SER A N 1
ATOM 5296 C CA . SER A 1 671 ? -26.785 4.080 -47.260 1.00 35.38 671 SER A CA 1
ATOM 5297 C C . SER A 1 671 ? -28.062 4.156 -48.111 1.00 35.38 671 SER A C 1
ATOM 5299 O O . SER A 1 671 ? -28.873 3.237 -48.198 1.00 35.38 671 SER A O 1
ATOM 5301 N N . VAL A 1 672 ? -28.285 5.302 -48.755 1.00 39.91 672 VAL A N 1
ATOM 5302 C CA . VAL A 1 672 ? -29.281 5.404 -49.826 1.00 39.91 672 VAL A CA 1
ATOM 5303 C C . VAL A 1 672 ? -28.653 4.829 -51.093 1.00 39.91 672 VAL A C 1
ATOM 5305 O O . VAL A 1 672 ? -27.935 5.525 -51.806 1.00 39.91 672 VAL A O 1
ATOM 5308 N N . GLY A 1 673 ? -28.932 3.553 -51.356 1.00 37.16 673 GLY A N 1
ATOM 5309 C CA . GLY A 1 673 ? -28.634 2.885 -52.623 1.00 37.16 673 GLY A CA 1
ATOM 5310 C C . GLY A 1 673 ? -28.049 1.492 -52.425 1.00 37.16 673 GLY A C 1
ATOM 5311 O O . GLY A 1 673 ? -26.887 1.358 -52.068 1.00 37.16 673 GLY A O 1
ATOM 5312 N N . ASN A 1 674 ? -28.853 0.464 -52.706 1.00 37.47 674 ASN A N 1
ATOM 5313 C CA . ASN A 1 674 ? -28.468 -0.949 -52.692 1.00 37.47 674 ASN A CA 1
ATOM 5314 C C . ASN A 1 674 ? -27.188 -1.206 -53.510 1.00 37.47 674 ASN A C 1
ATOM 5316 O O . ASN A 1 674 ? -27.273 -1.354 -54.733 1.00 37.47 674 ASN A O 1
ATOM 5320 N N . ARG A 1 675 ? -26.024 -1.285 -52.847 1.00 38.22 675 ARG A N 1
ATOM 5321 C CA . ARG A 1 675 ? -24.858 -2.089 -53.258 1.00 38.22 675 ARG A CA 1
ATOM 5322 C C . ARG A 1 675 ? -23.766 -2.123 -52.179 1.00 38.22 675 ARG A C 1
ATOM 5324 O O . ARG A 1 675 ? -23.549 -1.157 -51.459 1.00 38.22 675 ARG A O 1
ATOM 5331 N N . HIS A 1 676 ? -23.102 -3.273 -52.078 1.00 35.31 676 HIS A N 1
ATOM 5332 C CA . HIS A 1 676 ? -22.185 -3.647 -50.999 1.00 35.31 676 HIS A CA 1
ATOM 5333 C C . HIS A 1 676 ? -20.812 -2.926 -51.128 1.00 35.31 676 HIS A C 1
ATOM 5335 O O . HIS A 1 676 ? -20.311 -2.789 -52.247 1.00 35.31 676 HIS A O 1
ATOM 5341 N N . PRO A 1 677 ? -20.145 -2.502 -50.030 1.00 32.16 677 PRO A N 1
ATOM 5342 C CA . PRO A 1 677 ? -18.985 -1.591 -50.076 1.00 32.16 677 PRO A CA 1
ATOM 5343 C C . PRO A 1 677 ? -17.723 -2.132 -50.767 1.00 32.16 677 PRO A C 1
ATOM 5345 O O . PRO A 1 677 ? -16.882 -1.351 -51.211 1.00 32.16 677 PRO A O 1
ATOM 5348 N N . ARG A 1 678 ? -17.584 -3.457 -50.907 1.00 32.97 678 ARG A N 1
ATOM 5349 C CA . ARG A 1 678 ? -16.418 -4.082 -51.558 1.00 32.97 678 ARG A CA 1
ATOM 5350 C C . ARG A 1 678 ? -16.353 -3.856 -53.075 1.00 32.97 678 ARG A C 1
ATOM 5352 O O . ARG A 1 678 ? -15.272 -3.967 -53.638 1.00 32.97 678 ARG A O 1
ATOM 5359 N N . GLU A 1 679 ? -17.460 -3.493 -53.727 1.00 34.31 679 GLU A N 1
ATOM 5360 C CA . GLU A 1 679 ? -17.500 -3.245 -55.181 1.00 34.31 679 GLU A CA 1
ATOM 5361 C C . GLU A 1 679 ? -17.158 -1.800 -55.586 1.00 34.31 679 GLU A C 1
ATOM 5363 O O . GLU A 1 679 ? -16.816 -1.551 -56.742 1.00 34.31 679 GLU A O 1
ATOM 5368 N N . ILE A 1 680 ? -17.228 -0.834 -54.663 1.00 37.00 680 ILE A N 1
ATOM 5369 C CA . ILE A 1 680 ? -16.983 0.588 -54.972 1.00 37.00 680 ILE A CA 1
ATOM 5370 C C . ILE A 1 680 ? -15.478 0.897 -54.983 1.00 37.00 680 ILE A C 1
ATOM 5372 O O . ILE A 1 680 ? -15.017 1.690 -55.802 1.00 37.00 680 ILE A O 1
ATOM 5376 N N . ALA A 1 681 ? -14.693 0.217 -54.142 1.00 33.72 681 ALA A N 1
ATOM 5377 C CA . ALA A 1 681 ? -13.251 0.442 -54.035 1.00 33.72 681 ALA A CA 1
ATOM 5378 C C . ALA A 1 681 ? -12.451 -0.023 -55.269 1.00 33.72 681 ALA A C 1
ATOM 5380 O O . ALA A 1 681 ? -11.336 0.444 -55.474 1.00 33.72 681 ALA A O 1
ATOM 5381 N N . SER A 1 682 ? -13.005 -0.897 -56.120 1.00 33.03 682 SER A N 1
ATOM 5382 C CA . SER A 1 682 ? -12.276 -1.455 -57.269 1.00 33.03 682 SER A CA 1
ATOM 5383 C C . SER A 1 682 ? -12.618 -0.822 -58.627 1.00 33.03 682 SER A C 1
ATOM 5385 O O . SER A 1 682 ? -12.116 -1.302 -59.641 1.00 33.03 682 SER A O 1
ATOM 5387 N N . LYS A 1 683 ? -13.490 0.201 -58.700 1.00 32.50 683 LYS A N 1
ATOM 5388 C CA . LYS A 1 683 ? -13.962 0.762 -59.992 1.00 32.50 683 LYS A CA 1
ATOM 5389 C C . LYS A 1 683 ? -14.014 2.293 -60.103 1.00 32.50 683 LYS A C 1
ATOM 5391 O O . LYS A 1 683 ? -14.616 2.803 -61.043 1.00 32.50 683 LYS A O 1
ATOM 5396 N N . LEU A 1 684 ? -13.386 3.043 -59.201 1.00 37.12 684 LEU A N 1
ATOM 5397 C CA . LEU A 1 684 ? -13.435 4.513 -59.215 1.00 37.12 684 LEU A CA 1
ATOM 5398 C C . LEU A 1 684 ? -12.040 5.142 -59.181 1.00 37.12 684 LEU A C 1
ATOM 5400 O O . LEU A 1 684 ? -11.684 5.875 -58.267 1.00 37.12 684 LEU A O 1
ATOM 5404 N N . THR A 1 685 ? -11.266 4.889 -60.228 1.00 38.84 685 THR A N 1
ATOM 5405 C CA . THR A 1 685 ? -10.258 5.843 -60.694 1.00 38.84 685 THR A CA 1
ATOM 5406 C C . THR A 1 685 ? -10.948 6.779 -61.697 1.00 38.84 685 THR A C 1
ATOM 5408 O O . THR A 1 685 ? -11.643 6.306 -62.592 1.00 38.84 685 THR A O 1
ATOM 5411 N N . ASP A 1 686 ? -10.803 8.096 -61.511 1.00 35.03 686 ASP A N 1
ATOM 5412 C CA . ASP A 1 686 ? -11.033 9.169 -62.509 1.00 35.03 686 ASP A CA 1
ATOM 5413 C C . ASP A 1 686 ? -12.254 10.107 -62.437 1.00 35.03 686 ASP A C 1
ATOM 5415 O O . ASP A 1 686 ? -12.431 10.916 -63.349 1.00 35.03 686 ASP A O 1
ATOM 5419 N N . ARG A 1 687 ? -13.039 10.189 -61.352 1.00 33.25 687 ARG A N 1
ATOM 5420 C CA . ARG A 1 687 ? -13.895 11.389 -61.146 1.00 33.25 687 ARG A CA 1
ATOM 5421 C C . ARG A 1 687 ? -13.898 11.888 -59.708 1.00 33.25 687 ARG A C 1
ATOM 5423 O O . ARG A 1 687 ? -14.524 11.302 -58.832 1.00 33.25 687 ARG A O 1
ATOM 5430 N N . GLY A 1 688 ? -13.224 13.020 -59.497 1.00 31.66 688 GLY A N 1
ATOM 5431 C CA . GLY A 1 688 ? -13.145 13.715 -58.217 1.00 31.66 688 GLY A CA 1
ATOM 5432 C C . GLY A 1 688 ? -14.519 14.123 -57.682 1.00 31.66 688 GLY A C 1
ATOM 5433 O O . GLY A 1 688 ? -15.216 14.950 -58.274 1.00 31.66 688 GLY A O 1
ATOM 5434 N N . MET A 1 689 ? -14.887 13.579 -56.522 1.00 28.33 689 MET A N 1
ATOM 5435 C CA . MET A 1 689 ? -15.944 14.152 -55.695 1.00 28.33 689 MET A CA 1
ATOM 5436 C C . MET A 1 689 ? -15.380 15.331 -54.902 1.00 28.33 689 MET A C 1
ATOM 5438 O O . MET A 1 689 ? -14.475 15.184 -54.084 1.00 28.33 689 MET A O 1
ATOM 5442 N N . LYS A 1 690 ? -15.965 16.512 -55.108 1.00 28.69 690 LYS A N 1
ATOM 5443 C CA . LYS A 1 690 ? -15.766 17.670 -54.234 1.00 28.69 690 LYS A CA 1
ATOM 5444 C C . LYS A 1 690 ? -16.575 17.443 -52.957 1.00 28.69 690 LYS A C 1
ATOM 5446 O O . LYS A 1 690 ? -17.794 17.616 -52.958 1.00 28.69 690 LYS A O 1
ATOM 5451 N N . TRP A 1 691 ? -15.913 17.057 -51.872 1.00 31.22 691 TRP A N 1
ATOM 5452 C CA . TRP A 1 691 ? -16.560 17.003 -50.564 1.00 31.22 691 TRP A CA 1
ATOM 5453 C C . TRP A 1 691 ? -16.911 18.423 -50.104 1.00 31.22 691 TRP A C 1
ATOM 5455 O O . TRP A 1 691 ? -16.059 19.312 -50.073 1.00 31.22 691 TRP A O 1
ATOM 5465 N N . ARG A 1 692 ? -18.186 18.646 -49.763 1.00 47.06 692 ARG A N 1
ATOM 5466 C CA . ARG A 1 692 ? -18.671 19.876 -49.122 1.00 47.06 692 ARG A CA 1
ATOM 5467 C C . ARG A 1 692 ? -19.165 19.551 -47.719 1.00 47.06 692 ARG A C 1
ATOM 5469 O O . ARG A 1 692 ? -19.740 18.487 -47.501 1.00 47.06 692 ARG A O 1
ATOM 5476 N N . LEU A 1 693 ? -18.991 20.489 -46.792 1.00 37.09 693 LEU A N 1
ATOM 5477 C CA . LEU A 1 693 ? -19.598 20.389 -45.467 1.00 37.09 693 LEU A CA 1
ATOM 5478 C C . LEU A 1 693 ? -21.133 20.303 -45.598 1.00 37.09 693 LEU A C 1
ATOM 5480 O O . LEU A 1 693 ? -21.703 21.044 -46.409 1.00 37.09 693 LEU A O 1
ATOM 5484 N N . PRO A 1 694 ? -21.807 19.440 -44.812 1.00 47.12 694 PRO A N 1
ATOM 5485 C CA . PRO A 1 694 ? -23.260 19.376 -44.789 1.00 47.12 694 PRO A CA 1
ATOM 5486 C C . PRO 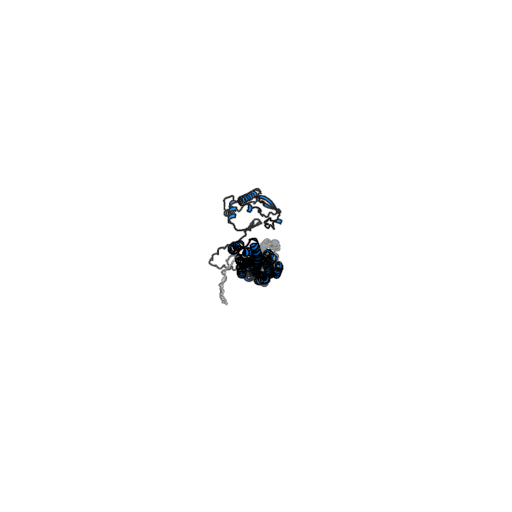A 1 694 ? -23.850 20.743 -44.448 1.00 47.12 694 PRO A C 1
ATOM 5488 O O . PRO A 1 694 ? -23.400 21.441 -43.537 1.00 47.12 694 PRO A O 1
ATOM 5491 N N . THR A 1 695 ? -24.892 21.131 -45.168 1.00 58.81 695 THR A N 1
ATOM 5492 C CA . THR A 1 695 ? -25.666 22.328 -44.849 1.00 58.81 695 THR A CA 1
ATOM 5493 C C . THR A 1 695 ? -26.369 22.157 -43.500 1.00 58.81 695 THR A C 1
ATOM 5495 O O . THR A 1 695 ? -26.705 21.047 -43.087 1.00 58.81 695 THR A O 1
ATOM 5498 N N . LEU A 1 696 ? -26.680 23.264 -42.818 1.00 46.44 696 LEU A N 1
ATOM 5499 C CA . LEU A 1 696 ? -27.400 23.241 -41.535 1.00 46.44 696 LEU A CA 1
ATOM 5500 C C . LEU A 1 696 ? -28.724 22.451 -41.611 1.00 46.44 696 LEU A C 1
ATOM 5502 O O . LEU A 1 696 ? -29.153 21.849 -40.629 1.00 46.44 696 LEU A O 1
ATOM 5506 N N . LYS A 1 697 ? -29.365 22.430 -42.786 1.00 56.09 697 LYS A N 1
ATOM 5507 C CA . LYS A 1 697 ? -30.589 21.662 -43.045 1.00 56.09 697 LYS A CA 1
ATOM 5508 C C . LYS A 1 697 ? -30.327 20.153 -43.079 1.00 56.09 697 LYS A C 1
ATOM 5510 O O . LYS A 1 697 ? -31.107 19.402 -42.504 1.00 56.09 697 LYS A O 1
ATOM 5515 N N . GLU A 1 698 ? -29.238 19.718 -43.711 1.00 55.75 698 GLU A N 1
ATOM 5516 C CA . GLU A 1 698 ? -28.805 18.312 -43.734 1.00 55.75 698 GLU A CA 1
ATOM 5517 C C . GLU A 1 698 ? -28.371 17.860 -42.332 1.00 55.75 698 GLU A C 1
ATOM 5519 O O . GLU A 1 698 ? -28.784 16.798 -41.873 1.00 55.75 698 GLU A O 1
ATOM 5524 N N . PHE A 1 699 ? -27.663 18.720 -41.596 1.00 53.03 699 PHE A N 1
ATOM 5525 C CA . PHE A 1 699 ? -27.246 18.454 -40.219 1.00 53.03 699 PHE A CA 1
ATOM 5526 C C . PHE A 1 699 ? -28.436 18.302 -39.260 1.00 53.03 699 PHE A C 1
ATOM 5528 O O . PHE A 1 699 ? -28.502 17.350 -38.486 1.00 53.03 699 PHE A O 1
ATOM 5535 N N . ARG A 1 700 ? -29.439 19.188 -39.361 1.00 54.12 700 ARG A N 1
ATOM 5536 C CA . ARG A 1 700 ? -30.700 19.064 -38.608 1.00 54.12 700 ARG A CA 1
ATOM 5537 C C . ARG A 1 700 ? -31.438 17.766 -38.928 1.00 54.12 700 ARG A C 1
ATOM 5539 O O . ARG A 1 700 ? -32.069 17.207 -38.042 1.00 54.12 700 ARG A O 1
ATOM 5546 N N . LYS A 1 701 ? -31.343 17.276 -40.166 1.00 63.97 701 LYS A N 1
ATOM 5547 C CA . LYS A 1 701 ? -31.972 16.021 -40.594 1.00 63.97 701 LYS A CA 1
ATOM 5548 C C . LYS A 1 701 ? -31.281 14.798 -39.982 1.00 63.97 701 LYS A C 1
ATOM 5550 O O . LYS A 1 701 ? -31.967 13.872 -39.568 1.00 63.97 701 LYS A O 1
ATOM 5555 N N . ILE A 1 702 ? -29.950 14.824 -39.882 1.00 57.72 702 ILE A N 1
ATOM 5556 C CA . ILE A 1 702 ? -29.149 13.779 -39.220 1.00 57.72 702 ILE A CA 1
ATOM 5557 C C . ILE A 1 702 ? -29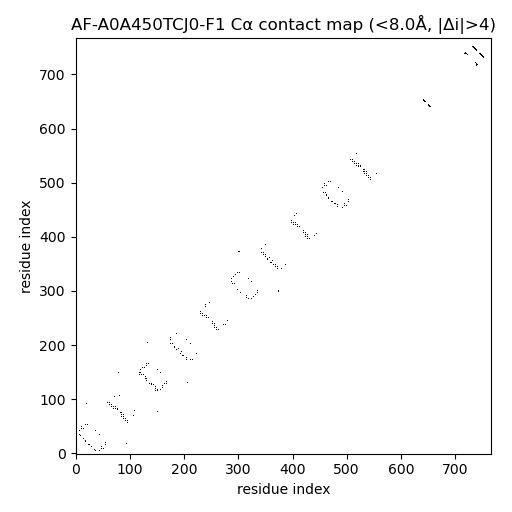.423 13.774 -37.712 1.00 57.72 702 ILE A C 1
ATOM 5559 O O . ILE A 1 702 ? -29.739 12.728 -37.153 1.00 57.72 702 ILE A O 1
ATOM 5563 N N . ALA A 1 703 ? -29.397 14.948 -37.073 1.00 50.66 703 ALA A N 1
ATOM 5564 C CA . ALA A 1 703 ? -29.694 15.084 -35.649 1.00 50.66 703 ALA A CA 1
ATOM 5565 C C . ALA A 1 703 ? -31.135 14.662 -35.311 1.00 50.66 703 ALA A C 1
ATOM 5567 O O . ALA A 1 703 ? -31.346 13.978 -34.317 1.00 50.66 703 ALA A O 1
ATOM 5568 N N . ALA A 1 704 ? -32.117 15.004 -36.154 1.00 59.12 704 ALA A N 1
ATOM 5569 C CA . ALA A 1 704 ? -33.504 14.570 -35.977 1.00 59.12 704 ALA A CA 1
ATOM 5570 C C . ALA A 1 704 ? -33.658 13.045 -36.098 1.00 59.12 704 ALA A C 1
ATOM 5572 O O . ALA A 1 704 ? -34.364 12.451 -35.289 1.00 59.12 704 ALA A O 1
ATOM 5573 N N . LYS A 1 705 ? -32.955 12.404 -37.045 1.00 60.91 705 LYS A N 1
ATOM 5574 C CA . LYS A 1 705 ? -32.936 10.937 -37.182 1.00 60.91 705 LYS A CA 1
ATOM 5575 C C . LYS A 1 705 ? -32.317 10.252 -35.962 1.00 60.91 705 LYS A C 1
ATOM 5577 O O . LYS A 1 705 ? -32.868 9.267 -35.488 1.00 60.91 705 LYS A O 1
ATOM 5582 N N . ALA A 1 706 ? -31.215 10.791 -35.436 1.00 52.28 706 ALA A N 1
ATOM 5583 C CA . ALA A 1 706 ? -30.606 10.288 -34.207 1.00 52.28 706 ALA A CA 1
ATOM 5584 C C . ALA A 1 706 ? -31.563 10.445 -33.011 1.00 52.28 706 ALA A C 1
ATOM 5586 O O . ALA A 1 706 ? -31.762 9.501 -32.257 1.00 52.28 706 ALA A O 1
ATOM 5587 N N . LEU A 1 707 ? -32.233 11.596 -32.877 1.00 52.47 707 LEU A N 1
ATOM 5588 C CA . LEU A 1 707 ? -33.214 11.833 -31.811 1.00 52.47 707 LEU A CA 1
ATOM 5589 C C . LEU A 1 707 ? -34.415 10.872 -31.892 1.00 52.47 707 LEU A C 1
ATOM 5591 O O . LEU A 1 707 ? -34.912 10.404 -30.872 1.00 52.47 707 LEU A O 1
ATOM 5595 N N . GLU A 1 708 ? -34.871 10.563 -33.107 1.00 60.25 708 GLU A N 1
ATOM 5596 C CA . GLU A 1 708 ? -35.973 9.631 -33.364 1.00 60.25 708 GLU A CA 1
ATOM 5597 C C . GLU A 1 708 ? -35.597 8.174 -33.051 1.00 60.25 708 GLU A C 1
ATOM 5599 O O . GLU A 1 708 ? -36.447 7.398 -32.622 1.00 60.25 708 GLU A O 1
ATOM 5604 N N . GLN A 1 709 ? -34.313 7.828 -33.166 1.00 53.56 709 GLN A N 1
ATOM 5605 C CA . GLN A 1 709 ? -33.772 6.519 -32.798 1.00 53.56 709 GLN A CA 1
ATOM 5606 C C . GLN A 1 709 ? -33.682 6.321 -31.270 1.00 53.56 709 GLN A C 1
ATOM 5608 O O . GLN A 1 709 ? -33.813 5.199 -30.791 1.00 53.56 709 GLN A O 1
ATOM 5613 N N . TYR A 1 710 ? -33.552 7.408 -30.496 1.00 51.81 710 TYR A N 1
ATOM 5614 C CA . TYR A 1 710 ? -33.519 7.405 -29.021 1.00 51.81 710 TYR A CA 1
ATOM 5615 C C . TYR A 1 710 ? -34.838 7.855 -28.368 1.00 51.81 710 TYR A C 1
ATOM 5617 O O . TYR A 1 710 ? -34.880 8.179 -27.180 1.00 51.81 710 TYR A O 1
ATOM 5625 N N . LYS A 1 711 ? -35.946 7.850 -29.120 1.00 58.00 711 LYS A N 1
ATOM 5626 C CA . LYS A 1 711 ? -37.264 8.357 -28.689 1.00 58.00 711 LYS A CA 1
ATOM 5627 C C . LYS A 1 711 ? -37.837 7.652 -27.448 1.00 58.00 711 LYS A C 1
ATOM 5629 O O . LYS A 1 711 ? -38.714 8.206 -26.791 1.00 58.00 711 LYS A O 1
ATOM 5634 N N . HIS A 1 712 ? -37.331 6.464 -27.116 1.00 52.25 712 HIS A N 1
ATOM 5635 C CA . HIS A 1 712 ? -37.750 5.673 -25.957 1.00 52.25 712 HIS A CA 1
ATOM 5636 C C . HIS A 1 712 ? -36.850 5.840 -24.715 1.00 52.25 712 HIS A C 1
ATOM 5638 O O . HIS A 1 712 ? -37.238 5.392 -23.641 1.00 52.25 712 HIS A O 1
ATOM 5644 N N . GLU A 1 713 ? -35.704 6.531 -24.815 1.00 51.75 713 GLU A N 1
ATOM 5645 C CA . GLU A 1 713 ? -34.762 6.747 -23.697 1.00 51.75 713 GLU A CA 1
ATOM 5646 C C . GLU A 1 713 ? -34.137 8.167 -23.720 1.00 51.75 713 GLU A C 1
ATOM 5648 O O . GLU A 1 713 ? -32.923 8.336 -23.880 1.00 51.75 713 GLU A O 1
ATOM 5653 N N . PRO A 1 714 ? -34.944 9.234 -23.553 1.00 49.31 714 PRO A N 1
ATOM 5654 C CA . PRO A 1 714 ? -34.515 10.623 -23.779 1.00 49.31 714 PRO A CA 1
ATOM 5655 C C . PRO A 1 714 ? -33.390 11.117 -22.845 1.00 49.31 714 PRO A C 1
ATOM 5657 O O . PRO A 1 714 ? -32.646 12.036 -23.187 1.00 49.31 714 PRO A O 1
ATOM 5660 N N . HIS A 1 715 ? -33.208 10.482 -21.687 1.00 49.69 715 HIS A N 1
ATOM 5661 C CA . HIS A 1 715 ? -32.189 10.814 -20.684 1.00 49.69 715 HIS A CA 1
ATOM 5662 C C . HIS A 1 715 ? -30.772 10.363 -21.078 1.00 49.69 715 HIS A C 1
ATOM 5664 O O . HIS A 1 715 ? -29.803 10.894 -20.544 1.00 49.69 715 HIS A O 1
ATOM 5670 N N . LYS A 1 716 ? -30.611 9.453 -22.054 1.00 52.12 716 LYS A N 1
ATOM 5671 C CA . LYS A 1 716 ? -29.279 9.040 -22.539 1.00 52.12 716 LYS A CA 1
ATOM 5672 C C . LYS A 1 716 ? -28.625 10.041 -23.498 1.00 52.12 716 LYS A C 1
ATOM 5674 O O . LYS A 1 716 ? -27.435 9.891 -23.787 1.00 52.12 716 LYS A O 1
ATOM 5679 N N . VAL A 1 717 ? -29.364 11.036 -23.997 1.00 47.12 717 VAL A N 1
ATOM 5680 C CA . VAL A 1 717 ? -28.880 12.005 -25.003 1.00 47.12 717 VAL A CA 1
ATOM 5681 C C . VAL A 1 717 ? -28.793 13.435 -24.448 1.00 47.12 717 VAL A C 1
ATOM 5683 O O . VAL A 1 717 ? -28.026 14.248 -24.964 1.00 47.12 717 VAL A O 1
ATOM 5686 N N . ALA A 1 718 ? -29.522 13.743 -23.371 1.00 46.19 718 ALA A N 1
ATOM 5687 C CA . ALA A 1 718 ? -29.490 15.053 -22.724 1.00 46.19 718 ALA A CA 1
ATOM 5688 C C . ALA A 1 718 ? -28.079 15.387 -22.197 1.00 46.19 718 ALA A C 1
ATOM 5690 O O . ALA A 1 718 ? -27.468 14.591 -21.489 1.00 46.19 718 ALA A O 1
ATOM 5691 N N . GLY A 1 719 ? -27.554 16.562 -22.564 1.00 49.91 719 GLY A N 1
ATOM 5692 C CA . GLY A 1 719 ? -26.226 17.029 -22.142 1.00 49.91 719 GLY A CA 1
ATOM 5693 C C . GLY A 1 719 ? -25.050 16.569 -23.015 1.00 49.91 719 GLY A C 1
ATOM 5694 O O . GLY A 1 719 ? -23.921 16.986 -22.765 1.00 49.91 719 GLY A O 1
ATOM 5695 N N . LYS A 1 720 ? -25.279 15.764 -24.065 1.00 49.78 720 LYS A N 1
ATOM 5696 C CA . LYS A 1 720 ? -24.215 15.313 -24.980 1.00 49.78 720 LYS A CA 1
ATOM 5697 C C . LYS A 1 720 ? -24.026 16.285 -26.154 1.00 49.78 720 LYS A C 1
ATOM 5699 O O . LYS A 1 720 ? -24.979 16.642 -26.846 1.00 49.78 720 LYS A O 1
ATOM 5704 N N . CYS A 1 721 ? -22.781 16.697 -26.395 1.00 45.03 721 CYS A N 1
ATOM 5705 C CA . CYS A 1 721 ? -22.378 17.498 -27.556 1.00 45.03 721 CYS A CA 1
ATOM 5706 C C . CYS A 1 721 ? -21.860 16.594 -28.678 1.00 45.03 721 CYS A C 1
ATOM 5708 O O . CYS A 1 721 ? -20.992 15.756 -28.444 1.00 45.03 721 CYS A O 1
ATOM 5710 N N . PHE A 1 722 ? -22.323 16.818 -29.909 1.00 48.66 722 PHE A N 1
ATOM 5711 C CA . PHE A 1 722 ? -21.778 16.163 -31.102 1.00 48.66 722 PHE A CA 1
ATOM 5712 C C . PHE A 1 722 ? -20.914 17.166 -31.872 1.00 48.66 722 PHE A C 1
ATOM 5714 O O . PHE A 1 722 ? -21.376 18.267 -32.196 1.00 48.66 722 PHE A O 1
ATOM 5721 N N . TYR A 1 723 ? -19.668 16.799 -32.173 1.00 46.06 723 TYR A N 1
ATOM 5722 C CA . TYR A 1 723 ? -18.759 17.609 -32.983 1.00 46.06 723 TYR A CA 1
ATOM 5723 C C . TYR A 1 723 ? -18.272 16.828 -34.205 1.00 46.06 723 TYR A C 1
ATOM 5725 O O . TYR A 1 723 ? -18.178 15.605 -34.187 1.00 46.06 723 TYR A O 1
ATOM 5733 N N . ILE A 1 724 ? -17.954 17.557 -35.274 1.00 39.69 724 ILE A N 1
ATOM 5734 C CA . ILE A 1 724 ? -17.179 17.046 -36.405 1.00 39.69 724 ILE A CA 1
ATOM 5735 C C . ILE A 1 724 ? -15.865 17.818 -36.370 1.00 39.69 724 ILE A C 1
ATOM 5737 O O . ILE A 1 724 ? -15.854 19.021 -36.638 1.00 39.69 724 ILE A O 1
ATOM 5741 N N . SER A 1 725 ? -14.767 17.163 -35.992 1.00 38.06 725 SER A N 1
ATOM 5742 C CA . SER A 1 725 ? -13.449 17.784 -36.074 1.00 38.06 725 SER A CA 1
ATOM 5743 C C . SER A 1 725 ? -12.937 17.667 -37.511 1.00 38.06 725 SER A C 1
ATOM 5745 O O . SER A 1 725 ? -12.793 16.587 -38.074 1.00 38.06 725 SER A O 1
ATOM 5747 N N . GLY A 1 726 ? -12.693 18.813 -38.133 1.00 39.22 726 GLY A N 1
ATOM 5748 C CA . GLY A 1 726 ? -11.964 18.917 -39.390 1.00 39.22 726 GLY A CA 1
ATOM 5749 C C . GLY A 1 726 ? -10.990 20.078 -39.276 1.00 39.22 726 GLY A C 1
ATOM 5750 O O . GLY A 1 726 ? -11.359 21.143 -38.776 1.00 39.22 726 GLY A O 1
ATOM 5751 N N . TYR A 1 727 ? -9.741 19.888 -39.706 1.00 38.78 727 TYR A N 1
ATOM 5752 C CA . TYR A 1 727 ? -8.733 20.949 -39.682 1.00 38.78 727 TYR A CA 1
ATOM 5753 C C . TYR A 1 727 ? -9.070 22.029 -40.725 1.00 38.78 727 TYR A C 1
ATOM 5755 O O . TYR A 1 727 ? -8.590 22.021 -41.854 1.00 38.78 727 TYR A O 1
ATOM 5763 N N . ALA A 1 728 ? -9.903 22.997 -40.339 1.00 39.78 728 ALA A N 1
ATOM 5764 C CA . ALA A 1 728 ? -10.115 24.219 -41.102 1.00 39.78 728 ALA A CA 1
ATOM 5765 C C . ALA A 1 728 ? -9.073 25.265 -40.671 1.00 39.78 728 ALA A C 1
ATOM 5767 O O . ALA A 1 728 ? -9.095 25.772 -39.550 1.00 39.78 728 ALA A O 1
ATOM 5768 N N . LYS A 1 729 ? -8.146 25.612 -41.570 1.00 42.72 729 LYS A N 1
ATOM 5769 C CA . LYS A 1 729 ? -7.036 26.557 -41.325 1.00 42.72 729 LYS A CA 1
ATOM 5770 C C . LYS A 1 729 ? -7.457 28.029 -41.107 1.00 42.72 729 LYS A C 1
ATOM 5772 O O . LYS A 1 729 ? -6.584 28.887 -41.114 1.00 42.72 729 LYS A O 1
ATOM 5777 N N . ARG A 1 730 ? -8.751 28.369 -40.970 1.00 43.53 730 ARG A N 1
ATOM 5778 C CA . ARG A 1 730 ? -9.213 29.778 -41.041 1.00 43.53 730 ARG A CA 1
ATOM 5779 C C . ARG A 1 730 ? -10.363 30.224 -40.119 1.00 43.53 730 ARG A C 1
ATOM 5781 O O . ARG A 1 730 ? -10.942 31.270 -40.395 1.00 43.53 730 ARG A O 1
ATOM 5788 N N . ARG A 1 731 ? -10.719 29.506 -39.047 1.00 47.16 731 ARG A N 1
ATOM 5789 C CA . ARG A 1 731 ? -11.643 30.057 -38.030 1.00 47.16 731 ARG A CA 1
ATOM 5790 C C . ARG A 1 731 ? -11.242 29.661 -36.614 1.00 47.16 731 ARG A C 1
ATOM 5792 O O . ARG A 1 731 ? -10.901 28.504 -36.381 1.00 47.16 731 ARG A O 1
ATOM 5799 N N . ASP A 1 732 ? -11.331 30.632 -35.711 1.00 53.94 732 ASP A N 1
ATOM 5800 C CA . ASP A 1 732 ? -10.926 30.527 -34.302 1.00 53.94 732 ASP A CA 1
ATOM 5801 C C . ASP A 1 732 ? -11.980 29.824 -33.427 1.00 53.94 732 ASP A C 1
ATOM 5803 O O . ASP A 1 732 ? -11.711 29.494 -32.281 1.00 53.94 732 ASP A O 1
ATOM 5807 N N . ALA A 1 733 ? -13.152 29.498 -33.988 1.00 53.53 733 ALA A N 1
ATOM 5808 C CA . ALA A 1 733 ? -14.217 28.778 -33.296 1.00 53.53 733 ALA A CA 1
ATOM 5809 C C . ALA A 1 733 ? -14.708 27.552 -34.083 1.00 53.53 733 ALA A C 1
ATOM 5811 O O . ALA A 1 733 ? -14.854 27.589 -35.313 1.00 53.53 733 ALA A O 1
ATOM 5812 N N . LEU A 1 734 ? -14.999 26.464 -33.365 1.00 55.00 734 LEU A N 1
ATOM 5813 C CA . LEU A 1 734 ? -15.591 25.242 -33.908 1.00 55.00 734 LEU A CA 1
ATOM 5814 C C . LEU A 1 734 ? -17.114 25.259 -33.686 1.00 55.00 734 LEU A C 1
ATOM 5816 O O . LEU A 1 734 ? -17.565 25.414 -32.549 1.00 55.00 734 LEU A O 1
ATOM 5820 N N . PRO A 1 735 ? -17.937 25.092 -34.738 1.00 52.44 735 PRO A N 1
ATOM 5821 C CA . PRO A 1 735 ? -19.377 24.972 -34.566 1.00 52.44 735 PRO A CA 1
ATOM 5822 C C . PRO A 1 735 ? -19.724 23.594 -33.987 1.00 52.44 735 PRO A C 1
ATOM 5824 O O . PRO A 1 735 ? -19.403 22.567 -34.584 1.00 52.44 735 PRO A O 1
ATOM 5827 N N . CYS A 1 736 ? -20.431 23.566 -32.861 1.00 58.19 736 CYS A N 1
ATOM 5828 C CA . CYS A 1 736 ? -21.008 22.357 -32.282 1.00 58.19 736 CYS A CA 1
ATOM 5829 C C . CYS A 1 736 ? -22.541 22.450 -32.224 1.00 58.19 736 CYS A C 1
ATOM 5831 O O . CYS A 1 736 ? -23.138 23.534 -32.255 1.00 58.19 736 CYS A O 1
ATOM 5833 N N . ALA A 1 737 ? -23.191 21.290 -32.171 1.00 53.59 737 ALA A N 1
ATOM 5834 C CA . ALA A 1 737 ? -24.619 21.190 -31.912 1.00 53.59 737 ALA A CA 1
ATOM 5835 C C . ALA A 1 737 ? -24.821 20.694 -30.477 1.00 53.59 737 ALA A C 1
ATOM 5837 O O . ALA A 1 737 ? -24.369 19.604 -30.123 1.00 53.59 737 ALA A O 1
ATOM 5838 N N . TYR A 1 738 ? -25.496 21.506 -29.667 1.00 60.53 738 TYR A N 1
ATOM 5839 C CA . TYR A 1 738 ? -25.872 21.174 -28.299 1.00 60.53 738 TYR A CA 1
ATOM 5840 C C . TYR A 1 738 ? -27.351 20.799 -28.262 1.00 60.53 738 TYR A C 1
ATOM 5842 O O . TYR A 1 738 ? -28.195 21.548 -28.768 1.00 60.53 738 TYR A O 1
ATOM 5850 N N . VAL A 1 739 ? -27.654 19.643 -27.676 1.00 60.38 739 VAL A N 1
ATOM 5851 C CA . VAL A 1 739 ? -29.025 19.201 -27.420 1.00 60.38 739 VAL A CA 1
ATOM 5852 C C . VAL A 1 739 ? -29.341 19.512 -25.967 1.00 60.38 739 VAL A C 1
ATOM 5854 O O . VAL A 1 739 ? -28.744 18.933 -25.057 1.00 60.38 739 VAL A O 1
ATOM 5857 N N . ASP A 1 740 ? -30.251 20.457 -25.749 1.00 62.47 740 ASP A N 1
ATOM 5858 C CA . ASP A 1 740 ? -30.671 20.787 -24.393 1.00 62.47 740 ASP A CA 1
ATOM 5859 C C . ASP A 1 740 ? -31.519 19.664 -23.772 1.00 62.47 740 ASP A C 1
ATOM 5861 O O . ASP A 1 740 ? -31.938 18.710 -24.434 1.00 62.47 740 ASP A O 1
ATOM 5865 N N . LYS A 1 741 ? -31.794 19.789 -22.472 1.00 61.16 741 LYS A N 1
ATOM 5866 C CA . LYS A 1 741 ? -32.606 18.830 -21.706 1.00 61.16 741 LYS A CA 1
ATOM 5867 C C . LYS A 1 741 ? -34.027 18.610 -22.252 1.00 61.16 741 LYS A C 1
ATOM 5869 O O . LYS A 1 741 ? -34.665 17.635 -21.876 1.00 61.16 741 LYS A O 1
ATOM 5874 N N . ASN A 1 742 ? -34.506 19.477 -23.148 1.00 60.72 742 ASN A N 1
ATOM 5875 C CA . ASN A 1 742 ? -35.815 19.374 -23.793 1.00 60.72 742 ASN A CA 1
ATOM 5876 C C . ASN A 1 742 ? -35.721 18.794 -25.219 1.00 60.72 742 ASN A C 1
ATOM 5878 O O . ASN A 1 742 ? -36.706 18.807 -25.957 1.00 60.72 742 ASN A O 1
ATOM 5882 N N . GLY A 1 743 ? -34.543 18.314 -25.636 1.00 54.28 743 GLY A N 1
ATOM 5883 C CA . GLY A 1 743 ? -34.308 17.750 -26.966 1.00 54.28 743 GLY A CA 1
ATOM 5884 C C . GLY A 1 743 ? -34.142 18.797 -28.071 1.00 54.28 743 GLY A C 1
ATOM 5885 O O . GLY A 1 743 ? -34.106 18.444 -29.253 1.00 54.28 743 GLY A O 1
ATOM 5886 N N . LYS A 1 744 ? -34.044 20.091 -27.735 1.00 59.22 744 LYS A N 1
ATOM 5887 C CA . LYS A 1 744 ? -33.910 21.160 -28.727 1.00 59.22 744 LYS A CA 1
ATOM 5888 C C . LYS A 1 744 ? -32.444 21.329 -29.113 1.00 59.22 744 LYS A C 1
ATOM 5890 O O . LYS A 1 744 ? -31.587 21.638 -28.288 1.00 59.22 744 LYS A O 1
ATOM 5895 N N . VAL A 1 745 ? -32.164 21.161 -30.405 1.00 53.09 745 VAL A N 1
ATOM 5896 C CA . VAL A 1 745 ? -30.811 21.299 -30.958 1.00 53.09 745 VAL A CA 1
ATOM 5897 C C . VAL A 1 745 ? -30.516 22.767 -31.264 1.00 53.09 745 VAL A C 1
ATOM 5899 O O . VAL A 1 745 ? -31.167 23.385 -32.113 1.00 53.09 745 VAL A O 1
ATOM 5902 N N . THR A 1 746 ? -29.503 23.324 -30.606 1.00 54.56 746 THR A N 1
ATOM 5903 C CA . THR A 1 746 ? -29.011 24.691 -30.828 1.00 54.56 746 THR A CA 1
ATOM 5904 C C . THR A 1 746 ? -27.558 24.666 -31.295 1.00 54.56 746 THR A C 1
ATOM 5906 O O . THR A 1 746 ? -26.786 23.782 -30.930 1.00 54.56 746 THR A O 1
ATOM 5909 N N . ARG A 1 747 ? -27.185 25.609 -32.168 1.00 56.31 747 ARG A N 1
ATOM 5910 C CA . ARG A 1 747 ? -25.799 25.753 -32.629 1.00 56.31 747 ARG A CA 1
ATOM 5911 C C . ARG A 1 747 ? -25.047 26.617 -31.622 1.00 56.31 747 ARG A C 1
ATOM 5913 O O . ARG A 1 747 ? -25.487 27.734 -31.361 1.00 56.31 747 ARG A O 1
ATOM 5920 N N . LYS A 1 748 ? -23.925 26.118 -31.112 1.00 60.56 748 LYS A N 1
ATOM 5921 C CA . LYS A 1 748 ? -22.991 26.867 -30.265 1.00 60.56 748 LYS A CA 1
ATOM 5922 C C . LYS A 1 748 ? -21.630 26.911 -30.958 1.00 60.56 748 LYS A C 1
ATOM 5924 O O . LYS A 1 748 ? -21.290 26.001 -31.710 1.00 60.56 748 LYS A O 1
ATOM 5929 N N . GLU A 1 749 ? -20.882 27.985 -30.765 1.00 59.62 749 GLU A N 1
ATOM 5930 C CA . GLU A 1 749 ? -19.504 28.091 -31.247 1.00 59.62 749 GLU A CA 1
ATOM 5931 C C . GLU A 1 749 ? -18.595 28.026 -30.020 1.00 59.62 749 GLU A C 1
ATOM 5933 O O . GLU A 1 749 ? -18.844 28.731 -29.043 1.00 59.62 749 GLU A O 1
ATOM 5938 N N . ILE A 1 750 ? -17.629 27.103 -30.031 1.00 53.38 750 ILE A N 1
ATOM 5939 C CA . ILE A 1 750 ? -16.670 26.909 -28.935 1.00 53.38 750 ILE A CA 1
ATOM 5940 C C . ILE A 1 750 ? -15.307 27.401 -29.416 1.00 53.38 750 ILE A C 1
ATOM 5942 O O . ILE A 1 750 ? -14.890 27.062 -30.530 1.00 53.38 750 ILE A O 1
ATOM 5946 N N . ASP A 1 751 ? -14.646 28.204 -28.587 1.00 50.47 751 ASP A N 1
ATOM 5947 C CA . ASP A 1 751 ? -13.313 28.732 -28.859 1.00 50.47 751 ASP A CA 1
ATOM 5948 C C . ASP A 1 751 ? -12.260 27.613 -28.778 1.00 50.47 751 ASP A C 1
ATOM 5950 O O . ASP A 1 751 ? -12.361 26.668 -27.990 1.00 50.47 751 ASP A O 1
ATOM 5954 N N . ARG A 1 752 ? -11.247 27.679 -29.639 1.00 50.50 752 ARG A N 1
ATOM 5955 C CA . ARG A 1 752 ? -10.279 26.595 -29.852 1.00 50.50 752 ARG A CA 1
ATOM 5956 C C . ARG A 1 752 ? -9.365 26.359 -28.646 1.00 50.50 752 ARG A C 1
ATOM 5958 O O . ARG A 1 752 ? -8.822 25.263 -28.521 1.00 50.50 752 ARG A O 1
ATOM 5965 N N . GLN A 1 753 ? -9.192 27.361 -27.782 1.00 43.78 753 GLN A N 1
ATOM 5966 C CA . GLN A 1 753 ? -8.347 27.270 -26.583 1.00 43.78 753 GLN A CA 1
ATOM 5967 C C . GLN A 1 753 ? -9.003 26.471 -25.445 1.00 43.78 753 GLN A C 1
ATOM 5969 O O . GLN A 1 753 ? -8.297 25.806 -24.691 1.00 43.78 753 GLN A O 1
ATOM 5974 N N . ASP A 1 754 ? -10.336 26.417 -25.401 1.00 40.03 754 ASP A N 1
ATOM 5975 C CA . ASP A 1 754 ? -11.084 25.645 -24.398 1.00 40.03 754 ASP A CA 1
ATOM 5976 C C . ASP A 1 754 ? -11.178 24.146 -24.750 1.00 40.03 754 ASP A C 1
ATOM 5978 O O . ASP A 1 754 ? -11.628 23.325 -23.952 1.00 40.03 754 ASP A O 1
ATOM 5982 N N . ALA A 1 755 ? -10.733 23.753 -25.950 1.00 40.91 755 ALA A N 1
ATOM 5983 C CA . ALA A 1 755 ? -10.875 22.391 -26.462 1.00 40.91 755 ALA A CA 1
ATOM 5984 C C . ALA A 1 755 ? -9.848 21.385 -25.903 1.00 40.91 755 ALA A C 1
ATOM 5986 O O . ALA A 1 755 ? -9.974 20.190 -26.164 1.00 40.91 755 ALA A O 1
ATOM 5987 N N . VAL A 1 756 ? -8.836 21.831 -25.149 1.00 30.34 756 VAL A N 1
ATOM 5988 C CA . VAL A 1 756 ? -7.757 20.945 -24.661 1.00 30.34 756 VAL A CA 1
ATOM 5989 C C . VAL A 1 756 ? -8.053 20.350 -23.276 1.00 30.34 756 VAL A C 1
ATOM 5991 O O . VAL A 1 756 ? -7.466 19.333 -22.921 1.00 30.34 756 VAL A O 1
ATOM 5994 N N . TYR A 1 757 ? -9.031 20.875 -22.531 1.00 29.38 757 TYR A N 1
ATOM 5995 C CA . TYR A 1 757 ? -9.473 20.280 -21.265 1.00 29.38 757 TYR A CA 1
ATOM 5996 C C . TYR A 1 757 ? -10.993 20.361 -21.112 1.00 29.38 757 TYR A C 1
ATOM 5998 O O . TYR A 1 757 ? -11.524 21.247 -20.453 1.00 29.38 757 TYR A O 1
ATOM 6006 N N . LEU A 1 758 ? -11.706 19.389 -21.680 1.00 26.61 758 LEU A N 1
ATOM 6007 C CA . LEU A 1 758 ? -13.082 19.087 -21.283 1.00 26.61 758 LEU A CA 1
ATOM 6008 C C . LEU A 1 758 ? -13.079 17.757 -20.527 1.00 26.61 758 LEU A C 1
ATOM 6010 O O . LEU A 1 758 ? -13.166 16.680 -21.110 1.00 26.61 758 LEU A O 1
ATOM 6014 N N . VAL A 1 759 ? -12.929 17.859 -19.207 1.00 25.33 759 VAL A N 1
ATOM 6015 C CA . VAL A 1 759 ? -13.236 16.782 -18.260 1.00 25.33 759 VAL A CA 1
ATOM 6016 C C . VAL A 1 759 ? -14.748 16.794 -18.037 1.00 25.33 759 VAL A C 1
ATOM 6018 O O . VAL A 1 759 ? -15.340 17.855 -17.845 1.00 25.33 759 VAL A O 1
ATOM 6021 N N . PHE A 1 760 ? -15.380 15.622 -18.084 1.00 28.02 760 PHE A N 1
ATOM 6022 C CA . PHE A 1 760 ? -16.799 15.457 -17.781 1.00 28.02 760 PHE A CA 1
ATOM 6023 C C . PHE A 1 760 ? -17.070 15.862 -16.325 1.00 28.02 760 PHE A C 1
ATOM 6025 O O . PHE A 1 760 ? -16.748 15.115 -15.405 1.00 28.02 760 PHE A O 1
ATOM 6032 N N . ALA A 1 761 ? -17.662 17.036 -16.113 1.00 23.41 761 ALA A N 1
ATOM 6033 C CA . ALA A 1 761 ? -18.276 17.379 -14.839 1.00 23.41 761 ALA A CA 1
ATOM 6034 C C . ALA A 1 761 ? -19.715 16.850 -14.843 1.00 23.41 761 ALA A C 1
ATOM 6036 O O . ALA A 1 761 ? -20.542 17.264 -15.656 1.00 23.41 761 ALA A O 1
ATOM 6037 N N . HIS A 1 762 ? -19.988 15.893 -13.961 1.00 26.75 762 HIS A N 1
ATOM 6038 C CA . HIS A 1 762 ? -21.343 15.513 -13.591 1.00 26.75 762 HIS A CA 1
ATOM 6039 C C . HIS A 1 762 ? -21.775 16.483 -12.489 1.00 26.75 762 HIS A C 1
ATOM 6041 O O . HIS A 1 762 ? -21.252 16.403 -11.379 1.00 26.75 762 HIS A O 1
ATOM 6047 N N . ASP A 1 763 ? -22.685 17.412 -12.789 1.00 28.45 763 ASP A N 1
ATOM 6048 C CA . ASP A 1 763 ? -23.322 18.217 -11.743 1.00 28.45 763 ASP A CA 1
ATOM 6049 C C . ASP A 1 763 ? -24.123 17.272 -10.839 1.00 28.45 763 ASP A C 1
ATOM 6051 O O . ASP A 1 763 ? -25.015 16.555 -11.303 1.00 28.45 763 ASP A O 1
ATOM 6055 N N . ASN A 1 764 ? -23.758 17.241 -9.560 1.00 29.27 764 ASN A N 1
ATOM 6056 C CA . ASN A 1 764 ? -24.582 16.726 -8.476 1.00 29.27 764 ASN A CA 1
ATOM 6057 C C . ASN A 1 764 ? -24.974 17.935 -7.627 1.00 29.27 764 ASN A C 1
ATOM 6059 O O . ASN A 1 764 ? -24.224 18.350 -6.745 1.00 29.27 764 ASN A O 1
ATOM 6063 N N . ASP A 1 765 ? -26.153 18.484 -7.900 1.00 29.17 765 ASP A N 1
ATOM 6064 C CA . ASP A 1 765 ? -26.791 19.442 -7.006 1.00 29.17 765 ASP A CA 1
ATOM 6065 C C . ASP A 1 765 ? -27.243 18.714 -5.732 1.00 29.17 765 ASP A C 1
ATOM 6067 O O . ASP A 1 765 ? -28.221 17.963 -5.732 1.00 29.17 765 ASP A O 1
ATOM 6071 N N . ASN A 1 766 ? -26.498 18.935 -4.647 1.00 29.17 766 ASN A N 1
ATOM 6072 C CA . ASN A 1 766 ? -27.026 19.003 -3.284 1.00 29.17 766 ASN A CA 1
ATOM 6073 C C . ASN A 1 766 ? -26.047 19.779 -2.376 1.00 29.17 766 ASN A C 1
ATOM 6075 O O . ASN A 1 766 ? -25.413 19.201 -1.497 1.00 29.17 766 ASN A O 1
ATOM 6079 N N . THR A 1 767 ? -25.933 21.089 -2.631 1.00 29.91 767 THR A N 1
ATOM 6080 C CA . THR A 1 767 ? -25.833 22.188 -1.641 1.00 29.91 767 THR A CA 1
ATOM 6081 C C . THR A 1 767 ? -26.046 23.515 -2.341 1.00 29.91 767 THR A C 1
ATOM 6083 O O . THR A 1 767 ? -25.326 23.747 -3.336 1.00 29.91 767 THR A O 1
#

Solvent-accessible surface area (backbone atoms only — not comparable to full-atom values): 45645 Å² total; per-residue (Å²): 111,68,68,65,49,45,54,51,54,33,45,52,53,44,46,57,42,34,72,73,46,58,89,45,58,67,62,31,53,64,71,42,50,76,60,45,69,92,61,54,72,68,61,51,47,67,47,45,51,63,44,50,53,50,51,48,51,54,49,56,47,41,52,50,55,32,48,51,48,33,47,55,33,32,75,74,32,64,95,36,61,67,56,18,47,59,76,33,50,78,56,46,68,87,60,55,72,68,61,51,50,64,52,46,53,60,50,50,54,53,5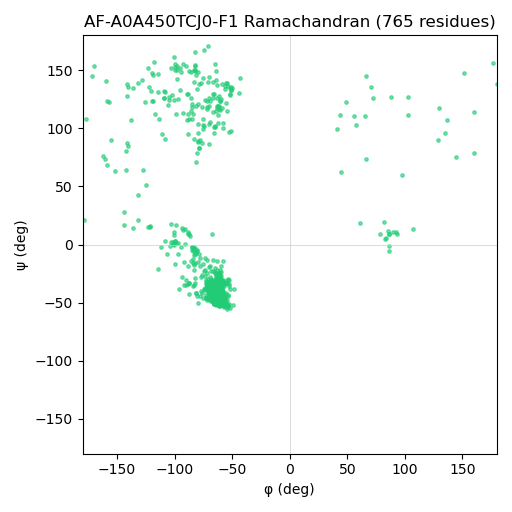1,47,55,55,48,54,52,40,51,53,56,29,50,53,48,35,47,58,37,32,71,72,47,60,91,43,60,68,60,20,50,60,77,34,49,79,53,47,66,92,60,55,73,68,60,51,50,67,51,46,52,62,46,51,54,52,53,48,52,54,49,55,48,42,52,50,55,32,46,54,48,34,46,57,36,29,72,74,34,67,95,34,64,67,57,17,47,59,77,34,50,78,54,47,68,89,59,55,72,67,59,52,49,67,50,46,52,63,46,51,54,51,54,47,55,51,49,58,47,41,54,52,55,31,46,54,48,35,48,58,34,29,72,73,41,61,89,39,60,66,58,14,47,61,78,33,51,80,50,47,67,91,60,51,73,67,59,52,50,66,50,44,52,63,44,51,53,50,52,48,53,52,50,56,47,40,55,52,53,32,47,53,46,36,52,55,32,38,77,72,41,53,90,43,61,67,60,16,48,62,77,32,52,78,51,46,67,89,57,53,72,68,59,51,48,66,52,46,54,62,51,51,52,53,52,47,56,54,46,54,51,41,51,52,55,31,49,51,49,37,45,58,39,30,71,73,47,64,88,42,58,66,62,21,49,61,76,34,53,76,56,48,68,84,59,55,70,67,59,51,50,53,48,50,53,55,44,50,54,54,51,50,52,52,48,54,48,44,53,49,53,32,49,54,50,32,47,57,35,29,76,72,41,65,87,41,56,67,60,14,50,62,75,32,54,77,55,47,68,90,58,54,71,69,61,51,50,55,51,48,53,55,45,51,53,50,53,50,51,55,50,53,50,45,53,53,51,34,50,57,48,35,54,56,34,31,76,72,40,56,90,40,57,65,61,14,49,63,75,34,54,73,58,47,65,91,58,56,69,68,59,51,51,65,49,47,52,62,53,48,52,52,50,49,54,55,48,52,51,42,50,51,55,31,45,54,47,34,44,56,35,32,78,74,43,67,88,44,60,66,63,17,49,64,73,32,48,79,56,44,70,84,57,56,69,72,57,52,53,49,45,51,52,51,45,52,56,51,51,55,57,68,72,54,77,79,83,82,85,82,83,90,85,87,91,82,93,81,91,85,88,90,82,88,82,90,88,77,89,79,90,79,90,90,81,92,87,86,89,89,84,86,90,84,86,79,89,81,83,83,78,86,72,82,80,70,88,72,78,76,80,79,86,81,82,80,86,78,78,79,77,74,85,79,72,77,84,78,82,85,70,62,76,53,75,60,93,96,42,80,49,80,61,84,88,84,82,96,57,72,76,61,53,55,56,55,52,58,76,66,56,89,64,100,71,67,75,81,65,59,80,78,70,71,84,89,76,90,78,83,86,70,82,76,51,74,69,55,48,52,51,53,52,50,52,55,50,62,74,38,67,89,51,64,78,82,51,45,76,50,72,55,75,79,91,69,96,63,96,81,64,72,52,50,73,33,45,39,30,41,86,84,70,52,78,42,81,46,73,43,53,64,83,63,69,81,70,78,76,91,78,79,89,75,91,84,131

Foldseek 3Di:
DVLVVLLVVLLVQLLVLCLQDPPPSVVSCVVSVVSCPPPDPVSSCVSVVVSNVVSVVVQVVLLVVLLVQLLVLCLQCVVCSVVSCVSSVVSCVSPDPVSSCVSVVVSNVVSVVVLVVLLVVLLVQLLVLCLQDPPCSVVSCVSSVVSCPPPDPVSVVVSVVVSNVVSVVVLVVLLVVLLVQLLVLCLQCVVCSPVSCVSSVVSCPSPDPVSSCVSVVVSNVVSVVVVVVLLVVLLVQLLVLCLQDPPPSVRSCVSSVVSCPSPDPVSNCVSVVVSNVVSVVVQVVLLVVLLVQLLVLLQPDPPPSVSSCVSSVVSCVSPDPVSNCVSVVVSNVVSVVVQVVLLVVLLVQLLVLCLVDPPPSPVSCVSSVVSCVPPDPVSVVVSSVVSNVVSVVVQVVLLVVLLVQLLVLCLQVPPPSVRSCVSSVVSCVSPDPVSVVVSSVVSNVVSVVVLVVLLVVLLVQLLVLCLVDPPPSVSSVVSSVVSCVSPDPVSVCVSVVVSNVVSVVVLVVLLVVLLVQLLVLCVVDPPDSVSSCVVSVVSCVSPDPVSSVVSSVVSNVVVVVVVDDDDDDDDDDDDDDDDDDDDDDDDDDDDDDDDPDDPDDDDDDDDDDDPPDDDDPDDDDDDDDDDDDDDPPPDPPDPDWDWDDDPHDIDIDGDDDDDPPVVVVVVVVPDPDDDDPVVVVPPDDDDDDDDDDDDPVRVVVVLVVVCVVCVPPLPVQAADKDFDDDPDVDDQWGWIWHQHSVRDTDIDTHGPVPVPDDDDDDDDDDD

Mean predicted aligned error: 20.53 Å

Radius of gyration: 86.48 Å; Cα contacts (8 Å, |Δi|>4): 516; chains: 1; bounding box: 192×61×280 Å

pLDDT: mean 74.73, std 21.93, range [23.41, 96.81]